Protein AF-A0A179UNP2-F1 (afdb_monomer_lite)

InterPro domains:
  IPR017805 EasF-like, SAM-dependent methyltransferase domain [TIGR03439] (740-1054)
  IPR019257 Histidine-specific methyltransferase, SAM-dependent methyltransferase domain [PF10017] (769-1056)
  IPR021858 Fungal transcription factor [PF11951] (228-632)
  IPR029063 S-adenosyl-L-methionine-dependent methyltransferase superfamily [G3DSA:3.40.50.150] (783-958)
  IPR051128 EgtD Methyltransferase [PTHR43397] (762-1046)

Organism: Blastomyces gilchristii (strain SLH14081) (NCBI:txid559298)

Structure (mmCIF, N/CA/C/O backbone):
data_AF-A0A179UNP2-F1
#
_entry.id   AF-A0A179UNP2-F1
#
loop_
_atom_site.group_PDB
_atom_site.id
_atom_site.type_symbol
_atom_site.label_atom_id
_atom_site.label_alt_id
_atom_site.label_comp_id
_atom_site.label_asym_id
_atom_site.label_entity_id
_atom_site.label_seq_id
_atom_site.pdbx_PDB_ins_code
_atom_site.Cartn_x
_atom_site.Cartn_y
_atom_site.Cartn_z
_atom_site.occupancy
_atom_site.B_iso_or_equiv
_atom_site.auth_seq_id
_atom_site.auth_comp_id
_atom_site.auth_asym_id
_atom_site.auth_atom_id
_atom_site.pdbx_PDB_model_num
ATOM 1 N N . MET A 1 1 ? 20.971 -42.609 59.297 1.00 34.06 1 MET A N 1
ATOM 2 C CA . MET A 1 1 ? 22.454 -42.667 59.243 1.00 34.06 1 MET A CA 1
ATOM 3 C C . MET A 1 1 ? 22.899 -41.479 58.388 1.00 34.06 1 MET A C 1
ATOM 5 O O . MET A 1 1 ? 22.184 -41.172 57.451 1.00 34.06 1 MET A O 1
ATOM 9 N N . TYR A 1 2 ? 23.848 -40.617 58.773 1.00 25.97 2 TYR A N 1
ATOM 10 C CA . TYR A 1 2 ? 25.271 -40.862 59.082 1.00 25.97 2 TYR A CA 1
ATOM 11 C C . TYR A 1 2 ? 26.035 -41.499 57.898 1.00 25.97 2 TYR A C 1
ATOM 13 O O . TYR A 1 2 ? 25.581 -42.519 57.406 1.00 25.97 2 TYR A O 1
ATOM 21 N N . HIS A 1 3 ? 27.217 -41.037 57.464 1.00 25.94 3 HIS A N 1
ATOM 22 C CA . HIS A 1 3 ? 27.958 -39.777 57.696 1.00 25.94 3 HIS A CA 1
ATOM 23 C C . HIS A 1 3 ? 29.251 -39.798 56.837 1.00 25.94 3 HIS A C 1
ATOM 25 O O . HIS A 1 3 ? 29.678 -40.891 56.483 1.00 25.94 3 HIS A O 1
ATOM 31 N N . ARG A 1 4 ? 29.970 -38.658 56.711 1.00 30.08 4 ARG A N 1
ATOM 32 C CA . ARG A 1 4 ? 31.408 -38.556 56.306 1.00 30.08 4 ARG A CA 1
ATOM 33 C C . ARG A 1 4 ? 31.716 -38.930 54.835 1.00 30.08 4 ARG A C 1
ATOM 35 O O . ARG A 1 4 ? 31.008 -39.727 54.251 1.00 30.08 4 ARG A O 1
ATOM 42 N N . ARG A 1 5 ? 32.756 -38.405 54.166 1.00 30.55 5 ARG A N 1
ATOM 43 C CA . ARG A 1 5 ? 33.818 -37.390 54.438 1.00 30.55 5 ARG A CA 1
ATOM 44 C C . ARG A 1 5 ? 34.139 -36.718 53.076 1.00 30.55 5 ARG A C 1
ATOM 46 O O . ARG A 1 5 ? 34.127 -37.428 52.086 1.00 30.55 5 ARG A O 1
ATOM 53 N N . GLY A 1 6 ? 34.497 -35.437 52.955 1.00 29.91 6 GLY A N 1
ATOM 54 C CA . GLY A 1 6 ? 34.496 -34.326 53.920 1.00 29.91 6 GLY A CA 1
ATOM 55 C C . GLY A 1 6 ? 35.640 -33.317 53.687 1.00 29.91 6 GLY A C 1
ATOM 56 O O . GLY A 1 6 ? 36.586 -33.639 52.986 1.00 29.91 6 GLY A O 1
ATOM 57 N N . GLN A 1 7 ? 35.609 -32.189 54.422 1.00 30.34 7 GLN A N 1
ATOM 58 C CA . GLN A 1 7 ? 36.694 -31.180 54.579 1.00 30.34 7 GLN A CA 1
ATOM 59 C C . GLN A 1 7 ? 36.933 -30.230 53.371 1.00 30.34 7 GLN A C 1
ATOM 61 O O . GLN A 1 7 ? 36.829 -30.664 52.238 1.00 30.34 7 GLN A O 1
ATOM 66 N N . LYS A 1 8 ? 37.275 -28.933 53.536 1.00 29.91 8 LYS A N 1
ATOM 67 C CA . LYS A 1 8 ? 37.330 -28.058 54.741 1.00 29.91 8 LYS A CA 1
ATOM 68 C C . LYS A 1 8 ? 37.400 -26.553 54.363 1.00 29.91 8 LYS A C 1
ATOM 70 O O . LYS A 1 8 ? 38.223 -26.186 53.547 1.00 29.91 8 LYS A O 1
ATOM 75 N N . ARG A 1 9 ? 36.694 -25.714 55.140 1.00 29.33 9 ARG A N 1
ATOM 76 C CA . ARG A 1 9 ? 37.082 -24.362 55.642 1.00 29.33 9 ARG A CA 1
ATOM 77 C C . ARG A 1 9 ? 37.516 -23.206 54.693 1.00 29.33 9 ARG A C 1
ATOM 79 O O . ARG A 1 9 ? 38.629 -23.198 54.198 1.00 29.33 9 ARG A O 1
ATOM 86 N N . HIS A 1 10 ? 36.768 -22.102 54.862 1.00 30.42 10 HIS A N 1
ATOM 87 C CA . HIS A 1 10 ? 37.213 -20.721 55.196 1.00 30.42 10 HIS A CA 1
ATOM 88 C C . HIS A 1 10 ? 37.488 -19.641 54.117 1.00 30.42 10 HIS A C 1
ATOM 90 O O . HIS A 1 10 ? 38.514 -19.655 53.461 1.00 30.42 10 HIS A O 1
ATOM 96 N N . ARG A 1 11 ? 36.693 -18.559 54.270 1.00 28.19 11 ARG A N 1
ATOM 97 C CA . ARG A 1 11 ? 37.064 -17.122 54.383 1.00 28.19 11 ARG A CA 1
ATOM 98 C C . ARG A 1 11 ? 37.473 -16.301 53.138 1.00 28.19 11 ARG A C 1
ATOM 100 O O . ARG A 1 11 ? 38.601 -16.398 52.689 1.00 28.19 11 ARG A O 1
ATOM 107 N N . LEU A 1 12 ? 36.632 -15.279 52.918 1.00 29.30 12 LEU A N 1
ATOM 108 C CA . LEU A 1 12 ? 36.947 -13.843 52.753 1.00 29.30 12 LEU A CA 1
ATOM 109 C C . LEU A 1 12 ? 37.580 -13.318 51.447 1.00 29.30 12 LEU A C 1
ATOM 111 O O . LEU A 1 12 ? 38.620 -13.784 51.002 1.00 29.30 12 LEU A O 1
ATOM 115 N N . ASN A 1 13 ? 37.015 -12.173 51.041 1.00 29.83 13 ASN A N 1
ATOM 116 C CA . ASN A 1 13 ? 37.549 -11.113 50.177 1.00 29.83 13 ASN A CA 1
ATOM 117 C C . ASN A 1 13 ? 37.616 -11.393 48.660 1.00 29.83 13 ASN A C 1
ATOM 119 O O . ASN A 1 13 ? 37.216 -12.452 48.188 1.00 29.83 13 ASN A O 1
ATOM 123 N N . GLU A 1 14 ? 37.945 -10.327 47.920 1.00 27.48 14 GLU A N 1
ATOM 124 C CA . GLU A 1 14 ? 37.465 -10.031 46.560 1.00 27.48 14 GLU A CA 1
ATOM 125 C C . GLU A 1 14 ? 38.504 -10.395 45.450 1.00 27.48 14 GLU A C 1
ATOM 127 O O . GLU A 1 14 ? 39.179 -11.410 45.609 1.00 27.48 14 GLU A O 1
ATOM 132 N N . PRO A 1 15 ? 38.579 -9.728 44.273 1.00 52.91 15 PRO A N 1
ATOM 133 C CA . PRO A 1 15 ? 38.464 -10.360 42.947 1.00 52.91 15 PRO A CA 1
ATOM 134 C C . PRO A 1 15 ? 39.848 -10.389 42.224 1.00 52.91 15 PRO A C 1
ATOM 136 O O . PRO A 1 15 ? 40.860 -10.278 42.919 1.00 52.91 15 PRO A O 1
ATOM 139 N N . PRO A 1 16 ? 39.993 -10.454 40.873 1.00 45.50 16 PRO A N 1
ATOM 140 C CA . PRO A 1 16 ? 39.058 -10.746 39.771 1.00 45.50 16 PRO A CA 1
ATOM 141 C C . PRO A 1 16 ? 39.581 -11.850 38.805 1.00 45.50 16 PRO A C 1
ATOM 143 O O . PRO A 1 16 ? 40.631 -12.442 39.037 1.00 45.50 16 PRO A O 1
ATOM 146 N N . GLY A 1 17 ? 38.908 -12.069 37.666 1.00 25.58 17 GLY A N 1
ATOM 147 C CA . GLY A 1 17 ? 39.491 -12.742 36.485 1.00 25.58 17 GLY A CA 1
ATOM 148 C C . GLY A 1 17 ? 38.639 -13.875 35.877 1.00 25.58 17 GLY A C 1
ATOM 149 O O . GLY A 1 17 ? 37.751 -14.374 36.567 1.00 25.58 17 GLY A O 1
ATOM 150 N N . PRO A 1 18 ? 38.837 -14.248 34.590 1.00 53.22 18 PRO A N 1
ATOM 151 C CA . PRO A 1 18 ? 37.742 -14.778 33.762 1.00 53.22 18 PRO A CA 1
ATOM 152 C C . PRO A 1 18 ? 37.961 -16.177 33.124 1.00 53.22 18 PRO A C 1
ATOM 154 O O . PRO A 1 18 ? 39.026 -16.770 33.268 1.00 53.22 18 PRO A O 1
ATOM 157 N N . PHE A 1 19 ? 36.943 -16.599 32.346 1.00 25.94 19 PHE A N 1
ATOM 158 C CA . PHE A 1 19 ? 36.823 -17.712 31.365 1.00 25.94 19 PHE A CA 1
ATOM 159 C C . PHE A 1 19 ? 35.996 -18.979 31.733 1.00 25.94 19 PHE A C 1
ATOM 161 O O . PHE A 1 19 ? 36.379 -19.782 32.574 1.00 25.94 19 PHE A O 1
ATOM 168 N N . SER A 1 20 ? 34.868 -19.124 31.007 1.00 29.47 20 SER A N 1
ATOM 169 C CA . SER A 1 20 ? 34.193 -20.333 30.453 1.00 29.47 20 SER A CA 1
ATOM 170 C C . SER A 1 20 ? 34.086 -21.670 31.232 1.00 29.47 20 SER A C 1
ATOM 172 O O . SER A 1 20 ? 35.080 -22.370 31.392 1.00 29.47 20 SER A O 1
ATOM 174 N N . ASP A 1 21 ? 32.844 -22.040 31.609 1.00 35.59 21 ASP A N 1
ATOM 175 C CA . ASP A 1 21 ? 31.958 -23.120 31.053 1.00 35.59 21 ASP A CA 1
ATOM 176 C C . ASP A 1 21 ? 32.561 -24.450 30.489 1.00 35.59 21 ASP A C 1
ATOM 178 O O . ASP A 1 21 ? 33.697 -24.412 30.016 1.00 35.59 21 ASP A O 1
ATOM 182 N N . PRO A 1 22 ? 31.844 -25.614 30.376 1.00 57.28 22 PRO A N 1
ATOM 183 C CA . PRO A 1 22 ? 30.526 -26.069 30.904 1.00 57.28 22 PRO A CA 1
ATOM 184 C C . PRO A 1 22 ? 30.560 -27.428 31.674 1.00 57.28 22 PRO A C 1
ATOM 186 O O . PRO A 1 22 ? 31.596 -28.080 31.772 1.00 57.28 22 PRO A O 1
ATOM 189 N N . SER A 1 23 ? 29.405 -27.943 32.152 1.00 24.42 23 SER A N 1
ATOM 190 C CA . SER A 1 23 ? 29.102 -29.408 32.231 1.00 24.42 23 SER A CA 1
ATOM 191 C C . SER A 1 23 ? 27.617 -29.732 32.553 1.00 24.42 23 SER A C 1
ATOM 193 O O . SER A 1 23 ? 26.844 -28.842 32.901 1.00 24.42 23 SER A O 1
ATOM 195 N N . ARG A 1 24 ? 27.180 -31.001 32.388 1.00 29.03 24 ARG A N 1
ATOM 196 C CA . ARG A 1 24 ? 25.754 -31.407 32.273 1.00 29.03 24 ARG A CA 1
ATOM 197 C C . ARG A 1 24 ? 25.365 -32.637 33.138 1.00 29.03 24 ARG A C 1
ATOM 199 O O . ARG A 1 24 ? 25.887 -33.714 32.903 1.00 29.03 24 ARG A O 1
ATOM 206 N N . VAL A 1 25 ? 24.400 -32.446 34.056 1.00 41.81 25 VAL A N 1
ATOM 207 C CA . VAL A 1 25 ? 23.294 -33.343 34.532 1.00 41.81 25 VAL A CA 1
ATOM 208 C C . VAL A 1 25 ? 23.516 -34.855 34.807 1.00 41.81 25 VAL A C 1
ATOM 210 O O . VAL A 1 25 ? 23.899 -35.597 33.915 1.00 41.81 25 VAL A O 1
ATOM 213 N N . GLU A 1 26 ? 22.985 -35.355 35.945 1.00 24.70 26 GLU A N 1
ATOM 214 C CA . GLU A 1 26 ? 22.483 -36.749 36.104 1.00 24.70 26 GLU A CA 1
ATOM 215 C C . GLU A 1 26 ? 21.196 -36.870 36.983 1.00 24.70 26 GLU A C 1
ATOM 217 O O . GLU A 1 26 ? 20.725 -35.875 37.536 1.00 24.70 26 GLU A O 1
ATOM 222 N N . LYS A 1 27 ? 20.582 -38.077 37.044 1.00 33.25 27 LYS A N 1
ATOM 223 C CA . LYS A 1 27 ? 19.266 -38.438 37.673 1.00 33.25 27 LYS A CA 1
ATOM 224 C C . LYS A 1 27 ? 19.479 -39.481 38.823 1.00 33.25 27 LYS A C 1
ATOM 226 O O . LYS A 1 27 ? 20.495 -39.319 39.495 1.00 33.25 27 LYS A O 1
ATOM 231 N N . PRO A 1 28 ? 18.703 -40.583 39.085 1.00 54.16 28 PRO A N 1
ATOM 232 C CA . PRO A 1 28 ? 17.278 -40.998 38.908 1.00 54.16 28 PRO A CA 1
ATOM 233 C C . PRO A 1 28 ? 16.564 -41.268 40.279 1.00 54.16 28 PRO A C 1
ATOM 235 O O . PRO A 1 28 ? 17.125 -40.960 41.323 1.00 54.16 28 PRO A O 1
ATOM 238 N N . GLY A 1 29 ? 15.349 -41.832 40.448 1.00 26.31 29 GLY A N 1
ATOM 239 C CA . GLY A 1 29 ? 14.272 -42.336 39.560 1.00 26.31 29 GLY A CA 1
ATOM 240 C C . GLY A 1 29 ? 13.750 -43.744 39.972 1.00 26.31 29 GLY A C 1
ATOM 241 O O . GLY A 1 29 ? 14.561 -44.631 40.229 1.00 26.31 29 GLY A O 1
ATOM 242 N N . ARG A 1 30 ? 12.417 -43.969 40.065 1.00 24.83 30 ARG A N 1
ATOM 243 C CA . ARG A 1 30 ? 11.744 -45.258 40.433 1.00 24.83 30 ARG A CA 1
ATOM 244 C C . ARG A 1 30 ? 10.312 -45.372 39.832 1.00 24.83 30 ARG A C 1
ATOM 246 O O . ARG A 1 30 ? 9.752 -44.318 39.568 1.00 24.83 30 ARG A O 1
ATOM 253 N N . ILE A 1 31 ? 9.647 -46.515 39.524 1.00 27.36 31 ILE A N 1
ATOM 254 C CA . ILE A 1 31 ? 9.732 -47.981 39.853 1.00 27.36 31 ILE A CA 1
ATOM 255 C C . ILE A 1 31 ? 8.937 -48.384 41.124 1.00 27.36 31 ILE A C 1
ATOM 257 O O . ILE A 1 31 ? 9.248 -47.853 42.184 1.00 27.36 31 ILE A O 1
ATOM 261 N N . ARG A 1 32 ? 8.008 -49.370 41.196 1.00 27.59 32 ARG A N 1
ATOM 262 C CA . ARG A 1 32 ? 7.162 -50.249 40.307 1.00 27.59 32 ARG A CA 1
ATOM 263 C C . ARG A 1 32 ? 6.154 -50.974 41.270 1.00 27.59 32 ARG A C 1
ATOM 265 O O . ARG A 1 32 ? 6.380 -50.895 42.473 1.00 27.59 32 ARG A O 1
ATOM 272 N N . HIS A 1 33 ? 5.081 -51.714 40.939 1.00 26.73 33 HIS A N 1
ATOM 273 C CA . HIS A 1 33 ? 4.387 -52.174 39.708 1.00 26.73 33 HIS A CA 1
ATOM 274 C C . HIS A 1 33 ? 2.845 -52.206 40.009 1.00 26.73 33 HIS A C 1
ATOM 276 O O . HIS A 1 33 ? 2.446 -51.401 40.842 1.00 26.73 33 HIS A O 1
ATOM 282 N N . ARG A 1 34 ? 1.884 -52.993 39.468 1.00 26.73 34 ARG A N 1
ATOM 283 C CA . ARG A 1 34 ? 1.741 -54.245 38.656 1.00 26.73 34 ARG A CA 1
ATOM 284 C C . ARG A 1 34 ? 0.647 -54.031 37.572 1.00 26.73 34 ARG A C 1
ATOM 286 O O . ARG A 1 34 ? -0.123 -53.093 37.717 1.00 26.73 34 ARG A O 1
ATOM 293 N N . GLN A 1 35 ? 0.695 -54.660 36.391 1.00 29.06 35 GLN A N 1
ATOM 294 C CA . GLN A 1 35 ? 0.265 -56.022 35.973 1.00 29.06 35 GLN A CA 1
ATOM 295 C C . GLN A 1 35 ? -1.235 -56.316 36.179 1.00 29.06 35 GLN A C 1
ATOM 297 O O . GLN A 1 35 ? -1.704 -56.301 37.315 1.00 29.06 35 GLN A O 1
ATOM 302 N N . GLY A 1 36 ? -2.017 -56.603 35.139 1.00 24.97 36 GLY A N 1
ATOM 303 C CA . GLY A 1 36 ? -1.653 -56.862 33.734 1.00 24.97 36 GLY A CA 1
ATOM 304 C C . GLY A 1 36 ? -2.906 -56.918 32.860 1.00 24.97 36 GLY A C 1
ATOM 305 O O . GLY A 1 36 ? -3.959 -56.472 33.310 1.00 24.97 36 GLY A O 1
ATOM 306 N N . GLU A 1 37 ? -2.918 -57.504 31.665 1.00 27.55 37 GLU A N 1
ATOM 307 C CA . GLU A 1 37 ? -1.907 -57.996 30.694 1.00 27.55 37 GLU A CA 1
ATOM 308 C C . GLU A 1 37 ? -2.764 -58.435 29.467 1.00 27.55 37 GLU A C 1
ATOM 310 O O . GLU A 1 37 ? -3.966 -58.656 29.627 1.00 27.55 37 GLU A O 1
ATOM 315 N N . GLU A 1 38 ? -2.313 -58.604 28.225 1.00 26.61 38 GLU A N 1
ATOM 316 C CA . GLU A 1 38 ? -0.989 -58.543 27.571 1.00 26.61 38 GLU A CA 1
ATOM 317 C C . GLU A 1 38 ? -0.804 -57.133 26.912 1.00 26.61 38 GLU A C 1
ATOM 319 O O . GLU A 1 38 ? -1.304 -56.175 27.500 1.00 26.61 38 GLU A O 1
ATOM 324 N N . ASN A 1 39 ? -0.141 -56.838 25.774 1.00 23.84 39 ASN A N 1
ATOM 325 C CA . ASN A 1 39 ? 0.762 -57.549 24.838 1.00 23.84 39 ASN A CA 1
ATOM 326 C C . ASN A 1 39 ? 1.736 -56.520 24.173 1.00 23.84 39 ASN A C 1
ATOM 328 O O . ASN A 1 39 ? 1.573 -55.316 24.372 1.00 23.84 39 ASN A O 1
ATOM 332 N N . GLU A 1 40 ? 2.729 -56.975 23.399 1.00 25.80 40 GLU A N 1
ATOM 333 C CA . GLU A 1 40 ? 3.842 -56.205 22.773 1.00 25.80 40 GLU A CA 1
ATOM 334 C C . GLU A 1 40 ? 4.002 -56.683 21.287 1.00 25.80 40 GLU A C 1
ATOM 336 O O . GLU A 1 40 ? 3.227 -57.547 20.882 1.00 25.80 40 GLU A O 1
ATOM 341 N N . GLN A 1 41 ? 4.839 -56.239 20.328 1.00 26.08 41 GLN A N 1
ATOM 342 C CA . GLN A 1 41 ? 6.040 -55.387 20.104 1.00 26.08 41 GLN A CA 1
ATOM 343 C C . GLN A 1 41 ? 5.972 -54.921 18.602 1.00 26.08 41 GLN A C 1
ATOM 345 O O . GLN A 1 41 ? 5.294 -55.588 17.824 1.00 26.08 41 GLN A O 1
ATOM 350 N N . GLU A 1 42 ? 6.648 -53.902 18.039 1.00 25.41 42 GLU A N 1
ATOM 351 C CA . GLU A 1 42 ? 7.376 -52.729 18.571 1.00 25.41 42 GLU A CA 1
ATOM 352 C C . GLU A 1 42 ? 7.370 -51.548 17.545 1.00 25.41 42 GLU A C 1
ATOM 354 O O . GLU A 1 42 ? 6.409 -50.782 17.564 1.00 25.41 42 GLU A O 1
ATOM 359 N N . GLN A 1 43 ? 8.368 -51.389 16.648 1.00 29.69 43 GLN A N 1
ATOM 360 C CA . GLN A 1 43 ? 8.466 -50.335 15.597 1.00 29.69 43 GLN A CA 1
ATOM 361 C C . GLN A 1 43 ? 9.343 -50.781 14.399 1.00 29.69 43 GLN A C 1
ATOM 363 O O . GLN A 1 43 ? 10.342 -51.447 14.650 1.00 29.69 43 GLN A O 1
ATOM 368 N N . ASP A 1 44 ? 8.998 -50.387 13.158 1.00 28.78 44 ASP A N 1
ATOM 369 C CA . ASP A 1 44 ? 9.866 -49.896 12.045 1.00 28.78 44 ASP A CA 1
ATOM 370 C C . ASP A 1 44 ? 9.158 -50.024 10.666 1.00 28.78 44 ASP A C 1
ATOM 372 O O . ASP A 1 44 ? 8.039 -50.522 10.595 1.00 28.78 44 ASP A O 1
ATOM 376 N N . GLU A 1 45 ? 9.802 -49.531 9.594 1.00 28.44 45 GLU A N 1
ATOM 377 C CA . GLU A 1 45 ? 9.344 -49.490 8.184 1.00 28.44 45 GLU A CA 1
ATOM 378 C C . GLU A 1 45 ? 8.142 -48.572 7.859 1.00 28.44 45 GLU A C 1
ATOM 380 O O . GLU A 1 45 ? 7.041 -49.027 7.565 1.00 28.44 45 GLU A O 1
ATOM 385 N N . ASP A 1 46 ? 8.396 -47.257 7.773 1.00 27.94 46 ASP A N 1
ATOM 386 C CA . ASP A 1 46 ? 7.543 -46.324 7.007 1.00 27.94 46 ASP A CA 1
ATOM 387 C C . ASP A 1 46 ? 8.397 -45.270 6.254 1.00 27.94 46 ASP A C 1
ATOM 389 O O . ASP A 1 46 ? 8.360 -44.064 6.502 1.00 27.94 46 ASP A O 1
ATOM 393 N N . GLN A 1 47 ? 9.272 -45.759 5.361 1.00 33.22 47 GLN A N 1
ATOM 394 C CA . GLN A 1 47 ? 10.150 -44.960 4.485 1.00 33.22 47 GLN A CA 1
ATOM 395 C C . GLN A 1 47 ? 10.044 -45.403 3.012 1.00 33.22 47 GLN A C 1
ATOM 397 O O . GLN A 1 47 ? 10.986 -45.960 2.456 1.00 33.22 47 GLN A O 1
ATOM 402 N N . SER A 1 48 ? 8.899 -45.168 2.360 1.00 31.70 48 SER A N 1
ATOM 403 C CA . SER A 1 48 ? 8.796 -45.226 0.879 1.00 31.70 48 SER A CA 1
ATOM 404 C C . SER A 1 48 ? 7.567 -44.517 0.272 1.00 31.70 48 SER A C 1
ATOM 406 O O . SER A 1 48 ? 7.223 -44.754 -0.882 1.00 31.70 48 SER A O 1
ATOM 408 N N . LEU A 1 49 ? 6.901 -43.620 1.013 1.00 26.36 49 LEU A N 1
ATOM 409 C CA . LEU A 1 49 ? 5.593 -43.051 0.634 1.00 26.36 49 LEU A CA 1
ATOM 410 C C . LEU A 1 49 ? 5.618 -41.533 0.333 1.00 26.36 49 LEU A C 1
ATOM 412 O O . LEU A 1 49 ? 4.614 -40.848 0.505 1.00 26.36 49 LEU A O 1
ATOM 416 N N . TRP A 1 50 ? 6.771 -41.005 -0.110 1.00 29.53 50 TRP A N 1
ATOM 417 C CA . TRP A 1 50 ? 6.997 -39.562 -0.339 1.00 29.53 50 TRP A CA 1
ATOM 418 C C . TRP A 1 50 ? 7.748 -39.194 -1.639 1.00 29.53 50 TRP A C 1
ATOM 420 O O . TRP A 1 50 ? 8.121 -38.035 -1.811 1.00 29.53 50 TRP A O 1
ATOM 430 N N . ASP A 1 51 ? 7.930 -40.129 -2.578 1.00 31.97 51 ASP A N 1
ATOM 431 C CA . ASP A 1 51 ? 8.574 -39.870 -3.883 1.00 31.97 51 ASP A CA 1
ATOM 432 C C . ASP A 1 51 ? 7.571 -39.737 -5.051 1.00 31.97 51 ASP A C 1
ATOM 434 O O . ASP A 1 51 ? 7.795 -40.227 -6.155 1.00 31.97 51 ASP A O 1
ATOM 438 N N . ASP A 1 52 ? 6.476 -39.000 -4.828 1.00 28.73 52 ASP A N 1
ATOM 439 C CA . ASP A 1 52 ? 5.698 -38.378 -5.910 1.00 28.73 52 ASP A CA 1
ATOM 440 C C . ASP A 1 52 ? 5.801 -36.849 -5.792 1.00 28.73 52 ASP A C 1
ATOM 442 O O . ASP A 1 52 ? 5.106 -36.200 -5.009 1.00 28.73 52 ASP A O 1
ATOM 446 N N . ARG A 1 53 ? 6.732 -36.267 -6.556 1.00 32.28 53 ARG A N 1
ATOM 447 C CA . ARG A 1 53 ? 7.035 -34.825 -6.557 1.00 32.28 53 ARG A CA 1
ATOM 448 C C . ARG A 1 53 ? 6.267 -34.058 -7.643 1.00 32.28 53 ARG A C 1
ATOM 450 O O . ARG A 1 53 ? 6.815 -33.143 -8.251 1.00 32.28 53 ARG A O 1
ATOM 457 N N . SER A 1 54 ? 5.015 -34.42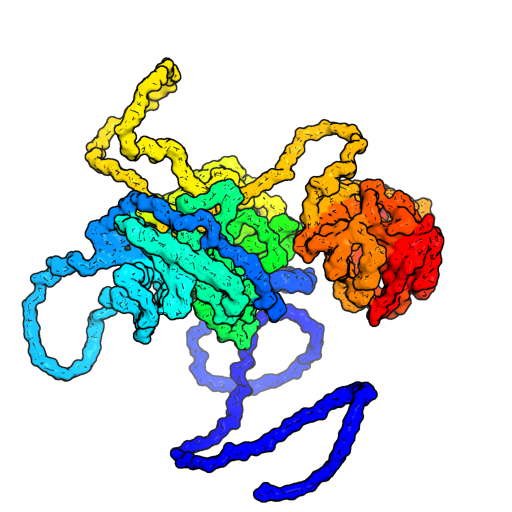8 -7.915 1.00 27.14 54 SER A N 1
ATOM 458 C CA . SER A 1 54 ? 4.208 -33.848 -9.006 1.00 27.14 54 SER A CA 1
ATOM 459 C C . SER A 1 54 ? 3.233 -32.725 -8.598 1.00 27.14 54 SER A C 1
ATOM 461 O O . SER A 1 54 ? 2.270 -32.450 -9.312 1.00 27.14 54 SER A O 1
ATOM 463 N N . MET A 1 55 ? 3.485 -32.012 -7.490 1.00 25.39 55 MET A N 1
ATOM 464 C CA . MET A 1 55 ? 2.748 -30.788 -7.130 1.00 25.39 55 MET A CA 1
ATOM 465 C C . MET A 1 55 ? 3.596 -29.816 -6.284 1.00 25.39 55 MET A C 1
ATOM 467 O O . MET A 1 55 ? 4.241 -30.227 -5.326 1.00 25.39 55 MET A O 1
ATOM 471 N N . PHE A 1 56 ? 3.517 -28.517 -6.610 1.00 28.14 56 PHE A N 1
ATOM 472 C CA . PHE A 1 56 ? 4.097 -27.365 -5.886 1.00 28.14 56 PHE A CA 1
ATOM 473 C C . PHE A 1 56 ? 5.636 -27.198 -5.872 1.00 28.14 56 PHE A C 1
ATOM 475 O O . PHE A 1 56 ? 6.260 -27.199 -4.813 1.00 28.14 56 PHE A O 1
ATOM 482 N N . ALA A 1 57 ? 6.221 -26.872 -7.029 1.00 24.30 57 ALA A N 1
ATOM 483 C CA . ALA A 1 57 ? 7.421 -26.027 -7.116 1.00 24.30 57 ALA A CA 1
ATOM 484 C C . ALA A 1 57 ? 7.403 -25.209 -8.424 1.00 24.30 57 ALA A C 1
ATOM 486 O O . ALA A 1 57 ? 6.888 -25.682 -9.436 1.00 24.30 57 ALA A O 1
ATOM 487 N N . ILE A 1 58 ? 7.956 -23.992 -8.399 1.00 25.16 58 ILE A N 1
ATOM 488 C CA . ILE A 1 58 ? 8.351 -23.234 -9.598 1.00 25.16 58 ILE A CA 1
ATOM 489 C C . ILE A 1 58 ? 9.842 -22.948 -9.420 1.00 25.16 58 ILE A C 1
ATOM 491 O O . ILE A 1 58 ? 10.203 -21.997 -8.732 1.00 25.16 58 ILE A O 1
ATOM 495 N N . ASP A 1 59 ? 10.684 -23.797 -10.005 1.00 28.28 59 ASP A N 1
ATOM 496 C CA . ASP A 1 59 ? 12.140 -23.656 -9.969 1.00 28.28 59 ASP A CA 1
ATOM 497 C C . ASP A 1 59 ? 12.658 -23.129 -11.313 1.00 28.28 59 ASP A C 1
ATOM 499 O O . ASP A 1 59 ? 12.286 -23.633 -12.373 1.00 28.28 59 ASP A O 1
ATOM 503 N N . MET A 1 60 ? 13.563 -22.148 -11.261 1.00 23.45 60 MET A N 1
ATOM 504 C CA . MET A 1 60 ? 14.422 -21.781 -12.393 1.00 23.45 60 MET A CA 1
ATOM 505 C C . MET A 1 60 ? 15.719 -22.611 -12.357 1.00 23.45 60 MET A C 1
ATOM 507 O O . MET A 1 60 ? 16.209 -22.934 -11.271 1.00 23.45 60 MET A O 1
ATOM 511 N N . PRO A 1 61 ? 16.294 -22.983 -13.515 1.00 29.33 61 PRO A N 1
ATOM 512 C CA . PRO A 1 61 ? 17.357 -23.978 -13.583 1.00 29.33 61 PRO A CA 1
ATOM 513 C C . PRO A 1 61 ? 18.739 -23.413 -13.237 1.00 29.33 61 PRO A C 1
ATOM 515 O O . PRO A 1 61 ? 19.030 -22.237 -13.443 1.00 29.33 61 PRO A O 1
ATOM 518 N N . ASN A 1 62 ? 19.651 -24.299 -12.829 1.00 26.84 62 ASN A N 1
ATOM 519 C CA . ASN A 1 62 ? 21.088 -24.027 -12.850 1.00 26.84 62 ASN A CA 1
ATOM 520 C C . ASN A 1 62 ? 21.837 -25.227 -13.460 1.00 26.84 62 ASN A C 1
ATOM 522 O O . ASN A 1 62 ? 21.475 -26.379 -13.217 1.00 26.84 62 ASN A O 1
ATOM 526 N N . ILE A 1 63 ? 22.830 -24.970 -14.317 1.00 25.86 63 ILE A N 1
ATOM 527 C CA . ILE A 1 63 ? 23.345 -25.951 -15.291 1.00 25.86 63 ILE A CA 1
ATOM 528 C C . ILE A 1 63 ? 24.732 -26.470 -14.890 1.00 25.86 63 ILE A C 1
ATOM 530 O O . ILE A 1 63 ? 25.695 -25.708 -14.897 1.00 25.86 63 ILE A O 1
ATOM 534 N N . ALA A 1 64 ? 24.868 -27.788 -14.676 1.00 25.27 64 ALA A N 1
ATOM 535 C CA . ALA A 1 64 ? 26.172 -28.467 -14.667 1.00 25.27 64 ALA A CA 1
ATOM 536 C C . ALA A 1 64 ? 26.104 -29.983 -14.997 1.00 25.27 64 ALA A C 1
ATOM 538 O O . ALA A 1 64 ? 25.910 -30.815 -14.122 1.00 25.27 64 ALA A O 1
ATOM 539 N N . LEU A 1 65 ? 26.348 -30.316 -16.273 1.00 24.48 65 LEU A N 1
ATOM 540 C CA . LEU A 1 65 ? 27.110 -31.488 -16.763 1.00 24.48 65 LEU A CA 1
ATOM 541 C C . LEU A 1 65 ? 26.820 -32.916 -16.211 1.00 24.48 65 LEU A C 1
ATOM 543 O O . LEU A 1 65 ? 27.402 -33.340 -15.221 1.00 24.48 65 LEU A O 1
ATOM 547 N N . LEU A 1 66 ? 26.050 -33.688 -17.001 1.00 26.23 66 LEU A N 1
ATOM 548 C CA . LEU A 1 66 ? 26.316 -35.060 -17.524 1.00 26.23 66 LEU A CA 1
ATOM 549 C C . LEU A 1 66 ? 27.140 -36.070 -16.676 1.00 26.23 66 LEU A C 1
ATOM 551 O O . LEU A 1 66 ? 28.285 -35.783 -16.323 1.00 26.23 66 LEU A O 1
ATOM 555 N N . PRO A 1 67 ? 26.670 -37.337 -16.539 1.00 24.58 67 PRO A N 1
ATOM 556 C CA . PRO A 1 67 ? 26.641 -38.250 -17.700 1.00 24.58 67 PRO A CA 1
ATOM 557 C C . PRO A 1 67 ? 25.425 -39.205 -17.833 1.00 24.58 67 PRO A C 1
ATOM 559 O O . PRO A 1 67 ? 24.544 -39.272 -16.985 1.00 24.58 67 PRO A O 1
ATOM 562 N N . LEU A 1 68 ? 25.423 -39.956 -18.943 1.00 23.97 68 LEU A N 1
ATOM 563 C CA . LEU A 1 68 ? 24.519 -41.053 -19.346 1.00 23.97 68 LEU A CA 1
ATOM 564 C C . LEU A 1 68 ? 25.324 -42.376 -19.431 1.00 23.97 68 LEU A C 1
ATOM 566 O O . LEU A 1 68 ? 26.552 -42.283 -19.529 1.00 23.97 68 LEU A O 1
ATOM 570 N N . PRO A 1 69 ? 24.704 -43.558 -19.646 1.00 37.72 69 PRO A N 1
ATOM 571 C CA . PRO A 1 69 ? 23.450 -44.120 -19.110 1.00 37.72 69 PRO A CA 1
ATOM 572 C C . PRO A 1 69 ? 23.691 -45.551 -18.532 1.00 37.72 69 PRO A C 1
ATOM 574 O O . PRO A 1 69 ? 24.842 -45.951 -18.399 1.00 37.72 69 PRO A O 1
ATOM 577 N N . ASP A 1 70 ? 22.641 -46.314 -18.171 1.00 22.28 70 ASP A N 1
ATOM 578 C CA . ASP A 1 70 ? 22.301 -47.630 -18.788 1.00 22.28 70 ASP A CA 1
ATOM 579 C C . ASP A 1 70 ? 21.284 -48.498 -17.988 1.00 22.28 70 ASP A C 1
ATOM 581 O O . ASP A 1 70 ? 21.080 -48.320 -16.791 1.00 22.28 70 ASP A O 1
ATOM 585 N N . GLU A 1 71 ? 20.644 -49.429 -18.713 1.00 24.95 71 GLU A N 1
ATOM 586 C CA . GLU A 1 71 ? 19.911 -50.649 -18.284 1.00 24.95 71 GLU A CA 1
ATOM 587 C C . GLU A 1 71 ? 18.700 -50.568 -17.306 1.00 24.95 71 GLU A C 1
ATOM 589 O O . GLU A 1 71 ? 18.768 -50.829 -16.108 1.00 24.95 71 GLU A O 1
ATOM 594 N N . GLN A 1 72 ? 17.510 -50.405 -17.909 1.00 26.83 72 GLN A N 1
ATOM 595 C CA . GLN A 1 72 ? 16.267 -51.137 -17.559 1.00 26.83 72 GLN A CA 1
ATOM 596 C C . GLN A 1 72 ? 16.497 -52.676 -17.596 1.00 26.83 72 GLN A C 1
ATOM 598 O O . GLN A 1 72 ? 17.339 -53.079 -18.405 1.00 26.83 72 GLN A O 1
ATOM 603 N N . PRO A 1 73 ? 15.745 -53.563 -16.869 1.00 30.80 73 PRO A N 1
ATOM 604 C CA . PRO A 1 73 ? 14.312 -53.802 -17.182 1.00 30.80 73 PRO A CA 1
ATOM 605 C C . PRO A 1 73 ? 13.350 -54.459 -16.138 1.00 30.80 73 PRO A C 1
ATOM 607 O O . PRO A 1 73 ? 13.733 -55.322 -15.352 1.00 30.80 73 PRO A O 1
ATOM 610 N N . THR A 1 74 ? 12.034 -54.249 -16.358 1.00 23.81 74 THR A N 1
ATOM 611 C CA . THR A 1 74 ? 10.884 -55.151 -16.010 1.00 23.81 74 THR A CA 1
ATOM 612 C C . THR A 1 74 ? 10.581 -55.401 -14.505 1.00 23.81 74 THR A C 1
ATOM 614 O O . THR A 1 74 ? 11.426 -55.161 -13.655 1.00 23.81 74 THR A O 1
ATOM 617 N N . TRP A 1 75 ? 9.386 -55.832 -14.057 1.00 24.39 75 TRP A N 1
ATOM 618 C CA . TRP A 1 75 ? 8.295 -56.585 -14.714 1.00 24.39 75 TRP A CA 1
ATOM 619 C C . TRP A 1 75 ? 6.869 -56.077 -14.379 1.00 24.39 75 TRP A C 1
ATOM 621 O O . TRP A 1 75 ? 6.447 -56.120 -13.229 1.00 24.39 75 TRP A O 1
ATOM 631 N N . ASP A 1 76 ? 6.138 -55.667 -15.419 1.00 23.25 76 ASP A N 1
ATOM 632 C CA . ASP A 1 76 ? 4.814 -56.158 -15.854 1.00 23.25 76 ASP A CA 1
ATOM 633 C C . ASP A 1 76 ? 3.696 -56.611 -14.875 1.00 23.25 76 ASP A C 1
ATOM 635 O O . ASP A 1 76 ? 3.828 -57.608 -14.169 1.00 23.25 76 ASP A O 1
ATOM 639 N N . ASN A 1 77 ? 2.510 -56.024 -15.128 1.00 27.52 77 ASN A N 1
ATOM 640 C CA . ASN A 1 77 ? 1.163 -56.643 -15.177 1.00 27.52 77 ASN A CA 1
ATOM 641 C C . ASN A 1 77 ? 0.497 -57.092 -13.850 1.00 27.52 77 ASN A C 1
ATOM 643 O O . ASN A 1 77 ? 1.127 -57.609 -12.938 1.00 27.52 77 ASN A O 1
ATOM 647 N N . ASP A 1 78 ? -0.826 -56.992 -13.670 1.00 28.23 78 ASP A N 1
ATOM 648 C CA . ASP A 1 78 ? -1.911 -56.400 -14.481 1.00 28.23 78 ASP A CA 1
ATOM 649 C C . ASP A 1 78 ? -3.138 -56.234 -13.559 1.00 28.23 78 ASP A C 1
ATOM 651 O O . ASP A 1 78 ? -3.460 -57.220 -12.903 1.00 28.23 78 ASP A O 1
ATOM 655 N N . TYR A 1 79 ? -3.835 -55.076 -13.499 1.00 25.56 79 TYR A N 1
ATOM 656 C CA . TYR A 1 79 ? -5.272 -55.018 -13.091 1.00 25.56 79 TYR A CA 1
ATOM 657 C C . TYR A 1 79 ? -6.019 -53.655 -13.157 1.00 25.56 79 TYR A C 1
ATOM 659 O O . TYR A 1 79 ? -7.184 -53.609 -12.763 1.00 25.56 79 TYR A O 1
ATOM 667 N N . MET A 1 80 ? -5.448 -52.545 -13.652 1.00 26.58 80 MET A N 1
ATOM 668 C CA . MET A 1 80 ? -6.158 -51.239 -13.708 1.00 26.58 80 MET A CA 1
ATOM 669 C C . MET A 1 80 ? -6.110 -50.568 -15.089 1.00 26.58 80 MET A C 1
ATOM 671 O O . MET A 1 80 ? -5.489 -49.527 -15.273 1.00 26.58 80 MET A O 1
ATOM 675 N N . ALA A 1 81 ? -6.806 -51.159 -16.067 1.00 27.64 81 ALA A N 1
ATOM 676 C CA . ALA A 1 81 ? -6.864 -50.660 -17.443 1.00 27.64 81 ALA A CA 1
ATOM 677 C C . ALA A 1 81 ? -8.304 -50.538 -17.989 1.00 27.64 81 ALA A C 1
ATOM 679 O O . ALA A 1 81 ? -8.753 -51.364 -18.780 1.00 27.64 81 ALA A O 1
ATOM 680 N N . SER A 1 82 ? -9.041 -49.496 -17.581 1.00 30.52 82 SER A N 1
ATOM 681 C CA . SER A 1 82 ? -10.048 -48.814 -18.425 1.00 30.52 82 SER A CA 1
ATOM 682 C C . SER A 1 82 ? -10.586 -47.533 -17.760 1.00 30.52 82 SER A C 1
ATOM 684 O O . SER A 1 82 ? -10.712 -47.478 -16.543 1.00 30.52 82 SER A O 1
ATOM 686 N N . ALA A 1 83 ? -10.952 -46.537 -18.584 1.00 28.25 83 ALA A N 1
ATOM 687 C CA . ALA A 1 83 ? -11.647 -45.283 -18.226 1.00 28.25 83 ALA A CA 1
ATOM 688 C C . ALA A 1 83 ? -10.835 -44.061 -17.715 1.00 28.25 83 ALA A C 1
ATOM 690 O O . ALA A 1 83 ? -11.371 -43.241 -16.972 1.00 28.25 83 ALA A O 1
ATOM 691 N N . LEU A 1 84 ? -9.615 -43.843 -18.222 1.00 28.73 84 LEU A N 1
ATOM 692 C CA . LEU A 1 84 ? -9.031 -42.494 -18.340 1.00 28.73 84 LEU A CA 1
ATOM 693 C C . LEU A 1 84 ? -8.446 -42.290 -19.746 1.00 28.73 84 LEU A C 1
ATOM 695 O O . LEU A 1 84 ? -7.467 -42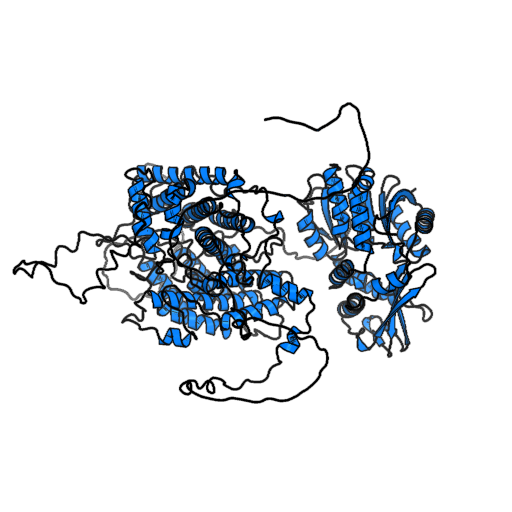.935 -20.106 1.00 28.73 84 LEU A O 1
ATOM 699 N N . ASP A 1 85 ? -9.038 -41.381 -20.523 1.00 26.52 85 ASP A N 1
ATOM 700 C CA . ASP A 1 85 ? -8.458 -40.846 -21.761 1.00 26.52 85 ASP A CA 1
ATOM 701 C C . ASP A 1 85 ? -8.387 -39.319 -21.637 1.00 26.52 85 ASP A C 1
ATOM 703 O O . ASP A 1 85 ? -9.404 -38.625 -21.607 1.00 26.52 85 ASP A O 1
ATOM 707 N N . ILE A 1 86 ? -7.163 -38.815 -21.493 1.00 28.52 86 ILE A N 1
ATOM 708 C CA . ILE A 1 86 ? -6.858 -37.407 -21.206 1.00 28.52 86 ILE A CA 1
ATOM 709 C C . ILE A 1 86 ? -6.503 -36.644 -22.504 1.00 28.52 86 ILE A C 1
ATOM 711 O O . ILE A 1 86 ? -6.347 -35.424 -22.495 1.00 28.52 86 ILE A O 1
ATOM 715 N N . SER A 1 87 ? -6.460 -37.324 -23.658 1.00 28.14 87 SER A N 1
ATOM 716 C CA . SER A 1 87 ? -5.979 -36.773 -24.939 1.00 28.14 87 SER A CA 1
ATOM 717 C C . SER A 1 87 ? -6.861 -35.683 -25.576 1.00 28.14 87 SER A C 1
ATOM 719 O O . SER A 1 87 ? -6.478 -35.086 -26.580 1.00 28.14 87 SER A O 1
ATOM 721 N N . THR A 1 88 ? -8.031 -35.390 -25.003 1.00 28.73 88 THR A N 1
ATOM 722 C CA . THR A 1 88 ? -9.073 -34.536 -25.607 1.00 28.73 88 THR A CA 1
ATOM 723 C C . THR A 1 88 ? -9.051 -33.060 -25.179 1.00 28.73 88 THR A C 1
ATOM 725 O O . THR A 1 88 ? -9.874 -32.283 -25.659 1.00 28.73 88 THR A O 1
ATOM 728 N N . TRP A 1 89 ? -8.122 -32.643 -24.309 1.00 27.39 89 TRP A N 1
ATOM 729 C CA . TRP A 1 89 ? -8.176 -31.341 -23.615 1.00 27.39 89 TRP A CA 1
ATOM 730 C C . TRP A 1 89 ? -7.306 -30.200 -24.185 1.00 27.39 89 TRP A C 1
ATOM 732 O O . TRP A 1 89 ? -7.196 -29.154 -23.547 1.00 27.39 89 TRP A O 1
ATOM 742 N N . LEU A 1 90 ? -6.718 -30.344 -25.380 1.00 26.02 90 LEU A N 1
ATOM 743 C CA . LEU A 1 90 ? -5.828 -29.327 -25.972 1.00 26.02 90 LEU A CA 1
ATOM 744 C C . LEU A 1 90 ? -6.316 -28.790 -27.336 1.00 26.02 90 LEU A C 1
ATOM 746 O O . LEU A 1 90 ? -6.178 -29.480 -28.348 1.00 26.02 90 LEU A O 1
ATOM 750 N N . PRO A 1 91 ? -6.817 -27.540 -27.413 1.00 26.23 91 PRO A N 1
ATOM 751 C CA . PRO A 1 91 ? -6.823 -26.761 -28.651 1.00 26.23 91 PRO A CA 1
ATOM 752 C C . PRO A 1 91 ? -5.421 -26.168 -28.933 1.00 26.23 91 PRO A C 1
ATOM 754 O O . PRO A 1 91 ? -4.638 -25.978 -28.001 1.00 26.23 91 PRO A O 1
ATOM 757 N N . PRO A 1 92 ? -5.077 -25.849 -30.196 1.00 29.95 92 PRO A N 1
ATOM 758 C CA . PRO A 1 92 ? -3.746 -25.353 -30.552 1.00 29.95 92 PRO A CA 1
ATOM 759 C C . PRO A 1 92 ? -3.518 -23.893 -30.130 1.00 29.95 92 PRO A C 1
ATOM 761 O O . PRO A 1 92 ? -4.378 -23.032 -30.323 1.00 29.95 92 PRO A O 1
ATOM 764 N N . THR A 1 93 ? -2.322 -23.602 -29.619 1.00 27.00 93 THR A N 1
ATOM 765 C CA . THR A 1 93 ? -1.863 -22.252 -29.269 1.00 27.00 93 THR A CA 1
ATOM 766 C C . THR A 1 93 ? -1.420 -21.448 -30.501 1.00 27.00 93 THR A C 1
ATOM 768 O O . THR A 1 93 ? -0.632 -21.939 -31.313 1.00 27.00 93 THR A O 1
ATOM 771 N N . PRO A 1 94 ? -1.844 -20.177 -30.640 1.00 24.78 94 PRO A N 1
ATOM 772 C CA . PRO A 1 94 ? -1.115 -19.183 -31.423 1.00 24.78 94 PRO A CA 1
ATOM 773 C C . PRO A 1 94 ? 0.201 -18.832 -30.713 1.00 24.78 94 PRO A C 1
ATOM 775 O O . PRO A 1 94 ? 0.234 -18.706 -29.490 1.00 24.78 94 PRO A O 1
ATOM 778 N N . SER A 1 95 ? 1.284 -18.661 -31.466 1.00 33.34 95 SER A N 1
ATOM 779 C CA . SER A 1 95 ? 2.623 -18.437 -30.913 1.00 33.34 95 SER A CA 1
ATOM 780 C C . SER A 1 95 ? 2.831 -17.017 -30.375 1.00 33.34 95 SER A C 1
ATOM 782 O O . SER A 1 95 ? 2.854 -16.067 -31.158 1.00 33.34 95 SER A O 1
ATOM 784 N N . PHE A 1 96 ? 3.109 -16.902 -29.077 1.00 25.56 96 PHE A N 1
ATOM 785 C CA . PHE A 1 96 ? 3.861 -15.797 -28.474 1.00 25.56 96 PHE A CA 1
ATOM 786 C C . PHE A 1 96 ? 4.941 -16.364 -27.534 1.00 25.56 96 PHE A C 1
ATOM 788 O O . PHE A 1 96 ? 5.006 -17.577 -27.336 1.00 25.56 96 PHE A O 1
ATOM 795 N N . LEU A 1 97 ? 5.853 -15.503 -27.072 1.00 26.75 97 LEU A N 1
ATOM 796 C CA . LEU A 1 97 ? 7.110 -15.884 -26.411 1.00 26.75 97 LEU A CA 1
ATOM 797 C C . LEU A 1 97 ? 6.886 -16.707 -25.130 1.00 26.75 97 LEU A C 1
ATOM 799 O O . LEU A 1 97 ? 5.965 -16.433 -24.367 1.00 26.75 97 LEU A O 1
ATOM 803 N N . SER A 1 98 ? 7.751 -17.697 -24.899 1.00 29.58 98 SER A N 1
ATOM 804 C CA . SER A 1 98 ? 7.724 -18.574 -23.722 1.00 29.58 98 SER A CA 1
ATOM 805 C C . SER A 1 98 ? 8.189 -17.855 -22.454 1.00 29.58 98 SER A C 1
ATOM 807 O O . SER A 1 98 ? 9.211 -17.164 -22.485 1.00 29.58 98 SER A O 1
ATOM 809 N N . ASP A 1 99 ? 7.494 -18.090 -21.337 1.00 37.44 99 ASP A N 1
ATOM 810 C CA . ASP A 1 99 ? 7.676 -17.386 -20.056 1.00 37.44 99 ASP A CA 1
ATOM 811 C C . ASP A 1 99 ? 9.125 -17.380 -19.533 1.00 37.44 99 ASP A C 1
ATOM 813 O O . ASP A 1 99 ? 9.568 -16.389 -18.946 1.00 37.44 99 ASP A O 1
ATOM 817 N N . ASP A 1 100 ? 9.897 -18.434 -19.819 1.00 33.59 100 ASP A N 1
ATOM 818 C CA . ASP A 1 100 ? 11.307 -18.552 -19.429 1.00 33.59 100 ASP A CA 1
ATOM 819 C C . ASP A 1 100 ? 12.182 -17.395 -19.935 1.00 33.59 100 ASP A C 1
ATOM 821 O O . ASP A 1 100 ? 13.138 -17.018 -19.258 1.00 33.59 100 ASP A O 1
ATOM 825 N N . GLN A 1 101 ? 11.875 -16.798 -21.094 1.00 31.20 101 GLN A N 1
ATOM 826 C CA . GLN A 1 101 ? 12.653 -15.662 -21.608 1.00 31.20 101 GLN A CA 1
ATOM 827 C C . GLN A 1 101 ? 12.315 -14.346 -20.902 1.00 31.20 101 GLN A C 1
ATOM 829 O O . GLN A 1 101 ? 13.187 -13.499 -20.765 1.00 31.20 101 GLN A O 1
ATOM 834 N N . LEU A 1 102 ? 11.082 -14.171 -20.417 1.00 34.78 102 LEU A N 1
ATOM 835 C CA . LEU A 1 102 ? 10.705 -12.968 -19.670 1.00 34.78 102 LEU A CA 1
ATOM 836 C C . LEU A 1 102 ? 11.143 -13.035 -18.206 1.00 34.78 102 LEU A C 1
ATOM 838 O O . LEU A 1 102 ? 11.468 -12.006 -17.629 1.00 34.78 102 LEU A O 1
ATOM 842 N N . ILE A 1 103 ? 11.159 -14.219 -17.588 1.00 40.00 103 ILE A N 1
ATOM 843 C CA . ILE A 1 103 ? 11.417 -14.353 -16.145 1.00 40.00 103 ILE A CA 1
ATOM 844 C C . ILE A 1 103 ? 12.920 -14.481 -15.823 1.00 40.00 103 ILE A C 1
ATOM 846 O O . ILE A 1 103 ? 13.326 -14.150 -14.705 1.00 40.00 103 ILE A O 1
ATOM 850 N N . ASN A 1 104 ? 13.772 -14.898 -16.771 1.00 39.12 104 ASN A N 1
ATOM 851 C CA . ASN A 1 104 ? 15.226 -14.976 -16.554 1.00 39.12 104 ASN A CA 1
ATOM 852 C C . ASN A 1 104 ? 15.927 -13.602 -16.522 1.00 39.12 104 ASN A C 1
ATOM 854 O O . ASN A 1 104 ? 16.836 -13.425 -15.711 1.00 39.12 104 ASN A O 1
ATOM 858 N N . ASP A 1 105 ? 15.456 -12.620 -17.295 1.00 38.75 105 ASP A N 1
ATOM 859 C CA . ASP A 1 105 ? 16.100 -11.299 -17.435 1.00 38.75 105 ASP A CA 1
ATOM 860 C C . ASP A 1 105 ? 15.879 -10.340 -16.241 1.00 38.75 105 ASP A C 1
ATOM 862 O O . ASP A 1 105 ? 16.391 -9.219 -16.234 1.00 38.75 105 ASP A O 1
ATOM 866 N N . PHE A 1 106 ? 15.137 -10.752 -15.205 1.00 41.38 106 PHE A N 1
ATOM 867 C CA . PHE A 1 106 ? 14.935 -9.939 -14.000 1.00 41.38 106 PHE A CA 1
ATOM 868 C C . PHE A 1 106 ? 16.030 -10.129 -12.948 1.00 41.38 106 PHE A C 1
ATOM 870 O O . PHE A 1 106 ? 16.393 -11.249 -12.591 1.00 41.38 106 PHE A O 1
ATOM 877 N N . ASP A 1 107 ? 16.492 -9.013 -12.382 1.00 46.06 107 ASP A N 1
ATOM 878 C CA . ASP A 1 107 ? 17.346 -8.995 -11.195 1.00 46.06 107 ASP A CA 1
ATOM 879 C C . ASP A 1 107 ? 16.665 -9.676 -9.988 1.00 46.06 107 ASP A C 1
ATOM 881 O O . ASP A 1 107 ? 15.438 -9.693 -9.845 1.00 46.06 107 ASP A O 1
ATOM 885 N N . THR A 1 108 ? 17.484 -10.216 -9.088 1.00 48.03 108 THR A N 1
ATOM 886 C CA . THR A 1 108 ? 17.075 -10.853 -7.832 1.00 48.03 108 THR A CA 1
ATOM 887 C C . THR A 1 108 ? 16.176 -9.927 -7.013 1.00 48.03 108 THR A C 1
ATOM 889 O O . THR A 1 108 ? 15.108 -10.358 -6.587 1.00 48.03 108 THR A O 1
ATOM 892 N N . ALA A 1 109 ? 16.506 -8.633 -6.904 1.00 45.59 109 ALA A N 1
ATOM 893 C CA . ALA A 1 109 ? 15.681 -7.677 -6.163 1.00 45.59 109 ALA A CA 1
ATOM 894 C C . ALA A 1 109 ? 14.282 -7.474 -6.782 1.00 45.59 109 ALA A C 1
ATOM 896 O O . ALA A 1 109 ? 13.319 -7.210 -6.061 1.00 45.59 109 ALA A O 1
ATOM 897 N N . ALA A 1 110 ? 14.131 -7.634 -8.103 1.00 50.44 110 ALA A N 1
ATOM 898 C CA . ALA A 1 110 ? 12.826 -7.583 -8.765 1.00 50.44 110 ALA A CA 1
ATOM 899 C C . ALA A 1 110 ? 11.997 -8.856 -8.508 1.00 50.44 110 ALA A C 1
ATOM 901 O O . ALA A 1 110 ? 10.776 -8.764 -8.351 1.00 50.44 110 ALA A O 1
ATOM 902 N N . ARG A 1 111 ? 12.648 -10.026 -8.404 1.00 56.47 111 ARG A N 1
ATOM 903 C CA . ARG A 1 111 ? 12.002 -11.288 -7.994 1.00 56.47 111 ARG A CA 1
ATOM 904 C C . ARG A 1 111 ? 11.570 -11.242 -6.527 1.00 56.47 111 ARG A C 1
ATOM 906 O O . ARG A 1 111 ? 10.404 -11.508 -6.243 1.00 56.47 111 ARG A O 1
ATOM 913 N N . ASP A 1 112 ? 12.456 -10.815 -5.629 1.00 58.31 112 ASP A N 1
ATOM 914 C CA . ASP A 1 112 ? 12.167 -10.651 -4.199 1.00 58.31 112 ASP A CA 1
ATOM 915 C C . ASP A 1 112 ? 11.042 -9.632 -3.968 1.00 58.31 112 ASP A C 1
ATOM 917 O O . ASP A 1 112 ? 10.133 -9.869 -3.172 1.00 58.31 112 ASP A O 1
ATOM 921 N N . TRP A 1 113 ? 11.033 -8.525 -4.719 1.00 68.06 113 TRP A N 1
ATOM 922 C CA . TRP A 1 113 ? 9.948 -7.547 -4.665 1.00 68.06 113 TRP A CA 1
ATOM 923 C C . TRP A 1 113 ? 8.603 -8.120 -5.141 1.00 68.06 113 TRP A C 1
ATOM 925 O O . TRP A 1 113 ? 7.582 -7.937 -4.469 1.00 68.06 113 TRP A O 1
ATOM 935 N N . LEU A 1 114 ? 8.582 -8.842 -6.270 1.00 64.56 114 LEU A N 1
ATOM 936 C CA . LEU A 1 114 ? 7.375 -9.532 -6.741 1.00 64.56 114 LEU A CA 1
ATOM 937 C C . LEU A 1 114 ? 6.889 -10.554 -5.707 1.00 64.56 114 LEU A C 1
ATOM 939 O O . LEU A 1 114 ? 5.687 -10.635 -5.454 1.00 64.56 114 LEU A O 1
ATOM 943 N N . GLN A 1 115 ? 7.804 -11.285 -5.068 1.00 65.56 115 GLN A N 1
ATOM 944 C CA . GLN A 1 115 ? 7.482 -12.223 -3.999 1.00 65.56 115 GLN A CA 1
ATOM 945 C C . GLN A 1 115 ? 6.861 -11.508 -2.792 1.00 65.56 115 GLN A C 1
ATOM 947 O O . GLN A 1 115 ? 5.790 -11.918 -2.356 1.00 65.56 115 GLN A O 1
ATOM 952 N N . GLN A 1 116 ? 7.439 -10.402 -2.312 1.00 66.25 116 GLN A N 1
ATOM 953 C CA . GLN A 1 116 ? 6.893 -9.614 -1.196 1.00 66.25 116 GLN A CA 1
ATOM 954 C C . GLN A 1 116 ? 5.514 -8.998 -1.496 1.00 66.25 116 GLN A C 1
ATOM 956 O O . GLN A 1 116 ? 4.686 -8.878 -0.596 1.00 66.25 116 GLN A O 1
ATOM 961 N N . VAL A 1 117 ? 5.223 -8.612 -2.743 1.00 63.38 117 VAL A N 1
ATOM 962 C CA . VAL A 1 117 ? 3.909 -8.042 -3.101 1.00 63.38 117 VAL A CA 1
ATOM 963 C C . VAL A 1 117 ? 2.860 -9.120 -3.391 1.00 63.38 117 VAL A C 1
ATOM 965 O O . VAL A 1 117 ? 1.679 -8.930 -3.084 1.00 63.38 117 VAL A O 1
ATOM 968 N N . LEU A 1 118 ? 3.255 -10.271 -3.940 1.00 65.81 118 LEU A N 1
ATOM 969 C CA . LEU A 1 118 ? 2.345 -11.396 -4.175 1.00 65.81 118 LEU A CA 1
ATOM 970 C C . LEU A 1 118 ? 2.067 -12.205 -2.892 1.00 65.81 118 LEU A C 1
ATOM 972 O O . LEU A 1 118 ? 0.941 -12.690 -2.701 1.00 65.81 118 LEU A O 1
ATOM 976 N N . TYR A 1 119 ? 3.069 -12.296 -2.015 1.00 67.75 119 TYR A N 1
ATOM 977 C CA . TYR A 1 119 ? 3.140 -13.111 -0.800 1.00 67.75 119 TYR A CA 1
ATOM 978 C C . TYR A 1 119 ? 3.916 -12.350 0.307 1.00 67.75 119 TYR A C 1
ATOM 980 O O . TYR A 1 119 ? 5.073 -12.671 0.577 1.00 67.75 119 TYR A O 1
ATOM 988 N N . PRO A 1 120 ? 3.306 -11.337 0.958 1.00 64.06 120 PRO A N 1
ATOM 989 C CA . PRO A 1 120 ? 3.982 -10.497 1.953 1.00 64.06 120 PRO A CA 1
ATOM 990 C C . PRO A 1 120 ? 4.566 -11.305 3.110 1.00 64.06 120 PRO A C 1
ATOM 992 O O . PRO A 1 120 ? 4.039 -12.362 3.459 1.00 64.06 120 PRO A O 1
ATOM 995 N N . ASP A 1 121 ? 5.644 -10.798 3.711 1.00 59.41 121 ASP A N 1
ATOM 996 C CA . ASP A 1 121 ? 6.465 -11.547 4.665 1.00 59.41 121 ASP A CA 1
ATOM 997 C C . ASP A 1 121 ? 5.920 -11.587 6.104 1.00 59.41 121 ASP A C 1
ATOM 999 O O . ASP A 1 121 ? 4.910 -10.967 6.443 1.00 59.41 121 ASP A O 1
ATOM 1003 N N . ILE A 1 122 ? 6.481 -12.465 6.941 1.00 61.53 122 ILE A N 1
ATOM 1004 C CA . ILE A 1 122 ? 6.022 -12.669 8.332 1.00 61.53 122 ILE A CA 1
ATOM 1005 C C . ILE A 1 122 ? 6.573 -11.543 9.233 1.00 61.53 122 ILE A C 1
ATOM 1007 O O . ILE A 1 122 ? 7.773 -11.283 9.167 1.00 61.53 122 ILE A O 1
ATOM 1011 N N . PRO A 1 123 ? 5.769 -10.927 10.128 1.00 58.66 123 PRO A N 1
ATOM 1012 C CA . PRO A 1 123 ? 6.278 -9.987 11.130 1.00 58.66 123 PRO A CA 1
ATOM 1013 C C . PRO A 1 123 ? 7.423 -10.571 11.961 1.00 58.66 123 PRO A C 1
ATOM 1015 O O . PRO A 1 123 ? 7.299 -11.693 12.479 1.00 58.66 123 PRO A O 1
ATOM 1018 N N . SER A 1 124 ? 8.503 -9.800 12.142 1.00 59.06 124 SER A N 1
ATOM 1019 C CA . SER A 1 124 ? 9.587 -10.194 13.046 1.00 59.06 124 SER A CA 1
ATOM 1020 C C . SER A 1 124 ? 9.047 -10.379 14.469 1.00 59.06 124 SER A C 1
ATOM 1022 O O . SER A 1 124 ? 7.972 -9.885 14.814 1.00 59.06 124 SER A O 1
ATOM 1024 N N . LEU A 1 125 ? 9.768 -11.118 15.314 1.00 55.72 125 LEU A N 1
ATOM 1025 C CA . LEU A 1 125 ? 9.348 -11.302 16.708 1.00 55.72 125 LEU A CA 1
ATOM 1026 C C . LEU A 1 125 ? 9.408 -9.998 17.516 1.00 55.72 125 LEU A C 1
ATOM 1028 O O . LEU A 1 125 ? 8.695 -9.875 18.508 1.00 55.72 125 LEU A O 1
ATOM 1032 N N . GLU A 1 126 ? 10.217 -9.031 17.086 1.00 53.72 126 GLU A N 1
ATOM 1033 C CA . GLU A 1 126 ? 10.397 -7.743 17.757 1.00 53.72 126 GLU A CA 1
ATOM 1034 C C . GLU A 1 126 ? 9.237 -6.788 17.417 1.00 53.72 126 GLU A C 1
ATOM 1036 O O . GLU A 1 126 ? 8.653 -6.182 18.317 1.00 53.72 126 GLU A O 1
ATOM 1041 N N . ASP A 1 127 ? 8.766 -6.782 16.163 1.00 56.25 127 ASP A N 1
ATOM 1042 C CA . ASP A 1 127 ? 7.618 -5.966 15.723 1.00 56.25 127 ASP A CA 1
ATOM 1043 C C . ASP A 1 127 ? 6.243 -6.438 16.250 1.00 56.25 127 ASP A C 1
ATOM 1045 O O . ASP A 1 127 ? 5.206 -5.885 15.868 1.00 56.25 127 ASP A O 1
ATOM 1049 N N . ARG A 1 128 ? 6.199 -7.492 17.075 1.00 59.12 128 ARG A N 1
ATOM 1050 C CA . ARG A 1 128 ? 4.970 -7.992 17.727 1.00 59.12 128 ARG A CA 1
ATOM 1051 C C . ARG A 1 128 ? 4.761 -7.419 19.132 1.00 59.12 128 ARG A C 1
ATOM 1053 O O . ARG A 1 128 ? 3.714 -7.648 19.731 1.00 59.12 128 ARG A O 1
ATOM 1060 N N . PHE A 1 129 ? 5.721 -6.652 19.659 1.00 50.28 129 PHE A N 1
ATOM 1061 C CA . PHE A 1 129 ? 5.679 -6.079 21.011 1.00 50.28 129 PHE A CA 1
ATOM 1062 C C . PHE A 1 129 ? 5.762 -4.546 20.993 1.00 50.28 129 PHE A C 1
ATOM 1064 O O . PHE A 1 129 ? 6.704 -3.948 21.508 1.00 50.28 129 PHE A O 1
ATOM 1071 N N . ILE A 1 130 ? 4.751 -3.893 20.412 1.00 49.44 130 ILE A N 1
ATOM 1072 C CA . ILE A 1 130 ? 4.681 -2.428 20.315 1.00 49.44 130 ILE A CA 1
ATOM 1073 C C . ILE A 1 130 ? 3.686 -1.862 21.336 1.00 49.44 130 ILE A C 1
ATOM 1075 O O . ILE A 1 130 ? 2.566 -2.352 21.484 1.00 49.44 130 ILE A O 1
ATOM 1079 N N . ASN A 1 131 ? 4.093 -0.799 22.041 1.00 48.34 131 ASN A N 1
ATOM 1080 C CA . ASN A 1 131 ? 3.227 -0.051 22.953 1.00 48.34 131 ASN A CA 1
ATOM 1081 C C . ASN A 1 131 ? 2.257 0.830 22.150 1.00 48.34 131 ASN A C 1
ATOM 1083 O O . ASN A 1 131 ? 2.522 1.998 21.866 1.00 48.34 131 ASN A O 1
ATOM 1087 N N . LEU A 1 132 ? 1.156 0.214 21.735 1.00 54.34 132 LEU A N 1
ATOM 1088 C CA . LEU A 1 132 ? 0.143 0.782 20.862 1.00 54.34 132 LEU A CA 1
ATOM 1089 C C . LEU A 1 132 ? -0.644 1.915 21.546 1.00 54.34 132 LEU A C 1
ATOM 1091 O O . LEU A 1 132 ? -1.635 1.678 22.232 1.00 54.34 132 LEU A O 1
ATOM 1095 N N . SER A 1 133 ? -0.245 3.168 21.297 1.00 53.91 133 SER A N 1
ATOM 1096 C CA . SER A 1 133 ? -0.967 4.385 21.708 1.00 53.91 133 SER A CA 1
ATOM 1097 C C . SER A 1 133 ? -2.227 4.622 20.857 1.00 53.91 133 SER A C 1
ATOM 1099 O O . SER A 1 133 ? -2.371 5.645 20.187 1.00 53.91 133 SER A O 1
ATOM 1101 N N . LEU A 1 134 ? -3.115 3.629 20.826 1.00 65.44 134 LEU A N 1
ATOM 1102 C CA . LEU A 1 134 ? -4.308 3.595 19.989 1.00 65.44 134 LEU A CA 1
ATOM 1103 C C . LEU A 1 134 ? -5.469 4.343 20.652 1.00 65.44 134 LEU A C 1
ATOM 1105 O O . LEU A 1 134 ? -6.040 3.888 21.645 1.00 65.44 134 LEU A O 1
ATOM 1109 N N . GLU A 1 135 ? -5.855 5.479 20.073 1.00 79.25 135 GLU A N 1
ATOM 1110 C CA . GLU A 1 135 ? -7.071 6.188 20.471 1.00 79.25 135 GLU A CA 1
ATOM 1111 C C . GLU A 1 135 ? -8.329 5.377 20.121 1.00 79.25 135 GLU A C 1
ATOM 1113 O O . GLU A 1 135 ? -8.447 4.803 19.037 1.00 79.25 135 GLU A O 1
ATOM 1118 N N . ASN A 1 136 ? -9.311 5.366 21.025 1.00 86.88 136 ASN A N 1
ATOM 1119 C CA . ASN A 1 136 ? -10.617 4.768 20.767 1.00 86.88 136 ASN A CA 1
ATOM 1120 C C . ASN A 1 136 ? -11.464 5.721 19.895 1.00 86.88 136 ASN A C 1
ATOM 1122 O O . ASN A 1 136 ? -11.923 6.748 20.399 1.00 86.88 136 ASN A O 1
ATOM 1126 N N . PRO A 1 137 ? -11.783 5.399 18.627 1.00 82.38 137 PRO A N 1
ATOM 1127 C CA . PRO A 1 137 ? -12.590 6.283 17.787 1.00 82.38 137 PRO A CA 1
ATOM 1128 C C . PRO A 1 137 ? -14.031 6.446 18.293 1.00 82.38 137 PRO A C 1
ATOM 1130 O O . PRO A 1 137 ? -14.721 7.376 17.888 1.00 82.38 137 PRO A O 1
ATOM 1133 N N . TYR A 1 138 ? -14.488 5.575 19.196 1.00 84.75 138 TYR A N 1
ATOM 1134 C CA . TYR A 1 138 ? -15.818 5.609 19.799 1.00 84.75 138 TYR A CA 1
ATOM 1135 C C . TYR A 1 138 ? -15.858 6.311 21.166 1.00 84.75 138 TYR A C 1
ATOM 1137 O O . TYR A 1 138 ? -16.934 6.358 21.772 1.00 84.75 138 TYR A O 1
ATOM 1145 N N . SER A 1 139 ? -14.740 6.838 21.689 1.00 78.38 139 SER A N 1
ATOM 1146 C CA . SER A 1 139 ? -14.744 7.572 22.969 1.00 78.38 139 SER A CA 1
ATOM 1147 C C . SER A 1 139 ? -15.179 9.035 22.846 1.00 78.38 139 SER A C 1
ATOM 1149 O O . SER A 1 139 ? -15.433 9.670 23.867 1.00 78.38 139 SER A O 1
ATOM 1151 N N . ASP A 1 140 ? -15.276 9.574 21.626 1.00 63.03 140 ASP A N 1
ATOM 1152 C CA . ASP A 1 140 ? -15.486 11.006 21.398 1.00 63.03 140 ASP A CA 1
ATOM 1153 C C . ASP A 1 140 ? -16.940 11.381 21.036 1.00 63.03 140 ASP A C 1
ATOM 1155 O O . ASP A 1 140 ? -17.548 10.828 20.119 1.00 63.03 140 ASP A O 1
ATOM 1159 N N . ASN A 1 141 ? -17.472 12.377 21.753 1.00 51.25 141 ASN A N 1
ATOM 1160 C CA . ASN A 1 141 ? -18.625 13.217 21.390 1.00 51.25 141 ASN A CA 1
ATOM 1161 C C . ASN A 1 141 ? -19.953 12.546 20.952 1.00 51.25 141 ASN A C 1
ATOM 1163 O O . ASN A 1 141 ? -20.566 12.952 19.965 1.00 51.25 141 ASN A O 1
ATOM 1167 N N . ALA A 1 142 ? -20.495 11.628 21.765 1.00 51.16 142 ALA A N 1
ATOM 1168 C CA . ALA A 1 142 ? -21.944 11.362 21.793 1.00 51.16 142 ALA A CA 1
ATOM 1169 C C . ALA A 1 142 ? -22.447 11.010 23.210 1.00 51.16 142 ALA A C 1
ATOM 1171 O O . ALA A 1 142 ? -22.212 9.914 23.719 1.00 51.16 142 ALA A O 1
ATOM 1172 N N . THR A 1 143 ? -23.203 11.909 23.851 1.00 50.94 143 THR A N 1
ATOM 1173 C CA . THR A 1 143 ? -23.891 11.625 25.133 1.00 50.94 143 THR A CA 1
ATOM 1174 C C . THR A 1 143 ? -25.031 10.606 24.961 1.00 50.94 143 THR A C 1
ATOM 1176 O O . THR A 1 143 ? -25.374 9.869 25.896 1.00 50.94 143 THR A O 1
ATOM 1179 N N . SER A 1 144 ? -25.587 10.526 23.748 1.00 61.72 144 SER A N 1
ATOM 1180 C CA . SER A 1 144 ? -26.619 9.586 23.313 1.00 61.72 144 SER A CA 1
ATOM 1181 C C . SER A 1 144 ? -26.514 9.350 21.796 1.00 61.72 144 SER A C 1
ATOM 1183 O O . SER A 1 144 ? -26.579 10.302 21.029 1.00 61.72 144 SER A O 1
ATOM 1185 N N . ARG A 1 145 ? -26.433 8.089 21.347 1.00 70.75 145 ARG A N 1
ATOM 1186 C CA . ARG A 1 145 ? -26.521 7.704 19.918 1.00 70.75 145 ARG A CA 1
ATOM 1187 C C . ARG A 1 145 ? -27.945 7.860 19.368 1.00 70.75 145 ARG A C 1
ATOM 1189 O O . ARG A 1 145 ? -28.152 7.964 18.167 1.00 70.75 145 ARG A O 1
ATOM 1196 N N . HIS A 1 146 ? -28.953 7.870 20.236 1.00 70.62 146 HIS A N 1
ATOM 1197 C CA . HIS A 1 146 ? -30.360 8.002 19.851 1.00 70.62 146 HIS A CA 1
ATOM 1198 C C . HIS A 1 146 ? -31.019 9.157 20.616 1.00 70.62 146 HIS A C 1
ATOM 1200 O O . HIS A 1 146 ? -31.788 8.927 21.550 1.00 70.62 146 HIS A O 1
ATOM 1206 N N . GLU A 1 147 ? -30.682 10.411 20.285 1.00 59.69 147 GLU A N 1
ATOM 1207 C CA . GLU A 1 147 ? -31.203 11.608 20.983 1.00 59.69 147 GLU A CA 1
ATOM 1208 C C . GLU A 1 147 ? -32.705 11.851 20.781 1.00 59.69 147 GLU A C 1
ATOM 1210 O O . GLU A 1 147 ? -33.369 12.385 21.674 1.00 59.69 147 GLU A O 1
ATOM 1215 N N . THR A 1 148 ? -33.268 11.358 19.681 1.00 59.50 148 THR A N 1
ATOM 1216 C CA . THR A 1 148 ? -34.708 11.336 19.401 1.00 59.50 148 THR A CA 1
ATOM 1217 C C . THR A 1 148 ? -35.158 9.927 19.006 1.00 59.50 148 THR A C 1
ATOM 1219 O O . THR A 1 148 ? -34.363 9.092 18.573 1.00 59.50 148 THR A O 1
ATOM 1222 N N . LEU A 1 149 ? -36.447 9.633 19.195 1.00 59.62 149 LEU A N 1
ATOM 1223 C CA . LEU A 1 149 ? -37.092 8.480 18.557 1.00 59.62 149 LEU A CA 1
ATOM 1224 C C . LEU A 1 149 ? -37.426 8.871 17.108 1.00 59.62 149 LEU A C 1
ATOM 1226 O O . LEU A 1 149 ? -37.785 10.022 16.855 1.00 59.62 149 LEU A O 1
ATOM 1230 N N . ARG A 1 150 ? -37.269 7.938 16.162 1.00 62.94 150 ARG A N 1
ATOM 1231 C CA . ARG A 1 150 ? -37.431 8.206 14.720 1.00 62.94 150 ARG A CA 1
ATOM 1232 C C . ARG A 1 150 ? -38.924 8.199 14.339 1.00 62.94 150 ARG A C 1
ATOM 1234 O O . ARG A 1 150 ? -39.804 8.296 15.194 1.00 62.94 150 ARG A O 1
ATOM 1241 N N . LYS A 1 151 ? -39.247 8.067 13.049 1.00 60.47 151 LYS A N 1
ATOM 1242 C CA . LYS A 1 151 ? -40.606 7.719 12.593 1.00 60.47 151 LYS A CA 1
ATOM 1243 C C . LYS A 1 151 ? -40.737 6.195 12.552 1.00 60.47 151 LYS A C 1
ATOM 1245 O O . LYS A 1 151 ? -39.856 5.532 12.020 1.00 60.47 151 LYS A O 1
ATOM 1250 N N . GLN A 1 152 ? -41.804 5.655 13.143 1.00 61.09 152 GLN A N 1
ATOM 1251 C CA . GLN A 1 152 ? -41.915 4.213 13.387 1.00 61.09 152 GLN A CA 1
ATOM 1252 C C . GLN A 1 152 ? -42.135 3.461 12.077 1.00 61.09 152 GLN A C 1
ATOM 1254 O O . GLN A 1 152 ? -42.998 3.841 11.282 1.00 61.09 152 GLN A O 1
ATOM 1259 N N . ILE A 1 153 ? -41.382 2.383 11.879 1.00 62.44 153 ILE A N 1
ATOM 1260 C CA . ILE A 1 153 ? -41.598 1.467 10.763 1.00 62.44 153 ILE A CA 1
ATOM 1261 C C . ILE A 1 153 ? -42.739 0.525 11.144 1.00 62.44 153 ILE A C 1
ATOM 1263 O O . ILE A 1 153 ? -42.712 -0.125 12.191 1.00 62.44 153 ILE A O 1
ATOM 1267 N N . LEU A 1 154 ? -43.776 0.497 10.307 1.00 56.53 154 LEU A N 1
ATOM 1268 C CA . LEU A 1 154 ? -44.907 -0.408 10.478 1.00 56.53 154 LEU A CA 1
ATOM 1269 C C . LEU A 1 154 ? -44.467 -1.822 10.095 1.00 56.53 154 LEU A C 1
ATOM 1271 O O . LEU A 1 154 ? -44.016 -2.051 8.973 1.00 56.53 154 LEU A O 1
ATOM 1275 N N . THR A 1 155 ? -44.615 -2.770 11.017 1.00 56.16 155 THR A N 1
ATOM 1276 C CA . THR A 1 155 ? -44.456 -4.193 10.710 1.00 56.16 155 THR A CA 1
ATOM 1277 C C . THR A 1 155 ? -45.550 -4.624 9.721 1.00 56.16 155 THR A C 1
ATOM 1279 O O . THR A 1 155 ? -46.711 -4.274 9.949 1.00 56.16 155 THR A O 1
ATOM 1282 N N . PRO A 1 156 ? -45.229 -5.383 8.657 1.00 54.28 156 PRO A N 1
ATOM 1283 C CA . PRO A 1 156 ? -46.234 -5.999 7.789 1.00 54.28 156 PRO A CA 1
ATOM 1284 C C . PRO A 1 156 ? -47.217 -6.901 8.556 1.00 54.28 156 PRO A C 1
ATOM 1286 O O . PRO A 1 156 ? -46.896 -7.401 9.636 1.00 54.28 156 PRO A O 1
ATOM 1289 N N . GLU A 1 157 ? -48.419 -7.111 8.008 1.00 44.97 157 GLU A N 1
ATOM 1290 C CA . GLU A 1 157 ? -49.526 -7.801 8.703 1.00 44.97 157 GLU A CA 1
ATOM 1291 C C . GLU A 1 157 ? -49.241 -9.282 9.021 1.00 44.97 157 GLU A C 1
ATOM 1293 O O . GLU A 1 157 ? -49.759 -9.816 10.000 1.00 44.97 157 GLU A O 1
ATOM 1298 N N . ASP A 1 158 ? -48.374 -9.937 8.244 1.00 47.72 158 ASP A N 1
ATOM 1299 C CA . ASP A 1 158 ? -47.882 -11.296 8.503 1.00 47.72 158 ASP A CA 1
ATOM 1300 C C . ASP A 1 158 ? -46.783 -11.344 9.591 1.00 47.72 158 ASP A C 1
ATOM 1302 O O . ASP A 1 158 ? -46.430 -12.417 10.088 1.00 47.72 158 ASP A O 1
ATOM 1306 N N . GLY A 1 159 ? -46.257 -10.186 10.001 1.00 48.62 159 GLY A N 1
ATOM 1307 C CA . GLY A 1 159 ? -45.125 -10.038 10.914 1.00 48.62 159 GLY A CA 1
ATOM 1308 C C . GLY A 1 159 ? -43.758 -10.330 10.291 1.00 48.62 159 GLY A C 1
ATOM 1309 O O . GLY A 1 159 ? -42.777 -10.421 11.034 1.00 48.62 159 GLY A O 1
ATOM 1310 N N . SER A 1 160 ? -43.662 -10.500 8.968 1.00 51.25 160 SER A N 1
ATOM 1311 C CA . SER A 1 160 ? -42.395 -10.785 8.294 1.00 51.25 160 SER A CA 1
ATOM 1312 C C . SER A 1 160 ? -41.644 -9.502 7.929 1.00 51.25 160 SER A C 1
ATOM 1314 O O . SER A 1 160 ? -42.209 -8.522 7.449 1.00 51.25 160 SER A O 1
ATOM 1316 N N . VAL A 1 161 ? -40.329 -9.500 8.153 1.00 54.44 161 VAL A N 1
ATOM 1317 C CA . VAL A 1 161 ? -39.431 -8.408 7.739 1.00 54.44 161 VAL A CA 1
ATOM 1318 C C . VAL A 1 161 ? -38.576 -8.920 6.579 1.00 54.44 161 VAL A C 1
ATOM 1320 O O . VAL A 1 161 ? -37.389 -9.197 6.720 1.00 54.44 161 VAL A O 1
ATOM 1323 N N . ASN A 1 162 ? -39.219 -9.098 5.422 1.00 50.31 162 ASN A N 1
ATOM 1324 C CA . ASN A 1 162 ? -38.632 -9.667 4.199 1.00 50.31 162 ASN A CA 1
ATOM 1325 C C . ASN A 1 162 ? -38.030 -8.606 3.250 1.00 50.31 162 ASN A C 1
ATOM 1327 O O . ASN A 1 162 ? -38.083 -8.755 2.030 1.00 50.31 162 ASN A O 1
ATOM 1331 N N . GLY A 1 163 ? -37.475 -7.526 3.807 1.00 47.94 163 GLY A N 1
ATOM 1332 C CA . GLY A 1 163 ? -36.810 -6.478 3.027 1.00 47.94 163 GLY A CA 1
ATOM 1333 C C . GLY A 1 163 ? -35.399 -6.856 2.568 1.00 47.94 163 GLY A C 1
ATOM 1334 O O . GLY A 1 163 ? -34.966 -8.002 2.694 1.00 47.94 163 GLY A O 1
ATOM 1335 N N . TYR A 1 164 ? -34.648 -5.850 2.108 1.00 47.66 164 TYR A N 1
ATOM 1336 C CA . TYR A 1 164 ? -33.192 -5.914 1.969 1.00 47.66 164 TYR A CA 1
ATOM 1337 C C . TYR A 1 164 ? -32.585 -6.159 3.351 1.00 47.66 164 TYR A C 1
ATOM 1339 O O . TYR A 1 164 ? -32.339 -5.200 4.072 1.00 47.66 164 TYR A O 1
ATOM 1347 N N . ILE A 1 165 ? -32.447 -7.444 3.706 1.00 53.31 165 ILE A N 1
ATOM 1348 C CA . ILE A 1 165 ? -31.589 -8.041 4.739 1.00 53.31 165 ILE A CA 1
ATOM 1349 C C . ILE A 1 165 ? -31.620 -7.288 6.080 1.00 53.31 165 ILE A C 1
ATOM 1351 O O . ILE A 1 165 ? -31.125 -6.191 6.160 1.00 53.31 165 ILE A O 1
ATOM 1355 N N . LYS A 1 166 ? -32.071 -7.841 7.204 1.00 56.06 166 LYS A N 1
ATOM 1356 C CA . LYS A 1 166 ? -31.659 -7.264 8.514 1.00 56.06 166 LYS A CA 1
ATOM 1357 C C . LYS A 1 166 ? -31.622 -8.313 9.591 1.00 56.06 166 LYS A C 1
ATOM 1359 O O . LYS A 1 166 ? -30.620 -8.507 10.267 1.00 56.06 166 LYS A O 1
ATOM 1364 N N . PHE A 1 167 ? -32.753 -8.982 9.739 1.00 54.44 167 PHE A N 1
ATOM 1365 C CA . PHE A 1 167 ? -32.959 -10.024 10.718 1.00 54.44 167 PHE A CA 1
ATOM 1366 C C . PHE A 1 167 ? -34.260 -10.762 10.381 1.00 54.44 167 PHE A C 1
ATOM 1368 O O . PHE A 1 167 ? -35.172 -10.182 9.792 1.00 54.44 167 PHE A O 1
ATOM 1375 N N . ARG A 1 168 ? -34.373 -12.039 10.749 1.00 57.59 168 ARG A N 1
ATOM 1376 C CA . ARG A 1 168 ? -35.566 -12.853 10.467 1.00 57.59 168 ARG A CA 1
ATOM 1377 C C . ARG A 1 168 ? -36.492 -12.918 11.680 1.00 57.59 168 ARG A C 1
ATOM 1379 O O . ARG A 1 168 ? -36.229 -13.646 12.632 1.00 57.59 168 ARG A O 1
ATOM 1386 N N . ILE A 1 169 ? -37.604 -12.184 11.628 1.00 51.19 169 ILE A N 1
ATOM 1387 C CA . ILE A 1 169 ? -38.766 -12.414 12.501 1.00 51.19 169 ILE A CA 1
ATOM 1388 C C . ILE A 1 169 ? -39.804 -13.226 11.719 1.00 51.19 169 ILE A C 1
ATOM 1390 O O . ILE A 1 169 ? -40.031 -12.987 10.534 1.00 51.19 169 ILE A O 1
ATOM 1394 N N . ARG A 1 170 ? -40.424 -14.196 12.396 1.00 49.84 170 ARG A N 1
ATOM 1395 C CA . ARG A 1 170 ? -41.597 -14.946 11.934 1.00 49.84 170 ARG A CA 1
ATOM 1396 C C . ARG A 1 170 ? -42.641 -14.926 13.050 1.00 49.84 170 ARG A C 1
ATOM 1398 O O . ARG A 1 170 ? -42.291 -15.211 14.196 1.00 49.84 170 ARG A O 1
ATOM 1405 N N . ASN A 1 171 ? -43.898 -14.623 12.728 1.00 36.62 171 ASN A N 1
ATOM 1406 C CA . ASN A 1 171 ? -45.015 -14.878 13.639 1.00 36.62 171 ASN A CA 1
ATOM 1407 C C . ASN A 1 171 ? -45.248 -16.391 13.758 1.00 36.62 171 ASN A C 1
ATOM 1409 O O . ASN A 1 171 ? -45.200 -17.101 12.756 1.00 36.62 171 ASN A O 1
ATOM 1413 N N . ALA A 1 172 ? -45.521 -16.874 14.971 1.00 37.53 172 ALA A N 1
ATOM 1414 C CA . ALA A 1 172 ? -45.846 -18.282 15.215 1.00 37.53 172 ALA A CA 1
ATOM 1415 C C . ALA A 1 172 ? -47.358 -18.576 15.130 1.00 37.53 172 ALA A C 1
ATOM 1417 O O . ALA A 1 172 ? -47.749 -19.714 14.888 1.00 37.53 172 ALA A O 1
ATOM 1418 N N . ASP A 1 173 ? -48.203 -17.555 15.308 1.00 29.56 173 ASP A N 1
ATOM 1419 C CA . ASP A 1 173 ? -49.583 -17.743 15.780 1.00 29.56 173 ASP A CA 1
ATOM 1420 C C . ASP A 1 173 ? -50.671 -17.658 14.683 1.00 29.56 173 ASP A C 1
ATOM 1422 O O . ASP A 1 173 ? -51.860 -17.728 14.989 1.00 29.56 173 ASP A O 1
ATOM 1426 N N . LEU A 1 174 ? -50.304 -17.491 13.404 1.00 32.16 174 LEU A N 1
ATOM 1427 C CA . LEU A 1 174 ? -51.273 -17.271 12.310 1.00 32.16 174 LEU A CA 1
ATOM 1428 C C . LEU A 1 174 ? -51.781 -18.556 11.618 1.00 32.16 174 LEU A C 1
ATOM 1430 O O . LEU A 1 174 ? -52.815 -18.513 10.950 1.00 32.16 174 LEU A O 1
ATOM 1434 N N . ASP A 1 175 ? -51.110 -19.702 11.789 1.00 30.69 175 ASP A N 1
ATOM 1435 C CA . ASP A 1 175 ? -51.328 -20.898 10.947 1.00 30.69 175 ASP A CA 1
ATOM 1436 C C . ASP A 1 175 ? -52.255 -21.982 11.563 1.00 30.69 175 ASP A C 1
ATOM 1438 O O . ASP A 1 175 ? -52.555 -23.003 10.946 1.00 30.69 175 ASP A O 1
ATOM 1442 N N . GLU A 1 176 ? -52.816 -21.763 12.763 1.00 28.22 176 GLU A N 1
ATOM 1443 C CA . GLU A 1 176 ? -53.774 -22.711 13.383 1.00 28.22 176 GLU A CA 1
ATOM 1444 C C . GLU A 1 176 ? -55.146 -22.791 12.672 1.00 28.22 176 GLU A C 1
ATOM 1446 O O . GLU A 1 176 ? -55.995 -23.634 12.996 1.00 28.22 176 GLU A O 1
ATOM 1451 N N . SER A 1 177 ? -55.426 -21.886 11.730 1.00 24.23 177 SER A N 1
ATOM 1452 C CA . SER A 1 177 ? -56.774 -21.715 11.174 1.00 24.23 177 SER A CA 1
ATOM 1453 C C . SER A 1 177 ? -57.146 -22.732 10.086 1.00 24.23 177 SER A C 1
ATOM 1455 O O . SER A 1 177 ? -58.324 -23.086 9.978 1.00 24.23 177 SER A O 1
ATOM 1457 N N . CYS A 1 178 ? -56.176 -23.239 9.315 1.00 25.22 178 CYS A N 1
ATOM 1458 C CA . CYS A 1 178 ? -56.450 -23.983 8.078 1.00 25.22 178 CYS A CA 1
ATOM 1459 C C . CYS A 1 178 ? -56.626 -25.509 8.271 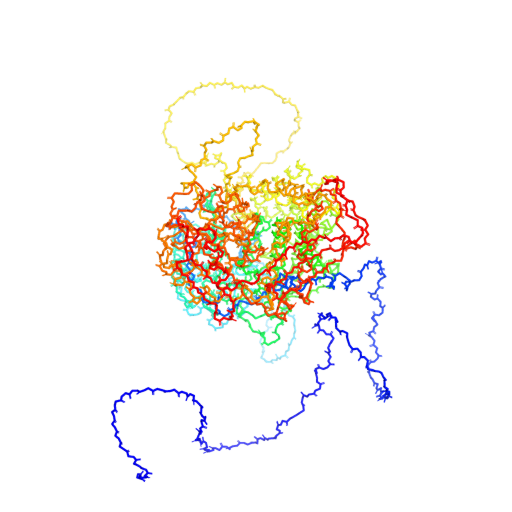1.00 25.22 178 CYS A C 1
ATOM 1461 O O . CYS A 1 178 ? -57.372 -26.160 7.537 1.00 25.22 178 CYS A O 1
ATOM 1463 N N . VAL A 1 179 ? -55.999 -26.111 9.289 1.00 28.33 179 VAL A N 1
ATOM 1464 C CA . VAL A 1 179 ? -55.861 -27.582 9.410 1.00 28.33 179 VAL A CA 1
ATOM 1465 C C . VAL A 1 179 ? -56.989 -28.232 10.238 1.00 28.33 179 VAL A C 1
ATOM 1467 O O . VAL A 1 179 ? -56.754 -28.939 11.217 1.00 28.33 179 VAL A O 1
ATOM 1470 N N . LYS A 1 180 ? -58.258 -28.003 9.864 1.00 24.72 180 LYS A N 1
ATOM 1471 C CA . LYS A 1 180 ? -59.442 -28.507 10.610 1.00 24.72 180 LYS A CA 1
ATOM 1472 C C . LYS A 1 180 ? -60.229 -29.658 9.959 1.00 24.72 180 LYS A C 1
ATOM 1474 O O . LYS A 1 180 ? -61.313 -29.986 10.444 1.00 24.72 180 LYS A O 1
ATOM 1479 N N . THR A 1 181 ? -59.664 -30.351 8.961 1.00 24.17 181 THR A N 1
ATOM 1480 C CA . THR A 1 181 ? -60.391 -31.390 8.188 1.00 24.17 181 THR A CA 1
ATOM 1481 C C . THR A 1 181 ? -59.645 -32.727 8.007 1.00 24.17 181 THR A C 1
ATOM 1483 O O . THR A 1 181 ? -59.575 -33.261 6.906 1.00 24.17 181 THR A O 1
ATOM 1486 N N . ALA A 1 182 ? -59.144 -33.327 9.093 1.00 23.55 182 ALA A N 1
ATOM 1487 C CA . ALA A 1 182 ? -58.859 -34.771 9.157 1.00 23.55 182 ALA A CA 1
ATOM 1488 C C . ALA A 1 182 ? -58.941 -35.274 10.613 1.00 23.55 182 ALA A C 1
ATOM 1490 O O . ALA A 1 182 ? -58.106 -34.928 11.444 1.00 23.55 182 ALA A O 1
ATOM 1491 N N . LYS A 1 183 ? -59.967 -36.065 10.961 1.00 24.27 183 LYS A N 1
ATOM 1492 C CA . LYS A 1 183 ? -60.206 -36.545 12.339 1.00 24.27 183 LYS A CA 1
ATOM 1493 C C . LYS A 1 183 ? -60.407 -38.061 12.376 1.00 24.27 183 LYS A C 1
ATOM 1495 O O . LYS A 1 183 ? -61.306 -38.551 11.701 1.00 24.27 183 LYS A O 1
ATOM 1500 N N . ARG A 1 184 ? -59.712 -38.724 13.320 1.00 23.56 184 ARG A N 1
ATOM 1501 C CA . ARG A 1 184 ? -59.791 -40.168 13.673 1.00 23.56 184 ARG A CA 1
ATOM 1502 C C . ARG A 1 184 ? -59.119 -41.075 12.616 1.00 23.56 184 ARG A C 1
ATOM 1504 O O . ARG A 1 184 ? -59.048 -40.697 11.459 1.00 23.56 184 ARG A O 1
ATOM 1511 N N . SER A 1 185 ? -58.553 -42.234 12.969 1.00 22.78 185 SER A N 1
ATOM 1512 C CA . SER A 1 185 ? -58.859 -43.145 14.095 1.00 22.78 185 SER A CA 1
ATOM 1513 C C . SER A 1 185 ? -57.637 -43.839 14.741 1.00 22.78 185 SER A C 1
ATOM 1515 O O . SER A 1 185 ? -56.597 -43.928 14.111 1.00 22.78 185 SER A O 1
ATOM 1517 N N . PHE A 1 186 ? -57.835 -44.332 15.980 1.00 22.31 186 PHE A N 1
ATOM 1518 C CA . PHE A 1 186 ? -57.148 -45.398 16.764 1.00 22.31 186 PHE A CA 1
ATOM 1519 C C . PHE A 1 186 ? -55.890 -46.117 16.195 1.00 22.31 186 PHE A C 1
ATOM 1521 O O . PHE A 1 186 ? -55.833 -46.428 15.016 1.00 22.31 186 PHE A O 1
ATOM 1528 N N . GLY A 1 187 ? -54.916 -46.573 17.001 1.00 23.97 187 GLY A N 1
ATOM 1529 C CA . GLY A 1 187 ? -54.768 -46.496 18.466 1.00 23.97 187 GLY A CA 1
ATOM 1530 C C . GLY A 1 187 ? -53.983 -47.678 19.082 1.00 23.97 187 GLY A C 1
ATOM 1531 O O . GLY A 1 187 ? -54.489 -48.789 19.090 1.00 23.97 187 GLY A O 1
ATOM 1532 N N . ALA A 1 188 ? -52.798 -47.394 19.643 1.00 26.25 188 ALA A N 1
ATOM 1533 C CA . ALA A 1 188 ? -51.995 -48.183 20.602 1.00 26.25 188 ALA A CA 1
ATOM 1534 C C . ALA A 1 188 ? -51.739 -49.702 20.387 1.00 26.25 188 ALA A C 1
ATOM 1536 O O . ALA A 1 188 ? -52.564 -50.533 20.752 1.00 26.25 188 ALA A O 1
ATOM 1537 N N . SER A 1 189 ? -50.480 -50.057 20.087 1.00 22.47 189 SER A N 1
ATOM 1538 C CA . SER A 1 189 ? -49.669 -50.943 20.956 1.00 22.47 189 SER A CA 1
ATOM 1539 C C . SER A 1 189 ? -48.160 -50.786 20.673 1.00 22.47 189 SER A C 1
ATOM 1541 O O . SER A 1 189 ? -47.763 -50.060 19.766 1.00 22.47 189 SER A O 1
ATOM 1543 N N . CYS A 1 190 ? -47.319 -51.386 21.514 1.00 23.59 190 CYS A N 1
ATOM 1544 C CA . CYS A 1 190 ? -45.891 -51.095 21.680 1.00 23.59 190 CYS A CA 1
ATOM 1545 C C . CYS A 1 190 ? -44.917 -51.818 20.714 1.00 23.59 190 CYS A C 1
ATOM 1547 O O . CYS A 1 190 ? -45.227 -52.882 20.196 1.00 23.59 190 CYS A O 1
ATOM 1549 N N . MET A 1 191 ? -43.697 -51.257 20.609 1.00 25.39 191 MET A N 1
ATOM 1550 C CA . MET A 1 191 ? -42.430 -51.876 20.150 1.00 25.39 191 MET A CA 1
ATOM 1551 C C . MET A 1 191 ? -42.355 -52.413 18.702 1.00 25.39 191 MET A C 1
ATOM 1553 O O . MET A 1 191 ? -42.833 -53.498 18.394 1.00 25.39 191 MET A O 1
ATOM 1557 N N . GLY A 1 192 ? -41.606 -51.713 17.840 1.00 21.47 192 GLY A N 1
ATOM 1558 C CA . GLY A 1 192 ? -41.188 -52.195 16.515 1.00 21.47 192 GLY A CA 1
ATOM 1559 C C . GLY A 1 192 ? -40.422 -51.119 15.735 1.00 21.47 192 GLY A C 1
ATOM 1560 O O . GLY A 1 192 ? -40.780 -49.947 15.806 1.00 21.47 192 GLY A O 1
ATOM 1561 N N . VAL A 1 193 ? -39.355 -51.493 15.021 1.00 32.88 193 VAL A N 1
ATOM 1562 C CA . VAL A 1 193 ? -38.454 -50.556 14.316 1.00 32.88 193 VAL A CA 1
ATOM 1563 C C . VAL A 1 193 ? -38.566 -50.746 12.804 1.00 32.88 193 VAL A C 1
ATOM 1565 O O . VAL A 1 193 ? -38.417 -51.871 12.342 1.00 32.88 193 VAL A O 1
ATOM 1568 N N . HIS A 1 194 ? -38.792 -49.663 12.046 1.00 25.34 194 HIS A N 1
ATOM 1569 C CA . HIS A 1 194 ? -37.960 -49.225 10.904 1.00 25.34 194 HIS A CA 1
ATOM 1570 C C . HIS A 1 194 ? -38.563 -48.020 10.144 1.00 25.34 194 HIS A C 1
ATOM 1572 O O . HIS A 1 194 ? -39.731 -47.678 10.287 1.00 25.34 194 HIS A O 1
ATOM 1578 N N . HIS A 1 195 ? -37.690 -47.382 9.358 1.00 30.05 195 HIS A N 1
ATOM 1579 C CA . HIS A 1 195 ? -37.864 -46.294 8.379 1.00 30.05 195 HIS A CA 1
ATOM 1580 C C . HIS A 1 195 ? -39.189 -46.308 7.563 1.00 30.05 195 HIS A C 1
ATOM 1582 O O . HIS A 1 195 ? -39.769 -47.365 7.350 1.00 30.05 195 HIS A O 1
ATOM 1588 N N . ARG A 1 196 ? -39.661 -45.197 6.960 1.00 26.95 196 ARG A N 1
ATOM 1589 C CA . ARG A 1 196 ? -38.888 -44.233 6.135 1.00 26.95 196 ARG A CA 1
ATOM 1590 C C . ARG A 1 196 ? -39.677 -42.935 5.814 1.00 26.95 196 ARG A C 1
ATOM 1592 O O . ARG A 1 196 ? -40.897 -42.965 5.757 1.00 26.95 196 ARG A O 1
ATOM 1599 N N . ASN A 1 197 ? -38.950 -41.853 5.507 1.00 29.27 197 ASN A N 1
ATOM 1600 C CA . ASN A 1 197 ? -39.339 -40.665 4.713 1.00 29.27 197 ASN A CA 1
ATOM 1601 C C . ASN A 1 197 ? -40.615 -39.851 5.055 1.00 29.27 197 ASN A C 1
ATOM 1603 O O . ASN A 1 197 ? -41.606 -39.934 4.336 1.00 29.27 197 ASN A O 1
ATOM 1607 N N . THR A 1 198 ? -40.492 -38.889 5.982 1.00 26.22 198 THR A N 1
ATOM 1608 C CA . THR A 1 198 ? -41.146 -37.557 5.882 1.00 26.22 198 THR A CA 1
ATOM 1609 C C . THR A 1 198 ? -40.278 -36.487 6.566 1.00 26.22 198 THR A C 1
ATOM 1611 O O . THR A 1 198 ? -40.499 -36.155 7.732 1.00 26.22 198 THR A O 1
ATOM 1614 N N . SER A 1 199 ? -39.262 -35.958 5.880 1.00 29.62 199 SER A N 1
ATOM 1615 C CA . SER A 1 199 ? -38.338 -34.971 6.464 1.00 29.62 199 SER A CA 1
ATOM 1616 C C . SER A 1 199 ? -37.711 -34.057 5.411 1.00 29.62 199 SER A C 1
ATOM 1618 O O . SER A 1 199 ? -36.761 -34.461 4.757 1.00 29.62 199 SER A O 1
ATOM 1620 N N . GLU A 1 200 ? -38.212 -32.824 5.293 1.00 30.44 200 GLU A N 1
ATOM 1621 C CA . GLU A 1 200 ? -37.478 -31.710 4.661 1.00 30.44 200 GLU A CA 1
ATOM 1622 C C . GLU A 1 200 ? -38.077 -30.350 5.065 1.00 30.44 200 GLU A C 1
ATOM 1624 O O . GLU A 1 200 ? -37.363 -29.514 5.616 1.00 30.44 200 GLU A O 1
ATOM 1629 N N . ALA A 1 201 ? -39.402 -30.169 4.968 1.00 29.44 201 ALA A N 1
ATOM 1630 C CA . ALA A 1 201 ? -40.071 -28.912 5.349 1.00 29.44 201 ALA A CA 1
ATOM 1631 C C . ALA A 1 201 ? -39.951 -28.552 6.851 1.00 29.44 201 ALA A C 1
ATOM 1633 O O . ALA A 1 201 ? -39.711 -27.398 7.196 1.00 29.44 201 ALA A O 1
ATOM 1634 N N . ASN A 1 202 ? -40.040 -29.539 7.754 1.00 26.20 202 ASN A N 1
ATOM 1635 C CA . ASN A 1 202 ? -39.965 -29.322 9.213 1.00 26.20 202 ASN A CA 1
ATOM 1636 C C . ASN A 1 202 ? -38.526 -29.200 9.769 1.00 26.20 202 ASN A C 1
ATOM 1638 O O . ASN A 1 202 ? -38.340 -29.120 10.985 1.00 26.20 202 ASN A O 1
ATOM 1642 N N . SER A 1 203 ? -37.499 -29.190 8.911 1.00 31.19 203 SER A N 1
ATOM 1643 C CA . SER A 1 203 ? -36.099 -29.030 9.340 1.00 31.19 203 SER A CA 1
ATOM 1644 C C . SER A 1 203 ? -35.733 -27.560 9.596 1.00 31.19 203 SER A C 1
ATOM 1646 O O . SER A 1 203 ? -35.184 -27.230 10.642 1.00 31.19 203 SER A O 1
ATOM 1648 N N . LEU A 1 204 ? -36.133 -26.650 8.702 1.00 33.16 204 LEU A N 1
ATOM 1649 C CA . LEU A 1 204 ? -35.700 -25.242 8.646 1.00 33.16 204 LEU A CA 1
ATOM 1650 C C . LEU A 1 204 ? -36.086 -24.350 9.845 1.00 33.16 204 LEU A C 1
ATOM 1652 O O . LEU A 1 204 ? -35.657 -23.201 9.902 1.00 33.16 204 LEU A O 1
ATOM 1656 N N . PHE A 1 205 ? -36.888 -24.847 10.790 1.00 33.09 205 PHE A N 1
ATOM 1657 C CA . PHE A 1 205 ? -37.170 -24.179 12.071 1.00 33.09 205 PHE A CA 1
ATOM 1658 C C . PHE A 1 205 ? -36.453 -24.831 13.266 1.00 33.09 205 PHE A C 1
ATOM 1660 O O . PHE A 1 205 ? -36.233 -24.165 14.273 1.00 33.09 205 PHE A O 1
ATOM 1667 N N . ASN A 1 206 ? -36.071 -26.107 13.153 1.00 31.41 206 ASN A N 1
ATOM 1668 C CA . ASN A 1 206 ? -35.260 -26.810 14.150 1.00 31.41 206 ASN A CA 1
ATOM 1669 C C . ASN A 1 206 ? -33.754 -26.615 13.897 1.00 31.41 206 ASN A C 1
ATOM 1671 O O . ASN A 1 206 ? -32.962 -26.716 14.828 1.00 31.41 206 ASN A O 1
ATOM 1675 N N . ASN A 1 207 ? -33.367 -26.265 12.665 1.00 38.22 207 ASN A N 1
ATOM 1676 C CA . ASN A 1 207 ? -31.994 -25.992 12.238 1.00 38.22 207 ASN A CA 1
ATOM 1677 C C . ASN A 1 207 ? -31.479 -24.601 12.676 1.00 38.22 207 ASN A C 1
ATOM 1679 O O . ASN A 1 207 ? -30.828 -23.899 11.902 1.00 38.22 207 ASN A O 1
ATOM 1683 N N . ILE A 1 208 ? -31.711 -24.209 13.932 1.00 38.34 208 ILE A N 1
ATOM 1684 C CA . ILE A 1 208 ? -30.669 -23.439 14.623 1.00 38.34 208 ILE A CA 1
ATOM 1685 C C . ILE A 1 208 ? -29.547 -24.459 14.871 1.00 38.34 208 ILE A C 1
ATOM 1687 O O . ILE A 1 208 ? -29.856 -25.525 15.412 1.00 38.34 208 ILE A O 1
ATOM 1691 N N . PRO A 1 209 ? -28.281 -24.205 14.478 1.00 39.22 209 PRO A N 1
ATOM 1692 C CA . PRO A 1 209 ? -27.165 -25.070 14.853 1.00 39.22 209 PRO A CA 1
ATOM 1693 C C . PRO A 1 209 ? -27.248 -25.383 16.345 1.00 39.22 209 PRO A C 1
ATOM 1695 O O . PRO A 1 209 ? -27.498 -24.470 17.132 1.00 39.22 209 PRO A O 1
ATOM 1698 N N . TYR A 1 210 ? -27.134 -26.663 16.712 1.00 40.34 210 TYR A N 1
ATOM 1699 C CA . TYR A 1 210 ? -27.489 -27.150 18.047 1.00 40.34 210 TYR A CA 1
ATOM 1700 C C . TYR A 1 210 ? -26.576 -26.497 19.091 1.00 40.34 210 TYR A C 1
ATOM 1702 O O . TYR A 1 210 ? -25.476 -26.985 19.352 1.00 40.34 210 TYR A O 1
ATOM 1710 N N . LEU A 1 211 ? -27.013 -25.349 19.625 1.00 49.16 211 LEU A N 1
ATOM 1711 C CA . LEU A 1 211 ? -26.203 -24.516 20.506 1.00 49.16 211 LEU A CA 1
ATOM 1712 C C . LEU A 1 211 ? -25.735 -25.404 21.661 1.00 49.16 211 LEU A C 1
ATOM 1714 O O . LEU A 1 211 ? -26.590 -26.060 22.271 1.00 49.16 211 LEU A O 1
ATOM 1718 N N . PRO A 1 212 ? -24.415 -25.481 21.934 1.00 43.72 212 PRO A N 1
ATOM 1719 C CA . PRO A 1 212 ? -23.882 -26.399 22.927 1.00 43.72 212 PRO A CA 1
ATOM 1720 C C . PRO A 1 212 ? -24.693 -26.321 24.222 1.00 43.72 212 PRO A C 1
ATOM 1722 O O . PRO A 1 212 ? -25.012 -25.212 24.656 1.00 43.72 212 PRO A O 1
ATOM 1725 N N . PRO A 1 213 ? -25.062 -27.441 24.865 1.00 38.56 213 PRO A N 1
ATOM 1726 C CA . PRO A 1 213 ? -25.680 -27.361 26.180 1.00 38.56 213 PRO A CA 1
ATOM 1727 C C . PRO A 1 213 ? -24.721 -26.589 27.101 1.00 38.56 213 PRO A C 1
ATOM 1729 O O . PRO A 1 213 ? -23.576 -27.004 27.267 1.00 38.56 213 PRO A O 1
ATOM 1732 N N . ASN A 1 214 ? -25.202 -25.461 27.648 1.00 49.44 214 ASN A N 1
ATOM 1733 C CA . ASN A 1 214 ? -24.471 -24.369 28.331 1.00 49.44 214 ASN A CA 1
ATOM 1734 C C . ASN A 1 214 ? -24.079 -23.123 27.489 1.00 49.44 214 ASN A C 1
ATOM 1736 O O . ASN A 1 214 ? -23.481 -22.190 28.027 1.00 49.44 214 ASN A O 1
ATOM 1740 N N . PHE A 1 215 ? -24.459 -23.015 26.211 1.00 53.41 215 PHE A N 1
ATOM 1741 C CA . PHE A 1 215 ? -24.248 -21.796 25.416 1.00 53.41 215 PHE A CA 1
ATOM 1742 C C . PHE A 1 215 ? -24.965 -20.599 26.059 1.00 53.41 215 PHE A C 1
ATOM 1744 O O . PHE A 1 215 ? -26.156 -20.667 26.368 1.00 53.41 215 PHE A O 1
ATOM 1751 N N . ALA A 1 216 ? -24.218 -19.521 26.311 1.00 52.75 216 ALA A N 1
ATOM 1752 C CA . ALA A 1 216 ? -24.641 -18.351 27.086 1.00 52.75 216 ALA A CA 1
ATOM 1753 C C . ALA A 1 216 ? -25.196 -18.630 28.512 1.00 52.75 216 ALA A C 1
ATOM 1755 O O . ALA A 1 216 ? -25.698 -17.707 29.155 1.00 52.75 216 ALA A O 1
ATOM 1756 N N . SER A 1 217 ? -25.077 -19.842 29.077 1.00 53.22 217 SER A N 1
ATOM 1757 C CA . SER A 1 217 ? -25.699 -20.168 30.379 1.00 53.22 217 SER A CA 1
ATOM 1758 C C . SER A 1 217 ? -25.011 -19.531 31.594 1.00 53.22 217 SER A C 1
ATOM 1760 O O . SER A 1 217 ? -25.548 -19.586 32.700 1.00 53.22 217 SER A O 1
ATOM 1762 N N . GLY A 1 218 ? -23.835 -18.924 31.407 1.00 56.25 218 GLY A N 1
ATOM 1763 C CA . GLY A 1 218 ? -23.169 -18.086 32.409 1.00 56.25 218 GLY A CA 1
ATOM 1764 C C . GLY A 1 218 ? -23.597 -16.611 32.391 1.00 56.25 218 GLY A C 1
ATOM 1765 O O . GLY A 1 218 ? -23.297 -15.883 33.339 1.00 56.25 218 GLY A O 1
ATOM 1766 N N . VAL A 1 219 ? -24.293 -16.146 31.344 1.00 66.12 219 VAL A N 1
ATOM 1767 C CA . VAL A 1 219 ? -24.559 -14.713 31.139 1.00 66.12 219 VAL A CA 1
ATOM 1768 C C . VAL A 1 219 ? -25.726 -14.246 32.010 1.00 66.12 219 VAL A C 1
ATOM 1770 O O . VAL A 1 219 ? -26.882 -14.617 31.806 1.00 66.12 219 VAL A O 1
ATOM 1773 N N . LYS A 1 220 ? -25.440 -13.363 32.969 1.00 70.31 220 LYS A N 1
ATOM 1774 C CA . LYS A 1 220 ? -26.455 -12.725 33.821 1.00 70.31 220 LYS A CA 1
ATOM 1775 C C . LYS A 1 220 ? -27.092 -11.529 33.106 1.00 70.31 220 LYS A C 1
ATOM 1777 O O . LYS A 1 220 ? -26.706 -10.389 33.347 1.00 70.31 220 LYS A O 1
ATOM 1782 N N . LEU A 1 221 ? -28.059 -11.802 32.230 1.00 81.81 221 LEU A N 1
ATOM 1783 C CA . LEU A 1 221 ? -28.924 -10.787 31.613 1.00 81.81 221 LEU A CA 1
ATOM 1784 C C . LEU A 1 221 ? -30.249 -10.642 32.373 1.00 81.81 221 LEU A C 1
ATOM 1786 O O . LEU A 1 221 ? -30.721 -11.590 33.001 1.00 81.81 221 LEU A O 1
ATOM 1790 N N . ASP A 1 222 ? -30.877 -9.467 32.277 1.00 87.06 222 ASP A N 1
ATOM 1791 C CA . ASP A 1 222 ? -32.257 -9.279 32.733 1.00 87.06 222 ASP A CA 1
ATOM 1792 C C . ASP A 1 222 ? -33.295 -9.658 31.652 1.00 87.06 222 ASP A C 1
ATOM 1794 O O . ASP A 1 222 ? -32.967 -10.067 30.536 1.00 87.06 222 ASP A O 1
ATOM 1798 N N . ALA A 1 223 ? -34.583 -9.530 31.982 1.00 79.06 223 ALA A N 1
ATOM 1799 C CA . ALA A 1 223 ? -35.690 -9.936 31.111 1.00 79.06 223 ALA A CA 1
ATOM 1800 C C . ALA A 1 223 ? -35.901 -9.062 29.850 1.00 79.06 223 ALA A C 1
ATOM 1802 O O . ALA A 1 223 ? -36.769 -9.385 29.029 1.00 79.06 223 ALA A O 1
ATOM 1803 N N . VAL A 1 224 ? -35.159 -7.960 29.692 1.00 82.19 224 VAL A N 1
ATOM 1804 C CA . VAL A 1 224 ? -35.125 -7.132 28.475 1.00 82.19 224 VAL A CA 1
ATOM 1805 C C . VAL A 1 224 ? -33.868 -7.451 27.670 1.00 82.19 224 VAL A C 1
ATOM 1807 O O . VAL A 1 224 ? -33.986 -7.740 26.479 1.00 82.19 224 VAL A O 1
ATOM 1810 N N . ASP A 1 225 ? -32.700 -7.527 28.307 1.00 87.06 225 ASP A N 1
ATOM 1811 C CA . ASP A 1 225 ? -31.450 -7.877 27.615 1.00 87.06 225 ASP A CA 1
ATOM 1812 C C . ASP A 1 225 ? -31.480 -9.312 27.079 1.00 87.06 225 ASP A C 1
ATOM 1814 O O . ASP A 1 225 ? -31.040 -9.566 25.962 1.00 87.06 225 ASP A O 1
ATOM 1818 N N . GLY A 1 226 ? -32.109 -10.247 27.797 1.00 80.62 226 GLY A N 1
ATOM 1819 C CA . GLY A 1 226 ? -32.353 -11.603 27.297 1.00 80.62 226 GLY A CA 1
ATOM 1820 C C . GLY A 1 226 ? -33.255 -11.650 26.053 1.00 80.62 226 GLY A C 1
ATOM 1821 O O . GLY A 1 226 ? -33.152 -12.579 25.252 1.00 80.62 226 GLY A O 1
ATOM 1822 N N . LYS A 1 227 ? -34.111 -10.639 25.833 1.00 80.88 227 LYS A N 1
ATOM 1823 C CA . LYS A 1 227 ? -34.907 -10.509 24.595 1.00 80.88 227 LYS A CA 1
ATOM 1824 C C . LYS A 1 227 ? -34.086 -9.908 23.460 1.00 80.88 227 LYS A C 1
ATOM 1826 O O . LYS A 1 227 ? -34.225 -10.367 22.330 1.00 80.88 227 LYS A O 1
ATOM 1831 N N . LEU A 1 228 ? -33.215 -8.944 23.762 1.00 82.94 228 LEU A N 1
ATOM 1832 C CA . LEU A 1 228 ? -32.244 -8.397 22.811 1.00 82.94 228 LEU A CA 1
ATOM 1833 C C . LEU A 1 228 ? -31.260 -9.484 22.344 1.00 82.94 228 LEU A C 1
ATOM 1835 O O . LEU A 1 228 ? -31.090 -9.672 21.142 1.00 82.94 228 LEU A O 1
ATOM 1839 N N . LEU A 1 229 ? -30.718 -10.299 23.255 1.00 83.69 229 LEU A N 1
ATOM 1840 C CA . LEU A 1 229 ? -29.889 -11.453 22.895 1.00 83.69 229 LEU A CA 1
ATOM 1841 C C . LEU A 1 229 ? -30.672 -12.510 22.098 1.00 83.69 229 LEU A C 1
ATOM 1843 O O . LEU A 1 229 ? -30.162 -13.022 21.106 1.00 83.69 229 LEU A O 1
ATOM 1847 N N . LYS A 1 230 ? -31.930 -12.814 22.457 1.00 79.25 230 LYS A N 1
ATOM 1848 C CA . LYS A 1 230 ? -32.756 -13.726 21.643 1.00 79.25 230 LYS A CA 1
ATOM 1849 C C . LYS A 1 230 ? -32.963 -13.189 20.220 1.00 79.25 230 LYS A C 1
ATOM 1851 O O . LYS A 1 230 ? -32.911 -13.966 19.272 1.00 79.25 230 LYS A O 1
ATOM 1856 N N . PHE A 1 231 ? -33.179 -11.884 20.066 1.00 78.75 231 PHE A N 1
ATOM 1857 C CA . PHE A 1 231 ? -33.268 -11.229 18.761 1.00 78.75 231 PHE A CA 1
ATOM 1858 C C . PHE A 1 231 ? -31.938 -11.310 17.993 1.00 78.75 231 PHE A C 1
ATOM 1860 O O . PHE A 1 231 ? -31.960 -11.599 16.800 1.00 78.75 231 PHE A O 1
ATOM 1867 N N . TYR A 1 232 ? -30.788 -11.154 18.658 1.00 82.94 232 TYR A N 1
ATOM 1868 C CA . TYR A 1 232 ? -29.479 -11.367 18.032 1.00 82.94 232 TYR A CA 1
ATOM 1869 C C . TYR A 1 232 ? -29.353 -12.797 17.472 1.00 82.94 232 TYR A C 1
ATOM 1871 O O . TYR A 1 232 ? -29.242 -12.987 16.263 1.00 82.94 232 TYR A O 1
ATOM 1879 N N . LEU A 1 233 ? -29.489 -13.810 18.333 1.00 80.69 233 LEU A N 1
ATOM 1880 C CA . LEU A 1 233 ? -29.275 -15.218 17.973 1.00 80.69 233 LEU A CA 1
ATOM 1881 C C . LEU A 1 233 ? -30.269 -15.741 16.923 1.00 80.69 233 LEU A C 1
ATOM 1883 O O . LEU A 1 233 ? -29.881 -16.448 15.995 1.00 80.69 233 LEU A O 1
ATOM 1887 N N . VAL A 1 234 ? -31.561 -15.427 17.080 1.00 72.19 234 VAL A N 1
ATOM 1888 C CA . VAL A 1 234 ? -32.627 -15.975 16.224 1.00 72.19 234 VAL A CA 1
ATOM 1889 C C . VAL A 1 234 ? -32.828 -15.136 14.970 1.00 72.19 234 VAL A C 1
ATOM 1891 O O . VAL A 1 234 ? -33.036 -15.692 13.898 1.00 72.19 234 VAL A O 1
ATOM 1894 N N . ALA A 1 235 ? -32.790 -13.809 15.090 1.00 72.44 235 ALA A N 1
ATOM 1895 C CA . ALA A 1 235 ? -33.179 -12.927 14.004 1.00 72.44 235 ALA A CA 1
ATOM 1896 C C . ALA A 1 235 ? -31.947 -12.381 13.263 1.00 72.44 235 ALA A C 1
ATOM 1898 O O . ALA A 1 235 ? -31.848 -12.592 12.055 1.00 72.44 235 ALA A O 1
ATOM 1899 N N . TYR A 1 236 ? -31.007 -11.725 13.956 1.00 77.56 236 TYR A N 1
ATOM 1900 C CA . TYR A 1 236 ? -29.826 -11.095 13.339 1.00 77.56 236 TYR A CA 1
ATOM 1901 C C . TYR A 1 236 ? -28.902 -12.131 12.685 1.00 77.56 236 TYR A C 1
ATOM 1903 O O . TYR A 1 236 ? -28.707 -12.089 11.471 1.00 77.56 236 TYR A O 1
ATOM 1911 N N . CYS A 1 237 ? -28.406 -13.122 13.434 1.00 78.50 237 CYS A N 1
ATOM 1912 C CA . CYS A 1 237 ? -27.435 -14.090 12.905 1.00 78.50 237 CYS A CA 1
ATOM 1913 C C . CYS A 1 237 ? -27.998 -14.941 11.747 1.00 78.50 237 CYS A C 1
ATOM 1915 O O . CYS A 1 237 ? -27.254 -15.329 10.850 1.00 78.50 237 CYS A O 1
ATOM 1917 N N . GLN A 1 238 ? -29.316 -15.184 11.705 1.00 73.50 238 GLN A N 1
ATOM 1918 C CA . GLN A 1 238 ? -29.981 -15.874 10.583 1.00 73.50 238 GLN A CA 1
ATOM 1919 C C . GLN A 1 238 ? -30.249 -14.978 9.360 1.00 73.50 238 GLN A C 1
ATOM 1921 O O . GLN A 1 238 ? -30.571 -15.487 8.287 1.00 73.50 238 GLN A O 1
ATOM 1926 N N . GLY A 1 239 ? -30.164 -13.653 9.502 1.00 72.31 239 GLY A N 1
ATOM 1927 C CA . GLY A 1 239 ? -30.271 -12.712 8.384 1.00 72.31 239 GLY A CA 1
ATOM 1928 C C . GLY A 1 239 ? -28.963 -12.540 7.606 1.00 72.31 239 GLY A C 1
ATOM 1929 O O . GLY A 1 239 ? -28.990 -12.096 6.460 1.00 72.31 239 GLY A O 1
ATOM 1930 N N . ARG A 1 240 ? -27.822 -12.887 8.214 1.00 76.88 240 ARG A N 1
ATOM 1931 C CA . ARG A 1 240 ? -26.493 -12.542 7.695 1.00 76.88 240 ARG A CA 1
ATOM 1932 C C . ARG A 1 240 ? -25.968 -13.452 6.591 1.00 76.88 240 ARG A C 1
ATOM 1934 O O . ARG A 1 240 ? -25.328 -12.957 5.676 1.00 76.88 240 ARG A O 1
ATOM 1941 N N . THR A 1 241 ? -26.230 -14.754 6.642 1.00 80.94 241 THR A N 1
ATOM 1942 C CA . THR A 1 241 ? -25.536 -15.710 5.768 1.00 80.94 241 THR A CA 1
ATOM 1943 C C . THR A 1 241 ? -26.388 -16.920 5.409 1.00 80.94 241 THR A C 1
ATOM 1945 O O . THR A 1 241 ? -27.289 -17.304 6.158 1.00 80.94 241 THR A O 1
ATOM 1948 N N . LEU A 1 242 ? -26.098 -17.516 4.253 1.00 82.81 242 LEU A N 1
ATOM 1949 C CA . LEU A 1 242 ? -26.623 -18.821 3.840 1.00 82.81 242 LEU A CA 1
ATOM 1950 C C . LEU A 1 242 ? -25.751 -19.986 4.334 1.00 82.81 242 LEU A C 1
ATOM 1952 O O . LEU A 1 242 ? -26.169 -21.140 4.247 1.00 82.81 242 LEU A O 1
ATOM 1956 N N . LEU A 1 243 ? -24.550 -19.688 4.836 1.00 84.88 243 LEU A N 1
ATOM 1957 C CA . LEU A 1 243 ? -23.556 -20.666 5.262 1.00 84.88 243 LEU A CA 1
ATOM 1958 C C . LEU A 1 243 ? -23.681 -20.890 6.773 1.00 84.88 243 LEU A C 1
ATOM 1960 O O . LEU A 1 243 ? -23.597 -19.959 7.569 1.00 84.88 243 LEU A O 1
ATOM 1964 N N . SER A 1 244 ? -23.962 -22.128 7.163 1.00 80.75 244 SER A N 1
ATOM 1965 C CA . SER A 1 244 ? -24.391 -22.525 8.506 1.00 80.75 244 SER A CA 1
ATOM 1966 C C . SER A 1 244 ? -23.247 -22.893 9.451 1.00 80.75 244 SER A C 1
ATOM 1968 O O . SER A 1 244 ? -23.323 -22.590 10.641 1.00 80.75 244 SER A O 1
ATOM 1970 N N . GLN A 1 245 ? -22.193 -23.522 8.929 1.00 80.94 245 GLN A N 1
ATOM 1971 C CA . GLN A 1 245 ? -20.993 -23.930 9.664 1.00 80.94 245 GLN A CA 1
ATOM 1972 C C . GLN A 1 245 ? -20.025 -22.754 9.846 1.00 80.94 245 GLN A C 1
ATOM 1974 O O . GLN A 1 245 ? -19.251 -22.736 10.797 1.00 80.94 245 GLN A O 1
ATOM 1979 N N . THR A 1 246 ? -20.086 -21.772 8.942 1.00 78.94 246 THR A N 1
ATOM 1980 C CA . THR A 1 246 ? -19.263 -20.550 8.939 1.00 78.94 246 THR A CA 1
ATOM 1981 C C . THR A 1 246 ? -20.050 -19.284 9.320 1.00 78.94 246 THR A C 1
ATOM 1983 O O . THR A 1 246 ? -19.643 -18.162 9.003 1.00 78.94 246 THR A O 1
ATOM 1986 N N . ASN A 1 247 ? -21.187 -19.430 10.016 1.00 83.38 247 ASN A N 1
ATOM 1987 C CA . ASN A 1 247 ? -21.981 -18.303 10.515 1.00 83.38 247 ASN A CA 1
ATOM 1988 C C . ASN A 1 247 ? -21.336 -17.664 11.755 1.00 83.38 247 ASN A C 1
ATOM 1990 O O . ASN A 1 247 ? -21.844 -17.808 12.868 1.00 83.38 247 ASN A O 1
ATOM 1994 N N . PHE A 1 248 ? -20.236 -16.932 11.558 1.00 84.00 248 PHE A N 1
ATOM 1995 C CA . PHE A 1 248 ? -19.399 -16.443 12.659 1.00 84.00 248 PHE A CA 1
ATOM 1996 C C . PHE A 1 248 ? -20.116 -15.519 13.658 1.00 84.00 248 PHE A C 1
ATOM 1998 O O . PHE A 1 248 ? -19.738 -15.444 14.826 1.00 84.00 248 PHE A O 1
ATOM 2005 N N . TRP A 1 249 ? -21.211 -14.875 13.242 1.00 83.44 249 TRP A N 1
ATOM 2006 C CA . TRP A 1 249 ? -22.103 -14.118 14.123 1.00 83.44 249 TRP A CA 1
ATOM 2007 C C . TRP A 1 249 ? -22.756 -14.995 15.206 1.00 83.44 249 TRP A C 1
ATOM 2009 O O . TRP A 1 249 ? -23.118 -14.497 16.269 1.00 83.44 249 TRP A O 1
ATOM 2019 N N . LEU A 1 250 ? -22.941 -16.292 14.937 1.00 83.81 250 LEU A N 1
ATOM 2020 C CA . LEU A 1 250 ? -23.558 -17.277 15.828 1.00 83.81 250 LEU A CA 1
ATOM 2021 C C . LEU A 1 250 ? -22.544 -18.240 16.465 1.00 83.81 250 LEU A C 1
ATOM 2023 O O . LEU A 1 250 ? -22.746 -18.644 17.608 1.00 83.81 250 LEU A O 1
ATOM 2027 N N . THR A 1 251 ? -21.490 -18.630 15.746 1.00 83.19 251 THR A N 1
ATOM 2028 C CA . THR A 1 251 ? -20.483 -19.582 16.243 1.00 83.19 251 THR A CA 1
ATOM 2029 C C . THR A 1 251 ? -19.396 -18.891 17.063 1.00 83.19 251 THR A C 1
ATOM 2031 O O . THR A 1 251 ? -19.212 -19.238 18.227 1.00 83.19 251 THR A O 1
ATOM 2034 N N . GLU A 1 252 ? -18.737 -17.869 16.519 1.00 85.62 252 GLU A N 1
ATOM 2035 C CA . GLU A 1 252 ? -17.636 -17.162 17.181 1.00 85.62 252 GLU A CA 1
ATOM 2036 C C . GLU A 1 252 ? -18.148 -15.996 18.051 1.00 85.62 252 GLU A C 1
ATOM 2038 O O . GLU A 1 252 ? -18.085 -16.074 19.280 1.00 85.62 252 GLU A O 1
ATOM 2043 N N . ILE A 1 253 ? -18.725 -14.942 17.458 1.00 87.19 253 ILE A N 1
ATOM 2044 C CA . ILE A 1 253 ? -19.065 -13.680 18.156 1.00 87.19 253 ILE A CA 1
ATOM 2045 C C . ILE A 1 253 ? -20.092 -13.897 19.279 1.00 87.19 253 ILE A C 1
ATOM 2047 O O . ILE A 1 253 ? -19.940 -13.380 20.387 1.00 87.19 253 ILE A O 1
ATOM 2051 N N . ALA A 1 254 ? -21.126 -14.706 19.032 1.00 85.25 254 ALA A N 1
ATOM 2052 C CA . ALA A 1 254 ? -22.119 -15.033 20.052 1.00 85.25 254 ALA A CA 1
ATOM 2053 C C . ALA A 1 254 ? -21.580 -15.928 21.184 1.00 85.25 254 ALA A C 1
ATOM 2055 O O . ALA A 1 254 ? -22.213 -15.983 22.237 1.00 85.25 254 ALA A O 1
ATOM 2056 N N . SER A 1 255 ? -20.443 -16.617 21.011 1.00 83.62 255 SER A N 1
ATOM 2057 C CA . SER A 1 255 ? -19.822 -17.401 22.092 1.00 83.62 255 SER A CA 1
ATOM 2058 C C . SER A 1 255 ? -19.063 -16.511 23.085 1.00 83.62 255 SER A C 1
ATOM 2060 O O . SER A 1 255 ? -19.131 -16.735 24.296 1.00 83.62 255 SER A O 1
ATOM 2062 N N . MET A 1 256 ? -18.432 -15.440 22.586 1.00 86.94 256 MET A N 1
ATOM 2063 C CA . MET A 1 256 ? -17.634 -14.492 23.374 1.00 86.94 256 MET A CA 1
ATOM 2064 C C . MET A 1 256 ? -18.443 -13.803 24.482 1.00 86.94 256 MET A C 1
ATOM 2066 O O . MET A 1 256 ? -17.887 -13.456 25.516 1.00 86.94 256 MET A O 1
ATOM 2070 N N . ILE A 1 257 ? -19.763 -13.650 24.318 1.00 84.88 257 ILE A N 1
ATOM 2071 C CA . ILE A 1 257 ? -20.667 -12.905 25.220 1.00 84.88 257 ILE A CA 1
ATOM 2072 C C . ILE A 1 257 ? -20.627 -13.323 26.707 1.00 84.88 257 ILE A C 1
ATOM 2074 O O . ILE A 1 257 ? -21.077 -12.568 27.572 1.00 84.88 257 ILE A O 1
ATOM 2078 N N . ALA A 1 258 ? -20.131 -14.526 27.015 1.00 80.31 258 ALA A N 1
ATOM 2079 C CA . ALA A 1 258 ? -20.004 -15.043 28.379 1.00 80.31 258 ALA A CA 1
ATOM 2080 C C . ALA A 1 258 ? -18.649 -14.750 29.053 1.00 80.31 258 ALA A C 1
ATOM 2082 O O . ALA A 1 258 ? -18.565 -14.865 30.276 1.00 80.31 258 ALA A O 1
ATOM 2083 N N . ALA A 1 259 ? -17.625 -14.377 28.281 1.00 83.00 259 ALA A N 1
ATOM 2084 C CA . ALA A 1 259 ? -16.291 -14.012 28.764 1.00 83.00 259 ALA A CA 1
ATOM 2085 C C . ALA A 1 259 ? -15.986 -12.520 28.532 1.00 83.00 259 ALA A C 1
ATOM 2087 O O . ALA A 1 259 ? -15.465 -11.844 29.416 1.00 83.00 259 ALA A O 1
ATOM 2088 N N . GLU A 1 260 ? -16.382 -11.998 27.371 1.00 89.00 260 GLU A N 1
ATOM 2089 C CA . GLU A 1 260 ? -16.025 -10.674 26.872 1.00 89.00 260 GLU A CA 1
ATOM 2090 C C . GLU A 1 260 ? -17.136 -9.651 27.114 1.00 89.00 260 GLU A C 1
ATOM 2092 O O . GLU A 1 260 ? -18.075 -9.478 26.326 1.00 89.00 260 GLU A O 1
ATOM 2097 N N . ASP A 1 261 ? -17.006 -8.916 28.217 1.00 90.31 261 ASP A N 1
ATOM 2098 C CA . ASP A 1 261 ? -17.957 -7.875 28.608 1.00 90.31 261 ASP A CA 1
ATOM 2099 C C . ASP A 1 261 ? -18.071 -6.753 27.555 1.00 90.31 261 ASP A C 1
ATOM 2101 O O . ASP A 1 261 ? -19.161 -6.209 27.356 1.00 90.31 261 ASP A O 1
ATOM 2105 N N . ALA A 1 262 ? -16.988 -6.449 26.827 1.00 91.88 262 ALA A N 1
ATOM 2106 C CA . ALA A 1 262 ? -16.995 -5.478 25.731 1.00 91.88 262 ALA A CA 1
ATOM 2107 C C . ALA A 1 262 ? -17.904 -5.935 24.574 1.00 91.88 262 ALA A C 1
ATOM 2109 O O . ALA A 1 262 ? -18.799 -5.192 24.162 1.00 91.88 262 ALA A O 1
ATOM 2110 N N . VAL A 1 263 ? -17.745 -7.186 24.119 1.00 92.75 263 VAL A N 1
ATOM 2111 C CA . VAL A 1 263 ? -18.575 -7.805 23.068 1.00 92.75 263 VAL A CA 1
ATOM 2112 C C . VAL A 1 263 ? -20.038 -7.864 23.503 1.00 92.75 263 VAL A C 1
ATOM 2114 O O . VAL A 1 263 ? -20.925 -7.455 22.754 1.00 92.75 263 VAL A O 1
ATOM 2117 N N . LYS A 1 264 ? -20.309 -8.278 24.748 1.00 92.94 264 LYS A N 1
ATOM 2118 C CA . LYS A 1 264 ? -21.660 -8.301 25.334 1.00 92.94 264 LYS A CA 1
ATOM 2119 C C . LYS A 1 264 ? -22.352 -6.938 25.265 1.00 92.94 264 LYS A C 1
ATOM 2121 O O . LYS A 1 264 ? -23.514 -6.858 24.862 1.00 92.94 264 LYS A O 1
ATOM 2126 N N . HIS A 1 265 ? -21.661 -5.865 25.648 1.00 93.94 265 HIS A N 1
ATOM 2127 C CA . HIS A 1 265 ? -22.229 -4.520 25.583 1.00 93.94 265 HIS A CA 1
ATOM 2128 C C . HIS A 1 265 ? -22.360 -4.005 24.139 1.00 93.94 265 HIS A C 1
ATOM 2130 O O . HIS A 1 265 ? -23.366 -3.367 23.829 1.00 93.94 265 HIS A O 1
ATOM 2136 N N . ALA A 1 266 ? -21.434 -4.341 23.237 1.00 93.19 266 ALA A N 1
ATOM 2137 C CA . ALA A 1 266 ? -21.519 -3.962 21.826 1.00 93.19 266 ALA A CA 1
ATOM 2138 C C . ALA A 1 266 ? -22.686 -4.662 21.091 1.00 93.19 266 ALA A C 1
ATOM 2140 O O . ALA A 1 266 ? -23.461 -3.989 20.410 1.00 93.19 266 ALA A O 1
ATOM 2141 N N . ILE A 1 267 ? -22.898 -5.971 21.306 1.00 91.69 267 ILE A N 1
ATOM 2142 C CA . ILE A 1 267 ? -24.059 -6.717 20.775 1.00 91.69 267 ILE A CA 1
ATOM 2143 C C . ILE A 1 267 ? -25.371 -6.065 21.232 1.00 91.69 267 ILE A C 1
ATOM 2145 O O . ILE A 1 267 ? -26.241 -5.785 20.407 1.00 91.69 267 ILE A O 1
ATOM 2149 N N . LEU A 1 268 ? -25.525 -5.816 22.540 1.00 92.44 268 LEU A N 1
ATOM 2150 C CA . LEU A 1 268 ? -26.765 -5.278 23.118 1.00 92.44 268 LEU A CA 1
ATOM 2151 C C . LEU 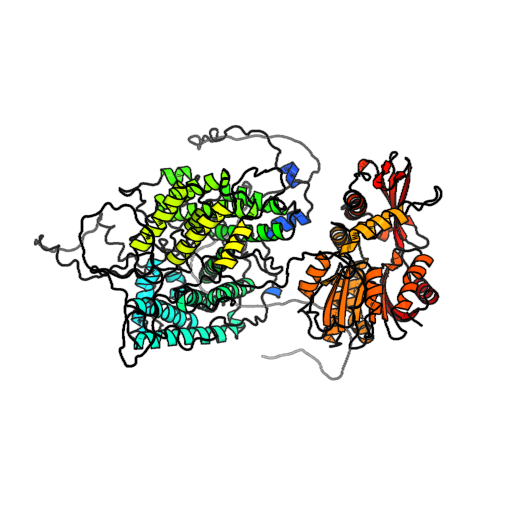A 1 268 ? -27.050 -3.830 22.687 1.00 92.44 268 LEU A C 1
ATOM 2153 O O . LEU A 1 268 ? -28.217 -3.464 22.532 1.00 92.44 268 LEU A O 1
ATOM 2157 N N . ALA A 1 269 ? -26.011 -3.024 22.449 1.00 90.38 269 ALA A N 1
ATOM 2158 C CA . ALA A 1 269 ? -26.150 -1.714 21.818 1.00 90.38 269 ALA A CA 1
ATOM 2159 C C . ALA A 1 269 ? -26.691 -1.855 20.386 1.00 90.38 269 ALA A C 1
ATOM 2161 O O . ALA A 1 269 ? -27.767 -1.342 20.078 1.00 90.38 269 ALA A O 1
ATOM 2162 N N . LEU A 1 270 ? -26.003 -2.638 19.552 1.00 86.00 270 LEU A N 1
ATOM 2163 C CA . LEU A 1 270 ? -26.326 -2.813 18.139 1.00 86.00 270 LEU A CA 1
ATOM 2164 C C . LEU A 1 270 ? -27.766 -3.304 17.912 1.00 86.00 270 LEU A C 1
ATOM 2166 O O . LEU A 1 270 ? -28.543 -2.679 17.187 1.00 86.00 270 LEU A O 1
ATOM 2170 N N . VAL A 1 271 ? -28.168 -4.402 18.562 1.00 84.25 271 VAL A N 1
ATOM 2171 C CA . VAL A 1 271 ? -29.538 -4.920 18.393 1.00 84.25 271 VAL A CA 1
ATOM 2172 C C . VAL A 1 271 ? -30.591 -4.067 19.090 1.00 84.25 271 VAL A C 1
ATOM 2174 O O . VAL A 1 271 ? -31.735 -4.035 18.644 1.00 84.25 271 VAL A O 1
ATOM 2177 N N . GLY A 1 272 ? -30.218 -3.322 20.134 1.00 84.62 272 GLY A N 1
ATOM 2178 C CA . GLY A 1 272 ? -31.069 -2.280 20.696 1.00 84.62 272 GLY A CA 1
ATOM 2179 C C . GLY A 1 272 ? -31.415 -1.215 19.650 1.00 84.62 272 GLY A C 1
ATOM 2180 O O . GLY A 1 272 ? -32.589 -0.873 19.500 1.00 84.62 272 GLY A O 1
ATOM 2181 N N . GLY A 1 273 ? -30.421 -0.775 18.870 1.00 79.31 273 GLY A N 1
ATOM 2182 C CA . GLY A 1 273 ? -30.595 0.143 17.744 1.00 79.31 273 GLY A CA 1
ATOM 2183 C C . GLY A 1 273 ? -31.569 -0.390 16.689 1.00 79.31 273 GLY A C 1
ATOM 2184 O O . GLY A 1 273 ? -32.505 0.315 16.315 1.00 79.31 273 GLY A O 1
ATOM 2185 N N . TYR A 1 274 ? -31.417 -1.651 16.271 1.00 77.00 274 TYR A N 1
ATOM 2186 C CA . TYR A 1 274 ? -32.336 -2.292 15.317 1.00 77.00 274 TYR A CA 1
ATOM 2187 C C . TYR A 1 274 ? -33.767 -2.467 15.849 1.00 77.00 274 TYR A C 1
ATOM 2189 O O . TYR A 1 274 ? -34.724 -2.307 15.094 1.00 77.00 274 TYR A O 1
ATOM 2197 N N . VAL A 1 275 ? -33.948 -2.800 17.132 1.00 78.75 275 VAL A N 1
ATOM 2198 C CA . VAL A 1 275 ? -35.290 -2.987 17.716 1.00 78.75 275 VAL A CA 1
ATOM 2199 C C . VAL A 1 275 ? -36.021 -1.649 17.885 1.00 78.75 275 VAL A C 1
ATOM 2201 O O . VAL A 1 275 ? -37.247 -1.606 17.753 1.00 78.75 275 VAL A O 1
ATOM 2204 N N . LEU A 1 276 ? -35.300 -0.546 18.118 1.00 78.19 276 LEU A N 1
ATOM 2205 C CA . LEU A 1 276 ? -35.890 0.791 18.263 1.00 78.19 276 LEU A CA 1
ATOM 2206 C C . LEU A 1 276 ? -36.640 1.272 17.014 1.00 78.19 276 LEU A C 1
ATOM 2208 O O . LEU A 1 276 ? -37.657 1.940 17.170 1.00 78.19 276 LEU A O 1
ATOM 2212 N N . ASP A 1 277 ? -36.211 0.879 15.812 1.00 73.50 277 ASP A N 1
ATOM 2213 C CA . ASP A 1 277 ? -36.858 1.224 14.532 1.00 73.50 277 ASP A CA 1
ATOM 2214 C C . ASP A 1 277 ? -38.340 0.791 14.457 1.00 73.50 277 ASP A C 1
ATOM 2216 O O . ASP A 1 277 ? -39.167 1.438 13.806 1.00 73.50 277 ASP A O 1
ATOM 2220 N N . TYR A 1 278 ? -38.673 -0.297 15.157 1.00 72.69 278 TYR A N 1
ATOM 2221 C CA . TYR A 1 278 ? -40.001 -0.915 15.197 1.00 72.69 278 TYR A CA 1
ATOM 2222 C C . TYR A 1 278 ? -40.689 -0.719 16.558 1.00 72.69 278 TYR A C 1
ATOM 2224 O O . TYR A 1 278 ? -41.918 -0.735 16.642 1.00 72.69 278 TYR A O 1
ATOM 2232 N N . VAL A 1 279 ? -39.920 -0.530 17.639 1.00 73.94 279 VAL A N 1
ATOM 2233 C CA . VAL A 1 279 ? -40.407 -0.465 19.026 1.00 73.94 279 VAL A CA 1
ATOM 2234 C C . VAL A 1 279 ? -39.919 0.813 19.710 1.00 73.94 279 VAL A C 1
ATOM 2236 O O . VAL A 1 279 ? -38.963 0.822 20.487 1.00 73.94 279 VAL A O 1
ATOM 2239 N N . HIS A 1 280 ? -40.643 1.906 19.482 1.00 77.25 280 HIS A N 1
ATOM 2240 C CA . HIS A 1 280 ? -40.388 3.186 20.138 1.00 77.25 280 HIS A CA 1
ATOM 2241 C C . HIS A 1 280 ? -40.728 3.162 21.633 1.00 77.25 280 HIS A C 1
ATOM 2243 O O . HIS A 1 280 ? -41.849 3.456 22.051 1.00 77.25 280 HIS A O 1
ATOM 2249 N N . LYS A 1 281 ? -39.728 2.833 22.455 1.00 80.25 281 LYS A N 1
ATOM 2250 C CA . LYS A 1 281 ? -39.780 2.944 23.917 1.00 80.25 281 LYS A CA 1
ATOM 2251 C C . LYS A 1 281 ? -38.571 3.709 24.430 1.00 80.25 281 LYS A C 1
ATOM 2253 O O . LYS A 1 281 ? -37.430 3.333 24.174 1.00 80.25 281 LYS A O 1
ATOM 2258 N N . ASP A 1 282 ? -38.830 4.760 25.197 1.00 83.06 282 ASP A N 1
ATOM 2259 C CA . ASP A 1 282 ? -37.782 5.633 25.725 1.00 83.06 282 ASP A CA 1
ATOM 2260 C C . ASP A 1 282 ? -36.835 4.908 26.701 1.00 83.06 282 ASP A C 1
ATOM 2262 O O . ASP A 1 282 ? -35.632 5.155 26.703 1.00 83.06 282 ASP A O 1
ATOM 2266 N N . ASP A 1 283 ? -37.340 3.934 27.462 1.00 86.19 283 ASP A N 1
ATOM 2267 C CA . ASP A 1 283 ? -36.511 3.109 28.350 1.00 86.19 283 ASP A CA 1
ATOM 2268 C C . ASP A 1 283 ? -35.576 2.170 27.574 1.00 86.19 283 ASP A C 1
ATOM 2270 O O . ASP A 1 283 ? -34.429 1.974 27.978 1.00 86.19 283 ASP A O 1
ATOM 2274 N N . LEU A 1 284 ? -36.027 1.641 26.426 1.00 85.88 284 LEU A N 1
ATOM 2275 C CA . LEU A 1 284 ? -35.169 0.882 25.513 1.00 85.88 284 LEU A CA 1
ATOM 2276 C C . LEU A 1 284 ? -34.090 1.800 24.926 1.00 85.88 284 LEU A C 1
ATOM 2278 O O . LEU A 1 284 ? -32.921 1.448 24.956 1.00 85.88 284 LEU A O 1
ATOM 2282 N N . ARG A 1 285 ? -34.456 3.013 24.499 1.00 86.50 285 ARG A N 1
ATOM 2283 C CA . ARG A 1 285 ? -33.528 4.027 23.969 1.00 86.50 285 ARG A CA 1
ATOM 2284 C C . ARG A 1 285 ? -32.434 4.395 24.976 1.00 86.50 285 ARG A C 1
ATOM 2286 O O . ARG A 1 285 ? -31.246 4.351 24.656 1.00 86.50 285 ARG A O 1
ATOM 2293 N N . LYS A 1 286 ? -32.823 4.701 26.218 1.00 87.88 286 LYS A N 1
ATOM 2294 C CA . LYS A 1 286 ? -31.912 4.973 27.344 1.00 87.88 286 LYS A CA 1
ATOM 2295 C C . LYS A 1 286 ? -30.978 3.794 27.624 1.00 87.88 286 LYS A C 1
ATOM 2297 O O . LYS A 1 286 ? -29.786 4.009 27.837 1.00 87.88 286 LYS A O 1
ATOM 2302 N N . ARG A 1 287 ? -31.510 2.568 27.593 1.00 90.50 287 ARG A N 1
ATOM 2303 C CA . ARG A 1 287 ? -30.757 1.320 27.771 1.00 90.50 287 ARG A CA 1
ATOM 2304 C C . ARG A 1 287 ? -29.746 1.100 26.646 1.00 90.50 287 ARG A C 1
ATOM 2306 O O . ARG A 1 287 ? -28.566 0.961 26.941 1.00 90.50 287 ARG A O 1
ATOM 2313 N N . THR A 1 288 ? -30.160 1.159 25.382 1.00 89.19 288 THR A N 1
ATOM 2314 C CA . THR A 1 288 ? -29.285 1.044 24.202 1.00 89.19 288 THR A CA 1
ATOM 2315 C C . THR A 1 288 ? -28.107 2.019 24.271 1.00 89.19 288 THR A C 1
ATOM 2317 O O . THR A 1 288 ? -26.952 1.602 24.192 1.00 89.19 288 THR A O 1
ATOM 2320 N N . ASN A 1 289 ? -28.382 3.297 24.558 1.00 89.00 289 ASN A N 1
ATOM 2321 C CA . ASN A 1 289 ? -27.359 4.322 24.785 1.00 89.00 289 ASN A CA 1
ATOM 2322 C C . ASN A 1 289 ? -26.398 3.987 25.948 1.00 89.00 289 ASN A C 1
ATOM 2324 O O . ASN A 1 289 ? -25.229 4.370 25.913 1.00 89.00 289 ASN A O 1
ATOM 2328 N N . ALA A 1 290 ? -26.871 3.298 26.992 1.00 90.31 290 ALA A N 1
ATOM 2329 C CA . ALA A 1 290 ? -26.042 2.872 28.118 1.00 90.31 290 ALA A CA 1
ATOM 2330 C C . ALA A 1 290 ? -25.149 1.667 27.774 1.00 90.31 290 ALA A C 1
ATOM 2332 O O . ALA A 1 290 ? -23.988 1.661 28.180 1.00 90.31 290 ALA A O 1
ATOM 2333 N N . HIS A 1 291 ? -25.631 0.693 26.988 1.00 92.88 291 HIS A N 1
ATOM 2334 C CA . HIS A 1 291 ? -24.771 -0.386 26.485 1.00 92.88 291 HIS A CA 1
ATOM 2335 C C . HIS A 1 291 ? -23.703 0.153 25.526 1.00 92.88 291 HIS A C 1
ATOM 2337 O O . HIS A 1 291 ? -22.547 -0.223 25.683 1.00 92.88 291 HIS A O 1
ATOM 2343 N N . TYR A 1 292 ? -24.040 1.090 24.627 1.00 90.81 292 TYR A N 1
ATOM 2344 C CA . TYR A 1 292 ? -23.054 1.724 23.739 1.00 90.81 292 TYR A CA 1
ATOM 2345 C C . TYR A 1 292 ? -21.939 2.418 24.533 1.00 90.81 292 TYR A C 1
ATOM 2347 O O . TYR A 1 292 ? -20.757 2.138 24.328 1.00 90.81 292 TYR A O 1
ATOM 2355 N N . ARG A 1 293 ? -22.304 3.275 25.503 1.00 90.06 293 ARG A N 1
ATOM 2356 C CA . ARG A 1 293 ? -21.319 3.938 26.372 1.00 90.06 293 ARG A CA 1
ATOM 2357 C C . ARG A 1 293 ? -20.458 2.925 27.128 1.00 90.06 293 ARG A C 1
ATOM 2359 O O . ARG A 1 293 ? -19.242 3.078 27.144 1.00 90.06 293 ARG A O 1
ATOM 2366 N N . LYS A 1 294 ? -21.050 1.851 27.665 1.00 92.12 294 LYS A N 1
ATOM 2367 C CA . LYS A 1 294 ? -20.287 0.824 28.387 1.00 92.12 294 LYS A CA 1
ATOM 2368 C C . LYS A 1 294 ? -19.356 0.011 27.480 1.00 92.12 294 LYS A C 1
ATOM 2370 O O . LYS A 1 294 ? -18.257 -0.314 27.915 1.00 92.12 294 LYS A O 1
ATOM 2375 N N . ALA A 1 295 ? -19.748 -0.272 26.237 1.00 92.69 295 ALA A N 1
ATOM 2376 C CA . ALA A 1 295 ? -18.868 -0.892 25.248 1.00 92.69 295 ALA A CA 1
ATOM 2377 C C . ALA A 1 295 ? -17.658 0.008 24.950 1.00 92.69 295 ALA A C 1
ATOM 2379 O O . ALA A 1 295 ? -16.527 -0.460 25.018 1.00 92.69 295 ALA A O 1
ATOM 2380 N N . SER A 1 296 ? -17.880 1.307 24.719 1.00 91.31 296 SER A N 1
ATOM 2381 C CA . SER A 1 296 ? -16.795 2.266 24.474 1.00 91.31 296 SER A CA 1
ATOM 2382 C C . SER A 1 296 ? -15.853 2.426 25.681 1.00 91.31 296 SER A C 1
ATOM 2384 O O . SER A 1 296 ? -14.638 2.365 25.515 1.00 91.31 296 SER A O 1
ATOM 2386 N N . GLU A 1 297 ? -16.384 2.518 26.909 1.00 90.94 297 GLU A N 1
ATOM 2387 C CA . GLU A 1 297 ? -15.575 2.506 28.144 1.00 90.94 297 GLU A CA 1
ATOM 2388 C C . GLU A 1 297 ? -14.666 1.267 28.238 1.00 90.94 297 GLU A C 1
ATOM 2390 O O . GLU A 1 297 ? -13.495 1.378 28.604 1.00 90.94 297 GLU A O 1
ATOM 2395 N N . LEU A 1 298 ? -15.204 0.084 27.919 1.00 91.69 298 LEU A N 1
ATOM 2396 C CA . LEU A 1 298 ? -14.468 -1.182 27.974 1.00 91.69 298 LEU A CA 1
ATOM 2397 C C . LEU A 1 298 ? -13.439 -1.302 26.843 1.00 91.69 298 LEU A C 1
ATOM 2399 O O . LEU A 1 298 ? -12.357 -1.830 27.082 1.00 91.69 298 LEU A O 1
ATOM 2403 N N . ILE A 1 299 ? -13.728 -0.761 25.656 1.00 90.94 299 ILE A N 1
ATOM 2404 C CA . ILE A 1 299 ? -12.765 -0.671 24.551 1.00 90.94 299 ILE A CA 1
ATOM 2405 C C . ILE A 1 299 ? -11.587 0.225 24.952 1.00 90.94 299 ILE A C 1
ATOM 2407 O O . ILE A 1 299 ? -10.445 -0.205 24.829 1.00 90.94 299 ILE A O 1
ATOM 2411 N N . THR A 1 300 ? -11.824 1.412 25.524 1.00 89.88 300 THR A N 1
ATOM 2412 C CA . THR A 1 300 ? -10.737 2.281 26.024 1.00 89.88 300 THR A CA 1
ATOM 2413 C C . THR A 1 300 ? -9.897 1.596 27.112 1.00 89.88 300 THR A C 1
ATOM 2415 O O . THR A 1 300 ? -8.670 1.717 27.114 1.00 89.88 300 THR A O 1
ATOM 2418 N N . ALA A 1 301 ? -10.530 0.850 28.024 1.00 88.12 301 ALA A N 1
ATOM 2419 C CA . ALA A 1 301 ? -9.821 0.099 29.062 1.00 88.12 301 ALA A CA 1
ATOM 2420 C C . ALA A 1 301 ? -8.979 -1.060 28.488 1.00 88.12 301 ALA A C 1
ATOM 2422 O O . ALA A 1 301 ? -7.840 -1.250 28.915 1.00 88.12 301 ALA A O 1
ATOM 2423 N N . GLY A 1 302 ? -9.505 -1.792 27.499 1.00 86.00 302 GLY A N 1
ATOM 2424 C CA . GLY A 1 302 ? -8.771 -2.830 26.767 1.00 86.00 302 GLY A CA 1
ATOM 2425 C C . GLY A 1 302 ? -7.576 -2.256 26.008 1.00 86.00 302 GLY A C 1
ATOM 2426 O O . GLY A 1 302 ? -6.451 -2.682 26.231 1.00 86.00 302 GLY A O 1
ATOM 2427 N N . LEU A 1 303 ? -7.784 -1.201 25.212 1.00 85.38 303 LEU A N 1
ATOM 2428 C CA . LEU A 1 303 ? -6.711 -0.492 24.499 1.00 85.38 303 LEU A CA 1
ATOM 2429 C C . LEU A 1 303 ? -5.567 -0.067 25.436 1.00 85.38 303 LEU A C 1
ATOM 2431 O O . LEU A 1 303 ? -4.405 -0.239 25.084 1.00 85.38 303 LEU A O 1
ATOM 2435 N N . SER A 1 304 ? -5.888 0.360 26.661 1.00 81.81 304 SER A N 1
ATOM 2436 C CA . SER A 1 304 ? -4.912 0.732 27.700 1.00 81.81 304 SER A CA 1
ATOM 2437 C C . SER A 1 304 ? -4.173 -0.448 28.369 1.00 81.81 304 SER A C 1
ATOM 2439 O O . SER A 1 304 ? -3.343 -0.215 29.247 1.00 81.81 304 SER A O 1
ATOM 2441 N N . THR A 1 305 ? -4.482 -1.702 28.016 1.00 81.94 305 THR A N 1
ATOM 2442 C CA . THR A 1 305 ? -3.998 -2.925 28.683 1.00 81.94 305 THR A CA 1
ATOM 2443 C C . THR A 1 305 ? -3.199 -3.802 27.699 1.00 81.94 305 THR A C 1
ATOM 2445 O O . THR A 1 305 ? -3.813 -4.512 26.893 1.00 81.94 305 THR A O 1
ATOM 2448 N N . PRO A 1 306 ? -1.848 -3.799 27.750 1.00 72.88 306 PRO A N 1
ATOM 2449 C CA . PRO A 1 306 ? -0.987 -4.492 26.781 1.00 72.88 306 PRO A CA 1
ATOM 2450 C C . PRO A 1 306 ? -1.291 -5.984 26.605 1.00 72.88 306 PRO A C 1
ATOM 2452 O O . PRO A 1 306 ? -1.211 -6.514 25.499 1.00 72.88 306 PRO A O 1
ATOM 2455 N N . GLU A 1 307 ? -1.701 -6.667 27.674 1.00 69.56 307 GLU A N 1
ATOM 2456 C CA . GLU A 1 307 ? -2.023 -8.095 27.667 1.00 69.56 307 GLU A CA 1
ATOM 2457 C C . GLU A 1 307 ? -3.237 -8.453 26.795 1.00 69.56 307 GLU A C 1
ATOM 2459 O O . GLU A 1 307 ? -3.411 -9.633 26.486 1.00 69.56 307 GLU A O 1
ATOM 2464 N N . THR A 1 308 ? -4.062 -7.476 26.397 1.00 70.25 308 THR A N 1
ATOM 2465 C CA . THR A 1 308 ? -5.216 -7.688 25.502 1.00 70.25 308 THR A CA 1
ATOM 2466 C C . THR A 1 308 ? -4.858 -7.619 24.016 1.00 70.25 308 THR A C 1
ATOM 2468 O O . THR A 1 308 ? -5.630 -8.094 23.192 1.00 70.25 308 THR A O 1
ATOM 2471 N N . HIS A 1 309 ? -3.668 -7.116 23.666 1.00 70.56 309 HIS A N 1
ATOM 2472 C CA . HIS A 1 309 ? -3.187 -7.030 22.274 1.00 70.56 309 HIS A CA 1
ATOM 2473 C C . HIS A 1 309 ? -2.253 -8.180 21.889 1.00 70.56 309 HIS A C 1
ATOM 2475 O O . HIS A 1 309 ? -1.786 -8.252 20.756 1.00 70.56 309 HIS A O 1
ATOM 2481 N N . ALA A 1 310 ? -1.965 -9.083 22.828 1.00 68.50 310 ALA A N 1
ATOM 2482 C CA . ALA A 1 310 ? -1.124 -10.243 22.577 1.00 68.50 310 ALA A CA 1
ATOM 2483 C C . ALA A 1 310 ? -1.805 -11.249 21.629 1.00 68.50 310 ALA A C 1
ATOM 2485 O O . ALA A 1 310 ? -3.033 -11.368 21.589 1.00 68.50 310 ALA A O 1
ATOM 2486 N N . VAL A 1 311 ? -0.984 -12.020 20.909 1.00 68.44 311 VAL A N 1
ATOM 2487 C CA . VAL A 1 311 ? -1.416 -13.153 20.072 1.00 68.44 311 VAL A CA 1
ATOM 2488 C C . VAL A 1 311 ? -2.379 -14.061 20.857 1.00 68.44 311 VAL A C 1
ATOM 2490 O O . VAL A 1 311 ? -2.125 -14.386 22.020 1.00 68.44 311 VAL A O 1
ATOM 2493 N N . SER A 1 312 ? -3.498 -14.436 20.227 1.00 71.25 312 SER A N 1
ATOM 2494 C CA . SER A 1 312 ? -4.592 -15.227 20.827 1.00 71.25 312 SER A CA 1
ATOM 2495 C C . SER A 1 312 ? -5.294 -14.575 22.034 1.00 71.25 312 SER A C 1
ATOM 2497 O O . SER A 1 312 ? -5.870 -15.274 22.869 1.00 71.25 312 SER A O 1
ATOM 2499 N N . LYS A 1 313 ? -5.245 -13.239 22.154 1.00 77.69 313 LYS A N 1
ATOM 2500 C CA . LYS A 1 313 ? -6.026 -12.461 23.140 1.00 77.69 313 LYS A CA 1
ATOM 2501 C C . LYS A 1 313 ? -6.754 -11.239 22.568 1.00 77.69 313 LYS A C 1
ATOM 2503 O O . LYS A 1 313 ? -7.637 -10.709 23.237 1.00 77.69 313 LYS A O 1
ATOM 2508 N N . SER A 1 314 ? -6.445 -10.822 21.340 1.00 83.81 314 SER A N 1
ATOM 2509 C CA . SER A 1 314 ? -7.062 -9.656 20.691 1.00 83.81 314 SER A CA 1
ATOM 2510 C C . SER A 1 314 ? -8.528 -9.845 20.268 1.00 83.81 314 SER A C 1
ATOM 2512 O O . SER A 1 314 ? -9.199 -8.869 19.930 1.00 83.81 314 SER A O 1
ATOM 2514 N N . ASP A 1 315 ? -9.077 -11.060 20.321 1.00 87.25 315 ASP A N 1
ATOM 2515 C CA . ASP A 1 315 ? -10.370 -11.365 19.701 1.00 87.25 315 ASP A CA 1
ATOM 2516 C C . ASP A 1 315 ? -11.567 -10.626 20.294 1.00 87.25 315 ASP A C 1
ATOM 2518 O O . ASP A 1 315 ? -12.408 -10.127 19.545 1.00 87.25 315 ASP A O 1
ATOM 2522 N N . GLY A 1 316 ? -11.644 -10.519 21.623 1.00 89.12 316 GLY A N 1
ATOM 2523 C CA . GLY A 1 316 ? -12.745 -9.829 22.300 1.00 89.12 316 GLY A CA 1
ATOM 2524 C C . GLY A 1 316 ? -12.744 -8.321 22.045 1.00 89.12 316 GLY A C 1
ATOM 2525 O O . GLY A 1 316 ? -13.796 -7.719 21.810 1.00 89.12 316 GLY A O 1
ATOM 2526 N N . ILE A 1 317 ? -11.557 -7.705 22.033 1.00 90.19 317 ILE A N 1
ATOM 2527 C CA . ILE A 1 317 ? -11.400 -6.270 21.781 1.00 90.19 317 ILE A CA 1
ATOM 2528 C C . ILE A 1 317 ? -11.642 -5.937 20.300 1.00 90.19 317 ILE A C 1
ATOM 2530 O O . ILE A 1 317 ? -12.406 -5.014 20.010 1.00 90.19 317 ILE A O 1
ATOM 2534 N N . VAL A 1 318 ? -11.111 -6.735 19.363 1.00 90.81 318 VAL A N 1
ATOM 2535 C CA . VAL A 1 318 ? -11.360 -6.575 17.918 1.00 90.81 318 VAL A CA 1
ATOM 2536 C C . VAL A 1 318 ? -12.839 -6.796 17.582 1.00 90.81 318 VAL A C 1
ATOM 2538 O O . VAL A 1 318 ? -13.438 -5.945 16.923 1.00 90.81 318 VAL A O 1
ATOM 2541 N N . ALA A 1 319 ? -13.474 -7.851 18.102 1.00 91.94 319 ALA A N 1
ATOM 2542 C CA . ALA A 1 319 ? -14.903 -8.095 17.901 1.00 91.94 319 ALA A CA 1
ATOM 2543 C C . ALA A 1 319 ? -15.774 -6.942 18.432 1.00 91.94 319 ALA A C 1
ATOM 2545 O O . ALA A 1 319 ? -16.727 -6.532 17.770 1.00 91.94 319 ALA A O 1
ATOM 2546 N N . ALA A 1 320 ? -15.447 -6.371 19.599 1.00 92.69 320 ALA A N 1
ATOM 2547 C CA . ALA A 1 320 ? -16.173 -5.225 20.147 1.00 92.69 320 ALA A CA 1
ATOM 2548 C C . ALA A 1 320 ? -16.006 -3.953 19.290 1.00 92.69 320 ALA A C 1
ATOM 2550 O O . ALA A 1 320 ? -16.986 -3.242 19.052 1.00 92.69 320 ALA A O 1
ATOM 2551 N N . ILE A 1 321 ? -14.797 -3.691 18.780 1.00 90.81 321 ILE A N 1
ATOM 2552 C CA . ILE A 1 321 ? -14.499 -2.578 17.861 1.00 90.81 321 ILE A CA 1
ATOM 2553 C C . ILE A 1 321 ? -15.285 -2.722 16.552 1.00 90.81 321 ILE A C 1
ATOM 2555 O O . ILE A 1 321 ? -15.912 -1.756 16.110 1.00 90.81 321 ILE A O 1
ATOM 2559 N N . LEU A 1 322 ? -15.300 -3.919 15.957 1.00 87.06 322 LEU A N 1
ATOM 2560 C CA . LEU A 1 322 ? -16.035 -4.210 14.722 1.00 87.06 322 LEU A CA 1
ATOM 2561 C C . LEU A 1 322 ? -17.563 -4.213 14.937 1.00 87.06 322 LEU A C 1
ATOM 2563 O O . LEU A 1 322 ? -18.312 -3.814 14.050 1.00 87.06 322 LEU A O 1
ATOM 2567 N N . LEU A 1 323 ? -18.063 -4.558 16.128 1.00 89.12 323 LEU A N 1
ATOM 2568 C CA . LEU A 1 323 ? -19.488 -4.417 16.463 1.00 89.12 323 LEU A CA 1
ATOM 2569 C C . LEU A 1 323 ? -19.928 -2.951 16.621 1.00 89.12 323 LEU A C 1
ATOM 2571 O O . LEU A 1 323 ? -21.032 -2.605 16.197 1.00 89.12 323 LEU A O 1
ATOM 2575 N N . LEU A 1 324 ? -19.085 -2.073 17.180 1.00 87.19 324 LEU A N 1
ATOM 2576 C CA . LEU A 1 324 ? -19.366 -0.628 17.191 1.00 87.19 324 LEU A CA 1
ATOM 2577 C C . LEU A 1 324 ? -19.179 0.021 15.811 1.00 87.19 324 LEU A C 1
ATOM 2579 O O . LEU A 1 324 ? -19.844 1.015 15.520 1.00 87.19 324 LEU A O 1
ATOM 2583 N N . LEU A 1 325 ? -18.366 -0.583 14.938 1.00 83.81 325 LEU A N 1
ATOM 2584 C CA . LEU A 1 325 ? -18.292 -0.247 13.513 1.00 83.81 325 LEU A CA 1
ATOM 2585 C C . LEU A 1 325 ? -19.668 -0.469 12.855 1.00 83.81 325 LEU A C 1
ATOM 2587 O O . LEU A 1 325 ? -20.138 0.426 12.153 1.00 83.81 325 LEU A O 1
ATOM 2591 N N . VAL A 1 326 ? -20.377 -1.572 13.170 1.00 77.62 326 VAL A N 1
ATOM 2592 C CA . VAL A 1 326 ? -21.765 -1.787 12.689 1.00 77.62 326 VAL A CA 1
ATOM 2593 C C . VAL A 1 326 ? -22.660 -0.630 13.113 1.00 77.62 326 VAL A C 1
ATOM 2595 O O . VAL A 1 326 ? -23.326 -0.017 12.279 1.00 77.62 326 VAL A O 1
ATOM 2598 N N . ASP A 1 327 ? -22.662 -0.322 14.411 1.00 78.62 327 ASP A N 1
ATOM 2599 C CA . ASP A 1 327 ? -23.524 0.709 14.981 1.00 78.62 327 ASP A CA 1
ATOM 2600 C C . ASP A 1 327 ? -23.209 2.101 14.396 1.00 78.62 327 ASP A C 1
ATOM 2602 O O . ASP A 1 327 ? -24.115 2.906 14.208 1.00 78.62 327 ASP A O 1
ATOM 2606 N N . ASP A 1 328 ? -21.957 2.401 14.044 1.00 75.25 328 ASP A N 1
ATOM 2607 C CA . ASP A 1 328 ? -21.585 3.671 13.402 1.00 75.25 328 ASP A CA 1
ATOM 2608 C C . ASP A 1 328 ? -22.005 3.741 11.925 1.00 75.25 328 ASP A C 1
ATOM 2610 O O . ASP A 1 328 ? -22.451 4.790 11.456 1.00 75.25 328 ASP A O 1
ATOM 2614 N N . CYS A 1 329 ? -21.954 2.622 11.199 1.00 69.88 329 CYS A N 1
ATOM 2615 C CA . CYS A 1 329 ? -22.431 2.551 9.820 1.00 69.88 329 CYS A CA 1
ATOM 2616 C C . CYS A 1 329 ? -23.960 2.704 9.705 1.00 69.88 329 CYS A C 1
ATOM 2618 O O . CYS A 1 329 ? -24.426 3.466 8.851 1.00 69.88 329 CYS A O 1
ATOM 2620 N N . VAL A 1 330 ? -24.739 2.026 10.564 1.00 65.50 330 VAL A N 1
ATOM 2621 C CA . VAL A 1 330 ? -26.220 1.998 10.489 1.00 65.50 330 VAL A CA 1
ATOM 2622 C C . VAL A 1 330 ? -26.916 3.171 11.192 1.00 65.50 330 VAL A C 1
ATOM 2624 O O . VAL A 1 330 ? -28.129 3.338 11.053 1.00 65.50 330 VAL A O 1
ATOM 2627 N N . ASN A 1 331 ? -26.183 3.998 11.942 1.00 68.00 331 ASN A N 1
ATOM 2628 C CA . ASN A 1 331 ? -26.651 5.286 12.468 1.00 68.00 331 ASN A CA 1
ATOM 2629 C C . ASN A 1 331 ? -26.085 6.438 11.614 1.00 68.00 331 ASN A C 1
ATOM 2631 O O . ASN A 1 331 ? -25.388 7.327 12.105 1.00 68.00 331 ASN A O 1
ATOM 2635 N N . TRP A 1 332 ? -26.349 6.405 10.302 1.00 58.34 332 TRP A N 1
ATOM 2636 C CA . TRP A 1 332 ? -25.768 7.334 9.321 1.00 58.34 332 TRP A CA 1
ATOM 2637 C C . TRP A 1 332 ? -26.072 8.815 9.592 1.00 58.34 332 TRP A C 1
ATOM 2639 O O . TRP A 1 332 ? -25.329 9.687 9.145 1.00 58.34 332 TRP A O 1
ATOM 2649 N N . GLU A 1 333 ? -27.133 9.119 10.337 1.00 58.72 333 GLU A N 1
ATOM 2650 C CA . GLU A 1 333 ? -27.474 10.476 10.774 1.00 58.72 333 GLU A CA 1
ATOM 2651 C C . GLU A 1 333 ? -26.500 11.055 11.818 1.00 58.72 333 GLU A C 1
ATOM 2653 O O . GLU A 1 333 ? -26.500 12.263 12.042 1.00 58.72 333 GLU A O 1
ATOM 2658 N N . LEU A 1 334 ? -25.647 10.218 12.420 1.00 63.34 334 LEU A N 1
ATOM 2659 C CA . LEU A 1 334 ? -24.581 10.615 13.349 1.00 63.34 334 LEU A CA 1
ATOM 2660 C C . LEU A 1 334 ? -23.229 10.858 12.651 1.00 63.34 334 LEU A C 1
ATOM 2662 O O . LEU A 1 334 ? -22.227 11.113 13.324 1.00 63.34 334 LEU A O 1
ATOM 2666 N N . ARG A 1 335 ? -23.164 10.757 11.313 1.00 63.97 335 ARG A N 1
ATOM 2667 C CA . ARG A 1 335 ? -21.922 10.972 10.550 1.00 63.97 335 ARG A CA 1
ATOM 2668 C C . ARG A 1 335 ? -21.358 12.373 10.803 1.00 63.97 335 ARG A C 1
ATOM 2670 O O . ARG A 1 335 ? -22.080 13.371 10.813 1.00 63.97 335 ARG A O 1
ATOM 2677 N N . LYS A 1 336 ? -20.035 12.446 10.976 1.00 62.09 336 LYS A N 1
ATOM 2678 C CA . LYS A 1 336 ? -19.318 13.708 11.210 1.00 62.09 336 LYS A CA 1
ATOM 2679 C C . LYS A 1 336 ? -19.449 14.662 10.001 1.00 62.09 336 LYS A C 1
ATOM 2681 O O . LYS A 1 336 ? -19.667 14.203 8.880 1.00 62.09 336 LYS A O 1
ATOM 2686 N N . PRO A 1 337 ? -19.288 15.988 10.192 1.00 56.19 337 PRO A N 1
ATOM 2687 C CA . PRO A 1 337 ? -19.351 16.961 9.098 1.00 56.19 337 PRO A CA 1
ATOM 2688 C C . PRO A 1 337 ? -18.320 16.714 7.981 1.00 56.19 337 PRO A C 1
ATOM 2690 O O . PRO A 1 337 ? -17.262 16.131 8.233 1.00 56.19 337 PRO A O 1
ATOM 2693 N N . LYS A 1 338 ? -18.587 17.256 6.774 1.00 48.84 338 LYS A N 1
ATOM 2694 C CA . LYS A 1 338 ? -17.615 17.349 5.660 1.00 48.84 338 LYS A CA 1
ATOM 2695 C C . LYS A 1 338 ? -16.280 17.864 6.233 1.00 48.84 338 LYS A C 1
ATOM 2697 O O . LYS A 1 338 ? -16.215 19.007 6.675 1.00 48.84 338 LYS A O 1
ATOM 2702 N N . GLY A 1 339 ? -15.245 17.018 6.254 1.00 53.22 339 GLY A N 1
ATOM 2703 C CA . GLY A 1 339 ? -13.917 17.362 6.786 1.00 53.22 339 GLY A CA 1
ATOM 2704 C C . GLY A 1 339 ? -13.356 16.443 7.873 1.00 53.22 339 GLY A C 1
ATOM 2705 O O . GLY A 1 339 ? -12.198 16.616 8.231 1.00 53.22 339 GLY A O 1
ATOM 2706 N N . LYS A 1 340 ? -14.124 15.482 8.410 1.00 64.69 340 LYS A N 1
ATOM 2707 C CA . LYS A 1 340 ? -13.644 14.589 9.482 1.00 64.69 340 LYS A CA 1
ATOM 2708 C C . LYS A 1 340 ? -13.813 13.107 9.159 1.00 64.69 340 LYS A C 1
ATOM 2710 O O . LYS A 1 340 ? -14.900 12.674 8.792 1.00 64.69 340 LYS A O 1
ATOM 2715 N N . THR A 1 341 ? -12.767 12.329 9.429 1.00 68.25 341 THR A N 1
ATOM 2716 C CA . THR A 1 341 ? -12.772 10.864 9.338 1.00 68.25 341 THR A CA 1
ATOM 2717 C C . THR A 1 341 ? -13.769 10.247 10.345 1.00 68.25 341 THR A C 1
ATOM 2719 O O . THR A 1 341 ? -13.770 10.636 11.525 1.00 68.25 341 THR A O 1
ATOM 2722 N N . PRO A 1 342 ? -14.654 9.330 9.914 1.00 72.06 342 PRO A N 1
ATOM 2723 C CA . PRO A 1 342 ? -15.732 8.754 10.707 1.00 72.06 342 PRO A CA 1
ATOM 2724 C C . PRO A 1 342 ? -15.208 7.651 11.622 1.00 72.06 342 PRO A C 1
ATOM 2726 O O . PRO A 1 342 ? -14.117 7.112 11.420 1.00 72.06 342 PRO A O 1
ATOM 2729 N N . ASN A 1 343 ? -16.001 7.303 12.633 1.00 77.69 343 ASN A N 1
ATOM 2730 C CA . ASN A 1 343 ? -15.548 6.372 13.657 1.00 77.69 343 ASN A CA 1
ATOM 2731 C C . ASN A 1 343 ? -15.459 4.946 13.107 1.00 77.69 343 ASN A C 1
ATOM 2733 O O . ASN A 1 343 ? -14.529 4.241 13.477 1.00 77.69 343 ASN A O 1
ATOM 2737 N N . TRP A 1 344 ? -16.322 4.559 12.157 1.00 77.00 344 TRP A N 1
ATOM 2738 C CA . TRP A 1 344 ? -16.210 3.262 11.483 1.00 77.00 344 TRP A CA 1
ATOM 2739 C C . TRP A 1 344 ? -14.871 3.067 10.743 1.00 77.00 344 TRP A C 1
ATOM 2741 O O . TRP A 1 344 ? -14.294 1.987 10.821 1.00 77.00 344 TRP A O 1
ATOM 2751 N N . TYR A 1 345 ? -14.334 4.091 10.060 1.00 75.31 345 TYR A N 1
ATOM 2752 C CA . TYR A 1 345 ? -13.089 3.962 9.276 1.00 75.31 345 TYR A CA 1
ATOM 2753 C C . TYR A 1 345 ? -11.874 3.889 10.196 1.00 75.31 345 TYR A C 1
ATOM 2755 O O . TYR A 1 345 ? -11.020 3.013 10.054 1.00 75.31 345 TYR A O 1
ATOM 2763 N N . ASN A 1 346 ? -11.843 4.763 11.204 1.00 80.12 346 ASN A N 1
ATOM 2764 C CA . ASN A 1 346 ? -10.834 4.695 12.253 1.00 80.12 346 ASN A CA 1
ATOM 2765 C C . ASN A 1 346 ? -10.936 3.366 13.023 1.00 80.12 346 ASN A C 1
ATOM 2767 O O . ASN A 1 346 ? -9.913 2.805 13.385 1.00 80.12 346 ASN A O 1
ATOM 2771 N N . GLY A 1 347 ? -12.145 2.830 13.227 1.00 83.31 347 GLY A N 1
ATOM 2772 C CA . GLY A 1 347 ? -12.396 1.525 13.842 1.00 83.31 347 GLY A CA 1
ATOM 2773 C C . GLY A 1 347 ? -11.912 0.348 12.994 1.00 83.31 347 GLY A C 1
ATOM 2774 O O . GLY A 1 347 ? -11.340 -0.592 13.538 1.00 83.31 347 GLY A O 1
ATOM 2775 N N . ALA A 1 348 ? -12.068 0.418 11.669 1.00 82.81 348 ALA A N 1
ATOM 2776 C CA . ALA A 1 348 ? -11.530 -0.568 10.733 1.00 82.81 348 ALA A CA 1
ATOM 2777 C C . ALA A 1 348 ? -9.994 -0.596 10.783 1.00 82.81 348 ALA A C 1
ATOM 2779 O O . ALA A 1 348 ? -9.400 -1.656 10.979 1.00 82.81 348 ALA A O 1
ATOM 2780 N N . HIS A 1 349 ? -9.345 0.571 10.697 1.00 82.88 349 HIS A N 1
ATOM 2781 C CA . HIS A 1 349 ? -7.886 0.662 10.796 1.00 82.88 349 HIS A CA 1
ATOM 2782 C C . HIS A 1 349 ? -7.351 0.370 12.205 1.00 82.88 349 HIS A C 1
ATOM 2784 O O . HIS A 1 349 ? -6.263 -0.183 12.321 1.00 82.88 349 HIS A O 1
ATOM 2790 N N . LEU A 1 350 ? -8.121 0.646 13.261 1.00 86.50 350 LEU A N 1
ATOM 2791 C CA . LEU A 1 350 ? -7.816 0.231 14.631 1.00 86.50 350 LEU A CA 1
ATOM 2792 C C . LEU A 1 350 ? -7.827 -1.299 14.767 1.00 86.50 350 LEU A C 1
ATOM 2794 O O . LEU A 1 350 ? -6.869 -1.879 15.274 1.00 86.50 350 LEU A O 1
ATOM 2798 N N . ALA A 1 351 ? -8.883 -1.958 14.278 1.00 88.19 351 ALA A N 1
ATOM 2799 C CA . ALA A 1 351 ? -8.971 -3.415 14.245 1.00 88.19 351 ALA A CA 1
ATOM 2800 C C . ALA A 1 351 ? -7.824 -4.018 13.418 1.00 88.19 351 ALA A C 1
ATOM 2802 O O . ALA A 1 351 ? -7.150 -4.931 13.891 1.00 88.19 351 ALA A O 1
ATOM 2803 N N . LYS A 1 352 ? -7.547 -3.459 12.229 1.00 86.81 352 LYS A N 1
ATOM 2804 C CA . LYS A 1 352 ? -6.408 -3.850 11.387 1.00 86.81 352 LYS A CA 1
ATOM 2805 C C . LYS A 1 352 ? -5.081 -3.723 12.140 1.00 86.81 352 LYS A C 1
ATOM 2807 O O . LYS A 1 352 ? -4.322 -4.679 12.151 1.00 86.81 352 LYS A O 1
ATOM 2812 N N . ALA A 1 353 ? -4.827 -2.600 12.814 1.00 85.00 353 ALA A N 1
ATOM 2813 C CA . ALA A 1 353 ? -3.590 -2.393 13.561 1.00 85.00 353 ALA A CA 1
ATOM 2814 C C . ALA A 1 353 ? -3.405 -3.440 14.672 1.00 85.00 353 ALA A C 1
ATOM 2816 O O . ALA A 1 353 ? -2.316 -3.990 14.810 1.00 85.00 353 ALA A O 1
ATOM 2817 N N . ILE A 1 354 ? -4.456 -3.770 15.431 1.00 85.50 354 ILE A N 1
ATOM 2818 C CA . ILE A 1 354 ? -4.388 -4.810 16.470 1.00 85.50 354 ILE A CA 1
ATOM 2819 C C . ILE A 1 354 ? -4.115 -6.189 15.844 1.00 85.50 354 ILE A C 1
ATOM 2821 O O . ILE A 1 354 ? -3.283 -6.939 16.356 1.00 85.50 354 ILE A O 1
ATOM 2825 N N . LEU A 1 355 ? -4.760 -6.519 14.721 1.00 85.94 355 LEU A N 1
ATOM 2826 C CA . LEU A 1 355 ? -4.525 -7.763 13.977 1.00 85.94 355 LEU A CA 1
ATOM 2827 C C . LEU A 1 355 ? -3.099 -7.842 13.411 1.00 85.94 355 LEU A C 1
ATOM 2829 O O . LEU A 1 355 ? -2.439 -8.855 13.584 1.00 85.94 355 LEU A O 1
ATOM 2833 N N . ASP A 1 356 ? -2.577 -6.764 12.825 1.00 81.94 356 ASP A N 1
ATOM 2834 C CA . ASP A 1 356 ? -1.226 -6.712 12.251 1.00 81.94 356 ASP A CA 1
ATOM 2835 C C . ASP A 1 356 ? -0.112 -6.941 13.287 1.00 81.94 356 ASP A C 1
ATOM 2837 O O . ASP A 1 356 ? 0.965 -7.416 12.924 1.00 81.94 356 ASP A O 1
ATOM 2841 N N . HIS A 1 357 ? -0.344 -6.592 14.558 1.00 77.94 357 HIS A N 1
ATOM 2842 C CA . HIS A 1 357 ? 0.590 -6.840 15.666 1.00 77.94 357 HIS A CA 1
ATOM 2843 C C . HIS A 1 357 ? 0.350 -8.198 16.343 1.00 77.94 357 HIS A C 1
ATOM 2845 O O . HIS A 1 357 ? 1.306 -8.818 16.807 1.00 77.94 357 HIS A O 1
ATOM 2851 N N . SER A 1 358 ? -0.900 -8.678 16.375 1.00 76.62 358 SER A N 1
ATOM 2852 C CA . SER A 1 358 ? -1.249 -10.013 16.894 1.00 76.62 358 SER A CA 1
ATOM 2853 C C . SER A 1 358 ? -1.162 -11.138 15.843 1.00 76.62 358 SER A C 1
ATOM 2855 O O . SER A 1 358 ? -1.469 -12.283 16.170 1.00 76.62 358 SER A O 1
ATOM 2857 N N . ASP A 1 359 ? -0.688 -10.829 14.628 1.00 77.94 359 ASP A N 1
ATOM 2858 C CA . ASP A 1 359 ? -0.400 -11.749 13.515 1.00 77.94 359 ASP A CA 1
ATOM 2859 C C . ASP A 1 359 ? 0.461 -12.935 14.008 1.00 77.94 359 ASP A C 1
ATOM 2861 O O . ASP A 1 359 ? 1.589 -12.729 14.486 1.00 77.94 359 ASP A O 1
ATOM 2865 N N . PRO A 1 360 ? -0.046 -14.183 13.952 1.00 69.56 360 PRO A N 1
ATOM 2866 C CA . PRO A 1 360 ? 0.701 -15.360 14.379 1.00 69.56 360 PRO A CA 1
ATOM 2867 C C . PRO A 1 360 ? 1.747 -15.798 13.334 1.00 69.56 360 PRO A C 1
ATOM 2869 O O . PRO A 1 360 ? 2.801 -16.320 13.713 1.00 69.56 360 PRO A O 1
ATOM 2872 N N . GLY A 1 361 ? 1.551 -15.496 12.046 1.00 67.00 361 GLY A N 1
ATOM 2873 C CA . GLY A 1 361 ? 2.516 -15.734 10.966 1.00 67.00 361 GLY A CA 1
ATOM 2874 C C . GLY A 1 361 ? 2.401 -17.101 10.283 1.00 67.00 361 GLY A C 1
ATOM 2875 O O . GLY A 1 361 ? 3.393 -17.620 9.760 1.00 67.00 361 GLY A O 1
ATOM 2876 N N . TYR A 1 362 ? 1.222 -17.723 10.306 1.00 66.56 362 TYR A N 1
ATOM 2877 C CA . TYR A 1 362 ? 1.024 -19.139 9.964 1.00 66.56 362 TYR A CA 1
ATOM 2878 C C . TYR A 1 362 ? 0.420 -19.367 8.567 1.00 66.56 362 TYR A C 1
ATOM 2880 O O . TYR A 1 362 ? -0.722 -19.794 8.407 1.00 66.56 362 TYR A O 1
ATOM 2888 N N . ARG A 1 363 ? 1.216 -19.089 7.525 1.00 67.94 363 ARG A N 1
ATOM 2889 C CA . ARG A 1 363 ? 0.775 -19.174 6.117 1.00 67.94 363 ARG A CA 1
ATOM 2890 C C . ARG A 1 363 ? 0.881 -20.572 5.508 1.00 67.94 363 ARG A C 1
ATOM 2892 O O . ARG A 1 363 ? 1.845 -21.291 5.773 1.00 67.94 363 ARG A O 1
ATOM 2899 N N . TYR A 1 364 ? -0.032 -20.887 4.581 1.00 60.50 364 TYR A N 1
ATOM 2900 C CA . TYR A 1 364 ? -0.114 -22.197 3.905 1.00 60.50 364 TYR A CA 1
ATOM 2901 C C . TYR A 1 364 ? 1.158 -22.624 3.148 1.00 60.50 364 TYR A C 1
ATOM 2903 O O . TYR A 1 364 ? 1.364 -23.810 2.911 1.00 60.50 364 TYR A O 1
ATOM 2911 N N . TRP A 1 365 ? 2.043 -21.680 2.817 1.00 53.38 365 TRP A N 1
ATOM 2912 C CA . TRP A 1 365 ? 3.343 -21.931 2.182 1.00 53.38 365 TRP A CA 1
ATOM 2913 C C . TRP A 1 365 ? 4.400 -22.571 3.106 1.00 53.38 365 TRP A C 1
ATOM 2915 O O . TRP A 1 365 ? 5.491 -22.894 2.644 1.00 53.38 365 TRP A O 1
ATOM 2925 N N . LYS A 1 366 ? 4.124 -22.747 4.409 1.00 51.59 366 LYS A N 1
ATOM 2926 C CA . LYS A 1 366 ? 5.020 -23.427 5.365 1.00 51.59 366 LYS A CA 1
ATOM 2927 C C . LYS A 1 366 ? 4.299 -24.613 6.008 1.00 51.59 366 LYS A C 1
ATOM 2929 O O . LYS A 1 366 ? 3.561 -24.451 6.976 1.00 51.59 366 LYS A O 1
ATOM 2934 N N . ALA A 1 367 ? 4.549 -25.814 5.480 1.00 41.12 367 ALA A N 1
ATOM 2935 C CA . ALA A 1 367 ? 3.824 -27.050 5.807 1.00 41.12 367 ALA A CA 1
ATOM 2936 C C . ALA A 1 367 ? 3.781 -27.423 7.307 1.00 41.12 367 ALA A C 1
ATOM 2938 O O . ALA A 1 367 ? 2.882 -28.140 7.738 1.00 41.12 367 ALA A O 1
ATOM 2939 N N . THR A 1 368 ? 4.715 -26.923 8.119 1.00 46.66 368 THR A N 1
ATOM 2940 C CA . THR A 1 368 ? 4.772 -27.149 9.574 1.00 46.66 368 THR A CA 1
ATOM 2941 C C . THR A 1 368 ? 3.756 -26.339 10.389 1.00 46.66 368 THR A C 1
ATOM 2943 O O . THR A 1 368 ? 3.586 -26.617 11.573 1.00 46.66 368 THR A O 1
ATOM 2946 N N . ASN A 1 369 ? 3.112 -25.323 9.801 1.00 52.38 369 ASN A N 1
ATOM 2947 C CA . ASN A 1 369 ? 2.480 -24.229 10.554 1.00 52.38 369 ASN A CA 1
ATOM 2948 C C . ASN A 1 369 ? 0.937 -24.230 10.531 1.00 52.38 369 ASN A C 1
ATOM 2950 O O . ASN A 1 369 ? 0.328 -23.230 10.891 1.00 52.38 369 ASN A O 1
ATOM 2954 N N . VAL A 1 370 ? 0.277 -25.313 10.109 1.00 54.78 370 VAL A N 1
ATOM 2955 C CA . VAL A 1 370 ? -1.183 -25.325 9.872 1.00 54.78 370 VAL A CA 1
ATOM 2956 C C . VAL A 1 370 ? -1.998 -25.482 11.173 1.00 54.78 370 VAL A C 1
ATOM 2958 O O . VAL A 1 370 ? -2.613 -26.522 11.406 1.00 54.78 370 VAL A O 1
ATOM 2961 N N . GLN A 1 371 ? -2.021 -24.450 12.028 1.00 53.69 371 GLN A N 1
ATOM 2962 C CA . GLN A 1 371 ? -3.020 -24.266 13.097 1.00 53.69 371 GLN A CA 1
ATOM 2963 C C . GLN A 1 371 ? -3.350 -22.778 13.294 1.00 53.69 371 GLN A C 1
ATOM 2965 O O . GLN A 1 371 ? -2.454 -21.965 13.502 1.00 53.69 371 GLN A O 1
ATOM 2970 N N . CYS A 1 372 ? -4.642 -22.439 13.280 1.00 61.12 372 CYS A N 1
ATOM 2971 C CA . CYS A 1 372 ? -5.157 -21.070 13.403 1.00 61.12 372 CYS A CA 1
ATOM 2972 C C . CYS A 1 372 ? -6.363 -21.028 14.355 1.00 61.12 372 CYS A C 1
ATOM 2974 O O . CYS A 1 372 ? -7.119 -22.001 14.435 1.00 61.12 372 CYS A O 1
ATOM 2976 N N . ASP A 1 373 ? -6.593 -19.894 15.025 1.00 76.19 373 ASP A N 1
ATOM 2977 C CA . ASP A 1 373 ? -7.832 -19.674 15.782 1.00 76.19 373 ASP A CA 1
ATOM 2978 C C . ASP A 1 373 ? -8.961 -19.202 14.849 1.00 76.19 373 ASP A C 1
ATOM 2980 O O . ASP A 1 373 ? -8.785 -18.300 14.026 1.00 76.19 373 ASP A O 1
ATOM 2984 N N . LYS A 1 374 ? -10.146 -19.807 14.980 1.00 79.94 374 LYS A N 1
ATOM 2985 C CA . LYS A 1 374 ? -11.329 -19.456 14.184 1.00 79.94 374 LYS A CA 1
ATOM 2986 C C . LYS A 1 374 ? -11.890 -18.083 14.539 1.00 79.94 374 LYS A C 1
ATOM 2988 O O . LYS A 1 374 ? -12.350 -17.385 13.638 1.00 79.94 374 LYS A O 1
ATOM 2993 N N . ALA A 1 375 ? -11.847 -17.693 15.814 1.00 82.94 375 ALA A N 1
ATOM 2994 C CA . ALA A 1 375 ? -12.298 -16.377 16.254 1.00 82.94 375 ALA A CA 1
ATOM 2995 C C . ALA A 1 375 ? -11.438 -15.279 15.617 1.00 82.94 375 ALA A C 1
ATOM 2997 O O . ALA A 1 375 ? -11.974 -14.338 15.024 1.00 82.94 375 ALA A O 1
ATOM 2998 N N . TRP A 1 376 ? -10.120 -15.483 15.639 1.00 86.19 376 TRP A N 1
ATOM 2999 C CA . TRP A 1 376 ? -9.145 -14.574 15.051 1.00 86.19 376 TRP A CA 1
ATOM 3000 C C . TRP A 1 376 ? -9.286 -14.490 13.536 1.00 86.19 376 TRP A C 1
ATOM 3002 O O . TRP A 1 376 ? -9.468 -13.395 13.010 1.00 86.19 376 TRP A O 1
ATOM 3012 N N . LEU A 1 377 ? -9.347 -15.623 12.825 1.00 84.75 377 LEU A N 1
ATOM 3013 C CA . LEU A 1 377 ? -9.579 -15.623 11.376 1.00 84.75 377 LEU A CA 1
ATOM 3014 C C . LEU A 1 377 ? -10.921 -14.980 10.981 1.00 84.75 377 LEU A C 1
ATOM 3016 O O . LEU A 1 377 ? -11.000 -14.319 9.944 1.00 84.75 377 LEU A O 1
ATOM 3020 N N . ALA A 1 378 ? -11.983 -15.141 11.774 1.00 83.56 378 ALA A N 1
ATOM 3021 C CA . ALA A 1 378 ? -13.275 -14.515 11.492 1.00 83.56 378 ALA A CA 1
ATOM 3022 C C . ALA A 1 378 ? -13.232 -12.986 11.687 1.00 83.56 378 ALA A C 1
ATOM 3024 O O . ALA A 1 378 ? -13.669 -12.244 10.802 1.00 83.56 378 ALA A O 1
ATOM 3025 N N . ASN A 1 379 ? -12.642 -12.521 12.794 1.00 87.56 379 ASN A N 1
ATOM 3026 C CA . ASN A 1 379 ? -12.355 -11.107 13.060 1.00 87.56 379 ASN A CA 1
ATOM 3027 C C . ASN A 1 379 ? -11.472 -10.491 11.962 1.00 87.56 379 ASN A C 1
ATOM 3029 O O . ASN A 1 379 ? -11.773 -9.414 11.447 1.00 87.56 379 ASN A O 1
ATOM 3033 N N . ALA A 1 380 ? -10.418 -11.202 11.563 1.00 87.69 380 ALA A N 1
ATOM 3034 C CA . ALA A 1 380 ? -9.474 -10.805 10.530 1.00 87.69 380 ALA A CA 1
ATOM 3035 C C . ALA A 1 380 ? -10.168 -10.618 9.172 1.00 87.69 380 ALA A C 1
ATOM 3037 O O . ALA A 1 380 ? -10.109 -9.537 8.577 1.00 87.69 380 ALA A O 1
ATOM 3038 N N . ASN A 1 381 ? -10.914 -11.626 8.710 1.00 85.38 381 ASN A N 1
ATOM 3039 C CA . ASN A 1 381 ? -11.704 -11.544 7.479 1.00 85.38 381 ASN A CA 1
ATOM 3040 C C . ASN A 1 381 ? -12.684 -10.358 7.484 1.00 85.38 381 ASN A C 1
ATOM 3042 O O . ASN A 1 381 ? -12.838 -9.684 6.465 1.00 85.38 381 ASN A O 1
ATOM 3046 N N . TRP A 1 382 ? -13.320 -10.069 8.623 1.00 84.19 382 TRP A N 1
ATOM 3047 C CA . TRP A 1 382 ? -14.254 -8.950 8.759 1.00 84.19 382 TRP A CA 1
ATOM 3048 C C . TRP A 1 382 ? -13.549 -7.579 8.766 1.00 84.19 382 TRP A C 1
ATOM 3050 O O . TRP A 1 382 ? -14.001 -6.661 8.079 1.00 84.19 382 TRP A O 1
ATOM 3060 N N . ALA A 1 383 ? -12.405 -7.444 9.444 1.00 85.75 383 ALA A N 1
ATOM 3061 C CA . ALA A 1 383 ? -11.590 -6.226 9.421 1.00 85.75 383 ALA A CA 1
ATOM 3062 C C . ALA A 1 383 ? -10.998 -5.942 8.028 1.00 85.75 383 ALA A C 1
ATOM 3064 O O . ALA A 1 383 ? -11.019 -4.799 7.569 1.00 85.75 383 ALA A O 1
ATOM 3065 N N . SER A 1 384 ? -10.536 -6.976 7.314 1.00 83.50 384 SER A N 1
ATOM 3066 C CA . SER A 1 384 ? -10.132 -6.851 5.907 1.00 83.50 384 SER A CA 1
ATOM 3067 C C . SER A 1 384 ? -11.291 -6.418 5.018 1.00 83.50 384 SER A C 1
ATOM 3069 O O . SER A 1 384 ? -11.110 -5.533 4.188 1.00 83.50 384 SER A O 1
ATOM 3071 N N . LEU A 1 385 ? -12.492 -6.983 5.204 1.00 81.12 385 LEU A N 1
ATOM 3072 C CA . LEU A 1 385 ? -13.669 -6.587 4.425 1.00 81.12 385 LEU A CA 1
ATOM 3073 C C . LEU A 1 385 ? -13.971 -5.094 4.612 1.00 81.12 385 LEU A C 1
ATOM 3075 O O . LEU A 1 385 ? -14.383 -4.427 3.665 1.00 81.12 385 LEU A O 1
ATOM 3079 N N . ALA A 1 386 ? -13.729 -4.567 5.815 1.00 76.19 386 ALA A N 1
ATOM 3080 C CA . ALA A 1 386 ? -13.910 -3.157 6.111 1.00 76.19 386 ALA A CA 1
ATOM 3081 C C . ALA A 1 386 ? -12.838 -2.258 5.468 1.00 76.19 386 ALA A C 1
ATOM 3083 O O . ALA A 1 386 ? -13.179 -1.290 4.790 1.00 76.19 386 ALA A O 1
ATOM 3084 N N . CYS A 1 387 ? -11.552 -2.572 5.648 1.00 78.88 387 CYS A N 1
ATOM 3085 C CA . CYS A 1 387 ? -10.467 -1.750 5.106 1.00 78.88 387 CYS A CA 1
ATOM 3086 C C . CYS A 1 387 ? -10.371 -1.841 3.575 1.00 78.88 387 CYS A C 1
ATOM 3088 O O . CYS A 1 387 ? -10.409 -0.817 2.898 1.00 78.88 387 CYS A O 1
ATOM 3090 N N . VAL A 1 388 ? -10.291 -3.056 3.022 1.00 80.50 388 VAL A N 1
ATOM 3091 C CA . VAL A 1 388 ? -9.989 -3.285 1.599 1.00 80.50 388 VAL A CA 1
ATOM 3092 C C . VAL A 1 388 ? -11.091 -2.747 0.692 1.00 80.50 388 VAL A C 1
ATOM 3094 O O . VAL A 1 388 ? -10.804 -2.169 -0.349 1.00 80.50 388 VAL A O 1
ATOM 3097 N N . LEU A 1 389 ? -12.365 -2.884 1.072 1.00 76.12 389 LEU A N 1
ATOM 3098 C CA . LEU A 1 389 ? -13.461 -2.404 0.227 1.00 76.12 389 LEU A CA 1
ATOM 3099 C C . LEU A 1 389 ? -13.668 -0.881 0.297 1.00 76.12 389 LEU A C 1
ATOM 3101 O O . LEU A 1 389 ? -14.352 -0.334 -0.567 1.00 76.12 389 LEU A O 1
ATOM 3105 N N . ALA A 1 390 ? -13.053 -0.175 1.255 1.00 73.62 390 ALA A N 1
ATOM 3106 C CA . ALA A 1 390 ? -12.972 1.287 1.208 1.00 73.62 390 ALA A CA 1
ATOM 3107 C C . ALA A 1 390 ? -12.083 1.763 0.047 1.00 73.62 390 ALA A C 1
ATOM 3109 O O . ALA A 1 390 ? -12.399 2.750 -0.620 1.00 73.62 390 ALA A O 1
ATOM 3110 N N . GLU A 1 391 ? -10.989 1.039 -0.206 1.00 76.81 391 GLU A N 1
ATOM 3111 C CA . GLU A 1 391 ? -9.911 1.461 -1.098 1.00 76.81 391 GLU A CA 1
ATOM 3112 C C . GLU A 1 391 ? -10.345 1.774 -2.541 1.00 76.81 391 GLU A C 1
ATOM 3114 O O . GLU A 1 391 ? -9.906 2.812 -3.044 1.00 76.81 391 GLU A O 1
ATOM 3119 N N . PRO A 1 392 ? -11.214 0.983 -3.220 1.00 78.81 392 PRO A N 1
ATOM 3120 C CA . PRO A 1 392 ? -11.685 1.251 -4.584 1.00 78.81 392 PRO A CA 1
ATOM 3121 C C . PRO A 1 392 ? -12.258 2.644 -4.841 1.00 78.81 392 PRO A C 1
ATOM 3123 O O . PRO A 1 392 ? -12.393 3.039 -5.996 1.00 78.81 392 PRO A O 1
ATOM 3126 N N . VAL A 1 393 ? -12.630 3.367 -3.786 1.00 73.06 393 VAL A N 1
ATOM 3127 C CA . VAL A 1 393 ? -13.345 4.645 -3.841 1.00 73.06 393 VAL A CA 1
ATOM 3128 C C . VAL A 1 393 ? -12.718 5.717 -2.935 1.00 73.06 393 VAL A C 1
ATOM 3130 O O . VAL A 1 393 ? -13.323 6.759 -2.689 1.00 73.06 393 VAL A O 1
ATOM 3133 N N . THR A 1 394 ? -11.481 5.494 -2.482 1.00 73.56 394 THR A N 1
ATOM 3134 C CA . THR A 1 394 ? -10.593 6.503 -1.877 1.00 73.56 394 THR A CA 1
ATOM 3135 C C . THR A 1 394 ? -9.394 6.786 -2.787 1.00 73.56 394 THR A C 1
ATOM 3137 O O . THR A 1 394 ? -9.029 5.906 -3.573 1.00 73.56 394 THR A O 1
ATOM 3140 N N . PRO A 1 395 ? -8.722 7.950 -2.659 1.00 79.62 395 PRO A N 1
ATOM 3141 C CA . PRO A 1 395 ? -7.415 8.172 -3.274 1.00 79.62 395 PRO A CA 1
ATOM 3142 C C . PRO A 1 395 ? -6.441 7.029 -2.991 1.00 79.62 395 PRO A C 1
ATOM 3144 O O . PRO A 1 395 ? -6.400 6.509 -1.872 1.00 79.62 395 PRO A O 1
ATOM 3147 N N . LEU A 1 396 ? -5.626 6.679 -3.982 1.00 83.88 396 LEU A N 1
ATOM 3148 C CA . LEU A 1 396 ? -4.517 5.749 -3.795 1.00 83.88 396 LEU A CA 1
ATOM 3149 C C . LEU A 1 396 ? -3.501 6.318 -2.790 1.00 83.88 396 LEU A C 1
ATOM 3151 O O . LEU A 1 396 ? -3.030 7.445 -2.930 1.00 83.88 396 LEU A O 1
ATOM 3155 N N . GLN A 1 397 ? -3.159 5.525 -1.773 1.00 75.62 397 GLN A N 1
ATOM 3156 C CA . GLN A 1 397 ? -2.173 5.865 -0.746 1.00 75.62 397 GLN A CA 1
ATOM 3157 C C . GLN A 1 397 ? -1.120 4.762 -0.668 1.00 75.62 397 GLN A C 1
ATOM 3159 O O . GLN A 1 397 ? -1.458 3.598 -0.460 1.00 75.62 397 GLN A O 1
ATOM 3164 N N . LEU A 1 398 ? 0.156 5.130 -0.772 1.00 72.12 398 LEU A N 1
ATOM 3165 C CA . LEU A 1 398 ? 1.250 4.264 -0.343 1.00 72.12 398 LEU A CA 1
ATOM 3166 C C . LEU A 1 398 ? 1.569 4.540 1.120 1.00 72.12 398 LEU A C 1
ATOM 3168 O O . LEU A 1 398 ? 1.709 5.688 1.534 1.00 72.12 398 LEU A O 1
ATOM 3172 N N . ARG A 1 399 ? 1.661 3.465 1.898 1.00 63.50 399 ARG A N 1
ATOM 3173 C CA . ARG A 1 399 ? 1.919 3.491 3.334 1.00 63.50 399 ARG A CA 1
ATOM 3174 C C . ARG A 1 399 ? 3.051 2.514 3.600 1.00 63.50 399 ARG A C 1
ATOM 3176 O O . ARG A 1 399 ? 2.866 1.305 3.507 1.00 63.50 399 ARG A O 1
ATOM 3183 N N . GLU A 1 400 ? 4.235 3.049 3.857 1.00 48.81 400 GLU A N 1
ATOM 3184 C CA . GLU A 1 400 ? 5.492 2.311 3.662 1.00 48.81 400 GLU A CA 1
ATOM 3185 C C . GLU A 1 400 ? 5.749 1.240 4.747 1.00 48.81 400 GLU A C 1
ATOM 3187 O O . GLU A 1 400 ? 6.543 0.334 4.525 1.00 48.81 400 GLU A O 1
ATOM 3192 N N . ASN A 1 401 ? 4.976 1.263 5.845 1.00 52.94 401 ASN A N 1
ATOM 3193 C CA . ASN A 1 401 ? 4.967 0.251 6.915 1.00 52.94 401 ASN A CA 1
ATOM 3194 C C . ASN A 1 401 ? 3.655 -0.576 6.998 1.00 52.94 401 ASN A C 1
ATOM 3196 O O . ASN A 1 401 ? 3.466 -1.330 7.953 1.00 52.94 401 ASN A O 1
ATOM 3200 N N . ASP A 1 402 ? 2.697 -0.406 6.077 1.00 61.06 402 ASP A N 1
ATOM 3201 C CA . ASP A 1 402 ? 1.348 -0.987 6.217 1.00 61.06 402 ASP A CA 1
ATOM 3202 C C . ASP A 1 402 ? 1.319 -2.454 5.751 1.00 61.06 402 ASP A C 1
ATOM 3204 O O . ASP A 1 402 ? 1.433 -2.734 4.562 1.00 61.06 402 ASP A O 1
ATOM 3208 N N . ARG A 1 403 ? 1.165 -3.417 6.671 1.00 65.31 403 ARG A N 1
ATOM 3209 C CA . ARG A 1 403 ? 1.157 -4.858 6.344 1.00 65.31 403 ARG A CA 1
ATOM 3210 C C . ARG A 1 403 ? -0.051 -5.198 5.466 1.00 65.31 403 ARG A C 1
ATOM 3212 O O . ARG A 1 403 ? -1.187 -5.030 5.899 1.00 65.31 403 ARG A O 1
ATOM 3219 N N . HIS A 1 404 ? 0.162 -5.692 4.244 1.00 70.81 404 HIS A N 1
ATOM 3220 C CA . HIS A 1 404 ? -0.895 -5.876 3.228 1.00 70.81 404 HIS A CA 1
ATOM 3221 C C . HIS A 1 404 ? -1.818 -7.088 3.479 1.00 70.81 404 HIS A C 1
ATOM 3223 O O . HIS A 1 404 ? -1.973 -7.949 2.620 1.00 70.81 404 HIS A O 1
ATOM 3229 N N . PHE A 1 405 ? -2.427 -7.166 4.668 1.00 82.06 405 PHE A N 1
ATOM 3230 C CA . PHE A 1 405 ? -3.387 -8.202 5.072 1.00 82.06 405 PHE A CA 1
ATOM 3231 C C . PHE A 1 405 ? -2.856 -9.636 4.879 1.00 82.06 405 PHE A C 1
ATOM 3233 O O . PHE A 1 405 ? -3.614 -10.557 4.579 1.00 82.06 405 PHE A O 1
ATOM 3240 N N . GLY A 1 406 ? -1.543 -9.843 5.054 1.00 74.81 406 GLY A N 1
ATOM 3241 C CA . GLY A 1 406 ? -0.859 -11.119 4.793 1.00 74.81 406 GLY A CA 1
ATOM 3242 C C . GLY A 1 406 ? -1.335 -12.296 5.656 1.00 74.81 406 GLY A C 1
ATOM 3243 O O . GLY A 1 406 ? -1.008 -13.445 5.362 1.00 74.81 406 GLY A O 1
ATOM 3244 N N . TRP A 1 407 ? -2.124 -12.012 6.690 1.00 80.38 407 TRP A N 1
ATOM 3245 C CA . TRP A 1 407 ? -2.854 -12.961 7.528 1.00 80.38 407 TRP A CA 1
ATOM 3246 C C . TRP A 1 407 ? -4.143 -13.517 6.881 1.00 80.38 407 TRP A C 1
ATOM 3248 O O . TRP A 1 407 ? -4.659 -14.545 7.307 1.00 80.38 407 TRP A O 1
ATOM 3258 N N . LEU A 1 408 ? -4.628 -12.941 5.771 1.00 83.12 408 LEU A N 1
ATOM 3259 C CA . LEU A 1 408 ? -5.641 -13.576 4.901 1.00 83.12 408 LEU A CA 1
ATOM 3260 C C . LEU A 1 408 ? -5.104 -14.830 4.177 1.00 83.12 408 LEU A C 1
ATOM 3262 O O . LEU A 1 408 ? -5.857 -15.513 3.481 1.00 83.12 408 LEU A O 1
ATOM 3266 N N . LEU A 1 409 ? -3.802 -15.111 4.299 1.00 82.31 409 LEU A N 1
ATOM 3267 C CA . LEU A 1 409 ? -3.112 -16.265 3.716 1.00 82.31 409 LEU A CA 1
ATOM 3268 C C . LEU A 1 409 ? -2.815 -17.366 4.755 1.00 82.31 409 LEU A C 1
ATOM 3270 O O . LEU A 1 409 ? -1.907 -18.173 4.549 1.00 82.31 409 LEU A O 1
ATOM 3274 N N . GLU A 1 410 ? -3.541 -17.389 5.871 1.00 79.44 410 GLU A N 1
ATOM 3275 C CA . GLU A 1 410 ? -3.414 -18.399 6.929 1.00 79.44 410 GLU A CA 1
ATOM 3276 C C . GLU A 1 410 ? -4.312 -19.630 6.727 1.00 79.44 410 GLU A C 1
ATOM 3278 O O . GLU A 1 410 ? -5.340 -19.570 6.053 1.00 79.44 410 GLU A O 1
ATOM 3283 N N . GLY A 1 411 ? -3.918 -20.761 7.322 1.00 75.81 411 GLY A N 1
ATOM 3284 C CA . GLY A 1 411 ? -4.573 -22.064 7.143 1.00 75.81 411 GLY A CA 1
ATOM 3285 C C . GLY A 1 411 ? -3.989 -22.850 5.965 1.00 75.81 411 GLY A C 1
ATOM 3286 O O . GLY A 1 411 ? -2.774 -22.873 5.774 1.00 75.81 411 GLY A O 1
ATOM 3287 N N . THR A 1 412 ? -4.840 -23.511 5.177 1.00 77.94 412 THR A N 1
ATOM 3288 C CA . THR A 1 412 ? -4.479 -24.218 3.930 1.00 77.94 412 THR A CA 1
ATOM 3289 C C . THR A 1 412 ? -4.954 -23.484 2.670 1.00 77.94 412 THR A C 1
ATOM 3291 O O . THR A 1 412 ? -5.883 -22.676 2.712 1.00 77.94 412 THR A O 1
ATOM 3294 N N . GLU A 1 413 ? -4.399 -23.833 1.500 1.00 79.56 413 GLU A N 1
ATOM 3295 C CA . GLU A 1 413 ? -4.850 -23.289 0.204 1.00 79.56 413 GLU A CA 1
ATOM 3296 C C . GLU A 1 413 ? -6.361 -23.524 -0.049 1.00 79.56 413 GLU A C 1
ATOM 3298 O O . GLU A 1 413 ? -7.055 -22.691 -0.639 1.00 79.56 413 GLU A O 1
ATOM 3303 N N . LYS A 1 414 ? -6.895 -24.645 0.457 1.00 82.69 414 LYS A N 1
ATOM 3304 C CA . LYS A 1 414 ? -8.324 -24.989 0.412 1.00 82.69 414 LYS A CA 1
ATOM 3305 C C . LYS A 1 414 ? -9.170 -24.052 1.280 1.00 82.69 414 LYS A C 1
ATOM 3307 O O . LYS A 1 414 ? -10.259 -23.656 0.864 1.00 82.69 414 LYS A O 1
ATOM 3312 N N . GLU A 1 415 ? -8.692 -23.680 2.462 1.00 83.25 415 GLU A N 1
ATOM 3313 C CA . GLU A 1 415 ? -9.412 -22.794 3.383 1.00 83.25 415 GLU A CA 1
ATOM 3314 C C . GLU A 1 415 ? -9.403 -21.343 2.892 1.00 83.25 415 GLU A C 1
ATOM 3316 O O . GLU A 1 415 ? -10.471 -20.742 2.793 1.00 83.25 415 GLU A O 1
ATOM 3321 N N . VAL A 1 416 ? -8.260 -20.810 2.442 1.00 86.25 416 VAL A N 1
ATOM 3322 C CA . VAL A 1 416 ? -8.183 -19.426 1.923 1.00 86.25 416 VAL A CA 1
ATOM 3323 C C . VAL A 1 416 ? -8.953 -19.209 0.612 1.00 86.25 416 VAL A C 1
ATOM 3325 O O . VAL A 1 416 ? -9.232 -18.065 0.257 1.00 86.25 416 VAL A O 1
ATOM 3328 N N . ARG A 1 417 ? -9.325 -20.281 -0.107 1.00 90.19 417 ARG A N 1
ATOM 3329 C CA . ARG A 1 417 ? -10.240 -20.262 -1.273 1.00 90.19 417 ARG A CA 1
ATOM 3330 C C . ARG A 1 417 ? -11.695 -20.630 -0.929 1.00 90.19 417 ARG A C 1
ATOM 3332 O O . ARG A 1 417 ? -12.545 -20.694 -1.822 1.00 90.19 417 ARG A O 1
ATOM 3339 N N . THR A 1 418 ? -12.012 -20.864 0.346 1.00 90.94 418 THR A N 1
ATOM 3340 C CA . THR A 1 418 ? -13.386 -21.107 0.810 1.00 90.94 418 THR A CA 1
ATOM 3341 C C . THR A 1 418 ? -14.094 -19.793 1.127 1.00 90.94 418 THR A C 1
ATOM 3343 O O . THR A 1 418 ? -13.562 -18.945 1.836 1.00 90.94 418 THR A O 1
ATOM 3346 N N . ILE A 1 419 ? -15.307 -19.622 0.597 1.00 90.50 419 ILE A N 1
ATOM 3347 C CA . ILE A 1 419 ? -16.196 -18.496 0.892 1.00 90.50 419 ILE A CA 1
ATOM 3348 C C . ILE A 1 419 ? -16.533 -18.518 2.381 1.00 90.50 419 ILE A C 1
ATOM 3350 O O . ILE A 1 419 ? -17.136 -19.476 2.869 1.00 90.50 419 ILE A O 1
ATOM 3354 N N . HIS A 1 420 ? -16.172 -17.453 3.094 1.00 87.44 420 HIS A N 1
ATOM 3355 C CA . HIS A 1 420 ? -16.457 -17.339 4.516 1.00 87.44 420 HIS A CA 1
ATOM 3356 C C . HIS A 1 420 ? -17.884 -16.815 4.740 1.00 87.44 420 HIS A C 1
ATOM 3358 O O . HIS A 1 420 ? -18.306 -15.815 4.145 1.00 87.44 420 HIS A O 1
ATOM 3364 N N . GLY A 1 421 ? -18.638 -17.471 5.627 1.00 79.88 421 GLY A N 1
ATOM 3365 C CA . GLY A 1 421 ? -20.022 -17.107 5.940 1.00 79.88 421 GLY A CA 1
ATOM 3366 C C . GLY A 1 421 ? -20.190 -15.663 6.415 1.00 79.88 421 GLY A C 1
ATOM 3367 O O . GLY A 1 421 ? -21.226 -15.060 6.146 1.00 79.88 421 GLY A O 1
ATOM 3368 N N . GLY A 1 422 ? -19.158 -15.079 7.031 1.00 74.94 422 GLY A N 1
ATOM 3369 C CA . GLY A 1 422 ? -19.154 -13.684 7.473 1.00 74.94 422 GLY A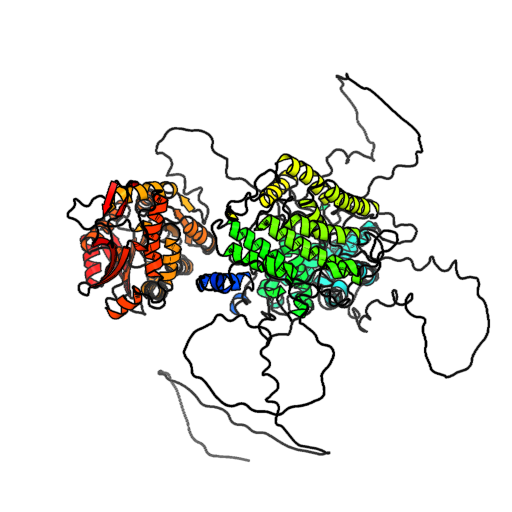 CA 1
ATOM 3370 C C . GLY A 1 422 ? -18.978 -12.614 6.392 1.00 74.94 422 GLY A C 1
ATOM 3371 O O . GLY A 1 422 ? -19.316 -11.465 6.653 1.00 74.94 422 GLY A O 1
ATOM 3372 N N . THR A 1 423 ? -18.449 -12.959 5.213 1.00 77.44 423 THR A N 1
ATOM 3373 C CA . THR A 1 423 ? -18.010 -11.972 4.202 1.00 77.44 423 THR A CA 1
ATOM 3374 C C . THR A 1 423 ? -18.560 -12.216 2.793 1.00 77.44 423 THR A C 1
ATOM 3376 O O . THR A 1 423 ? -18.571 -11.298 1.981 1.00 77.44 423 THR A O 1
ATOM 3379 N N . GLY A 1 424 ? -19.010 -13.435 2.470 1.00 81.56 424 GLY A N 1
ATOM 3380 C CA . GLY A 1 424 ? -19.574 -13.760 1.149 1.00 81.56 424 GLY A CA 1
ATOM 3381 C C . GLY A 1 424 ? -18.542 -13.956 0.028 1.00 81.56 424 GLY A C 1
ATOM 3382 O O . GLY A 1 424 ? -18.922 -14.309 -1.085 1.00 81.56 424 GLY A O 1
ATOM 3383 N N . LEU A 1 425 ? -17.247 -13.818 0.326 1.00 88.25 425 LEU A N 1
ATOM 3384 C CA . LEU A 1 425 ? -16.126 -14.186 -0.547 1.00 88.25 425 LEU A CA 1
ATOM 3385 C C . LEU A 1 425 ? -15.037 -14.940 0.233 1.00 88.25 425 LEU A C 1
ATOM 3387 O O . LEU A 1 425 ? -15.112 -15.074 1.456 1.00 88.25 425 LEU A O 1
ATOM 3391 N N . SER A 1 426 ? -14.037 -15.465 -0.472 1.00 91.62 426 SER A N 1
ATOM 3392 C CA . SER A 1 426 ? -12.895 -16.156 0.138 1.00 91.62 426 SER A CA 1
ATOM 3393 C C . SER A 1 426 ? -11.771 -15.200 0.582 1.00 91.62 426 SER A C 1
ATOM 3395 O O . SER A 1 426 ? -11.559 -14.173 -0.076 1.00 91.62 426 SER A O 1
ATOM 3397 N N . PRO A 1 427 ? -11.011 -15.533 1.648 1.00 89.88 427 PRO A N 1
ATOM 3398 C CA . PRO A 1 427 ? -9.890 -14.719 2.135 1.00 89.88 427 PRO A CA 1
ATOM 3399 C C . PRO A 1 427 ? -8.880 -14.342 1.040 1.00 89.88 427 PRO A C 1
ATOM 3401 O O . PRO A 1 427 ? -8.476 -13.184 0.928 1.00 89.88 427 PRO A O 1
ATOM 3404 N N . LYS A 1 428 ? -8.522 -15.287 0.157 1.00 89.88 428 LYS A N 1
ATOM 3405 C CA . LYS A 1 428 ? -7.552 -15.046 -0.923 1.00 89.88 428 LYS A CA 1
ATOM 3406 C C . LYS A 1 428 ? -8.068 -14.064 -1.977 1.00 89.88 428 LYS A C 1
ATOM 3408 O O . LYS A 1 428 ? -7.264 -13.321 -2.534 1.00 89.88 428 LYS A O 1
ATOM 3413 N N . LEU A 1 429 ? -9.377 -14.019 -2.242 1.00 91.75 429 LEU A N 1
ATOM 3414 C CA . LEU A 1 429 ? -9.947 -13.042 -3.176 1.00 91.75 429 LEU A CA 1
ATOM 3415 C C . LEU A 1 429 ? -9.966 -11.632 -2.576 1.00 91.75 429 LEU A C 1
ATOM 3417 O O . LEU A 1 429 ? -9.690 -10.661 -3.274 1.00 91.75 429 LEU A O 1
ATOM 3421 N N . LEU A 1 430 ? -10.224 -11.526 -1.272 1.00 87.69 430 LEU A N 1
ATOM 3422 C CA . LEU A 1 430 ? -10.149 -10.266 -0.534 1.00 87.69 430 LEU A CA 1
ATOM 3423 C C . LEU A 1 430 ? -8.708 -9.720 -0.488 1.00 87.69 430 LEU A C 1
ATOM 3425 O O . LEU A 1 430 ? -8.494 -8.534 -0.724 1.00 87.69 430 LEU A O 1
ATOM 3429 N N . HIS A 1 431 ? -7.713 -10.597 -0.315 1.00 89.88 431 HIS A N 1
ATOM 3430 C CA . HIS A 1 431 ? -6.292 -10.254 -0.452 1.00 89.88 431 HIS A CA 1
ATOM 3431 C C . HIS A 1 431 ? -5.961 -9.739 -1.867 1.00 89.88 431 HIS A C 1
ATOM 3433 O O . HIS A 1 431 ? -5.241 -8.755 -2.010 1.00 89.88 431 HIS A O 1
ATOM 3439 N N . ILE A 1 432 ? -6.528 -10.345 -2.921 1.00 91.38 432 ILE A N 1
ATOM 3440 C CA . ILE A 1 432 ? -6.337 -9.884 -4.308 1.00 91.38 432 ILE A CA 1
ATOM 3441 C C . ILE A 1 432 ? -6.858 -8.449 -4.513 1.00 91.38 432 ILE A C 1
ATOM 3443 O O . ILE A 1 432 ? -6.183 -7.666 -5.178 1.00 91.38 432 ILE A O 1
ATOM 3447 N N . PHE A 1 433 ? -7.990 -8.051 -3.915 1.00 88.88 433 PHE A N 1
ATOM 3448 C CA . PHE A 1 433 ? -8.449 -6.652 -3.982 1.00 88.88 433 PHE A CA 1
ATOM 3449 C C . PHE A 1 433 ? -7.428 -5.671 -3.383 1.00 88.88 433 PHE A C 1
ATOM 3451 O O . PHE A 1 433 ? -7.107 -4.673 -4.030 1.00 88.88 433 PHE A O 1
ATOM 3458 N N . ALA A 1 434 ? -6.860 -5.985 -2.213 1.00 87.50 434 ALA A N 1
ATOM 3459 C CA . ALA A 1 434 ? -5.820 -5.164 -1.586 1.00 87.50 434 ALA A CA 1
ATOM 3460 C C . ALA A 1 434 ? -4.556 -5.070 -2.460 1.00 87.50 434 ALA A C 1
ATOM 3462 O O . ALA A 1 434 ? -3.970 -3.998 -2.617 1.00 87.50 434 ALA A O 1
ATOM 3463 N N . GLN A 1 435 ? -4.158 -6.179 -3.094 1.00 89.25 435 GLN A N 1
ATOM 3464 C CA . GLN A 1 435 ? -3.023 -6.207 -4.022 1.00 89.25 435 GLN A CA 1
ATOM 3465 C C . GLN A 1 435 ? -3.265 -5.340 -5.266 1.00 89.25 435 GLN A C 1
ATOM 3467 O O . GLN A 1 435 ? -2.352 -4.637 -5.697 1.00 89.25 435 GLN A O 1
ATOM 3472 N N . ILE A 1 436 ? -4.487 -5.326 -5.813 1.00 92.25 436 ILE A N 1
ATOM 3473 C CA . ILE A 1 436 ? -4.851 -4.451 -6.940 1.00 92.25 436 ILE A CA 1
ATOM 3474 C C . ILE A 1 436 ? -4.742 -2.974 -6.532 1.00 92.25 436 ILE A C 1
ATOM 3476 O O . ILE A 1 436 ? -4.159 -2.186 -7.283 1.00 92.25 436 ILE A O 1
ATOM 3480 N N . THR A 1 437 ? -5.232 -2.584 -5.347 1.00 88.06 437 THR A N 1
ATOM 3481 C CA . THR A 1 437 ? -5.041 -1.216 -4.830 1.00 88.06 437 THR A CA 1
ATOM 3482 C C . THR A 1 437 ? -3.557 -0.893 -4.663 1.00 88.06 437 THR A C 1
ATOM 3484 O O . THR A 1 437 ? -3.097 0.136 -5.155 1.00 88.06 437 THR A O 1
ATOM 3487 N N . HIS A 1 438 ? -2.792 -1.767 -4.003 1.00 87.00 438 HIS A N 1
ATOM 3488 C CA . HIS A 1 438 ? -1.373 -1.551 -3.721 1.00 87.00 438 HIS A CA 1
ATOM 3489 C C . HIS A 1 438 ? -0.552 -1.364 -5.005 1.00 87.00 438 HIS A C 1
ATOM 3491 O O . HIS A 1 438 ? 0.197 -0.394 -5.131 1.00 87.00 438 HIS A O 1
ATOM 3497 N N . LEU A 1 439 ? -0.735 -2.247 -5.991 1.00 88.81 439 LEU A N 1
ATOM 3498 C CA . LEU A 1 439 ? -0.096 -2.127 -7.302 1.00 88.81 439 LEU A CA 1
ATOM 3499 C C . LEU A 1 439 ? -0.538 -0.850 -8.026 1.00 88.81 439 LEU A C 1
ATOM 3501 O O . LEU A 1 439 ? 0.302 -0.174 -8.612 1.00 88.81 439 LEU A O 1
ATOM 3505 N N . SER A 1 440 ? -1.816 -0.465 -7.936 1.00 91.62 440 SER A N 1
ATOM 3506 C CA . SER A 1 440 ? -2.306 0.794 -8.521 1.00 91.62 440 SER A CA 1
ATOM 3507 C C . SER A 1 440 ? -1.629 2.009 -7.877 1.00 91.62 440 SER A C 1
ATOM 3509 O O . SER A 1 440 ? -1.181 2.908 -8.583 1.00 91.62 440 SER A O 1
ATOM 3511 N N . ALA A 1 441 ? -1.458 2.017 -6.551 1.00 89.00 441 ALA A N 1
ATOM 3512 C CA . ALA A 1 441 ? -0.749 3.078 -5.838 1.00 89.00 441 ALA A CA 1
ATOM 3513 C C . ALA A 1 441 ? 0.745 3.136 -6.213 1.00 89.00 441 ALA A C 1
ATOM 3515 O O . ALA A 1 441 ? 1.301 4.225 -6.359 1.00 89.00 441 ALA A O 1
ATOM 3516 N N . ARG A 1 442 ? 1.390 1.985 -6.451 1.00 86.50 442 ARG A N 1
ATOM 3517 C CA . ARG A 1 442 ? 2.776 1.922 -6.954 1.00 86.50 442 ARG A CA 1
ATOM 3518 C C . ARG A 1 442 ? 2.911 2.370 -8.404 1.00 86.50 442 ARG A C 1
ATOM 3520 O O . ARG A 1 442 ? 3.859 3.082 -8.702 1.00 86.50 442 ARG A O 1
ATOM 3527 N N . MET A 1 443 ? 1.943 2.055 -9.260 1.00 88.69 443 MET A N 1
ATOM 3528 C CA . MET A 1 443 ? 1.862 2.562 -10.635 1.00 88.69 443 MET A CA 1
ATOM 3529 C C . MET A 1 443 ? 1.568 4.074 -10.694 1.00 88.69 443 MET A C 1
ATOM 3531 O O . MET A 1 443 ? 1.907 4.729 -11.673 1.00 88.69 443 MET A O 1
ATOM 3535 N N . MET A 1 444 ? 0.972 4.658 -9.647 1.00 87.56 444 MET A N 1
ATOM 3536 C CA . MET A 1 444 ? 0.859 6.117 -9.509 1.00 87.56 444 MET A CA 1
ATOM 3537 C C . MET A 1 444 ? 2.141 6.771 -8.966 1.00 87.56 444 MET A C 1
ATOM 3539 O O . MET A 1 444 ? 2.511 7.828 -9.465 1.00 87.56 444 MET A O 1
ATOM 3543 N N . LYS A 1 445 ? 2.841 6.166 -7.986 1.00 85.81 445 LYS A N 1
ATOM 3544 C CA . LYS A 1 445 ? 4.121 6.702 -7.458 1.00 85.81 445 LYS A CA 1
ATOM 3545 C C . LYS A 1 445 ? 5.300 6.494 -8.421 1.00 85.81 445 LYS A C 1
ATOM 3547 O O . LYS A 1 445 ? 6.216 7.303 -8.423 1.00 85.81 445 LYS A O 1
ATOM 3552 N N . ASN A 1 446 ? 5.285 5.442 -9.240 1.00 82.44 446 ASN A N 1
ATOM 3553 C CA . ASN A 1 446 ? 6.270 5.197 -10.296 1.00 82.44 446 ASN A CA 1
ATOM 3554 C C . ASN A 1 446 ? 5.575 4.719 -11.594 1.00 82.44 446 ASN A C 1
ATOM 3556 O O . ASN A 1 446 ? 5.453 3.509 -11.819 1.00 82.44 446 ASN A O 1
ATOM 3560 N N . PRO A 1 447 ? 5.142 5.658 -12.460 1.00 84.56 447 PRO A N 1
ATOM 3561 C CA . PRO A 1 447 ? 4.504 5.357 -13.746 1.00 84.56 447 PRO A CA 1
ATOM 3562 C C . PRO A 1 447 ? 5.377 4.560 -14.728 1.00 84.56 447 PRO A C 1
ATOM 3564 O O . PRO A 1 447 ? 4.842 3.815 -15.546 1.00 84.56 447 PRO A O 1
ATOM 3567 N N . GLN A 1 448 ? 6.705 4.684 -14.634 1.00 79.25 448 GLN A N 1
ATOM 3568 C CA . GLN A 1 448 ? 7.672 4.008 -15.512 1.00 79.25 448 GLN A CA 1
ATOM 3569 C C . GLN A 1 448 ? 8.161 2.660 -14.941 1.00 79.25 448 GLN A C 1
ATOM 3571 O O . GLN A 1 448 ? 9.136 2.074 -15.411 1.00 79.25 448 GLN A O 1
ATOM 3576 N N . SER A 1 449 ? 7.491 2.129 -13.912 1.00 76.75 449 SER A N 1
ATOM 3577 C CA . SER A 1 449 ? 7.838 0.834 -13.325 1.00 76.75 449 SER A CA 1
ATOM 3578 C C . SER A 1 449 ? 7.511 -0.316 -14.281 1.00 76.75 449 SER A C 1
ATOM 3580 O O . SER A 1 449 ? 6.342 -0.633 -14.485 1.00 76.75 449 SER A O 1
ATOM 3582 N N . VAL A 1 450 ? 8.533 -1.012 -14.788 1.00 71.81 450 VAL A N 1
ATOM 3583 C CA . VAL A 1 450 ? 8.363 -2.234 -15.605 1.00 71.81 450 VAL A CA 1
ATOM 3584 C C . VAL A 1 450 ? 7.945 -3.465 -14.789 1.00 71.81 450 VAL A C 1
ATOM 3586 O O . VAL A 1 450 ? 7.289 -4.358 -15.317 1.00 71.81 450 VAL A O 1
ATOM 3589 N N . VAL A 1 451 ? 8.264 -3.507 -13.489 1.00 70.38 451 VAL A N 1
ATOM 3590 C CA . VAL A 1 451 ? 7.994 -4.677 -12.626 1.00 70.38 451 VAL A CA 1
ATOM 3591 C C . VAL A 1 451 ? 6.567 -4.665 -12.057 1.00 70.38 451 VAL A C 1
ATOM 3593 O O . VAL A 1 451 ? 5.940 -5.714 -11.910 1.00 70.38 451 VAL A O 1
ATOM 3596 N N . THR A 1 452 ? 5.998 -3.484 -11.789 1.00 81.25 452 THR A N 1
ATOM 3597 C CA . THR A 1 452 ? 4.629 -3.359 -11.248 1.00 81.25 452 THR A CA 1
ATOM 3598 C C . THR A 1 452 ? 3.544 -3.945 -12.185 1.00 81.25 452 THR A C 1
ATOM 3600 O O . THR A 1 452 ? 2.668 -4.658 -11.687 1.00 81.25 452 THR A O 1
ATOM 3603 N N . PRO A 1 453 ? 3.600 -3.758 -13.523 1.00 86.00 453 PRO A N 1
ATOM 3604 C CA . PRO A 1 453 ? 2.755 -4.462 -14.491 1.00 86.00 453 PRO A CA 1
ATOM 3605 C C . PRO A 1 453 ? 2.808 -5.988 -14.390 1.00 86.00 453 PRO A C 1
ATOM 3607 O O . PRO A 1 453 ? 1.780 -6.633 -14.559 1.00 86.00 453 PRO A O 1
ATOM 3610 N N . ILE A 1 454 ? 3.967 -6.575 -14.082 1.00 76.88 454 ILE A N 1
ATOM 3611 C CA . ILE A 1 454 ? 4.148 -8.036 -14.032 1.00 76.88 454 ILE A CA 1
ATOM 3612 C C . ILE A 1 454 ? 3.396 -8.628 -12.837 1.00 76.88 454 ILE A C 1
ATOM 3614 O O . ILE A 1 454 ? 2.688 -9.625 -12.982 1.00 76.88 454 ILE A O 1
ATOM 3618 N N . GLY A 1 455 ? 3.451 -7.962 -11.678 1.00 78.06 455 GLY A N 1
ATOM 3619 C CA . GLY A 1 455 ? 2.630 -8.328 -10.520 1.00 78.06 455 GLY A CA 1
ATOM 3620 C C . GLY A 1 455 ? 1.129 -8.284 -10.834 1.00 78.06 455 GLY A C 1
ATOM 3621 O O . GLY A 1 455 ? 0.383 -9.179 -10.440 1.00 78.06 455 GLY A O 1
ATOM 3622 N N . ALA A 1 456 ? 0.687 -7.289 -11.609 1.00 87.31 456 ALA A N 1
ATOM 3623 C CA . ALA A 1 456 ? -0.706 -7.164 -12.035 1.00 87.31 456 ALA A CA 1
ATOM 3624 C C . ALA A 1 456 ? -1.120 -8.211 -13.085 1.00 87.31 456 ALA A C 1
ATOM 3626 O O . ALA A 1 456 ? -2.218 -8.755 -12.987 1.00 87.31 456 ALA A O 1
ATOM 3627 N N . LEU A 1 457 ? -0.247 -8.544 -14.042 1.00 86.19 457 LEU A N 1
ATOM 3628 C CA . LEU A 1 457 ? -0.460 -9.621 -15.017 1.00 86.19 457 LEU A CA 1
ATOM 3629 C C . LEU A 1 457 ? -0.567 -10.985 -14.324 1.00 86.19 457 LEU A C 1
ATOM 3631 O O . LEU A 1 457 ? -1.473 -11.756 -14.639 1.00 86.19 457 LEU A O 1
ATOM 3635 N N . LYS A 1 458 ? 0.265 -11.257 -13.306 1.00 82.62 458 LYS A N 1
ATOM 3636 C CA . LYS A 1 458 ? 0.142 -12.487 -12.507 1.00 82.62 458 LYS A CA 1
ATOM 3637 C C . LYS A 1 458 ? -1.188 -12.546 -11.748 1.00 82.62 458 LYS A C 1
ATOM 3639 O O . LYS A 1 458 ? -1.784 -13.615 -11.647 1.00 82.62 458 LYS A O 1
ATOM 3644 N N . ILE A 1 459 ? -1.710 -11.410 -11.276 1.00 87.56 459 ILE A N 1
ATOM 3645 C CA . ILE A 1 459 ? -3.061 -11.338 -10.695 1.00 87.56 459 ILE A CA 1
ATOM 3646 C C . ILE A 1 459 ? -4.153 -11.523 -11.766 1.00 87.56 459 ILE A C 1
ATOM 3648 O O . ILE A 1 459 ? -5.157 -12.174 -11.480 1.00 87.56 459 ILE A O 1
ATOM 3652 N N . GLU A 1 460 ? -3.974 -11.020 -12.993 1.00 92.81 460 GLU A N 1
ATOM 3653 C CA . GLU A 1 460 ? -4.907 -11.217 -14.120 1.00 92.81 460 GLU A CA 1
ATOM 3654 C C . GLU A 1 460 ? -5.018 -12.712 -14.489 1.00 92.81 460 GLU A C 1
ATOM 3656 O O . GLU A 1 460 ? -6.125 -13.255 -14.572 1.00 92.81 460 GLU A O 1
ATOM 3661 N N . GLU A 1 461 ? -3.880 -13.409 -14.586 1.00 86.19 461 GLU A N 1
ATOM 3662 C CA . GLU A 1 461 ? -3.773 -14.864 -14.772 1.00 86.19 461 GLU A CA 1
ATOM 3663 C C . GLU A 1 461 ? -4.410 -15.642 -13.607 1.00 86.19 461 GLU A C 1
ATOM 3665 O O . GLU A 1 461 ? -5.262 -16.513 -13.822 1.00 86.19 461 GLU A O 1
ATOM 3670 N N . MET A 1 462 ? -4.057 -15.297 -12.362 1.00 85.81 462 MET A N 1
ATOM 3671 C CA . MET A 1 462 ? -4.650 -15.905 -11.169 1.00 85.81 462 MET A CA 1
ATOM 3672 C C . MET A 1 462 ? -6.172 -15.750 -11.176 1.00 85.81 462 MET A C 1
ATOM 3674 O O . MET A 1 462 ? -6.871 -16.732 -10.945 1.00 85.81 462 MET A O 1
ATOM 3678 N N . LEU A 1 463 ? -6.700 -14.560 -11.487 1.00 91.44 463 LEU A N 1
ATOM 3679 C CA . LEU A 1 463 ? -8.138 -14.293 -11.579 1.00 91.44 463 LEU A CA 1
ATOM 3680 C C . LEU A 1 463 ? -8.813 -15.037 -12.738 1.00 91.44 463 LEU A C 1
ATOM 3682 O O . LEU A 1 463 ? -9.988 -15.398 -12.617 1.00 91.44 463 LEU A O 1
ATOM 3686 N N . HIS A 1 464 ? -8.119 -15.301 -13.848 1.00 87.12 464 HIS A N 1
ATOM 3687 C CA . HIS A 1 464 ? -8.656 -16.111 -14.946 1.00 87.12 464 HIS A CA 1
ATOM 3688 C C . HIS A 1 464 ? -9.071 -17.504 -14.442 1.00 87.12 464 HIS A C 1
ATOM 3690 O O . HIS A 1 464 ? -10.216 -17.934 -14.632 1.00 87.12 464 HIS A O 1
ATOM 3696 N N . ASN A 1 465 ? -8.172 -18.159 -13.704 1.00 80.38 465 ASN A N 1
ATOM 3697 C CA . ASN A 1 465 ? -8.353 -19.513 -13.179 1.00 80.38 465 ASN A CA 1
ATOM 3698 C C . ASN A 1 465 ? -8.908 -19.571 -11.744 1.00 80.38 465 ASN A C 1
ATOM 3700 O O . ASN A 1 465 ? -9.197 -20.658 -11.248 1.00 80.38 465 ASN A O 1
ATOM 3704 N N . PHE A 1 466 ? -9.121 -18.429 -11.084 1.00 89.69 466 PHE A N 1
ATOM 3705 C CA . PHE A 1 466 ? -9.631 -18.381 -9.714 1.00 89.69 466 PHE A CA 1
ATOM 3706 C C . PHE A 1 466 ? -11.034 -18.980 -9.613 1.00 89.69 466 PHE A C 1
ATOM 3708 O O . PHE A 1 466 ? -11.946 -18.571 -10.335 1.00 89.69 466 PHE A O 1
ATOM 3715 N N . ARG A 1 467 ? -11.218 -19.924 -8.687 1.00 85.62 467 ARG A N 1
ATOM 3716 C CA . ARG A 1 467 ? -12.511 -20.523 -8.331 1.00 85.62 467 ARG A CA 1
ATOM 3717 C C . ARG A 1 467 ? -12.678 -20.499 -6.820 1.00 85.62 467 ARG A C 1
ATOM 3719 O O . ARG A 1 467 ? -11.698 -20.547 -6.079 1.00 85.62 467 ARG A O 1
ATOM 3726 N N . GLN A 1 468 ? -13.929 -20.433 -6.381 1.00 88.31 468 GLN A N 1
ATOM 3727 C CA . GLN A 1 468 ? -14.295 -20.391 -4.970 1.00 88.31 468 GLN A CA 1
ATOM 3728 C C . GLN A 1 468 ? -15.183 -21.581 -4.615 1.00 88.31 468 GLN A C 1
ATOM 3730 O O . GLN A 1 468 ? -16.068 -21.960 -5.382 1.00 88.31 468 GLN A O 1
ATOM 3735 N N . ARG A 1 469 ? -14.945 -22.141 -3.431 1.00 91.62 469 ARG A N 1
ATOM 3736 C CA . ARG A 1 469 ? -15.722 -23.234 -2.827 1.00 91.62 469 ARG A CA 1
ATOM 3737 C C . ARG A 1 469 ? -16.483 -22.727 -1.601 1.00 91.62 469 ARG A C 1
ATOM 3739 O O . ARG A 1 469 ? -16.224 -21.628 -1.121 1.00 91.62 469 ARG A O 1
ATOM 3746 N N . SER A 1 470 ? -17.386 -23.522 -1.046 1.00 91.75 470 SER A N 1
ATOM 3747 C CA . SER A 1 470 ? -18.098 -23.222 0.206 1.00 91.75 470 SER A CA 1
ATOM 3748 C C . SER A 1 470 ? -18.293 -24.496 1.042 1.00 91.75 470 SER A C 1
ATOM 3750 O O . SER A 1 470 ? -17.789 -25.565 0.692 1.00 91.75 470 SER A O 1
ATOM 3752 N N . GLU A 1 471 ? -19.040 -24.401 2.144 1.00 87.56 471 GLU A N 1
ATOM 3753 C CA . GLU A 1 471 ? -19.586 -25.571 2.853 1.00 87.56 471 GLU A CA 1
ATOM 3754 C C . GLU A 1 471 ? -20.746 -26.253 2.096 1.00 87.56 471 GLU A C 1
ATOM 3756 O O . GLU A 1 471 ? -21.114 -27.376 2.432 1.00 87.56 471 GLU A O 1
ATOM 3761 N N . LEU A 1 472 ? -21.319 -25.594 1.076 1.00 89.12 472 LEU A N 1
ATOM 3762 C CA . LEU A 1 472 ? -22.462 -26.086 0.294 1.00 89.12 472 LEU A CA 1
ATOM 3763 C C . LEU A 1 472 ? -22.072 -26.668 -1.077 1.00 89.12 472 LEU A C 1
ATOM 3765 O O . LEU A 1 472 ? -22.915 -27.287 -1.725 1.00 89.12 472 LEU A O 1
ATOM 3769 N N . SER A 1 473 ? -20.844 -26.425 -1.550 1.00 89.56 473 SER A N 1
ATOM 3770 C CA . SER A 1 473 ? -20.358 -26.841 -2.874 1.00 89.56 473 SER A CA 1
ATOM 3771 C C . SER A 1 473 ? -18.834 -26.752 -2.983 1.00 89.56 473 SER A C 1
ATOM 3773 O O . SER A 1 473 ? -18.222 -25.821 -2.459 1.00 89.56 473 SER A O 1
ATOM 3775 N N . GLU A 1 474 ? -18.231 -27.683 -3.722 1.00 87.12 474 GLU A N 1
ATOM 3776 C CA . GLU A 1 474 ? -16.808 -27.660 -4.095 1.00 87.12 474 GLU A CA 1
ATOM 3777 C C . GLU A 1 474 ? -16.494 -26.612 -5.189 1.00 87.12 474 GLU A C 1
ATOM 3779 O O . GLU A 1 474 ? -15.329 -26.271 -5.381 1.00 87.12 474 GLU A O 1
ATOM 3784 N N . GLY A 1 475 ? -17.513 -26.067 -5.868 1.00 87.25 475 GLY A N 1
ATOM 3785 C CA . GLY A 1 475 ? -17.374 -25.118 -6.980 1.00 87.25 475 GLY A CA 1
ATOM 3786 C C . GLY A 1 475 ? -17.396 -25.775 -8.370 1.00 87.25 475 GLY A C 1
ATOM 3787 O O . GLY A 1 475 ? -17.656 -26.968 -8.512 1.00 87.25 475 GLY A O 1
ATOM 3788 N N . TYR A 1 476 ? -17.138 -24.977 -9.412 1.00 89.00 476 TYR A N 1
ATOM 3789 C CA . TYR A 1 476 ? -17.167 -25.396 -10.823 1.00 89.00 476 TYR A CA 1
ATOM 3790 C C . TYR A 1 476 ? -15.841 -25.096 -11.530 1.00 89.00 476 TYR A C 1
ATOM 3792 O O . TYR A 1 476 ? -15.207 -24.076 -11.267 1.00 89.00 476 TYR A O 1
ATOM 3800 N N . ALA A 1 477 ? -15.450 -25.947 -12.485 1.00 84.31 477 ALA A N 1
ATOM 3801 C CA . ALA A 1 477 ? -14.231 -25.754 -13.279 1.00 84.31 477 ALA A CA 1
ATOM 3802 C C . ALA A 1 477 ? -14.279 -24.482 -14.152 1.00 84.31 477 ALA A C 1
ATOM 3804 O O . ALA A 1 477 ? -13.273 -23.787 -14.311 1.00 84.31 477 ALA A O 1
ATOM 3805 N N . THR A 1 478 ? -15.456 -24.129 -14.681 1.00 88.88 478 THR A N 1
ATOM 3806 C CA . THR A 1 478 ? -15.664 -22.927 -15.501 1.00 88.88 478 THR A CA 1
ATOM 3807 C C . THR A 1 478 ? -16.933 -22.178 -15.100 1.00 88.88 478 THR A C 1
ATOM 3809 O O . THR A 1 478 ? -17.929 -22.773 -14.682 1.00 88.88 478 THR A O 1
ATOM 3812 N N . THR A 1 479 ? -16.918 -20.861 -15.311 1.00 90.38 479 THR A N 1
ATOM 3813 C CA . THR A 1 479 ? -18.086 -19.977 -15.210 1.00 90.38 479 THR A CA 1
ATOM 3814 C C . THR A 1 479 ? -19.255 -20.457 -16.075 1.00 90.38 479 THR A C 1
ATOM 3816 O O . THR A 1 479 ? -20.407 -20.378 -15.657 1.00 90.38 479 THR A O 1
ATOM 3819 N N . ALA A 1 480 ? -18.969 -20.992 -17.269 1.00 91.81 480 ALA A N 1
ATOM 3820 C CA . ALA A 1 480 ? -19.981 -21.551 -18.163 1.00 91.81 480 ALA A CA 1
ATOM 3821 C C . ALA A 1 480 ? -20.710 -22.736 -17.512 1.00 91.81 480 ALA A C 1
ATOM 3823 O O . ALA A 1 480 ? -21.932 -22.708 -17.415 1.00 91.81 480 ALA A O 1
ATOM 3824 N N . ALA A 1 481 ? -19.975 -23.702 -16.949 1.00 92.88 481 ALA A N 1
ATOM 3825 C CA . ALA A 1 481 ? -20.567 -24.851 -16.264 1.00 92.88 481 ALA A CA 1
ATOM 3826 C C . ALA A 1 481 ? -21.383 -24.444 -15.019 1.00 92.88 481 ALA A C 1
ATOM 3828 O O . ALA A 1 481 ? -22.447 -25.014 -14.765 1.00 92.88 481 ALA A O 1
ATOM 3829 N N . LEU A 1 482 ? -20.943 -23.419 -14.272 1.00 94.44 482 LEU A N 1
ATOM 3830 C CA . LEU A 1 482 ? -21.750 -22.832 -13.197 1.00 94.44 482 LEU A CA 1
ATOM 3831 C C . LEU A 1 482 ? -23.069 -22.269 -13.749 1.00 94.44 482 LEU A C 1
ATOM 3833 O O . LEU A 1 482 ? -24.137 -22.628 -13.254 1.00 94.44 482 LEU A O 1
ATOM 3837 N N . LEU A 1 483 ? -23.021 -21.437 -14.792 1.00 94.25 483 LEU A N 1
ATOM 3838 C CA . LEU A 1 483 ? -24.215 -20.827 -15.382 1.00 94.25 483 LEU A CA 1
ATOM 3839 C C . LEU A 1 483 ? -25.142 -21.857 -16.056 1.00 94.25 483 LEU A C 1
ATOM 3841 O O . LEU A 1 483 ? -26.360 -21.698 -16.010 1.00 94.25 483 LEU A O 1
ATOM 3845 N N . GLU A 1 484 ? -24.620 -22.925 -16.644 1.00 94.69 484 GLU A N 1
ATOM 3846 C CA . GLU A 1 484 ? -25.423 -24.017 -17.212 1.00 94.69 484 GLU A CA 1
ATOM 3847 C C . GLU A 1 484 ? -26.098 -24.862 -16.120 1.00 94.69 484 GLU A C 1
ATOM 3849 O O . GLU A 1 484 ? -27.217 -25.334 -16.301 1.00 94.69 484 GLU A O 1
ATOM 3854 N N . SER A 1 485 ? -25.479 -24.978 -14.940 1.00 94.94 485 SER A N 1
ATOM 3855 C CA . SER A 1 485 ? -26.048 -25.682 -13.779 1.00 94.94 485 SER A CA 1
ATOM 3856 C C . SER A 1 485 ? -27.151 -24.918 -13.021 1.00 94.94 485 SER A C 1
ATOM 3858 O O . SER A 1 485 ? -27.705 -25.434 -12.044 1.00 94.94 485 SER A O 1
ATOM 3860 N N . CYS A 1 486 ? -27.462 -23.677 -13.412 1.00 94.69 486 CYS A N 1
ATOM 3861 C CA . CYS A 1 486 ? -28.502 -22.874 -12.771 1.00 94.69 486 CYS A CA 1
ATOM 3862 C C . CYS A 1 486 ? -29.905 -23.318 -13.210 1.00 94.69 486 CYS A C 1
ATOM 3864 O O . CYS A 1 486 ? -30.410 -22.862 -14.235 1.00 94.69 486 CYS A O 1
ATOM 3866 N N . VAL A 1 487 ? -30.578 -24.133 -12.393 1.00 93.44 487 VAL A N 1
ATOM 3867 C CA . VAL A 1 487 ? -32.033 -24.315 -12.515 1.00 93.44 487 VAL A CA 1
ATOM 3868 C C . VAL A 1 487 ? -32.722 -23.028 -12.058 1.00 93.44 487 VAL A C 1
ATOM 3870 O O . VAL A 1 487 ? -32.492 -22.572 -10.935 1.00 93.44 487 VAL A O 1
ATOM 3873 N N . LEU A 1 488 ? -33.533 -22.440 -12.939 1.00 94.69 488 LEU A N 1
ATOM 3874 C CA . LEU A 1 488 ? -34.247 -21.185 -12.704 1.00 94.69 488 LEU A CA 1
ATOM 3875 C C . LEU A 1 488 ? -35.748 -21.435 -12.495 1.00 94.69 488 LEU A C 1
ATOM 3877 O O . LEU A 1 488 ? -36.311 -22.370 -13.067 1.00 94.69 488 LEU A O 1
ATOM 3881 N N . ASP A 1 489 ? -36.384 -20.592 -11.688 1.00 91.94 489 ASP A N 1
ATOM 3882 C CA . ASP A 1 489 ? -37.835 -20.546 -11.502 1.00 91.94 489 ASP A CA 1
ATOM 3883 C C . ASP A 1 489 ? -38.550 -19.685 -12.569 1.00 91.94 489 ASP A C 1
ATOM 3885 O O . ASP A 1 489 ? -37.963 -19.271 -13.572 1.00 91.94 489 ASP A O 1
ATOM 3889 N N . ALA A 1 490 ? -39.849 -19.438 -12.369 1.00 89.12 490 ALA A N 1
ATOM 3890 C CA . ALA A 1 490 ? -40.691 -18.680 -13.296 1.00 89.12 490 ALA A CA 1
ATOM 3891 C C . ALA A 1 490 ? -40.297 -17.195 -13.433 1.00 89.12 490 ALA A C 1
ATOM 3893 O O . ALA A 1 490 ? -40.578 -16.600 -14.473 1.00 89.12 490 ALA A O 1
ATOM 3894 N N . ASP A 1 491 ? -39.622 -16.624 -12.431 1.00 85.38 491 ASP A N 1
ATOM 3895 C CA . ASP A 1 491 ? -39.103 -15.249 -12.432 1.00 85.38 491 ASP A CA 1
ATOM 3896 C C . ASP A 1 491 ? -37.625 -15.197 -12.886 1.00 85.38 491 ASP A C 1
ATOM 3898 O O . ASP A 1 491 ? -36.961 -14.158 -12.811 1.00 85.38 491 ASP A O 1
ATOM 3902 N N . GLY A 1 492 ? -37.090 -16.326 -13.370 1.00 91.62 492 GLY A N 1
ATOM 3903 C CA . GLY A 1 492 ? -35.716 -16.464 -13.845 1.00 91.62 492 GLY A CA 1
ATOM 3904 C C . GLY A 1 492 ? -34.677 -16.559 -12.725 1.00 91.62 492 GLY A C 1
ATOM 3905 O O . GLY A 1 492 ? -33.501 -16.279 -12.974 1.00 91.62 492 GLY A O 1
ATOM 3906 N N . LYS A 1 493 ? -35.078 -16.918 -11.498 1.00 92.69 493 LYS A N 1
ATOM 3907 C CA . LYS A 1 493 ? -34.219 -16.900 -10.305 1.00 92.69 493 LYS A CA 1
ATOM 3908 C C . LYS A 1 493 ? -33.774 -18.288 -9.854 1.00 92.69 493 LYS A C 1
ATOM 3910 O O . LYS A 1 493 ? -34.486 -19.274 -10.020 1.00 92.69 493 LYS A O 1
ATOM 3915 N N . VAL A 1 494 ? -32.590 -18.372 -9.245 1.00 92.44 494 VAL A N 1
ATOM 3916 C CA . VAL A 1 494 ? -32.157 -19.581 -8.530 1.00 92.44 494 VAL A CA 1
ATOM 3917 C C . VAL A 1 494 ? -32.802 -19.645 -7.142 1.00 92.44 494 VAL A C 1
ATOM 3919 O O . VAL A 1 494 ? -32.769 -18.683 -6.375 1.00 92.44 494 VAL A O 1
ATOM 3922 N N . TYR A 1 495 ? -33.354 -20.810 -6.804 1.00 89.31 495 TYR A N 1
ATOM 3923 C CA . TYR A 1 495 ? -34.152 -21.036 -5.591 1.00 89.31 495 TYR A CA 1
ATOM 3924 C C . TYR A 1 495 ? -33.458 -21.941 -4.549 1.00 89.31 495 TYR A C 1
ATOM 3926 O O . TYR A 1 495 ? -34.107 -22.480 -3.652 1.00 89.31 495 TYR A O 1
ATOM 3934 N N . THR A 1 496 ? -32.132 -22.112 -4.629 1.00 89.38 496 THR A N 1
ATOM 3935 C CA . THR A 1 496 ? -31.347 -22.891 -3.652 1.00 89.38 496 THR A CA 1
ATOM 3936 C C . THR A 1 496 ? -30.213 -22.068 -3.049 1.00 89.38 496 THR A C 1
ATOM 3938 O O . THR A 1 496 ? -29.578 -21.265 -3.733 1.00 89.38 496 THR A O 1
ATOM 3941 N N . ALA A 1 497 ? -29.927 -22.295 -1.761 1.00 87.81 497 ALA A N 1
ATOM 3942 C CA . ALA A 1 497 ? -28.857 -21.598 -1.045 1.00 87.81 497 ALA A CA 1
ATOM 3943 C C . ALA A 1 497 ? -27.493 -21.783 -1.732 1.00 87.81 497 ALA A C 1
ATOM 3945 O O . ALA A 1 497 ? -26.795 -20.805 -1.979 1.00 87.81 497 ALA A O 1
ATOM 3946 N N . THR A 1 498 ? -27.176 -23.018 -2.138 1.00 91.56 498 THR A N 1
ATOM 3947 C CA . THR A 1 498 ? -25.954 -23.364 -2.875 1.00 91.56 498 THR A CA 1
ATOM 3948 C C . THR A 1 498 ? -25.765 -22.502 -4.123 1.00 91.56 498 THR A C 1
ATOM 3950 O O . THR A 1 498 ? -24.715 -21.887 -4.278 1.00 91.56 498 THR A O 1
ATOM 3953 N N . LYS A 1 499 ? -26.789 -22.391 -4.984 1.00 93.25 499 LYS A N 1
ATOM 3954 C CA . LYS A 1 499 ? -26.682 -21.626 -6.237 1.00 93.25 499 LYS A CA 1
ATOM 3955 C C . LYS A 1 499 ? -26.577 -20.121 -5.994 1.00 93.25 499 LYS A C 1
ATOM 3957 O O . LYS A 1 499 ? -25.888 -19.449 -6.753 1.00 93.25 499 LYS A O 1
ATOM 3962 N N . VAL A 1 500 ? -27.196 -19.587 -4.937 1.00 90.12 500 VAL A N 1
ATOM 3963 C CA . VAL A 1 500 ? -27.001 -18.177 -4.553 1.00 90.12 500 VAL A CA 1
ATOM 3964 C C . VAL A 1 500 ? -25.567 -17.938 -4.074 1.00 90.12 500 VAL A C 1
ATOM 3966 O O . VAL A 1 500 ? -24.922 -17.024 -4.575 1.00 90.12 500 VAL A O 1
ATOM 3969 N N . THR A 1 501 ? -25.021 -18.784 -3.193 1.00 90.75 501 THR A N 1
ATOM 3970 C CA . THR A 1 501 ? -23.618 -18.679 -2.747 1.00 90.75 501 THR A CA 1
ATOM 3971 C C . THR A 1 501 ? -22.629 -18.758 -3.913 1.00 90.75 501 THR A C 1
ATOM 3973 O O . THR A 1 501 ? -21.692 -17.964 -3.970 1.00 90.75 501 THR A O 1
ATOM 3976 N N . GLU A 1 502 ? -22.825 -19.685 -4.851 1.00 93.38 502 GLU A N 1
ATOM 3977 C CA . GLU A 1 502 ? -21.948 -19.836 -6.019 1.00 93.38 502 GLU A CA 1
ATOM 3978 C C . GLU A 1 502 ? -22.002 -18.614 -6.949 1.00 93.38 502 GLU A C 1
ATOM 3980 O O . GLU A 1 502 ? -20.955 -18.124 -7.372 1.00 93.38 502 GLU A O 1
ATOM 3985 N N . LEU A 1 503 ? -23.197 -18.077 -7.231 1.00 94.56 503 LEU A N 1
ATOM 3986 C CA . LEU A 1 503 ? -23.351 -16.876 -8.060 1.00 94.56 503 LEU A CA 1
ATOM 3987 C C . LEU A 1 503 ? -22.811 -15.614 -7.366 1.00 94.56 503 LEU A C 1
ATOM 3989 O O . LEU A 1 503 ? -22.153 -14.812 -8.029 1.00 94.56 503 LEU A O 1
ATOM 3993 N N . THR A 1 504 ? -23.001 -15.464 -6.048 1.00 91.06 504 THR A N 1
ATOM 3994 C CA . THR A 1 504 ? -22.319 -14.437 -5.238 1.00 91.06 504 THR A CA 1
ATOM 3995 C C . THR A 1 504 ? -20.804 -14.562 -5.407 1.00 91.06 504 THR A C 1
ATOM 3997 O O . THR A 1 504 ? -20.140 -13.585 -5.762 1.00 91.06 504 THR A O 1
ATOM 4000 N N . GLY A 1 505 ? -20.249 -15.765 -5.227 1.00 91.88 505 GLY A N 1
ATOM 4001 C CA . GLY A 1 505 ? -18.819 -16.024 -5.390 1.00 91.88 505 GLY A CA 1
ATOM 4002 C C . GLY A 1 505 ? -18.296 -15.620 -6.772 1.00 91.88 505 GLY A C 1
ATOM 4003 O O . GLY A 1 505 ? -17.272 -14.944 -6.869 1.00 91.88 505 GLY A O 1
ATOM 4004 N N . GLU A 1 506 ? -19.012 -15.962 -7.842 1.00 95.12 506 GLU A N 1
ATOM 4005 C CA . GLU A 1 506 ? -18.612 -15.604 -9.207 1.00 95.12 506 GLU A CA 1
ATOM 4006 C C . GLU A 1 506 ? -18.694 -14.089 -9.466 1.00 95.12 506 GLU A C 1
ATOM 4008 O O . GLU A 1 506 ? -17.811 -13.527 -10.120 1.00 95.12 506 GLU A O 1
ATOM 4013 N N . THR A 1 507 ? -19.691 -13.385 -8.908 1.00 94.75 507 THR A N 1
ATOM 4014 C CA . THR A 1 507 ? -19.750 -11.915 -9.030 1.00 94.75 507 THR A CA 1
ATOM 4015 C C . THR A 1 507 ? -18.558 -11.216 -8.381 1.00 94.75 507 THR A C 1
ATOM 4017 O O . THR A 1 507 ? -18.059 -10.254 -8.964 1.00 94.75 507 THR A O 1
ATOM 4020 N N . TRP A 1 508 ? -18.036 -11.724 -7.257 1.00 94.38 508 TRP A N 1
ATOM 4021 C CA . TRP A 1 508 ? -16.819 -11.189 -6.632 1.00 94.38 508 TRP A CA 1
ATOM 4022 C C . TRP A 1 508 ? -15.577 -11.375 -7.512 1.00 94.38 508 TRP A C 1
ATOM 4024 O O . TRP A 1 508 ? -14.764 -10.456 -7.620 1.00 94.38 508 TRP A O 1
ATOM 4034 N N . VAL A 1 509 ? -15.441 -12.519 -8.195 1.00 95.62 509 VAL A N 1
ATOM 4035 C CA . VAL A 1 509 ? -14.338 -12.756 -9.149 1.00 95.62 509 VAL A CA 1
ATOM 4036 C C . VAL A 1 509 ? -14.447 -11.813 -10.351 1.00 95.62 509 VAL A C 1
ATOM 4038 O O . VAL A 1 509 ? -13.441 -11.269 -10.810 1.00 95.62 509 VAL A O 1
ATOM 4041 N N . CYS A 1 510 ? -15.663 -11.558 -10.839 1.00 97.12 510 CYS A N 1
ATOM 4042 C CA . CYS A 1 510 ? -15.895 -10.601 -11.920 1.00 97.12 510 CYS A CA 1
ATOM 4043 C C . CYS A 1 510 ? -15.623 -9.153 -11.485 1.00 97.12 510 CYS A C 1
ATOM 4045 O O . CYS A 1 510 ? -15.002 -8.404 -12.235 1.00 97.12 510 CYS A O 1
ATOM 4047 N N . ALA A 1 511 ? -16.017 -8.767 -10.269 1.00 94.81 511 ALA A N 1
ATOM 4048 C CA . ALA A 1 511 ? -15.720 -7.450 -9.713 1.00 94.81 511 ALA A CA 1
ATOM 4049 C C . ALA A 1 511 ? -14.208 -7.227 -9.532 1.00 94.81 511 ALA A C 1
ATOM 4051 O O . ALA A 1 511 ? -13.725 -6.138 -9.829 1.00 94.81 511 ALA A O 1
ATOM 4052 N N . ALA A 1 512 ? -13.448 -8.256 -9.133 1.00 95.94 512 ALA A N 1
ATOM 4053 C CA . ALA A 1 512 ? -11.987 -8.188 -9.045 1.00 95.94 512 ALA A CA 1
ATOM 4054 C C . ALA A 1 512 ? -11.333 -7.987 -10.423 1.00 95.94 512 ALA A C 1
ATOM 4056 O O . ALA A 1 512 ? -10.442 -7.151 -10.561 1.00 95.94 512 ALA A O 1
ATOM 4057 N N . LYS A 1 513 ? -11.818 -8.691 -11.458 1.00 97.62 513 LYS A N 1
ATOM 4058 C CA . LYS A 1 513 ? -11.373 -8.504 -12.853 1.00 97.62 513 LYS A CA 1
ATOM 4059 C C . LYS A 1 513 ? -11.654 -7.086 -13.348 1.00 97.62 513 LYS A C 1
ATOM 4061 O O . LYS A 1 513 ? -10.745 -6.428 -13.837 1.00 97.62 513 LYS A O 1
ATOM 4066 N N . ILE A 1 514 ? -12.878 -6.586 -13.158 1.00 97.44 514 ILE A N 1
ATOM 4067 C CA . ILE A 1 514 ? -13.251 -5.208 -13.518 1.00 97.44 514 ILE A CA 1
ATOM 4068 C C . ILE A 1 514 ? -12.356 -4.197 -12.785 1.00 97.44 514 ILE A C 1
ATOM 4070 O O . ILE A 1 514 ? -11.806 -3.304 -13.422 1.00 97.44 514 ILE A O 1
ATOM 4074 N N . TYR A 1 515 ? -12.155 -4.360 -11.474 1.00 95.88 515 TYR A N 1
ATOM 4075 C CA . TYR A 1 515 ? -11.317 -3.468 -10.668 1.00 95.88 515 TYR A CA 1
ATOM 4076 C C . TYR A 1 515 ? -9.856 -3.443 -11.148 1.00 95.88 515 TYR A C 1
ATOM 4078 O O . TYR A 1 515 ? -9.290 -2.367 -11.337 1.00 95.88 515 TYR A O 1
ATOM 4086 N N . LEU A 1 516 ? -9.269 -4.610 -11.439 1.00 97.19 516 LEU A N 1
ATOM 4087 C CA . LEU A 1 516 ? -7.923 -4.734 -12.008 1.00 97.19 516 LEU A CA 1
ATOM 4088 C C . LEU A 1 516 ? -7.821 -4.084 -13.399 1.00 97.19 516 LEU A C 1
ATOM 4090 O O . LEU A 1 516 ? -6.937 -3.260 -13.636 1.00 97.19 516 LEU A O 1
ATOM 4094 N N . HIS A 1 517 ? -8.725 -4.427 -14.319 1.00 96.69 517 HIS A N 1
ATOM 4095 C CA . HIS A 1 517 ? -8.720 -3.888 -15.678 1.00 96.69 517 HIS A CA 1
ATOM 4096 C C . HIS A 1 517 ? -8.880 -2.357 -15.682 1.00 96.69 517 HIS A C 1
ATOM 4098 O O . HIS A 1 517 ? -8.136 -1.663 -16.376 1.00 96.69 517 HIS A O 1
ATOM 4104 N N . CYS A 1 518 ? -9.823 -1.822 -14.903 1.00 95.38 518 CYS A N 1
ATOM 4105 C CA . CYS A 1 518 ? -10.170 -0.403 -14.932 1.00 95.38 518 CYS A CA 1
ATOM 4106 C C . CYS A 1 518 ? -9.247 0.481 -14.086 1.00 95.38 518 CYS A C 1
ATOM 4108 O O . CYS A 1 518 ? -8.868 1.550 -14.559 1.00 95.38 518 CYS A O 1
ATOM 4110 N N . ARG A 1 519 ? -8.860 0.063 -12.870 1.00 94.25 519 ARG A N 1
ATOM 4111 C CA . ARG A 1 519 ? -8.013 0.889 -11.992 1.00 94.25 519 ARG A CA 1
ATOM 4112 C C . ARG A 1 519 ? -6.522 0.702 -12.254 1.00 94.25 519 ARG A C 1
ATOM 4114 O O . ARG A 1 519 ? -5.812 1.696 -12.372 1.00 94.25 519 ARG A O 1
ATOM 4121 N N . PHE A 1 520 ? -6.052 -0.542 -12.391 1.00 95.75 520 PHE A N 1
ATOM 4122 C CA . PHE A 1 520 ? -4.632 -0.795 -12.643 1.00 95.75 520 PHE A CA 1
ATOM 4123 C C . PHE A 1 520 ? -4.271 -0.625 -14.122 1.00 95.75 520 PHE A C 1
ATOM 4125 O O . PHE A 1 520 ? -3.473 0.241 -14.458 1.00 95.75 520 PHE A O 1
ATOM 4132 N N . PHE A 1 521 ? -4.871 -1.415 -15.022 1.00 94.75 521 PHE A N 1
ATOM 4133 C CA . PHE A 1 521 ? -4.534 -1.380 -16.458 1.00 94.75 521 PHE A CA 1
ATOM 4134 C C . PHE A 1 521 ? -5.101 -0.156 -17.204 1.00 94.75 521 PHE A C 1
ATOM 4136 O O . PHE A 1 521 ? -4.827 0.018 -18.398 1.00 94.75 521 PHE A O 1
ATOM 4143 N N . ARG A 1 522 ? -5.889 0.675 -16.503 1.00 92.81 522 ARG A N 1
ATOM 4144 C CA . ARG A 1 522 ? -6.546 1.900 -16.990 1.00 92.81 522 ARG A CA 1
ATOM 4145 C C . ARG A 1 522 ? -7.432 1.670 -18.229 1.00 92.81 522 ARG A C 1
ATOM 4147 O O . ARG A 1 522 ? -7.626 2.575 -19.037 1.00 92.81 522 ARG A O 1
ATOM 4154 N N . LYS A 1 523 ? -7.985 0.456 -18.382 1.00 92.25 523 LYS A N 1
ATOM 4155 C CA . LYS A 1 523 ? -8.904 0.072 -19.472 1.00 92.25 523 LYS A CA 1
ATOM 4156 C C . LYS A 1 523 ? -10.248 0.829 -19.307 1.00 92.25 523 LYS A C 1
ATOM 4158 O O . LYS A 1 523 ? -10.778 0.851 -18.190 1.00 92.25 523 LYS A O 1
ATOM 4163 N N . PRO A 1 524 ? -10.809 1.460 -20.360 1.00 91.31 524 PRO A N 1
ATOM 4164 C CA . PRO A 1 524 ? -12.092 2.177 -20.296 1.00 91.31 524 PRO A CA 1
ATOM 4165 C C . PRO A 1 524 ? -13.282 1.219 -20.123 1.00 91.31 524 PRO A C 1
ATOM 4167 O O . PRO A 1 524 ? -13.146 0.003 -20.295 1.00 91.31 524 PRO A O 1
ATOM 4170 N N . ARG A 1 525 ? -14.473 1.752 -19.816 1.00 91.31 525 ARG A N 1
ATOM 4171 C CA . ARG A 1 525 ? -15.694 0.956 -19.564 1.00 91.31 525 ARG A CA 1
ATOM 4172 C C . ARG A 1 525 ? -16.115 0.171 -20.810 1.00 91.31 525 ARG A C 1
ATOM 4174 O O . ARG A 1 525 ? -16.625 -0.944 -20.711 1.00 91.31 525 ARG A O 1
ATOM 4181 N N . CYS A 1 526 ? -15.850 0.729 -21.990 1.00 89.81 526 CYS A N 1
ATOM 4182 C CA . CYS A 1 526 ? -16.112 0.101 -23.284 1.00 89.81 526 CYS A CA 1
ATOM 4183 C C . CYS A 1 526 ? -15.175 -1.081 -23.642 1.00 89.81 526 CYS A C 1
ATOM 4185 O O . CYS A 1 526 ? -15.492 -1.828 -24.575 1.00 89.81 526 CYS A O 1
ATOM 4187 N N . HIS A 1 527 ? -14.057 -1.289 -22.927 1.00 91.75 527 HIS A N 1
ATOM 4188 C CA . HIS A 1 527 ? -13.022 -2.270 -23.292 1.00 91.75 527 HIS A CA 1
ATOM 4189 C C . HIS A 1 527 ? -13.547 -3.725 -23.296 1.00 91.75 527 HIS A C 1
ATOM 4191 O O . HIS A 1 527 ? -14.284 -4.101 -22.377 1.00 91.75 527 HIS A O 1
ATOM 4197 N N . PRO A 1 528 ? -13.151 -4.586 -24.262 1.00 92.44 528 PRO A N 1
ATOM 4198 C CA . PRO A 1 528 ? -13.631 -5.969 -24.362 1.00 92.44 528 PRO A CA 1
ATOM 4199 C C . PRO A 1 528 ? -13.556 -6.775 -23.058 1.00 92.44 528 PRO A C 1
ATOM 4201 O O . PRO A 1 528 ? -14.566 -7.346 -22.655 1.00 92.44 528 PRO A O 1
ATOM 4204 N N . ASP A 1 529 ? -12.414 -6.773 -22.365 1.00 92.75 529 ASP A N 1
ATOM 4205 C CA . ASP A 1 529 ? -12.220 -7.538 -21.118 1.00 92.75 529 ASP A CA 1
ATOM 4206 C C . ASP A 1 529 ? -13.159 -7.073 -19.991 1.00 92.75 529 ASP A C 1
ATOM 4208 O O . ASP A 1 529 ? -13.770 -7.885 -19.292 1.00 92.75 529 ASP A O 1
ATOM 4212 N N . VAL A 1 530 ? -13.332 -5.750 -19.860 1.00 94.81 530 VAL A N 1
ATOM 4213 C CA . VAL A 1 530 ? -14.236 -5.127 -18.882 1.00 94.81 530 VAL A CA 1
ATOM 4214 C C . VAL A 1 530 ? -15.671 -5.548 -19.185 1.00 94.81 530 VAL A C 1
ATOM 4216 O O . VAL A 1 530 ? -16.374 -6.026 -18.295 1.00 94.81 530 VAL A O 1
ATOM 4219 N N . ARG A 1 531 ? -16.086 -5.475 -20.456 1.00 94.44 531 ARG A N 1
ATOM 4220 C CA . ARG A 1 531 ? -17.418 -5.908 -20.906 1.00 94.44 531 ARG A CA 1
ATOM 4221 C C . ARG A 1 531 ? -17.631 -7.421 -20.783 1.00 94.44 531 ARG A C 1
ATOM 4223 O O . ARG A 1 531 ? -18.754 -7.848 -20.514 1.00 94.44 531 ARG A O 1
ATOM 4230 N N . ALA A 1 532 ? -16.589 -8.239 -20.930 1.00 94.81 532 ALA A N 1
ATOM 4231 C CA . ALA A 1 532 ? -16.661 -9.687 -20.744 1.00 94.81 532 ALA A CA 1
ATOM 4232 C C . ALA A 1 532 ? -16.927 -10.054 -19.274 1.00 94.81 532 ALA A C 1
ATOM 4234 O O . ALA A 1 532 ? -17.862 -10.809 -18.991 1.00 94.81 532 ALA A O 1
ATOM 4235 N N . ALA A 1 533 ? -16.175 -9.465 -18.338 1.00 96.25 533 ALA A N 1
ATOM 4236 C CA . ALA A 1 533 ? -16.408 -9.633 -16.904 1.00 96.25 533 ALA A CA 1
ATOM 4237 C C . ALA A 1 533 ? -17.767 -9.047 -16.469 1.00 96.25 533 ALA A C 1
ATOM 4239 O O . ALA A 1 533 ? -18.515 -9.697 -15.736 1.00 96.25 533 ALA A O 1
ATOM 4240 N N . LEU A 1 534 ? -18.132 -7.865 -16.980 1.00 96.88 534 LEU A N 1
ATOM 4241 C CA . LEU A 1 534 ? -19.419 -7.209 -16.727 1.00 96.88 534 LEU A CA 1
ATOM 4242 C C . LEU A 1 534 ? -20.606 -8.081 -17.160 1.00 96.88 534 LEU A C 1
ATOM 4244 O O . LEU A 1 534 ? -21.552 -8.256 -16.394 1.00 96.88 534 LEU A O 1
ATOM 4248 N N . LYS A 1 535 ? -20.547 -8.689 -18.352 1.00 96.56 535 LYS A N 1
ATOM 4249 C CA . LYS A 1 535 ? -21.604 -9.573 -18.866 1.00 96.56 535 LYS A CA 1
ATOM 4250 C C . LYS A 1 535 ? -21.846 -10.784 -17.960 1.00 96.56 535 LYS A C 1
ATOM 4252 O O . LYS A 1 535 ? -23.001 -11.149 -17.733 1.00 96.56 535 LYS A O 1
ATOM 4257 N N . ILE A 1 536 ? -20.784 -11.397 -17.432 1.00 96.44 536 ILE A N 1
ATOM 4258 C CA . ILE A 1 536 ? -20.896 -12.507 -16.472 1.00 96.44 536 ILE A CA 1
ATOM 4259 C C . ILE A 1 536 ? -21.546 -12.005 -15.178 1.00 96.44 536 ILE A C 1
ATOM 4261 O O . ILE A 1 536 ? -22.545 -12.574 -14.739 1.00 96.44 536 ILE A O 1
ATOM 4265 N N . LEU A 1 537 ? -21.035 -10.904 -14.617 1.00 96.81 537 LEU A N 1
ATOM 4266 C CA . LEU A 1 537 ? -21.525 -10.304 -13.373 1.00 96.81 537 LEU A CA 1
ATOM 4267 C C . LEU A 1 537 ? -23.032 -9.993 -13.460 1.00 96.81 537 LEU A C 1
ATOM 4269 O O . LEU A 1 537 ? -23.806 -10.448 -12.616 1.00 96.81 537 LEU A O 1
ATOM 4273 N N . MET A 1 538 ? -23.466 -9.322 -14.532 1.00 96.56 538 MET A N 1
ATOM 4274 C CA . MET A 1 538 ? -24.882 -9.049 -14.806 1.00 96.56 538 MET A CA 1
ATOM 4275 C C . MET A 1 538 ? -25.712 -10.331 -14.927 1.00 96.56 538 MET A C 1
ATOM 4277 O O . MET A 1 538 ? -26.793 -10.404 -14.349 1.00 96.56 538 MET A O 1
ATOM 4281 N N . THR A 1 539 ? -25.206 -11.360 -15.618 1.00 96.50 539 THR A N 1
ATOM 4282 C CA . THR A 1 539 ? -25.911 -12.648 -15.767 1.00 96.50 539 THR A CA 1
ATOM 4283 C C . THR A 1 539 ? -26.132 -13.323 -14.409 1.00 96.50 539 THR A C 1
ATOM 4285 O O . THR A 1 539 ? -27.215 -13.851 -14.150 1.00 96.50 539 THR A O 1
ATOM 4288 N N . CYS A 1 540 ? -25.146 -13.274 -13.509 1.00 95.56 540 CYS A N 1
ATOM 4289 C CA . CYS A 1 540 ? -25.287 -13.774 -12.143 1.00 95.56 540 CYS A CA 1
ATOM 4290 C C . CYS A 1 540 ? -26.319 -12.955 -11.345 1.00 95.56 540 CYS A C 1
ATOM 4292 O O . CYS A 1 540 ? -27.228 -13.532 -10.749 1.00 95.56 540 CYS A O 1
ATOM 4294 N N . VAL A 1 541 ? -26.232 -11.619 -11.369 1.00 92.50 541 VAL A N 1
ATOM 4295 C CA . VAL A 1 541 ? -27.153 -10.707 -10.653 1.00 92.50 541 VAL A CA 1
ATOM 4296 C C . VAL A 1 541 ? -28.599 -10.857 -11.135 1.00 92.50 541 VAL A C 1
ATOM 4298 O O . VAL A 1 541 ? -29.520 -10.913 -10.320 1.00 92.50 541 VAL A O 1
ATOM 4301 N N . GLN A 1 542 ? -28.815 -11.004 -12.444 1.00 94.12 542 GLN A N 1
ATOM 4302 C CA . GLN A 1 542 ? -30.135 -11.267 -13.022 1.00 94.12 542 GLN A CA 1
ATOM 4303 C C . GLN A 1 542 ? -30.750 -12.576 -12.511 1.00 94.12 542 GLN A C 1
ATOM 4305 O O . GLN A 1 542 ? -31.966 -12.634 -12.334 1.00 94.12 542 GLN A O 1
ATOM 4310 N N . ARG A 1 543 ? -29.935 -13.594 -12.214 1.00 95.12 543 ARG A N 1
ATOM 4311 C CA . ARG A 1 543 ? -30.381 -14.912 -11.727 1.00 95.12 543 ARG A CA 1
ATOM 4312 C C . ARG A 1 543 ? -30.500 -15.012 -10.208 1.00 95.12 543 ARG A C 1
ATOM 4314 O O . ARG A 1 543 ? -31.151 -15.930 -9.718 1.00 95.12 543 ARG A O 1
ATOM 4321 N N . MET A 1 544 ? -29.909 -14.098 -9.443 1.00 91.12 544 MET A N 1
ATOM 4322 C CA . MET A 1 544 ? -30.039 -14.098 -7.982 1.00 91.12 544 MET A CA 1
ATOM 4323 C C . MET A 1 544 ? -31.369 -13.469 -7.519 1.00 91.12 544 MET A C 1
ATOM 4325 O O . MET A 1 544 ? -31.838 -12.495 -8.125 1.00 91.12 544 MET A O 1
ATOM 4329 N N . PRO A 1 545 ? -32.003 -14.008 -6.460 1.00 85.25 545 PRO A N 1
ATOM 4330 C CA . PRO A 1 545 ? -33.202 -13.426 -5.868 1.00 85.25 545 PRO A CA 1
ATOM 4331 C C . PRO A 1 545 ? -32.877 -12.109 -5.145 1.00 85.25 545 PRO A C 1
ATOM 4333 O O . PRO A 1 545 ? -31.810 -11.954 -4.556 1.00 85.25 545 PRO A O 1
ATOM 4336 N N . TYR A 1 546 ? -33.824 -11.169 -5.177 1.00 77.25 546 TYR A N 1
ATOM 4337 C CA . TYR A 1 546 ? -33.718 -9.827 -4.576 1.00 77.25 546 TYR A CA 1
ATOM 4338 C C . TYR A 1 546 ? -34.664 -9.621 -3.375 1.00 77.25 546 TYR A C 1
ATOM 4340 O O . TYR A 1 546 ? -34.921 -8.492 -2.962 1.00 77.25 546 TYR A O 1
ATOM 4348 N N . ASN A 1 547 ? -35.246 -10.704 -2.850 1.00 72.62 547 ASN A N 1
ATOM 4349 C CA . ASN A 1 547 ? -36.078 -10.731 -1.646 1.00 72.62 547 ASN A CA 1
ATOM 4350 C C . ASN A 1 547 ? -36.162 -12.168 -1.076 1.00 72.62 547 ASN A C 1
ATOM 4352 O O . ASN A 1 547 ? -35.620 -13.118 -1.648 1.00 72.62 547 ASN A O 1
ATOM 4356 N N . GLY A 1 548 ? -36.845 -12.332 0.060 1.00 71.38 548 GLY A N 1
ATOM 4357 C CA . GLY A 1 548 ? -37.198 -13.648 0.604 1.00 71.38 548 GLY A CA 1
ATOM 4358 C C . GLY A 1 548 ? -36.052 -14.424 1.272 1.00 71.38 548 GLY A C 1
ATOM 4359 O O . GLY A 1 548 ? -35.002 -13.889 1.619 1.00 71.38 548 GLY A O 1
ATOM 4360 N N . VAL A 1 549 ? -36.270 -15.724 1.504 1.00 71.38 549 VAL A N 1
ATOM 4361 C CA . VAL A 1 549 ? -35.451 -16.551 2.424 1.00 71.38 549 VAL A CA 1
ATOM 4362 C C . VAL A 1 549 ? -34.046 -16.915 1.927 1.00 71.38 549 VAL A C 1
ATOM 4364 O O . VAL A 1 549 ? -33.269 -17.494 2.689 1.00 71.38 549 VAL A O 1
ATOM 4367 N N . LEU A 1 550 ? -33.699 -16.560 0.691 1.00 79.06 550 LEU A N 1
ATOM 4368 C CA . LEU A 1 550 ? -32.353 -16.725 0.130 1.00 79.06 550 LEU A CA 1
ATOM 4369 C C . LEU A 1 550 ? -31.556 -15.413 0.106 1.00 79.06 550 LEU A C 1
ATOM 4371 O O . LEU A 1 550 ? -30.355 -15.420 -0.147 1.00 79.06 550 LEU A O 1
ATOM 4375 N N . PHE A 1 551 ? -32.206 -14.294 0.422 1.00 78.19 551 PHE A N 1
ATOM 4376 C CA . PHE A 1 551 ? -31.589 -12.980 0.503 1.00 78.19 551 PHE A CA 1
ATOM 4377 C C . PHE A 1 551 ? -31.013 -12.778 1.916 1.00 78.19 551 PHE A C 1
ATOM 4379 O O . PHE A 1 551 ? -31.699 -12.988 2.926 1.00 78.19 551 PHE A O 1
ATOM 4386 N N . THR A 1 552 ? -29.717 -12.468 1.988 1.00 76.19 552 THR A N 1
ATOM 4387 C CA . THR A 1 552 ? -28.894 -12.384 3.215 1.00 76.19 552 THR A CA 1
ATOM 4388 C C . THR A 1 552 ? -27.769 -11.358 3.015 1.00 76.19 552 THR A C 1
ATOM 4390 O O . THR A 1 552 ? -27.566 -10.932 1.879 1.00 76.19 552 THR A O 1
ATOM 4393 N N . SER A 1 553 ? -27.000 -10.976 4.050 1.00 71.62 553 SER A N 1
ATOM 4394 C CA . SER A 1 553 ? -25.845 -10.049 3.905 1.00 71.62 553 SER A CA 1
ATOM 4395 C C . SER A 1 553 ? -24.613 -10.683 3.238 1.00 71.62 553 SER A C 1
ATOM 4397 O O . SER A 1 553 ? -23.477 -10.424 3.620 1.00 71.62 553 SER A O 1
ATOM 4399 N N . GLN A 1 554 ? -24.866 -11.556 2.265 1.00 75.00 554 GLN A N 1
ATOM 4400 C CA . GLN A 1 554 ? -23.934 -12.042 1.252 1.00 75.00 554 GLN A CA 1
ATOM 4401 C C . GLN A 1 554 ? -24.472 -11.740 -0.165 1.00 75.00 554 GLN A C 1
ATOM 4403 O O . GLN A 1 554 ? -23.973 -12.288 -1.150 1.00 75.00 554 GLN A O 1
ATOM 4408 N N . ALA A 1 555 ? -25.519 -10.913 -0.292 1.00 75.94 555 ALA A N 1
ATOM 4409 C CA . ALA A 1 555 ? -25.911 -10.338 -1.573 1.00 75.94 555 ALA A CA 1
ATOM 4410 C C . ALA A 1 555 ? -24.726 -9.513 -2.117 1.00 75.94 555 ALA A C 1
ATOM 4412 O O . ALA A 1 555 ? -24.112 -8.778 -1.360 1.00 75.94 555 ALA A O 1
ATOM 4413 N N . PRO A 1 556 ? -24.336 -9.620 -3.394 1.00 80.81 556 PRO A N 1
ATOM 4414 C CA . PRO A 1 556 ? -23.058 -9.065 -3.840 1.00 80.81 556 PRO A CA 1
ATOM 4415 C C . PRO A 1 556 ? -23.169 -7.587 -4.252 1.00 80.81 556 PRO A C 1
ATOM 4417 O O . PRO A 1 556 ? -22.851 -7.221 -5.385 1.00 80.81 556 PRO A O 1
ATOM 4420 N N . PHE A 1 557 ? -23.623 -6.708 -3.355 1.00 79.19 557 PHE A N 1
ATOM 4421 C CA . PHE A 1 557 ? -23.893 -5.307 -3.704 1.00 79.19 557 PHE A CA 1
ATOM 4422 C C . PHE A 1 557 ? -22.635 -4.493 -4.027 1.00 79.19 557 PHE A C 1
ATOM 4424 O O . PHE A 1 557 ? -22.708 -3.643 -4.907 1.00 79.19 557 PHE A O 1
ATOM 4431 N N . PHE A 1 558 ? -21.456 -4.810 -3.469 1.00 81.06 558 PHE A N 1
ATOM 4432 C CA . PHE A 1 558 ? -20.195 -4.247 -3.991 1.00 81.06 558 PHE A CA 1
ATOM 4433 C C . PHE A 1 558 ? -19.999 -4.585 -5.470 1.00 81.06 558 PHE A C 1
ATOM 4435 O O . PHE A 1 558 ? -19.641 -3.720 -6.264 1.00 81.06 558 PHE A O 1
ATOM 4442 N N . CYS A 1 559 ? -20.291 -5.822 -5.869 1.00 88.75 559 CYS A N 1
ATOM 4443 C CA . CYS A 1 559 ? -20.164 -6.240 -7.259 1.00 88.75 559 CYS A CA 1
ATOM 4444 C C . CYS A 1 559 ? -21.186 -5.513 -8.144 1.00 88.75 559 CYS A C 1
ATOM 4446 O O . CYS A 1 559 ? -20.850 -5.122 -9.255 1.00 88.75 559 CYS A O 1
ATOM 4448 N N . ILE A 1 560 ? -22.399 -5.267 -7.639 1.00 87.75 560 ILE A N 1
ATOM 4449 C CA . ILE A 1 560 ? -23.460 -4.494 -8.313 1.00 87.75 560 ILE A CA 1
ATOM 4450 C C . ILE A 1 560 ? -23.107 -2.998 -8.390 1.00 87.75 560 ILE A C 1
ATOM 4452 O O . ILE A 1 560 ? -23.413 -2.338 -9.382 1.00 87.75 560 ILE A O 1
ATOM 4456 N N . PHE A 1 561 ? -22.413 -2.461 -7.389 1.00 84.81 561 PHE A N 1
ATOM 4457 C CA . PHE A 1 561 ? -21.869 -1.108 -7.401 1.00 84.81 561 PHE A CA 1
ATOM 4458 C C . PHE A 1 561 ? -20.739 -0.981 -8.436 1.00 84.81 561 PHE A C 1
ATOM 4460 O O . PHE A 1 561 ? -20.841 -0.133 -9.316 1.00 84.81 561 PHE A O 1
ATOM 4467 N N . ILE A 1 562 ? -19.741 -1.875 -8.432 1.00 88.38 562 ILE A N 1
ATOM 4468 C CA . ILE A 1 562 ? -18.675 -1.939 -9.452 1.00 88.38 562 ILE A CA 1
ATOM 4469 C C . ILE A 1 562 ? -19.266 -2.114 -10.865 1.00 88.38 562 ILE A C 1
ATOM 4471 O O . ILE A 1 562 ? -18.897 -1.379 -11.779 1.00 88.38 562 ILE A O 1
ATOM 4475 N N . MET A 1 563 ? -20.244 -3.011 -11.032 1.00 92.94 563 MET A N 1
ATOM 4476 C CA . MET A 1 563 ? -21.043 -3.188 -12.256 1.00 92.94 563 MET A CA 1
ATOM 4477 C C . MET A 1 563 ? -21.701 -1.876 -12.708 1.00 92.94 563 MET A C 1
ATOM 4479 O O . MET A 1 563 ? -21.727 -1.586 -13.899 1.00 92.94 563 MET A O 1
ATOM 4483 N N . SER A 1 564 ? -22.189 -1.064 -11.765 1.00 89.88 564 SER A N 1
ATOM 4484 C CA . SER A 1 564 ? -22.808 0.241 -12.035 1.00 89.88 564 SER A CA 1
ATOM 4485 C C . SER A 1 564 ? -21.796 1.361 -12.307 1.00 89.88 564 SER A C 1
ATOM 4487 O O . SER A 1 564 ? -22.154 2.349 -12.941 1.00 89.88 564 SER A O 1
ATOM 4489 N N . LEU A 1 565 ? -20.536 1.239 -11.875 1.00 88.06 565 LEU A N 1
ATOM 4490 C CA . LEU A 1 565 ? -19.474 2.169 -12.282 1.00 88.06 565 LEU A CA 1
ATOM 4491 C C . LEU A 1 565 ? -19.123 1.976 -13.763 1.00 88.06 565 LEU A C 1
ATOM 4493 O O . LEU A 1 565 ? -19.018 2.947 -14.511 1.00 88.06 565 LEU A O 1
ATOM 4497 N N . VAL A 1 566 ? -19.004 0.720 -14.206 1.00 92.56 566 VAL A N 1
ATOM 4498 C CA . VAL A 1 566 ? -18.629 0.389 -15.593 1.00 92.56 566 VAL A CA 1
ATOM 4499 C C . VAL A 1 566 ? -19.815 0.170 -16.541 1.00 92.56 566 VAL A C 1
ATOM 4501 O O . VAL A 1 566 ? -19.601 -0.140 -17.709 1.00 92.56 566 VAL A O 1
ATOM 4504 N N . SER A 1 567 ? -21.063 0.355 -16.091 1.00 91.19 567 SER A N 1
ATOM 4505 C CA . SER A 1 567 ? -22.255 0.223 -16.942 1.00 91.19 567 SER A CA 1
ATOM 4506 C C . SER A 1 567 ? -22.311 1.343 -17.990 1.00 91.19 567 SER A C 1
ATOM 4508 O O . SER A 1 567 ? -22.721 2.478 -17.704 1.00 91.19 567 SER A O 1
ATOM 4510 N N . TYR A 1 568 ? -21.879 1.014 -19.204 1.00 81.50 568 TYR A N 1
ATOM 4511 C CA . TYR A 1 568 ? -21.705 1.940 -20.320 1.00 81.50 568 TYR A CA 1
ATOM 4512 C C . TYR A 1 568 ? -22.960 2.001 -21.199 1.00 81.50 568 TYR A C 1
ATOM 4514 O O . TYR A 1 568 ? -23.439 3.087 -21.520 1.00 81.50 568 TYR A O 1
ATOM 4522 N N . GLN A 1 569 ? -23.532 0.847 -21.549 1.00 87.31 569 GLN A N 1
ATOM 4523 C CA . GLN A 1 569 ? -24.709 0.760 -22.411 1.00 87.31 569 GLN A CA 1
ATOM 4524 C C . GLN A 1 569 ? -26.010 0.950 -21.621 1.00 87.31 569 GLN A C 1
ATOM 4526 O O . GLN A 1 569 ? -26.059 0.762 -20.403 1.00 87.31 569 GLN A O 1
ATOM 4531 N N . GLN A 1 570 ? -27.094 1.291 -22.324 1.00 88.94 570 GLN A N 1
ATOM 4532 C CA . GLN A 1 570 ? -28.406 1.440 -21.691 1.00 88.94 570 GLN A CA 1
ATOM 4533 C C . GLN A 1 570 ? -28.878 0.122 -21.056 1.00 88.94 570 GLN A C 1
ATOM 4535 O O . GLN A 1 570 ? -29.343 0.135 -19.921 1.00 88.94 570 GLN A O 1
ATOM 4540 N N . ASP A 1 571 ? -28.661 -1.004 -21.738 1.00 89.56 571 ASP A N 1
ATOM 4541 C CA . ASP A 1 571 ? -28.949 -2.354 -21.244 1.00 89.56 571 ASP A CA 1
ATOM 4542 C C . ASP A 1 571 ? -28.225 -2.639 -19.912 1.00 89.56 571 ASP A C 1
ATOM 4544 O O . ASP A 1 571 ? -28.856 -3.087 -18.953 1.00 89.56 571 ASP A O 1
ATOM 4548 N N . ASP A 1 572 ? -26.930 -2.302 -19.807 1.00 90.94 572 ASP A N 1
ATOM 4549 C CA . ASP A 1 572 ? -26.133 -2.477 -18.580 1.00 90.94 572 ASP A CA 1
ATOM 4550 C C . ASP A 1 572 ? -26.752 -1.696 -17.402 1.00 90.94 572 ASP A C 1
ATOM 4552 O O . ASP A 1 572 ? -26.891 -2.188 -16.276 1.00 90.94 572 ASP A O 1
ATOM 4556 N N . ARG A 1 573 ? -27.164 -0.454 -17.682 1.00 92.50 573 ARG A N 1
ATOM 4557 C CA . ARG A 1 573 ? -27.778 0.466 -16.714 1.00 92.50 573 ARG A CA 1
ATOM 4558 C C . ARG A 1 573 ? -29.195 0.069 -16.337 1.00 92.50 573 ARG A C 1
ATOM 4560 O O . ARG A 1 573 ? -29.643 0.405 -15.242 1.00 92.50 573 ARG A O 1
ATOM 4567 N N . ASP A 1 574 ? -29.901 -0.631 -17.214 1.00 93.69 574 ASP A N 1
ATOM 4568 C CA . ASP A 1 574 ? -31.243 -1.140 -16.955 1.00 93.69 574 ASP A CA 1
ATOM 4569 C C . ASP A 1 574 ? -31.194 -2.350 -16.012 1.00 93.69 574 ASP A C 1
ATOM 4571 O O . ASP A 1 574 ? -32.041 -2.449 -15.122 1.00 93.69 574 ASP A O 1
ATOM 4575 N N . VAL A 1 575 ? -30.154 -3.195 -16.093 1.00 91.81 575 VAL A N 1
ATOM 4576 C CA . VAL A 1 575 ? -29.892 -4.248 -15.089 1.00 91.81 575 VAL A CA 1
ATOM 4577 C C . VAL A 1 575 ? -29.613 -3.639 -13.714 1.00 91.81 575 VAL A C 1
ATOM 4579 O O . VAL A 1 575 ? -30.236 -4.047 -12.731 1.00 91.81 575 VAL A O 1
ATOM 4582 N N . ALA A 1 576 ? -28.729 -2.636 -13.645 1.00 89.56 576 ALA A N 1
ATOM 4583 C CA . ALA A 1 576 ? -28.446 -1.909 -12.408 1.00 89.56 576 ALA A CA 1
ATOM 4584 C C . ALA A 1 576 ? -29.717 -1.257 -11.836 1.00 89.56 576 ALA A C 1
ATOM 4586 O O . ALA A 1 576 ? -30.102 -1.545 -10.702 1.00 89.56 576 ALA A O 1
ATOM 4587 N N . ARG A 1 577 ? -30.416 -0.438 -12.637 1.00 91.50 577 ARG A N 1
ATOM 4588 C CA . ARG A 1 577 ? -31.648 0.260 -12.236 1.00 91.50 577 ARG A CA 1
ATOM 4589 C C . ARG A 1 577 ? -32.702 -0.702 -11.710 1.00 91.50 577 ARG A C 1
ATOM 4591 O O . ARG A 1 577 ? -33.228 -0.476 -10.626 1.00 91.50 577 ARG A O 1
ATOM 4598 N N . ASN A 1 578 ? -32.990 -1.773 -12.448 1.00 89.56 578 ASN A N 1
ATOM 4599 C CA . ASN A 1 578 ? -34.005 -2.744 -12.058 1.00 89.56 578 ASN A CA 1
ATOM 4600 C C . ASN A 1 578 ? -33.677 -3.397 -10.707 1.00 89.56 578 ASN A C 1
ATOM 4602 O O . ASN A 1 578 ? -34.581 -3.598 -9.898 1.00 89.56 578 ASN A O 1
ATOM 4606 N N . TRP A 1 579 ? -32.401 -3.691 -10.433 1.00 87.50 579 TRP A N 1
ATOM 4607 C CA . TRP A 1 579 ? -31.986 -4.196 -9.124 1.00 87.50 579 TRP A CA 1
ATOM 4608 C C . TRP A 1 579 ? -32.192 -3.146 -8.021 1.00 87.50 579 TRP A C 1
ATOM 4610 O O . TRP A 1 579 ? -32.890 -3.426 -7.045 1.00 87.50 579 TRP A O 1
ATOM 4620 N N . PHE A 1 580 ? -31.658 -1.930 -8.198 1.00 82.75 580 PHE A N 1
ATOM 4621 C CA . PHE A 1 580 ? -31.755 -0.848 -7.209 1.00 82.75 580 PHE A CA 1
ATOM 4622 C C . PHE A 1 580 ? -33.214 -0.490 -6.890 1.00 82.75 580 PHE A C 1
ATOM 4624 O O . PHE A 1 580 ? -33.603 -0.452 -5.725 1.00 82.75 580 PHE A O 1
ATOM 4631 N N . GLU A 1 581 ? -34.043 -0.271 -7.910 1.00 85.06 581 GLU A N 1
ATOM 4632 C CA . GLU A 1 581 ? -35.443 0.126 -7.739 1.00 85.06 581 GLU A CA 1
ATOM 4633 C C . GLU A 1 581 ? -36.290 -1.002 -7.132 1.00 85.06 581 GLU A C 1
ATOM 4635 O O . GLU A 1 581 ? -37.090 -0.739 -6.235 1.00 85.06 581 GLU A O 1
ATOM 4640 N N . THR A 1 582 ? -36.069 -2.266 -7.516 1.00 79.56 582 THR A N 1
ATOM 4641 C CA . THR A 1 582 ? -36.778 -3.408 -6.903 1.00 79.56 582 THR A CA 1
ATOM 4642 C C . THR A 1 582 ? -36.420 -3.572 -5.425 1.00 79.56 582 THR A C 1
ATOM 4644 O O . THR A 1 582 ? -37.305 -3.792 -4.597 1.00 79.56 582 THR A O 1
ATOM 4647 N N . VAL A 1 583 ? -35.143 -3.414 -5.068 1.00 73.88 583 VAL A N 1
ATOM 4648 C CA . VAL A 1 583 ? -34.673 -3.476 -3.675 1.00 73.88 583 VAL A CA 1
ATOM 4649 C C . VAL A 1 583 ? -35.260 -2.342 -2.827 1.00 73.88 583 VAL A C 1
ATOM 4651 O O . VAL A 1 583 ? -35.737 -2.594 -1.719 1.00 73.88 583 VAL A O 1
ATOM 4654 N N . LEU A 1 584 ? -35.296 -1.117 -3.361 1.00 70.38 584 LEU A N 1
ATOM 4655 C CA . LEU A 1 584 ? -35.894 0.051 -2.702 1.00 70.38 584 LEU A CA 1
ATOM 4656 C C . LEU A 1 584 ? -37.418 -0.074 -2.521 1.00 70.38 584 LEU A C 1
ATOM 4658 O O . LEU A 1 584 ? -37.961 0.474 -1.565 1.00 70.38 584 LEU A O 1
ATOM 4662 N N . LEU A 1 585 ? -38.108 -0.796 -3.412 1.00 66.75 585 LEU A N 1
ATOM 4663 C CA . LEU A 1 585 ? -39.549 -1.065 -3.315 1.00 66.75 585 LEU A CA 1
ATOM 4664 C C . LEU A 1 585 ? -39.896 -2.216 -2.355 1.00 66.75 585 LEU A C 1
ATOM 4666 O O . LEU A 1 585 ? -40.981 -2.214 -1.777 1.00 66.75 585 LEU A O 1
ATOM 4670 N N . ALA A 1 586 ? -39.011 -3.206 -2.199 1.00 56.12 586 ALA A N 1
ATOM 4671 C CA . ALA A 1 586 ? -39.264 -4.408 -1.396 1.00 56.12 586 ALA A CA 1
ATOM 4672 C C . ALA A 1 586 ? -38.913 -4.259 0.098 1.00 56.12 586 ALA A C 1
ATOM 4674 O O . ALA A 1 586 ? -39.328 -5.080 0.917 1.00 56.12 586 ALA A O 1
ATOM 4675 N N . ALA A 1 587 ? -38.120 -3.252 0.463 1.00 51.91 587 ALA A N 1
ATOM 4676 C CA . ALA A 1 587 ? -37.594 -3.065 1.812 1.00 51.91 587 ALA A CA 1
ATOM 4677 C C . ALA A 1 587 ? -38.328 -1.955 2.599 1.00 51.91 587 ALA A C 1
ATOM 4679 O O . ALA A 1 587 ? -39.178 -1.254 2.058 1.00 51.91 587 ALA A O 1
ATOM 4680 N N . SER A 1 588 ? -38.026 -1.791 3.899 1.00 50.84 588 SER A N 1
ATOM 4681 C CA . SER A 1 588 ? -38.788 -0.863 4.765 1.00 50.84 588 SER A CA 1
ATOM 4682 C C . SER A 1 588 ? -38.024 -0.172 5.918 1.00 50.84 588 SER A C 1
ATOM 4684 O O . SER A 1 588 ? -38.669 0.377 6.808 1.00 50.84 588 SER A O 1
ATOM 4686 N N . CYS A 1 589 ? -36.680 -0.185 5.966 1.00 49.97 589 CYS A N 1
ATOM 4687 C CA . CYS A 1 589 ? -35.929 0.229 7.174 1.00 49.97 589 CYS A CA 1
ATOM 4688 C C . CYS A 1 589 ? -34.524 0.878 6.972 1.00 49.97 589 CYS A C 1
ATOM 4690 O O . CYS A 1 589 ? -33.606 0.167 6.582 1.00 49.97 589 CYS A O 1
ATOM 4692 N N . ARG A 1 590 ? -34.330 2.164 7.352 1.00 56.22 590 ARG A N 1
ATOM 4693 C CA . ARG A 1 590 ? -33.101 3.040 7.386 1.00 56.22 590 ARG A CA 1
ATOM 4694 C C . ARG A 1 590 ? -32.495 3.578 6.053 1.00 56.22 590 ARG A C 1
ATOM 4696 O O . ARG A 1 590 ? -33.259 4.240 5.373 1.00 56.22 590 ARG A O 1
ATOM 4703 N N . SER A 1 591 ? -31.181 3.525 5.723 1.00 58.69 591 SER A N 1
ATOM 4704 C CA . SER A 1 591 ? -30.627 4.004 4.408 1.00 58.69 591 SER A CA 1
ATOM 4705 C C . SER A 1 591 ? -29.113 3.769 4.083 1.00 58.69 591 SER A C 1
ATOM 4707 O O . SER A 1 591 ? -28.259 4.464 4.636 1.00 58.69 591 SER A O 1
ATOM 4709 N N . SER A 1 592 ? -28.778 2.968 3.046 1.00 60.75 592 SER A N 1
ATOM 4710 C CA . SER A 1 592 ? -27.517 3.126 2.262 1.00 60.75 592 SER A CA 1
ATOM 4711 C C . SER A 1 592 ? -27.638 2.804 0.759 1.00 60.75 592 SER A C 1
ATOM 4713 O O . SER A 1 592 ? -27.103 3.549 -0.059 1.00 60.75 592 SER A O 1
ATOM 4715 N N . VAL A 1 593 ? -28.425 1.790 0.367 1.00 67.50 593 VAL A N 1
ATOM 4716 C CA . VAL A 1 593 ? -28.759 1.523 -1.049 1.00 67.50 593 VAL A CA 1
ATOM 4717 C C . VAL A 1 593 ? -29.226 2.793 -1.795 1.00 67.50 593 VAL A C 1
ATOM 4719 O O . VAL A 1 593 ? -28.730 3.029 -2.896 1.00 67.50 593 VAL A O 1
ATOM 4722 N N . PRO A 1 594 ? -30.095 3.665 -1.231 1.00 68.19 594 PRO A N 1
ATOM 4723 C CA . PRO A 1 594 ? -30.507 4.892 -1.917 1.00 68.19 594 PRO A CA 1
ATOM 4724 C C . PRO A 1 594 ? -29.436 5.998 -2.050 1.00 68.19 594 PRO A C 1
ATOM 4726 O O . PRO A 1 594 ? -29.281 6.459 -3.176 1.00 68.19 594 PRO A O 1
ATOM 4729 N N . PRO A 1 595 ? -28.650 6.429 -1.034 1.00 66.50 595 PRO A N 1
ATOM 4730 C CA . PRO A 1 595 ? -27.572 7.401 -1.278 1.00 66.50 595 PRO A CA 1
ATOM 4731 C C . PRO A 1 595 ? -26.489 6.876 -2.236 1.00 66.50 595 PRO A C 1
ATOM 4733 O O . PRO A 1 595 ? -25.856 7.664 -2.937 1.00 66.50 595 PRO A O 1
ATOM 4736 N N . VAL A 1 596 ? -26.297 5.554 -2.326 1.00 72.25 596 VAL A N 1
ATOM 4737 C CA . VAL A 1 596 ? -25.457 4.946 -3.372 1.00 72.25 596 VAL A CA 1
ATOM 4738 C C . VAL A 1 596 ? -26.121 5.041 -4.741 1.00 72.25 596 VAL A C 1
ATOM 4740 O O . VAL A 1 596 ? -25.453 5.391 -5.708 1.00 72.25 596 VAL A O 1
ATOM 4743 N N . TRP A 1 597 ? -27.427 4.787 -4.837 1.00 79.31 597 TRP A N 1
ATOM 4744 C CA . TRP A 1 597 ? -28.182 4.937 -6.081 1.00 79.31 597 TRP A CA 1
ATOM 4745 C C . TRP A 1 597 ? -28.157 6.384 -6.596 1.00 79.31 597 TRP A C 1
ATOM 4747 O O . TRP A 1 597 ? -27.909 6.614 -7.777 1.00 79.31 597 TRP A O 1
ATOM 4757 N N . GLU A 1 598 ? -28.313 7.370 -5.709 1.00 73.62 598 GLU A N 1
ATOM 4758 C CA . GLU A 1 598 ? -28.165 8.797 -6.024 1.00 73.62 598 GLU A CA 1
ATOM 4759 C C . GLU A 1 598 ? -26.750 9.128 -6.531 1.00 73.62 598 GLU A C 1
ATOM 4761 O O . GLU A 1 598 ? -26.602 9.820 -7.543 1.00 73.62 598 GLU A O 1
ATOM 4766 N N . ALA A 1 599 ? -25.707 8.587 -5.890 1.00 74.00 599 ALA A N 1
ATOM 4767 C CA . ALA A 1 599 ? -24.324 8.767 -6.328 1.00 74.00 599 ALA A CA 1
ATOM 4768 C C . ALA A 1 599 ? -24.037 8.099 -7.687 1.00 74.00 599 ALA A C 1
ATOM 4770 O O . ALA A 1 599 ? -23.408 8.720 -8.541 1.00 74.00 599 ALA A O 1
ATOM 4771 N N . VAL A 1 600 ? -24.551 6.887 -7.935 1.00 82.00 600 VAL A N 1
ATOM 4772 C CA . VAL A 1 600 ? -24.479 6.189 -9.236 1.00 82.00 600 VAL A CA 1
ATOM 4773 C C . VAL A 1 600 ? -25.191 6.997 -10.330 1.00 82.00 600 VAL A C 1
ATOM 4775 O O . VAL A 1 600 ? -24.639 7.202 -11.410 1.00 82.00 600 VAL A O 1
ATOM 4778 N N . GLN A 1 601 ? -26.376 7.547 -10.047 1.00 83.81 601 GLN A N 1
ATOM 4779 C CA . GLN A 1 601 ? -27.102 8.412 -10.984 1.00 83.81 601 GLN A CA 1
ATOM 4780 C C . GLN A 1 601 ? -26.397 9.746 -11.275 1.00 83.81 601 GLN A C 1
ATOM 4782 O O . GLN A 1 601 ? -26.613 10.324 -12.345 1.00 83.81 601 GLN A O 1
ATOM 4787 N N . ALA A 1 602 ? -25.611 10.281 -10.337 1.00 81.62 602 ALA A N 1
ATOM 4788 C CA . ALA A 1 602 ? -24.766 11.453 -10.567 1.00 81.62 602 ALA A CA 1
ATOM 4789 C C . ALA A 1 602 ? -23.538 11.085 -11.418 1.00 81.62 602 ALA A C 1
ATOM 4791 O O . ALA A 1 602 ? -23.264 11.735 -12.427 1.00 81.62 602 ALA A O 1
ATOM 4792 N N . LEU A 1 603 ? -22.873 9.985 -11.060 1.00 83.94 603 LEU A N 1
ATOM 4793 C CA . LEU A 1 603 ? -21.721 9.414 -11.754 1.00 83.94 603 LEU A CA 1
ATOM 4794 C C . LEU A 1 603 ? -21.986 9.102 -13.229 1.00 83.94 603 LEU A C 1
ATOM 4796 O O . LEU A 1 603 ? -21.157 9.446 -14.066 1.00 83.94 603 LEU A O 1
ATOM 4800 N N . TRP A 1 604 ? -23.128 8.493 -13.568 1.00 88.62 604 TRP A N 1
ATOM 4801 C CA . TRP A 1 604 ? -23.492 8.227 -14.966 1.00 88.62 604 TRP A CA 1
ATOM 4802 C C . TRP A 1 604 ? -23.536 9.516 -15.792 1.00 88.62 604 TRP A C 1
ATOM 4804 O O . TRP A 1 604 ? -22.890 9.596 -16.830 1.00 88.62 604 TRP A O 1
ATOM 4814 N N . LYS A 1 605 ? -24.212 10.560 -15.293 1.00 87.31 605 LYS A N 1
ATOM 4815 C CA . LYS A 1 605 ? -24.304 11.865 -15.976 1.00 87.31 605 LYS A CA 1
ATOM 4816 C C . LYS A 1 605 ? -22.931 12.513 -16.166 1.00 87.31 605 LYS A C 1
ATOM 4818 O O . LYS A 1 605 ? -22.703 13.165 -17.179 1.00 87.31 605 LYS A O 1
ATOM 4823 N N . TRP A 1 606 ? -22.038 12.349 -15.192 1.00 87.00 606 TRP A N 1
ATOM 4824 C CA . TRP A 1 606 ? -20.684 12.894 -15.239 1.00 87.00 606 TRP A CA 1
ATOM 4825 C C . TRP A 1 606 ? -19.775 12.138 -16.218 1.00 87.00 606 TRP A C 1
ATOM 4827 O O . TRP A 1 606 ? -19.227 12.763 -17.121 1.00 87.00 606 TRP A O 1
ATOM 4837 N N . MET A 1 607 ? -19.678 10.807 -16.127 1.00 85.81 607 MET A N 1
ATOM 4838 C CA . MET A 1 607 ? -18.842 10.007 -17.041 1.00 85.81 607 MET A CA 1
ATOM 4839 C C . MET A 1 607 ? -19.263 10.147 -18.510 1.00 85.81 607 MET A C 1
ATOM 4841 O O . MET A 1 607 ? -18.413 10.109 -19.396 1.00 85.81 607 MET A O 1
ATOM 4845 N N . ASP A 1 608 ? -20.559 10.342 -18.764 1.00 83.50 608 ASP A N 1
ATOM 4846 C CA . ASP A 1 608 ? -21.100 10.575 -20.108 1.00 83.50 608 ASP A CA 1
ATOM 4847 C C . ASP A 1 608 ? -20.848 12.006 -20.625 1.00 83.50 608 ASP A C 1
ATOM 4849 O O . ASP A 1 608 ? -21.103 12.289 -21.793 1.00 83.50 608 ASP A O 1
ATOM 4853 N N . THR A 1 609 ? -20.355 12.909 -19.767 1.00 82.94 609 THR A N 1
ATOM 4854 C CA . THR A 1 609 ? -19.965 14.286 -20.116 1.00 82.94 609 THR A CA 1
ATOM 4855 C C . THR A 1 609 ? -18.442 14.435 -20.255 1.00 82.94 609 THR A C 1
ATOM 4857 O O . THR A 1 609 ? -17.991 15.152 -21.139 1.00 82.94 609 THR A O 1
ATOM 4860 N N . GLU A 1 610 ? -17.640 13.740 -19.436 1.00 76.31 610 GLU A N 1
ATOM 4861 C CA . GLU A 1 610 ? -16.158 13.794 -19.459 1.00 76.31 610 GLU A CA 1
ATOM 4862 C C . GLU A 1 610 ? -15.491 12.881 -20.509 1.00 76.31 610 GLU A C 1
ATOM 4864 O O . GLU A 1 610 ? -14.270 12.675 -20.475 1.00 76.31 610 GLU A O 1
ATOM 4869 N N . LEU A 1 611 ? -16.294 12.289 -21.401 1.00 65.38 611 LEU A N 1
ATOM 4870 C CA . LEU A 1 611 ? -15.848 11.499 -22.557 1.00 65.38 611 LEU A CA 1
ATOM 4871 C C . LEU A 1 611 ? -14.851 10.382 -22.178 1.00 65.38 611 LEU A C 1
ATOM 4873 O O . LEU A 1 611 ? -13.867 10.127 -22.867 1.00 65.38 611 LEU A O 1
ATOM 4877 N N . VAL A 1 612 ? -15.119 9.702 -21.053 1.00 64.38 612 VAL A N 1
ATOM 4878 C CA . VAL A 1 612 ? -14.253 8.664 -20.445 1.00 64.38 612 VAL A CA 1
ATOM 4879 C C . VAL A 1 612 ? -13.976 7.475 -21.382 1.00 64.38 612 VAL A C 1
ATOM 4881 O O . VAL A 1 612 ? -12.987 6.767 -21.202 1.00 64.38 612 VAL A O 1
ATOM 4884 N N . ASP A 1 613 ? -14.831 7.267 -22.386 1.00 70.88 613 ASP A N 1
ATOM 4885 C CA . ASP A 1 613 ? -14.781 6.147 -23.332 1.00 70.88 613 ASP A CA 1
ATOM 4886 C C . ASP A 1 613 ? -14.535 6.576 -24.797 1.00 70.88 613 ASP A C 1
ATOM 4888 O O . ASP A 1 613 ? -14.742 5.757 -25.696 1.00 70.88 613 ASP A O 1
ATOM 4892 N N . GLU A 1 614 ? -14.146 7.833 -25.065 1.00 58.88 614 GLU A N 1
ATOM 4893 C CA . GLU A 1 614 ? -13.811 8.280 -26.431 1.00 58.88 614 GLU A CA 1
ATOM 4894 C C . GLU A 1 614 ? -12.412 7.828 -26.905 1.00 58.88 614 GLU A C 1
ATOM 4896 O O . GLU A 1 614 ? -11.626 7.236 -26.166 1.00 58.88 614 GLU A O 1
ATOM 4901 N N . GLU A 1 615 ? -12.174 7.987 -28.209 1.00 56.53 615 GLU A N 1
ATOM 4902 C CA . GLU A 1 615 ? -11.389 7.063 -29.036 1.00 56.53 615 GLU A CA 1
ATOM 4903 C C . GLU A 1 615 ? -9.880 6.958 -28.723 1.00 56.53 615 GLU A C 1
ATOM 4905 O O . GLU A 1 615 ? -9.225 7.908 -28.299 1.00 56.53 615 GLU A O 1
ATOM 4910 N N . ASN A 1 616 ? -9.311 5.795 -29.079 1.00 57.94 616 ASN A N 1
ATOM 4911 C CA . ASN A 1 616 ? -7.888 5.421 -28.985 1.00 57.94 616 ASN A CA 1
ATOM 4912 C C . ASN A 1 616 ? -7.369 5.043 -27.582 1.00 57.94 616 ASN A C 1
ATOM 4914 O O . ASN A 1 616 ? -6.317 5.506 -27.142 1.00 57.94 616 ASN A O 1
ATOM 4918 N N . PHE A 1 617 ? -8.034 4.087 -26.919 1.00 73.56 617 PHE A N 1
ATOM 4919 C CA . PHE A 1 617 ? -7.338 3.249 -25.935 1.00 73.56 617 PHE A CA 1
ATOM 4920 C C . PHE A 1 617 ? -6.298 2.373 -26.650 1.00 73.56 617 PHE A C 1
ATOM 4922 O O . PHE A 1 617 ? -6.638 1.356 -27.257 1.00 73.56 617 PHE A O 1
ATOM 4929 N N . ASP A 1 618 ? -5.035 2.785 -26.584 1.00 76.19 618 ASP A N 1
ATOM 4930 C CA . ASP A 1 618 ? -3.912 2.076 -27.190 1.00 76.19 618 ASP A CA 1
ATOM 4931 C C . ASP A 1 618 ? -3.187 1.205 -26.149 1.00 76.19 618 ASP A C 1
ATOM 4933 O O . ASP A 1 618 ? -2.779 1.672 -25.082 1.00 76.19 618 ASP A O 1
ATOM 4937 N N . ASN A 1 619 ? -3.018 -0.082 -26.463 1.00 77.31 619 ASN A N 1
ATOM 4938 C CA . ASN A 1 619 ? -2.287 -1.018 -25.610 1.00 77.31 619 ASN A CA 1
ATOM 4939 C C . ASN A 1 619 ? -0.757 -0.874 -25.718 1.00 77.31 619 ASN A C 1
ATOM 4941 O O . ASN A 1 619 ? -0.061 -1.419 -24.863 1.00 77.31 619 ASN A O 1
ATOM 4945 N N . THR A 1 620 ? -0.234 -0.152 -26.716 1.00 74.81 620 THR A N 1
ATOM 4946 C CA . THR A 1 620 ? 1.204 0.141 -26.857 1.00 74.81 620 THR A CA 1
ATOM 4947 C C . THR A 1 620 ? 1.687 1.230 -25.895 1.00 74.81 620 THR A C 1
ATOM 4949 O O . THR A 1 620 ? 2.848 1.208 -25.497 1.00 74.81 620 THR A O 1
ATOM 4952 N N . ILE A 1 621 ? 0.800 2.133 -25.457 1.00 82.25 621 ILE A N 1
ATOM 4953 C CA . ILE A 1 621 ? 1.102 3.161 -24.450 1.00 82.25 621 ILE A CA 1
ATOM 4954 C C . ILE A 1 621 ? 1.327 2.492 -23.087 1.00 82.25 621 ILE A C 1
ATOM 4956 O O . ILE A 1 621 ? 0.538 1.626 -22.678 1.00 82.25 621 ILE A O 1
ATOM 4960 N N . ALA A 1 622 ? 2.368 2.905 -22.358 1.00 82.56 622 ALA A N 1
ATOM 4961 C CA . ALA A 1 622 ? 2.699 2.348 -21.050 1.00 82.56 622 ALA A CA 1
ATOM 4962 C C . ALA A 1 622 ? 1.566 2.581 -20.034 1.00 82.56 622 ALA A C 1
ATOM 4964 O O . ALA A 1 622 ? 0.871 3.597 -20.062 1.00 82.56 622 ALA A O 1
ATOM 4965 N N . ILE A 1 623 ? 1.359 1.641 -19.104 1.00 88.19 623 ILE A N 1
ATOM 4966 C CA . ILE A 1 623 ? 0.224 1.698 -18.159 1.00 88.19 623 ILE A CA 1
ATOM 4967 C C . ILE A 1 623 ? 0.240 2.996 -17.335 1.00 88.19 623 ILE A C 1
ATOM 4969 O O . ILE A 1 623 ? -0.817 3.585 -17.107 1.00 88.19 623 ILE A O 1
ATOM 4973 N N . GLY A 1 624 ? 1.427 3.476 -16.953 1.00 84.12 624 GLY A N 1
ATOM 4974 C CA . GLY A 1 624 ? 1.612 4.721 -16.212 1.00 84.12 624 GLY A CA 1
ATOM 4975 C C . GLY A 1 624 ? 1.222 5.997 -16.966 1.00 84.12 624 GLY A C 1
ATOM 4976 O O . GLY A 1 624 ? 0.924 7.001 -16.319 1.00 84.12 624 GLY A O 1
ATOM 4977 N N . GLU A 1 625 ? 1.147 5.952 -18.296 1.00 84.75 625 GLU A N 1
ATOM 4978 C CA . GLU A 1 625 ? 0.896 7.106 -19.176 1.00 84.75 625 GLU A CA 1
ATOM 4979 C C . GLU A 1 625 ? -0.572 7.206 -19.629 1.00 84.75 625 GLU A C 1
ATOM 4981 O O . GLU A 1 625 ? -1.049 8.279 -19.995 1.00 84.75 625 GLU A O 1
ATOM 4986 N N . ARG A 1 626 ? -1.331 6.103 -19.562 1.00 88.50 626 ARG A N 1
ATOM 4987 C CA . ARG A 1 626 ? -2.771 6.068 -19.888 1.00 88.50 626 ARG A CA 1
ATOM 4988 C C . ARG A 1 626 ? -3.579 6.922 -18.901 1.00 88.50 626 ARG A C 1
ATOM 4990 O O . ARG A 1 626 ? -3.261 6.945 -17.711 1.00 88.50 626 ARG A O 1
ATOM 4997 N N . ARG A 1 627 ? -4.679 7.553 -19.340 1.00 88.06 627 ARG A N 1
ATOM 4998 C CA . ARG A 1 627 ? -5.577 8.348 -18.468 1.00 88.06 627 ARG A CA 1
ATOM 4999 C C . ARG A 1 627 ? -6.048 7.522 -17.262 1.00 88.06 627 ARG A C 1
ATOM 5001 O O . ARG A 1 627 ? -6.731 6.513 -17.425 1.00 88.06 627 ARG A O 1
ATOM 5008 N N . ALA A 1 628 ? -5.737 7.973 -16.046 1.00 90.25 628 ALA A N 1
ATOM 5009 C CA . ALA A 1 628 ? -6.151 7.334 -14.794 1.00 90.25 628 ALA A CA 1
ATOM 5010 C C . ALA A 1 628 ? -7.621 7.648 -14.443 1.00 90.25 628 ALA A C 1
ATOM 5012 O O . ALA A 1 628 ? -7.920 8.161 -13.369 1.00 90.25 628 ALA A O 1
ATOM 5013 N N . TRP A 1 629 ? -8.551 7.340 -15.355 1.00 91.00 629 TRP A N 1
ATOM 5014 C CA . TRP A 1 629 ? -9.958 7.763 -15.273 1.00 91.00 629 TRP A CA 1
ATOM 5015 C C . TRP A 1 629 ? -10.679 7.304 -13.995 1.00 91.00 629 TRP A C 1
ATOM 5017 O O . TRP A 1 629 ? -11.621 7.954 -13.544 1.00 91.00 629 TRP A O 1
ATOM 5027 N N . TRP A 1 630 ? -10.232 6.205 -13.381 1.00 91.38 630 TRP A N 1
ATOM 5028 C CA . TRP A 1 630 ? -10.752 5.750 -12.092 1.00 91.38 630 TRP A CA 1
ATOM 5029 C C . TRP A 1 630 ? -10.422 6.736 -10.959 1.00 91.38 630 TRP A C 1
ATOM 5031 O O . TRP A 1 630 ? -11.257 6.972 -10.089 1.00 91.38 630 TRP A O 1
ATOM 5041 N N . GLU A 1 631 ? -9.257 7.389 -10.996 1.00 90.56 631 GLU A N 1
ATOM 5042 C CA . GLU A 1 631 ? -8.908 8.447 -10.043 1.00 90.56 631 GLU A CA 1
ATOM 5043 C C . GLU A 1 631 ? -9.622 9.770 -10.371 1.00 90.56 631 GLU A C 1
ATOM 5045 O O . GLU A 1 631 ? -10.005 10.484 -9.443 1.00 90.56 631 GLU A O 1
ATOM 5050 N N . ASP A 1 632 ? -9.916 10.064 -11.647 1.00 89.44 632 ASP A N 1
ATOM 5051 C CA . ASP A 1 632 ? -10.826 11.165 -12.026 1.00 89.44 632 ASP A CA 1
ATOM 5052 C C . ASP A 1 632 ? -12.224 10.936 -11.419 1.00 89.44 632 ASP A C 1
ATOM 5054 O O . ASP A 1 632 ? -12.824 11.843 -10.846 1.00 89.44 632 ASP A O 1
ATOM 5058 N N . MET A 1 633 ? -12.734 9.701 -11.500 1.00 87.94 633 MET A N 1
ATOM 5059 C CA . MET A 1 633 ? -14.028 9.291 -10.947 1.00 87.94 633 MET A CA 1
ATOM 5060 C C . MET A 1 633 ? -14.048 9.392 -9.421 1.00 87.94 633 MET A C 1
ATOM 5062 O O . MET A 1 633 ? -14.996 9.938 -8.849 1.00 87.94 633 MET A O 1
ATOM 5066 N N . VAL A 1 634 ? -12.991 8.917 -8.759 1.00 82.38 634 VAL A N 1
ATOM 5067 C CA . VAL A 1 634 ? -12.789 9.108 -7.319 1.00 82.38 634 VAL A CA 1
ATOM 5068 C C . VAL A 1 634 ? -12.733 10.605 -6.986 1.00 82.38 634 VAL A C 1
ATOM 5070 O O . VAL A 1 634 ? -13.371 11.016 -6.022 1.00 82.38 634 VAL A O 1
ATOM 5073 N N . THR A 1 635 ? -12.094 11.444 -7.809 1.00 81.88 635 THR A N 1
ATOM 5074 C CA . THR A 1 635 ? -12.025 12.917 -7.656 1.00 81.88 635 THR A CA 1
ATOM 5075 C C . THR A 1 635 ? -13.380 13.607 -7.831 1.00 81.88 635 THR A C 1
ATOM 5077 O O . THR A 1 635 ? -13.745 14.474 -7.033 1.00 81.88 635 THR A O 1
ATOM 5080 N N . TYR A 1 636 ? -14.194 13.183 -8.796 1.00 81.44 636 TYR A N 1
ATOM 5081 C CA . TYR A 1 636 ? -15.556 13.688 -8.961 1.00 81.44 636 TYR A CA 1
ATOM 5082 C C . TYR A 1 636 ? -16.444 13.345 -7.759 1.00 81.44 636 TYR A C 1
ATOM 5084 O O . TYR A 1 636 ? -17.101 14.225 -7.189 1.00 81.44 636 TYR A O 1
ATOM 5092 N N . LEU A 1 637 ? -16.432 12.074 -7.342 1.00 71.75 637 LEU A N 1
ATOM 5093 C CA . LEU A 1 637 ? -17.093 11.620 -6.120 1.00 71.75 637 LEU A CA 1
ATOM 5094 C C . LEU A 1 637 ? -16.617 12.446 -4.925 1.00 71.75 637 LEU A C 1
ATOM 5096 O O . LEU A 1 637 ? -17.448 12.941 -4.153 1.00 71.75 637 LEU A O 1
ATOM 5100 N N . LEU A 1 638 ? -15.296 12.650 -4.834 1.00 69.00 638 LEU A N 1
ATOM 5101 C CA . LEU A 1 638 ? -14.656 13.402 -3.770 1.00 69.00 638 LEU A CA 1
ATOM 5102 C C . LEU A 1 638 ? -15.271 14.807 -3.639 1.00 69.00 638 LEU A C 1
ATOM 5104 O O . LEU A 1 638 ? -15.790 15.185 -2.583 1.00 69.00 638 LEU A O 1
ATOM 5108 N N . GLU A 1 639 ? -15.265 15.587 -4.714 1.00 69.00 639 GLU A N 1
ATOM 5109 C CA . GLU A 1 639 ? -15.768 16.958 -4.669 1.00 69.00 639 GLU A CA 1
ATOM 5110 C C . GLU A 1 639 ? -17.278 17.037 -4.413 1.00 69.00 639 GLU A C 1
ATOM 5112 O O . GLU A 1 639 ? -17.724 17.758 -3.502 1.00 69.00 639 GLU A O 1
ATOM 5117 N N . LYS A 1 640 ? -18.065 16.332 -5.242 1.00 67.75 640 LYS A N 1
ATOM 5118 C CA . LYS A 1 640 ? -19.509 16.576 -5.368 1.00 67.75 640 LYS A CA 1
ATOM 5119 C C . LYS A 1 640 ? -20.319 15.890 -4.273 1.00 67.75 640 LYS A C 1
ATOM 5121 O O . LYS A 1 640 ? -21.318 16.457 -3.836 1.00 67.75 640 LYS A O 1
ATOM 5126 N N . VAL A 1 641 ? -19.889 14.714 -3.813 1.00 57.81 641 VAL A N 1
ATOM 5127 C CA . VAL A 1 641 ? -20.639 13.902 -2.841 1.00 57.81 641 VAL A CA 1
ATOM 5128 C C . VAL A 1 641 ? -20.121 14.118 -1.408 1.00 57.81 641 VAL A C 1
ATOM 5130 O O . VAL A 1 641 ? -20.925 14.265 -0.483 1.00 57.81 641 VAL A O 1
ATOM 5133 N N . GLY A 1 642 ? -18.798 14.253 -1.212 1.00 53.12 642 GLY A N 1
ATOM 5134 C CA . GLY A 1 642 ? -18.178 14.371 0.125 1.00 53.12 642 GLY A CA 1
ATOM 5135 C C . GLY A 1 642 ? -18.391 13.130 1.006 1.00 53.12 642 GLY A C 1
ATOM 5136 O O . GLY A 1 642 ? -18.957 12.165 0.502 1.00 53.12 642 GLY A O 1
ATOM 5137 N N . TRP A 1 643 ? -18.016 13.176 2.310 1.00 50.53 643 TRP A N 1
ATOM 5138 C CA . TRP A 1 643 ? -18.386 12.139 3.313 1.00 50.53 643 TRP A CA 1
ATOM 5139 C C . TRP A 1 643 ? -19.913 11.920 3.293 1.00 50.53 643 TRP A C 1
ATOM 5141 O O . TRP A 1 643 ? -20.652 12.655 3.948 1.00 50.53 643 TRP A O 1
ATOM 5151 N N . LEU A 1 644 ? -20.329 10.952 2.452 1.00 41.50 644 LEU A N 1
ATOM 5152 C CA . LEU A 1 644 ? -21.610 10.792 1.744 1.00 41.50 644 LEU A CA 1
ATOM 5153 C C . LEU A 1 644 ? -22.789 11.288 2.578 1.00 41.50 644 LEU A C 1
ATOM 5155 O O . LEU A 1 644 ? -23.373 10.573 3.406 1.00 41.50 644 LEU A O 1
ATOM 5159 N N . ARG A 1 645 ? -23.083 12.574 2.380 1.00 33.69 645 ARG A N 1
ATOM 5160 C CA . ARG A 1 645 ? -23.929 13.349 3.277 1.00 33.69 645 ARG A CA 1
ATOM 5161 C C . ARG A 1 645 ? -25.378 13.219 2.840 1.00 33.69 645 ARG A C 1
ATOM 5163 O O . ARG A 1 645 ? -25.808 13.914 1.924 1.00 33.69 645 ARG A O 1
ATOM 5170 N N . LEU A 1 646 ? -26.160 12.437 3.582 1.00 25.84 646 LEU A N 1
ATOM 5171 C CA . LEU A 1 646 ? -27.625 12.520 3.566 1.00 25.84 646 LEU A CA 1
ATOM 5172 C C . LEU A 1 646 ? -28.106 13.820 4.242 1.00 25.84 646 LEU A C 1
ATOM 5174 O O . LEU A 1 646 ? -28.871 13.817 5.205 1.00 25.84 646 LEU A O 1
ATOM 5178 N N . SER A 1 647 ? -27.661 14.965 3.720 1.00 24.66 647 SER A N 1
ATOM 5179 C CA . SER A 1 647 ? -28.391 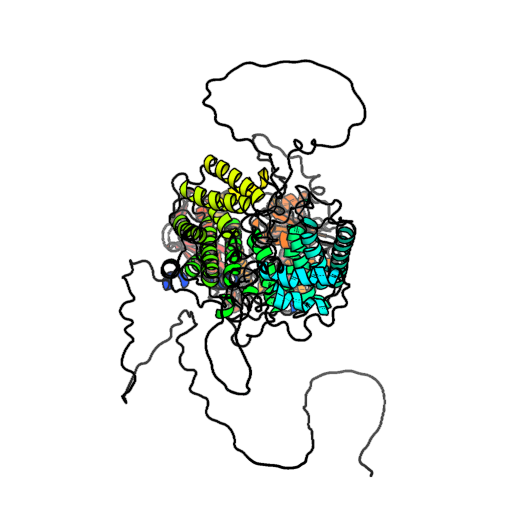16.210 3.892 1.00 24.66 647 SER A CA 1
ATOM 5180 C C . SER A 1 647 ? -29.597 16.154 2.972 1.00 24.66 647 SER A C 1
ATOM 5182 O O . SER A 1 647 ? -29.499 16.497 1.793 1.00 24.66 647 SER A O 1
ATOM 5184 N N . LEU A 1 648 ? -30.743 15.784 3.550 1.00 26.28 648 LEU A N 1
ATOM 5185 C CA . LEU A 1 648 ? -32.006 16.379 3.130 1.00 26.28 648 LEU A CA 1
ATOM 5186 C C . LEU A 1 648 ? -31.755 17.879 2.945 1.00 26.28 648 LEU A C 1
ATOM 5188 O O . LEU A 1 648 ? -31.275 18.542 3.866 1.00 26.28 648 LEU A O 1
ATOM 5192 N N . THR A 1 649 ? -32.027 18.398 1.752 1.00 25.92 649 THR A N 1
ATOM 5193 C CA . THR A 1 649 ? -32.033 19.844 1.536 1.00 25.92 649 THR A CA 1
ATOM 5194 C C . THR A 1 649 ? -33.048 20.479 2.487 1.00 25.92 649 THR A C 1
ATOM 5196 O O . THR A 1 649 ? -34.074 19.868 2.802 1.00 25.92 649 THR A O 1
ATOM 5199 N N . ASP A 1 650 ? -32.805 21.717 2.926 1.00 27.62 650 ASP A N 1
ATOM 5200 C CA . ASP A 1 650 ? -33.607 22.420 3.948 1.00 27.62 650 ASP A CA 1
ATOM 5201 C C . ASP A 1 650 ? -35.087 22.685 3.561 1.00 27.62 650 ASP A C 1
ATOM 5203 O O . ASP A 1 650 ? -35.825 23.377 4.260 1.00 27.62 650 ASP A O 1
ATOM 5207 N N . ALA A 1 651 ? -35.555 22.107 2.453 1.00 26.25 651 ALA A N 1
ATOM 5208 C CA . ALA A 1 651 ? -36.900 22.209 1.910 1.00 26.25 651 ALA A CA 1
ATOM 5209 C C . ALA A 1 651 ? -37.968 21.342 2.616 1.00 26.25 651 ALA A C 1
ATOM 5211 O O . ALA A 1 651 ? -39.147 21.519 2.311 1.00 26.25 651 ALA A O 1
ATOM 5212 N N . GLN A 1 652 ? -37.610 20.399 3.507 1.00 27.98 652 GLN A N 1
ATOM 5213 C CA . GLN A 1 652 ? -38.586 19.463 4.117 1.00 27.98 652 GLN A CA 1
ATOM 5214 C C . GLN A 1 652 ? -38.513 19.258 5.645 1.00 27.98 652 GLN A C 1
ATOM 5216 O O . GLN A 1 652 ? -39.146 18.343 6.167 1.00 27.98 652 GLN A O 1
ATOM 5221 N N . ILE A 1 653 ? -37.859 20.149 6.398 1.00 26.12 653 ILE A N 1
ATOM 5222 C CA . ILE A 1 653 ? -38.046 20.212 7.869 1.00 26.12 653 ILE A CA 1
ATOM 5223 C C . ILE A 1 653 ? -39.333 20.994 8.243 1.00 26.12 653 ILE A C 1
ATOM 5225 O O . ILE A 1 653 ? -39.842 20.897 9.356 1.00 26.12 653 ILE A O 1
ATOM 5229 N N . SER A 1 654 ? -39.942 21.712 7.295 1.00 26.03 654 SER A N 1
ATOM 5230 C CA . SER A 1 654 ? -41.136 22.551 7.483 1.00 26.03 654 SER A CA 1
ATOM 5231 C C . SER A 1 654 ? -42.474 21.837 7.194 1.00 26.03 654 SER A C 1
ATOM 5233 O O . SER A 1 654 ? -43.268 22.296 6.371 1.00 26.03 654 SER A O 1
ATOM 5235 N N . CYS A 1 655 ? -42.775 20.730 7.888 1.00 23.55 655 CYS A N 1
ATOM 5236 C CA . CYS A 1 655 ? -44.085 20.056 7.779 1.00 23.55 655 CYS A CA 1
ATOM 5237 C C . CYS A 1 655 ? -44.633 19.456 9.093 1.00 23.55 655 CYS A C 1
ATOM 5239 O O . CYS A 1 655 ? -44.585 18.247 9.307 1.00 23.55 655 CYS A O 1
ATOM 5241 N N . GLY A 1 656 ? -45.297 20.300 9.894 1.00 26.06 656 GLY A N 1
ATOM 5242 C CA . GLY A 1 656 ? -46.324 19.875 10.859 1.00 26.06 656 GLY A CA 1
ATOM 5243 C C . GLY A 1 656 ? -45.974 20.057 12.340 1.00 26.06 656 GLY A C 1
ATOM 5244 O O . GLY A 1 656 ? -44.993 19.501 12.813 1.00 26.06 656 GLY A O 1
ATOM 5245 N N . CYS A 1 657 ? -46.865 20.762 13.050 1.00 22.59 657 CYS A N 1
ATOM 5246 C CA . CYS A 1 657 ? -46.836 21.096 14.485 1.00 22.59 657 CYS A CA 1
ATOM 5247 C C . CYS A 1 657 ? -45.677 22.038 14.917 1.00 22.59 657 CYS A C 1
ATOM 5249 O O . CYS A 1 657 ? -44.517 21.782 14.626 1.00 22.59 657 CYS A O 1
ATOM 5251 N N . ASP A 1 658 ? -45.901 23.169 15.597 1.00 23.95 658 ASP A N 1
ATOM 5252 C CA . ASP A 1 658 ? -47.147 23.701 16.176 1.00 23.95 658 ASP A CA 1
ATOM 5253 C C . ASP A 1 658 ? -47.392 25.192 15.897 1.00 23.95 658 ASP A C 1
ATOM 5255 O O . ASP A 1 658 ? -46.502 25.954 15.521 1.00 23.95 658 ASP A O 1
ATOM 5259 N N . VAL A 1 659 ? -48.653 25.601 16.069 1.00 26.06 659 VAL A N 1
ATOM 5260 C CA . VAL A 1 659 ? -49.133 26.965 15.810 1.00 26.06 659 VAL A CA 1
ATOM 5261 C C . VAL A 1 659 ? -49.095 27.810 17.084 1.00 26.06 659 VAL A C 1
ATOM 5263 O O . VAL A 1 659 ? -49.930 27.636 17.969 1.00 26.06 659 VAL A O 1
ATOM 5266 N N . ALA A 1 660 ? -48.220 28.818 17.120 1.00 24.67 660 ALA A N 1
ATOM 5267 C CA . ALA A 1 660 ? -48.359 29.972 18.008 1.00 24.67 660 ALA A CA 1
ATOM 5268 C C . ALA A 1 660 ? -47.758 31.242 17.370 1.00 24.67 660 ALA A C 1
ATOM 5270 O O . ALA A 1 660 ? -46.634 31.217 16.891 1.00 24.67 660 ALA A O 1
ATOM 5271 N N . ALA A 1 661 ? -48.560 32.316 17.356 1.00 26.20 661 ALA A N 1
ATOM 5272 C CA . ALA A 1 661 ? -48.275 33.741 17.088 1.00 26.20 661 ALA A CA 1
ATOM 5273 C C . ALA A 1 661 ? -46.812 34.159 16.737 1.00 26.20 661 ALA A C 1
ATOM 5275 O O . ALA A 1 661 ? -45.896 33.878 17.497 1.00 26.20 661 ALA A O 1
ATOM 5276 N N . THR A 1 662 ? -46.529 34.947 15.684 1.00 25.81 662 THR A N 1
ATOM 5277 C CA . THR A 1 662 ? -47.264 36.139 15.187 1.00 25.81 662 THR A CA 1
ATOM 5278 C C . THR A 1 662 ? -47.084 36.431 13.672 1.00 25.81 662 THR A C 1
ATOM 5280 O O . THR A 1 662 ? -46.234 35.871 12.990 1.00 25.81 662 THR A O 1
ATOM 5283 N N . ARG A 1 663 ? -47.901 37.363 13.151 1.00 21.94 663 ARG A N 1
ATOM 5284 C CA . ARG A 1 663 ? -47.717 38.169 11.912 1.00 21.94 663 ARG A CA 1
ATOM 5285 C C . ARG A 1 663 ? -47.534 39.654 12.321 1.00 21.94 663 ARG A C 1
ATOM 5287 O O . ARG A 1 663 ? -47.830 39.928 13.487 1.00 21.94 663 ARG A O 1
ATOM 5294 N N . PRO A 1 664 ? -47.174 40.626 11.443 1.00 36.09 664 PRO A N 1
ATOM 5295 C CA . PRO A 1 664 ? -47.055 40.620 9.967 1.00 36.09 664 PRO A CA 1
ATOM 5296 C C . PRO A 1 664 ? -45.621 41.054 9.512 1.00 36.09 664 PRO A C 1
ATOM 5298 O O . PRO A 1 664 ? -44.704 40.888 10.305 1.00 36.09 664 PRO A O 1
ATOM 5301 N N . ASP A 1 665 ? -45.281 41.560 8.312 1.00 24.55 665 ASP A N 1
ATOM 5302 C CA . ASP A 1 665 ? -46.006 41.956 7.079 1.00 24.55 665 ASP A CA 1
ATOM 5303 C C . ASP A 1 665 ? -45.054 41.934 5.844 1.00 24.55 665 ASP A C 1
ATOM 5305 O O . ASP A 1 665 ? -43.890 41.564 5.973 1.00 24.55 665 ASP A O 1
ATOM 5309 N N . LEU A 1 666 ? -45.547 42.451 4.706 1.00 27.97 666 LEU A N 1
ATOM 5310 C CA . LEU A 1 666 ? -44.899 42.903 3.457 1.00 27.97 666 LEU A CA 1
ATOM 5311 C C . LEU A 1 666 ? -45.130 42.044 2.200 1.00 27.97 666 LEU A C 1
ATOM 5313 O O . LEU A 1 666 ? -45.313 40.830 2.234 1.00 27.97 666 LEU A O 1
ATOM 5317 N N . ARG A 1 667 ? -45.191 42.758 1.066 1.00 24.88 667 ARG A N 1
ATOM 5318 C CA . ARG A 1 667 ? -45.596 42.309 -0.276 1.00 24.88 667 ARG A CA 1
ATOM 5319 C C . ARG A 1 667 ? -44.602 42.857 -1.308 1.00 24.88 667 ARG A C 1
ATOM 5321 O O . ARG A 1 667 ? -44.231 44.016 -1.170 1.00 24.88 667 ARG A O 1
ATOM 5328 N N . ASP A 1 668 ? -44.342 42.123 -2.390 1.00 26.28 668 ASP A N 1
ATOM 5329 C CA . ASP A 1 668 ? -44.575 42.599 -3.772 1.00 26.28 668 ASP A CA 1
ATOM 5330 C C . ASP A 1 668 ? -44.559 41.398 -4.754 1.00 26.28 668 ASP A C 1
ATOM 5332 O O . ASP A 1 668 ? -43.743 40.495 -4.567 1.00 26.28 668 ASP A O 1
ATOM 5336 N N . PRO A 1 669 ? -45.447 41.328 -5.768 1.00 29.81 669 PRO A N 1
ATOM 5337 C CA . PRO A 1 669 ? -45.450 40.251 -6.761 1.00 29.81 669 PRO A CA 1
ATOM 5338 C C . PRO A 1 669 ? -44.919 40.682 -8.145 1.00 29.81 669 PRO A C 1
ATOM 5340 O O . PRO A 1 669 ? -45.393 41.662 -8.721 1.00 29.81 669 PRO A O 1
ATOM 5343 N N . ARG A 1 670 ? -43.998 39.890 -8.721 1.00 25.00 670 ARG A N 1
ATOM 5344 C CA . ARG A 1 670 ? -43.570 39.853 -10.145 1.00 25.00 670 ARG A CA 1
ATOM 5345 C C . ARG A 1 670 ? -42.596 38.661 -10.323 1.00 25.00 670 ARG A C 1
ATOM 5347 O O . ARG A 1 670 ? -41.794 38.444 -9.425 1.00 25.00 670 ARG A O 1
ATOM 5354 N N . LEU A 1 671 ? -42.595 37.841 -11.385 1.00 26.95 671 LEU A N 1
ATOM 5355 C CA . LEU A 1 671 ? -43.360 37.825 -12.647 1.00 26.95 671 LEU A CA 1
ATOM 5356 C C . LEU A 1 671 ? -43.926 36.417 -12.974 1.00 26.95 671 LEU A C 1
ATOM 5358 O O . LEU A 1 671 ? -43.376 35.407 -12.546 1.00 26.95 671 LEU A O 1
ATOM 5362 N N . GLU A 1 672 ? -44.981 36.367 -13.797 1.00 25.47 672 GLU A N 1
ATOM 5363 C CA . GLU A 1 672 ? -45.402 35.187 -14.589 1.00 25.47 672 GLU A CA 1
ATOM 5364 C C . GLU A 1 672 ? -44.827 35.253 -16.036 1.00 25.47 672 GLU A C 1
ATOM 5366 O O . GLU A 1 672 ? -44.014 36.130 -16.314 1.00 25.47 672 GLU A O 1
ATOM 5371 N N . VAL A 1 673 ? -45.365 34.426 -16.965 1.00 28.69 673 VAL A N 1
ATOM 5372 C CA . VAL A 1 673 ? -45.276 34.518 -18.456 1.00 28.69 673 VAL A CA 1
ATOM 5373 C C . VAL A 1 673 ? -43.952 33.973 -19.037 1.00 28.69 673 VAL A C 1
ATOM 5375 O O . VAL A 1 673 ? -42.894 34.472 -18.690 1.00 28.69 673 VAL A O 1
ATOM 5378 N N . LEU A 1 674 ? -43.870 32.978 -19.944 1.00 25.48 674 LEU A N 1
ATOM 5379 C CA . LEU A 1 674 ? -44.779 32.076 -20.709 1.00 25.48 674 LEU A CA 1
ATOM 5380 C C . LEU A 1 674 ? -43.980 30.766 -21.006 1.00 25.48 674 LEU A C 1
ATOM 5382 O O . LEU A 1 674 ? -42.768 30.769 -20.838 1.00 25.48 674 LEU A O 1
ATOM 5386 N N . GLY A 1 675 ? -44.486 29.618 -21.486 1.00 24.77 675 GLY A N 1
ATOM 5387 C CA . GLY A 1 675 ? -45.827 29.103 -21.820 1.00 24.77 675 GLY A CA 1
ATOM 5388 C C . GLY A 1 675 ? -45.668 27.714 -22.496 1.00 24.77 675 GLY A C 1
ATOM 5389 O O . GLY A 1 675 ? -44.900 27.582 -23.436 1.00 24.77 675 GLY A O 1
ATOM 5390 N N . LYS A 1 676 ? -46.177 26.606 -21.936 1.00 25.72 676 LYS A N 1
ATOM 5391 C CA . LYS A 1 676 ? -47.481 25.956 -22.232 1.00 25.72 676 LYS A CA 1
ATOM 5392 C C . LYS A 1 676 ? -47.786 25.607 -23.709 1.00 25.72 676 LYS A C 1
ATOM 5394 O O . LYS A 1 676 ? -48.367 26.430 -24.403 1.00 25.72 676 LYS A O 1
ATOM 5399 N N . GLN A 1 677 ? -47.595 24.331 -24.075 1.00 23.89 677 GLN A N 1
ATOM 5400 C CA . GLN A 1 677 ? -48.443 23.458 -24.933 1.00 23.89 677 GLN A CA 1
ATOM 5401 C C . GLN A 1 677 ? -47.841 22.022 -24.901 1.00 23.89 677 GLN A C 1
ATOM 5403 O O . GLN A 1 677 ? -46.633 21.900 -24.759 1.00 23.89 677 GLN A O 1
ATOM 5408 N N . ALA A 1 678 ? -48.564 20.896 -24.992 1.00 24.44 678 ALA A N 1
ATOM 5409 C CA . ALA A 1 678 ? -49.971 20.638 -24.681 1.00 24.44 678 ALA A CA 1
ATOM 5410 C C . ALA A 1 678 ? -50.190 19.168 -24.227 1.00 24.44 678 ALA A C 1
ATOM 5412 O O . ALA A 1 678 ? -50.013 18.225 -24.986 1.00 24.44 678 ALA A O 1
ATOM 5413 N N . LEU A 1 679 ? -50.609 19.013 -22.968 1.00 23.44 679 LEU A N 1
ATOM 5414 C CA . LEU A 1 679 ? -51.722 18.174 -22.490 1.00 23.44 679 LEU A CA 1
ATOM 5415 C C . LEU A 1 679 ? -52.233 16.986 -23.346 1.00 23.44 679 LEU A C 1
ATOM 5417 O O . LEU A 1 679 ? -53.062 17.173 -24.233 1.00 23.44 679 LEU A O 1
ATOM 5421 N N . LEU A 1 680 ? -51.996 15.763 -22.850 1.00 24.52 680 LEU A N 1
ATOM 5422 C CA . LEU A 1 680 ? -53.024 14.711 -22.794 1.00 24.52 680 LEU A CA 1
ATOM 5423 C C . LEU A 1 680 ? -53.093 14.087 -21.384 1.00 24.52 680 LEU A C 1
ATOM 5425 O O . LEU A 1 680 ? -52.083 13.812 -20.742 1.00 24.52 680 LEU A O 1
ATOM 5429 N N . ARG A 1 681 ? -54.324 13.937 -20.883 1.00 21.94 681 ARG A N 1
ATOM 5430 C CA . ARG A 1 681 ? -54.763 13.419 -19.567 1.00 21.94 681 ARG A CA 1
ATOM 5431 C C . ARG A 1 681 ? -56.294 13.216 -19.661 1.00 21.94 681 ARG A C 1
ATOM 5433 O O . ARG A 1 681 ? -56.895 13.852 -20.526 1.00 21.94 681 ARG A O 1
ATOM 5440 N N . PRO A 1 682 ? -56.976 12.506 -18.737 1.00 37.94 682 PRO A N 1
ATOM 5441 C CA . PRO A 1 682 ? -56.489 11.585 -17.702 1.00 37.94 682 PRO A CA 1
ATOM 5442 C C . PRO A 1 682 ? -57.262 10.237 -17.688 1.00 37.94 682 PRO A C 1
ATOM 5444 O O . PRO A 1 682 ? -58.278 10.077 -18.360 1.00 37.94 682 PRO A O 1
ATOM 5447 N N . ARG A 1 683 ? -56.939 9.353 -16.735 1.00 22.78 683 ARG A N 1
ATOM 5448 C CA . ARG A 1 683 ? -57.981 8.782 -15.855 1.00 22.78 683 ARG A CA 1
ATOM 5449 C C . ARG A 1 683 ? -57.453 8.663 -14.425 1.00 22.78 683 ARG A C 1
ATOM 5451 O O . ARG A 1 683 ? -56.264 8.459 -14.218 1.00 22.78 683 ARG A O 1
ATOM 5458 N N . ARG A 1 684 ? -58.328 8.896 -13.442 1.00 25.11 684 ARG A N 1
ATOM 5459 C CA . ARG A 1 684 ? -58.006 8.852 -12.008 1.00 25.11 684 ARG A CA 1
ATOM 5460 C C . ARG A 1 684 ? -58.436 7.510 -11.424 1.00 25.11 684 ARG A C 1
ATOM 5462 O O . ARG A 1 684 ? -59.602 7.157 -11.562 1.00 25.11 684 ARG A O 1
ATOM 5469 N N . LEU A 1 685 ? -57.566 6.908 -10.624 1.00 23.81 685 LEU A N 1
ATOM 5470 C CA . LEU A 1 685 ? -57.944 6.457 -9.286 1.00 23.81 685 LEU A CA 1
ATOM 5471 C C . LEU A 1 685 ? -57.024 7.184 -8.296 1.00 23.81 685 LEU A C 1
ATOM 5473 O O . LEU A 1 685 ? -55.863 7.444 -8.603 1.00 23.81 685 LEU A O 1
ATOM 5477 N N . TRP A 1 686 ? -57.578 7.615 -7.167 1.00 24.48 686 TRP A N 1
ATOM 5478 C CA . TRP A 1 686 ? -56.877 8.312 -6.083 1.00 24.48 686 TRP A CA 1
ATOM 5479 C C . TRP A 1 686 ? -57.105 7.509 -4.803 1.00 24.48 686 TRP A C 1
ATOM 5481 O O . TRP A 1 686 ? -58.230 7.078 -4.562 1.00 24.48 686 TRP A O 1
ATOM 5491 N N . GLY A 1 687 ? -56.071 7.347 -3.980 1.00 20.12 687 GLY A N 1
ATOM 5492 C CA . GLY A 1 687 ? -56.174 6.631 -2.710 1.00 20.12 687 GLY A CA 1
ATOM 5493 C C . GLY A 1 687 ? -54.911 6.776 -1.871 1.00 20.12 687 GLY A C 1
ATOM 5494 O O . GLY A 1 687 ? -53.999 5.983 -2.026 1.00 20.12 687 GLY A O 1
ATOM 5495 N N . ASN A 1 688 ? -54.901 7.787 -0.998 1.00 21.98 688 ASN A N 1
ATOM 5496 C CA . ASN A 1 688 ? -53.997 7.980 0.146 1.00 21.98 688 ASN A CA 1
ATOM 5497 C C . ASN A 1 688 ? -52.482 7.871 -0.128 1.00 21.98 688 ASN A C 1
ATOM 5499 O O . ASN A 1 688 ? -51.909 6.788 -0.189 1.00 21.98 688 ASN A O 1
ATOM 5503 N N . GLY A 1 689 ? -51.801 9.019 -0.188 1.00 25.34 689 GLY A N 1
ATOM 5504 C CA . GLY A 1 689 ? -50.340 9.051 -0.267 1.00 25.34 689 GLY A CA 1
ATOM 5505 C C . GLY A 1 689 ? -49.679 8.575 1.029 1.00 25.34 689 GLY A C 1
ATOM 5506 O O . GLY A 1 689 ? -49.953 9.118 2.099 1.00 25.34 689 GLY A O 1
ATOM 5507 N N . PHE A 1 690 ? -48.764 7.613 0.915 1.00 22.14 690 PHE A N 1
ATOM 5508 C CA . PHE A 1 690 ? -47.804 7.271 1.962 1.00 22.14 690 PHE A CA 1
ATOM 5509 C C . PHE A 1 690 ? -46.427 7.821 1.589 1.00 22.14 690 PHE A C 1
ATOM 5511 O O . PHE A 1 690 ? -45.960 7.663 0.465 1.00 22.14 690 PHE A O 1
ATOM 5518 N N . TRP A 1 691 ? -45.801 8.516 2.537 1.00 20.70 691 TRP A N 1
ATOM 5519 C CA . TRP A 1 691 ? -44.483 9.118 2.350 1.00 20.70 691 TRP A CA 1
ATOM 5520 C C . TRP A 1 691 ? -43.398 8.045 2.419 1.00 20.70 691 TRP A C 1
ATOM 5522 O O . TRP A 1 691 ? -43.344 7.313 3.410 1.00 20.70 691 TRP A O 1
ATOM 5532 N N . PHE A 1 692 ? -42.542 8.005 1.394 1.00 20.66 692 PHE A N 1
ATOM 5533 C CA . PHE A 1 692 ? -41.410 7.087 1.279 1.00 20.66 692 PHE A CA 1
ATOM 5534 C C . PHE A 1 692 ? -40.561 7.067 2.558 1.00 20.66 692 PHE A C 1
ATOM 5536 O O . PHE A 1 692 ? -40.204 8.113 3.107 1.00 20.66 692 PHE A O 1
ATOM 5543 N N . LEU A 1 693 ? -40.250 5.860 3.025 1.00 20.98 693 LEU A N 1
ATOM 5544 C CA . LEU A 1 693 ? -39.332 5.598 4.126 1.00 20.98 693 LEU A CA 1
ATOM 5545 C C . LEU A 1 693 ? -38.288 4.600 3.639 1.00 20.98 693 LEU A C 1
ATOM 5547 O O . LEU A 1 693 ? -38.614 3.621 2.975 1.00 20.98 693 LEU A O 1
ATOM 5551 N N . TRP A 1 694 ? -37.034 4.931 3.912 1.00 26.05 694 TRP A N 1
ATOM 5552 C CA . TRP A 1 694 ? -35.887 4.463 3.146 1.00 26.05 694 TRP A CA 1
ATOM 5553 C C . TRP A 1 694 ? -35.264 3.207 3.780 1.00 26.05 694 TRP A C 1
ATOM 5555 O O . TRP A 1 694 ? -35.691 2.781 4.859 1.00 26.05 694 TRP A O 1
ATOM 5565 N N . THR A 1 695 ? -34.319 2.553 3.086 1.00 28.20 695 THR A N 1
ATOM 5566 C CA . THR A 1 695 ? -34.032 1.126 3.322 1.00 28.20 695 THR A CA 1
ATOM 5567 C C . THR A 1 695 ? -32.536 0.743 3.238 1.00 28.20 695 THR A C 1
ATOM 5569 O O . THR A 1 695 ? -31.914 0.803 2.181 1.00 28.20 695 THR A O 1
ATOM 5572 N N . ASP A 1 696 ? -31.966 0.343 4.375 1.00 34.03 696 ASP A N 1
ATOM 5573 C CA . ASP A 1 696 ? -30.553 0.028 4.673 1.00 34.03 696 ASP A CA 1
ATOM 5574 C C . ASP A 1 696 ? -30.237 -1.468 4.563 1.00 34.03 696 ASP A C 1
ATOM 5576 O O . ASP A 1 696 ? -31.052 -2.292 4.967 1.00 34.03 696 ASP A O 1
ATOM 5580 N N . ASN A 1 697 ? -28.982 -1.789 4.281 1.00 39.62 697 ASN A N 1
ATOM 5581 C CA . ASN A 1 697 ? -28.014 -2.029 5.372 1.00 39.62 697 ASN A CA 1
ATOM 5582 C C . ASN A 1 697 ? -26.862 -1.031 5.157 1.00 39.62 697 ASN A C 1
ATOM 5584 O O . ASN A 1 697 ? -26.919 -0.309 4.168 1.00 39.62 697 ASN A O 1
ATOM 5588 N N . ILE A 1 698 ? -25.774 -0.991 5.928 1.00 33.00 698 ILE A N 1
ATOM 5589 C CA . ILE A 1 698 ? -24.646 -1.896 5.633 1.00 33.00 698 ILE A CA 1
ATOM 5590 C C . ILE A 1 698 ? -23.377 -1.531 6.448 1.00 33.00 698 ILE A C 1
ATOM 5592 O O . ILE A 1 698 ? -23.040 -0.351 6.515 1.00 33.00 698 ILE A O 1
ATOM 5596 N N . ILE A 1 699 ? -22.596 -2.536 6.902 1.00 39.88 699 ILE A N 1
ATOM 5597 C CA . ILE A 1 699 ? -21.116 -2.549 6.731 1.00 39.88 699 ILE A CA 1
ATOM 5598 C C . ILE A 1 699 ? -20.612 -3.388 5.530 1.00 39.88 699 ILE A C 1
ATOM 5600 O O . ILE A 1 699 ? -19.992 -2.841 4.633 1.00 39.88 699 ILE A O 1
ATOM 5604 N N . GLU A 1 700 ? -20.600 -4.728 5.548 1.00 48.12 700 GLU A N 1
ATOM 5605 C CA . GLU A 1 700 ? -21.646 -5.701 5.147 1.00 48.12 700 GLU A CA 1
ATOM 5606 C C . GLU A 1 700 ? -21.954 -5.760 3.633 1.00 48.12 700 GLU A C 1
ATOM 5608 O O . GLU A 1 700 ? -22.485 -6.768 3.200 1.00 48.12 700 GLU A O 1
ATOM 5613 N N . ASP A 1 701 ? -21.594 -4.723 2.866 1.00 39.41 701 ASP A N 1
ATOM 5614 C CA . ASP A 1 701 ? -21.604 -4.538 1.398 1.00 39.41 701 ASP A CA 1
ATOM 5615 C C . ASP A 1 701 ? -20.847 -3.204 1.094 1.00 39.41 701 ASP A C 1
ATOM 5617 O O . ASP A 1 701 ? -21.304 -2.386 0.293 1.00 39.41 701 ASP A O 1
ATOM 5621 N N . ILE A 1 702 ? -19.717 -2.926 1.767 1.00 41.06 702 ILE A N 1
ATOM 5622 C CA . ILE A 1 702 ? -19.067 -1.593 1.884 1.00 41.06 702 ILE A CA 1
ATOM 5623 C C . ILE A 1 702 ? -19.960 -0.572 2.651 1.00 41.06 702 ILE A C 1
ATOM 5625 O O . ILE A 1 702 ? -21.129 -0.424 2.373 1.00 41.06 702 ILE A O 1
ATOM 5629 N N . ILE A 1 703 ? -19.557 0.294 3.581 1.00 43.50 703 ILE A N 1
ATOM 5630 C CA . ILE A 1 703 ? -18.473 1.282 3.490 1.00 43.50 703 ILE A CA 1
ATOM 5631 C C . ILE A 1 703 ? -18.564 2.154 2.202 1.00 43.50 703 ILE A C 1
ATOM 5633 O O . ILE A 1 703 ? -17.615 2.834 1.811 1.00 43.50 703 ILE A O 1
ATOM 5637 N N . ILE A 1 704 ? -19.726 2.143 1.521 1.00 35.03 704 ILE A N 1
ATOM 5638 C CA . ILE A 1 704 ? -19.832 2.589 0.126 1.00 35.03 704 ILE A CA 1
ATOM 5639 C C . ILE A 1 704 ? -19.354 4.036 -0.055 1.00 35.03 704 ILE A C 1
ATOM 5641 O O . ILE A 1 704 ? -19.773 4.954 0.660 1.00 35.03 704 ILE A O 1
ATOM 5645 N N . LEU A 1 705 ? -18.515 4.205 -1.081 1.00 39.22 705 LEU A N 1
ATOM 5646 C CA . LEU A 1 705 ? -17.995 5.474 -1.591 1.00 39.22 705 LEU A CA 1
ATOM 5647 C C . LEU A 1 705 ? -16.996 6.226 -0.696 1.00 39.22 705 LEU A C 1
ATOM 5649 O O . LEU A 1 705 ? -16.899 7.442 -0.805 1.00 39.22 705 LEU A O 1
ATOM 5653 N N . GLY A 1 706 ? -16.211 5.515 0.128 1.00 34.91 706 GLY A N 1
ATOM 5654 C CA . GLY A 1 706 ? -14.841 5.917 0.526 1.00 34.91 706 GLY A CA 1
ATOM 5655 C C . GLY A 1 706 ? -14.698 7.141 1.442 1.00 34.91 706 GLY A C 1
ATOM 5656 O O . GLY A 1 706 ? -13.657 7.363 2.055 1.00 34.91 706 GLY A O 1
ATOM 5657 N N . GLN A 1 707 ? -15.757 7.918 1.598 1.00 37.44 707 GLN A N 1
ATOM 5658 C CA . GLN A 1 707 ? -15.911 8.948 2.599 1.00 37.44 707 GLN A CA 1
ATOM 5659 C C . GLN A 1 707 ? -15.807 10.344 1.969 1.00 37.44 707 GLN A C 1
ATOM 5661 O O . GLN A 1 707 ? -16.723 10.701 1.258 1.00 37.44 707 GLN A O 1
ATOM 5666 N N . ILE A 1 708 ? -14.697 11.084 2.181 1.00 37.56 708 ILE A N 1
ATOM 5667 C CA . ILE A 1 708 ? -14.222 12.323 1.485 1.00 37.56 708 ILE A CA 1
ATOM 5668 C C . ILE A 1 708 ? -14.241 13.707 2.223 1.00 37.56 708 ILE A C 1
ATOM 5670 O O . ILE A 1 708 ? -15.281 14.368 2.347 1.00 37.56 708 ILE A O 1
ATOM 5674 N N . LEU A 1 709 ? -13.030 14.234 2.513 1.00 31.84 709 LEU A N 1
ATOM 5675 C CA . LEU A 1 709 ? -12.528 15.645 2.443 1.00 31.84 709 LEU A CA 1
ATOM 5676 C C . LEU A 1 709 ? -11.050 15.657 2.935 1.00 31.84 709 LEU A C 1
ATOM 5678 O O . LEU A 1 709 ? -10.688 14.711 3.625 1.00 31.84 709 LEU A O 1
ATOM 5682 N N . HIS A 1 710 ? -10.176 16.670 2.789 1.00 25.53 710 HIS A N 1
ATOM 5683 C CA . HIS A 1 710 ? -9.935 17.828 1.882 1.00 25.53 710 HIS A CA 1
ATOM 5684 C C . HIS A 1 710 ? -8.556 18.405 2.323 1.00 25.53 710 HIS A C 1
ATOM 5686 O O . HIS A 1 710 ? -8.196 18.237 3.485 1.00 25.53 710 HIS A O 1
ATOM 5692 N N . LEU A 1 711 ? -7.709 19.002 1.481 1.00 23.72 711 LEU A N 1
ATOM 5693 C CA . LEU A 1 711 ? -7.741 20.422 1.088 1.00 23.72 711 LEU A CA 1
ATOM 5694 C C . LEU A 1 711 ? -6.681 20.681 0.006 1.00 23.72 711 LEU A C 1
ATOM 5696 O O . LEU A 1 711 ? -5.658 20.002 -0.025 1.00 23.72 711 LEU A O 1
ATOM 5700 N N . CYS A 1 712 ? -6.884 21.706 -0.821 1.00 21.23 712 CYS A N 1
ATOM 5701 C CA . CYS A 1 712 ? -5.796 22.271 -1.615 1.00 21.23 712 CYS A CA 1
ATOM 5702 C C . CYS A 1 712 ? -4.904 23.151 -0.729 1.00 21.23 712 CYS A C 1
ATOM 5704 O O . CYS A 1 712 ? -5.427 23.981 0.011 1.00 21.23 712 CYS A O 1
ATOM 5706 N N . ASP A 1 713 ? -3.588 23.069 -0.921 1.00 22.50 713 ASP A N 1
ATOM 5707 C CA . ASP A 1 713 ? -2.691 24.228 -0.771 1.00 22.50 713 ASP A CA 1
ATOM 5708 C C . ASP A 1 713 ? -1.786 24.372 -2.013 1.00 22.50 713 ASP A C 1
ATOM 5710 O O . ASP A 1 713 ? -0.602 24.683 -1.950 1.00 22.50 713 ASP A O 1
ATOM 5714 N N . ILE A 1 714 ? -2.371 24.082 -3.184 1.00 25.14 714 ILE A N 1
ATOM 5715 C CA . ILE A 1 714 ? -1.797 24.355 -4.503 1.00 25.14 714 ILE A CA 1
ATOM 5716 C C . ILE A 1 714 ? -2.862 25.087 -5.325 1.00 25.14 714 ILE A C 1
ATOM 5718 O O . ILE A 1 714 ? -3.888 24.518 -5.698 1.00 25.14 714 ILE A O 1
ATOM 5722 N N . GLN A 1 715 ? -2.615 26.368 -5.594 1.00 23.94 715 GLN A N 1
ATOM 5723 C CA . GLN A 1 715 ? -3.286 27.128 -6.649 1.00 23.94 715 GLN A CA 1
ATOM 5724 C C . GLN A 1 715 ? -2.543 26.882 -7.977 1.00 23.94 715 GLN A C 1
ATOM 5726 O O . GLN A 1 715 ? -1.310 26.942 -7.983 1.00 23.94 715 GLN A O 1
ATOM 5731 N N . PRO A 1 716 ? -3.232 26.660 -9.110 1.00 25.19 716 PRO A N 1
ATOM 5732 C CA . PRO A 1 716 ? -2.575 26.652 -10.413 1.00 25.19 716 PRO A CA 1
ATOM 5733 C C . PRO A 1 716 ? -2.102 28.070 -10.774 1.00 25.19 716 PRO A C 1
ATOM 5735 O O . PRO A 1 716 ? -2.861 29.033 -10.669 1.00 25.19 716 PRO A O 1
ATOM 5738 N N . ARG A 1 717 ? -0.848 28.214 -11.223 1.00 25.00 717 ARG A N 1
ATOM 5739 C CA . ARG A 1 717 ? -0.332 29.492 -11.742 1.00 25.00 717 ARG A CA 1
ATOM 5740 C C . ARG A 1 717 ? -0.831 29.748 -13.164 1.00 25.00 717 ARG A C 1
ATOM 5742 O O . ARG A 1 717 ? -0.573 28.935 -14.046 1.00 25.00 717 ARG A O 1
ATOM 5749 N N . GLN A 1 718 ? -1.348 30.949 -13.408 1.00 23.89 718 GLN A N 1
ATOM 5750 C CA . GLN A 1 718 ? -1.148 31.666 -14.670 1.00 23.89 718 GLN A CA 1
ATOM 5751 C C . GLN A 1 718 ? -0.870 33.142 -14.366 1.00 23.89 718 GLN A C 1
ATOM 5753 O O . GLN A 1 718 ? -1.745 33.842 -13.871 1.00 23.89 718 GLN A O 1
ATOM 5758 N N . ASP A 1 719 ? 0.384 33.567 -14.549 1.00 20.67 719 ASP A N 1
ATOM 5759 C CA . ASP A 1 719 ? 0.773 34.668 -15.448 1.00 20.67 719 ASP A CA 1
ATOM 5760 C C . ASP A 1 719 ? 2.281 34.972 -15.331 1.00 20.67 719 ASP A C 1
ATOM 5762 O O . ASP A 1 719 ? 2.964 34.506 -14.415 1.00 20.67 719 ASP A O 1
ATOM 5766 N N . LEU A 1 720 ? 2.832 35.673 -16.329 1.00 28.00 720 LEU A N 1
ATOM 5767 C CA . LEU A 1 720 ? 4.276 35.837 -16.533 1.00 28.00 720 LEU A CA 1
ATOM 5768 C C . LEU A 1 720 ? 4.863 37.135 -15.932 1.00 28.00 720 LEU A C 1
ATOM 5770 O O . LEU A 1 720 ? 4.183 38.149 -15.805 1.00 28.00 720 LEU A O 1
ATOM 5774 N N . HIS A 1 721 ? 6.196 37.094 -15.772 1.00 23.88 721 HIS A N 1
ATOM 5775 C CA . HIS A 1 721 ? 7.185 38.192 -15.814 1.00 23.88 721 HIS A CA 1
ATOM 5776 C C . HIS A 1 721 ? 7.841 38.697 -14.505 1.00 23.88 721 HIS A C 1
ATOM 5778 O O . HIS A 1 721 ? 7.214 38.957 -13.485 1.00 23.88 721 HIS A O 1
ATOM 5784 N N . SER A 1 722 ? 9.148 38.972 -14.656 1.00 20.30 722 SER A N 1
ATOM 5785 C CA . SER A 1 722 ? 10.075 39.772 -13.823 1.00 20.30 722 SER A CA 1
ATOM 5786 C C . SER A 1 722 ? 10.565 39.259 -12.447 1.00 20.30 722 SER A C 1
ATOM 5788 O O . SER A 1 722 ? 9.855 39.239 -11.450 1.00 20.30 722 SER A O 1
ATOM 5790 N N . PHE A 1 723 ? 11.880 38.995 -12.422 1.00 23.92 723 PHE A N 1
ATOM 5791 C CA . PHE A 1 723 ? 12.853 39.098 -11.312 1.00 23.92 723 PHE A CA 1
ATOM 5792 C C . PHE A 1 723 ? 12.826 40.471 -10.570 1.00 23.92 723 PHE A C 1
ATOM 5794 O O . PHE A 1 723 ? 12.212 41.395 -11.110 1.00 23.92 723 PHE A O 1
ATOM 5801 N N . PRO A 1 724 ? 13.570 40.704 -9.446 1.00 37.28 724 PRO A N 1
ATOM 5802 C CA . PRO A 1 724 ? 14.524 39.819 -8.738 1.00 37.28 724 PRO A CA 1
ATOM 5803 C C . PRO A 1 724 ? 14.423 39.758 -7.181 1.00 37.28 724 PRO A C 1
ATOM 5805 O O . PRO A 1 724 ? 13.858 40.627 -6.524 1.00 37.28 724 PRO A O 1
ATOM 5808 N N . LEU A 1 725 ? 15.124 38.772 -6.596 1.00 28.23 725 LEU A N 1
ATOM 5809 C CA . LEU A 1 725 ? 15.885 38.823 -5.322 1.00 28.23 725 LEU A CA 1
ATOM 5810 C C . LEU A 1 725 ? 15.396 39.776 -4.199 1.00 28.23 725 LEU A C 1
ATOM 5812 O O . LEU A 1 725 ? 15.979 40.849 -4.009 1.00 28.23 725 LEU A O 1
ATOM 5816 N N . LYS A 1 726 ? 14.428 39.353 -3.361 1.00 24.61 726 LYS A N 1
ATOM 5817 C CA . LYS A 1 726 ? 14.250 39.953 -2.012 1.00 24.61 726 LYS A CA 1
ATOM 5818 C C . LYS A 1 726 ? 13.464 39.161 -0.948 1.00 24.61 726 LYS A C 1
ATOM 5820 O O . LYS A 1 726 ? 12.924 39.771 -0.029 1.00 24.61 726 LYS A O 1
ATOM 5825 N N . ILE A 1 727 ? 13.410 37.827 -1.022 1.00 26.59 727 ILE A N 1
ATOM 5826 C CA . ILE A 1 727 ? 12.679 36.994 -0.044 1.00 26.59 727 ILE A CA 1
ATOM 5827 C C . ILE A 1 727 ? 13.546 35.808 0.406 1.00 26.59 727 ILE A C 1
ATOM 5829 O O . ILE A 1 727 ? 13.521 34.765 -0.228 1.00 26.59 727 ILE A O 1
ATOM 5833 N N . PHE A 1 728 ? 14.296 35.969 1.503 1.00 31.91 728 PHE A N 1
ATOM 5834 C CA . PHE A 1 728 ? 15.005 34.856 2.171 1.00 31.91 728 PHE A CA 1
ATOM 5835 C C . PHE A 1 728 ? 15.014 34.936 3.711 1.00 31.91 728 PHE A C 1
ATOM 5837 O O . PHE A 1 728 ? 15.163 33.915 4.369 1.00 31.91 728 PHE A O 1
ATOM 5844 N N . SER A 1 729 ? 14.760 36.101 4.322 1.00 29.59 729 SER A N 1
ATOM 5845 C CA . SER A 1 729 ? 14.744 36.260 5.790 1.00 29.59 729 SER A CA 1
ATOM 5846 C C . SER A 1 729 ? 13.507 35.694 6.505 1.00 29.59 729 SER A C 1
ATOM 5848 O O . SER A 1 729 ? 13.487 35.654 7.730 1.00 29.59 729 SER A O 1
ATOM 5850 N N . ASN A 1 730 ? 12.459 35.307 5.768 1.00 29.14 730 ASN A N 1
ATOM 5851 C CA . ASN A 1 730 ? 11.128 35.034 6.334 1.00 29.14 730 ASN A CA 1
ATOM 5852 C C . ASN A 1 730 ? 10.658 33.569 6.189 1.00 29.14 730 ASN A C 1
ATOM 5854 O O . ASN A 1 730 ? 9.540 33.264 6.590 1.00 29.14 730 ASN A O 1
ATOM 5858 N N . MET A 1 731 ? 11.468 32.661 5.626 1.00 39.97 731 MET A N 1
ATOM 5859 C CA . MET A 1 731 ? 11.058 31.259 5.400 1.00 39.97 731 MET A CA 1
ATOM 5860 C C . MET A 1 731 ? 11.151 30.363 6.646 1.00 39.97 731 MET A C 1
ATOM 5862 O O . MET A 1 731 ? 10.375 29.417 6.775 1.00 39.97 731 MET A O 1
ATOM 5866 N N . GLN A 1 732 ? 12.044 30.661 7.599 1.00 41.59 732 GLN A N 1
ATOM 5867 C CA . GLN A 1 732 ? 12.219 29.825 8.800 1.00 41.59 732 GLN A CA 1
ATOM 5868 C C . GLN A 1 732 ? 10.998 29.811 9.740 1.00 41.59 732 GLN A C 1
ATOM 5870 O O . GLN A 1 732 ? 10.892 28.915 10.568 1.00 41.59 732 GLN A O 1
ATOM 5875 N N . SER A 1 733 ? 10.050 30.748 9.601 1.00 41.66 733 SER A N 1
ATOM 5876 C CA . SER A 1 733 ? 8.786 30.747 10.359 1.00 41.66 733 SER A CA 1
ATOM 5877 C C . SER A 1 733 ? 7.602 30.096 9.629 1.00 41.66 733 SER A C 1
ATOM 5879 O O . SER A 1 733 ? 6.492 30.121 10.156 1.00 41.66 733 SER A O 1
ATOM 5881 N N . SER A 1 734 ? 7.807 29.533 8.431 1.00 54.81 734 SER A N 1
ATOM 5882 C CA . SER A 1 734 ? 6.774 28.824 7.651 1.00 54.81 734 SER A CA 1
ATOM 5883 C C . SER A 1 734 ? 7.094 27.354 7.348 1.00 54.81 734 SER A C 1
ATOM 5885 O O . SER A 1 734 ? 6.207 26.638 6.893 1.00 54.81 734 SER A O 1
ATOM 5887 N N . LEU A 1 735 ? 8.333 26.915 7.593 1.00 71.38 735 LEU A N 1
ATOM 5888 C CA . LEU A 1 735 ? 8.786 25.535 7.391 1.00 71.38 735 LEU A CA 1
ATOM 5889 C C . LEU A 1 735 ? 8.137 24.556 8.379 1.00 71.38 735 LEU A C 1
ATOM 5891 O O . LEU A 1 735 ? 8.139 24.782 9.592 1.00 71.38 735 LEU A O 1
ATOM 5895 N N . LYS A 1 736 ? 7.637 23.437 7.858 1.00 84.31 736 LYS A N 1
ATOM 5896 C CA . LYS A 1 736 ? 7.145 22.276 8.609 1.00 84.31 736 LYS A CA 1
ATOM 5897 C C . LYS A 1 736 ? 8.228 21.197 8.649 1.00 84.31 736 LYS A C 1
ATOM 5899 O O . LYS A 1 736 ? 9.086 21.125 7.772 1.00 84.31 736 LYS A O 1
ATOM 5904 N N . LEU A 1 737 ? 8.187 20.347 9.673 1.00 85.81 737 LEU A N 1
ATOM 5905 C CA . LEU A 1 737 ? 9.082 19.191 9.767 1.00 85.81 737 LEU A CA 1
ATOM 5906 C C . LEU A 1 737 ? 8.859 18.267 8.564 1.00 85.81 737 LEU A C 1
ATOM 5908 O O . LEU A 1 737 ? 7.721 17.895 8.275 1.00 85.81 737 LEU A O 1
ATOM 5912 N N . GLY A 1 738 ? 9.944 17.907 7.882 1.00 86.50 738 GLY A N 1
ATOM 5913 C CA . GLY A 1 738 ? 9.926 17.096 6.668 1.00 86.50 738 GLY A CA 1
ATOM 5914 C C . GLY A 1 738 ? 9.705 17.852 5.355 1.00 86.50 738 GLY A C 1
ATOM 5915 O O . GLY A 1 738 ? 9.698 17.208 4.309 1.00 86.50 738 GLY A O 1
ATOM 5916 N N . ASP A 1 739 ? 9.553 19.182 5.367 1.00 92.75 739 ASP A N 1
ATOM 5917 C CA . ASP A 1 739 ? 9.504 19.959 4.122 1.00 92.75 739 ASP A CA 1
ATOM 5918 C C . ASP A 1 739 ? 10.821 19.802 3.333 1.00 92.75 739 ASP A C 1
ATOM 5920 O O . ASP A 1 739 ? 11.918 19.931 3.890 1.00 92.75 739 ASP A O 1
ATOM 5924 N N . VAL A 1 740 ? 10.710 19.571 2.020 1.00 92.12 740 VAL A N 1
ATOM 5925 C CA . VAL A 1 740 ? 11.837 19.588 1.075 1.00 92.12 740 VAL A CA 1
ATOM 5926 C C . VAL A 1 740 ? 11.826 20.914 0.316 1.00 92.12 740 VAL A C 1
ATOM 5928 O O . VAL A 1 740 ? 10.905 21.204 -0.451 1.00 92.12 740 VAL A O 1
ATOM 5931 N N . LEU A 1 741 ? 12.850 21.736 0.540 1.00 94.25 741 LEU A N 1
ATOM 5932 C CA . LEU A 1 741 ? 13.045 23.015 -0.136 1.00 94.25 741 LEU A CA 1
ATOM 5933 C C . LEU A 1 741 ? 13.733 22.813 -1.484 1.00 94.25 741 LEU A C 1
ATOM 5935 O O . LEU A 1 741 ? 14.863 22.338 -1.529 1.00 94.25 741 LEU A O 1
ATOM 5939 N N . ASP A 1 742 ? 13.108 23.263 -2.569 1.00 93.06 742 ASP A N 1
ATOM 5940 C CA . ASP A 1 742 ? 13.824 23.504 -3.824 1.00 93.06 742 ASP A CA 1
ATOM 5941 C C . ASP A 1 742 ? 14.736 24.727 -3.658 1.00 93.06 742 ASP A C 1
ATOM 5943 O O . ASP A 1 742 ? 14.258 25.840 -3.416 1.00 93.06 742 ASP A O 1
ATOM 5947 N N . ILE A 1 743 ? 16.048 24.507 -3.754 1.00 93.44 743 ILE A N 1
ATOM 5948 C CA . ILE A 1 743 ? 17.074 25.557 -3.690 1.00 93.44 743 ILE A CA 1
ATOM 5949 C C . ILE A 1 743 ? 17.808 25.748 -5.026 1.00 93.44 743 ILE A C 1
ATOM 5951 O O . ILE A 1 743 ? 18.693 26.594 -5.107 1.00 93.44 743 ILE A O 1
ATOM 5955 N N . GLY A 1 744 ? 17.424 24.995 -6.063 1.00 88.62 744 GLY A N 1
ATOM 5956 C CA . GLY A 1 744 ? 18.095 24.946 -7.366 1.00 88.62 744 GLY A CA 1
ATOM 5957 C C . GLY A 1 744 ? 17.810 23.657 -8.149 1.00 88.62 744 GLY A C 1
ATOM 5958 O O . GLY A 1 744 ? 17.981 23.626 -9.368 1.00 88.62 744 GLY A O 1
ATOM 5959 N N . GLY A 1 745 ? 17.313 22.609 -7.481 1.00 87.38 745 GLY A N 1
ATOM 5960 C CA . GLY A 1 745 ? 17.038 21.299 -8.073 1.00 87.38 745 GLY A CA 1
ATOM 5961 C C . GLY A 1 745 ? 16.078 21.317 -9.267 1.00 87.38 745 GLY A C 1
ATOM 5962 O O . GLY A 1 745 ? 16.281 20.554 -10.211 1.00 87.38 745 GLY A O 1
ATOM 5963 N N . SER A 1 746 ? 15.100 22.230 -9.321 1.00 87.38 746 SER A N 1
ATOM 5964 C CA . SER A 1 746 ? 14.238 22.364 -10.513 1.00 87.38 746 SER A CA 1
ATOM 5965 C C . SER A 1 746 ? 14.961 22.871 -11.770 1.00 87.38 746 SER A C 1
ATOM 5967 O O . SER A 1 746 ? 14.469 22.653 -12.876 1.00 87.38 746 SER A O 1
ATOM 5969 N N . GLY A 1 747 ? 16.136 23.495 -11.626 1.00 87.12 747 GLY A N 1
ATOM 5970 C CA . GLY A 1 747 ? 17.022 23.887 -12.729 1.00 87.12 747 GLY A CA 1
ATOM 5971 C C . GLY A 1 747 ? 18.112 22.861 -13.063 1.00 87.12 747 GLY A C 1
ATOM 5972 O O . GLY A 1 747 ? 18.894 23.086 -13.989 1.00 87.12 747 GLY A O 1
ATOM 5973 N N . LEU A 1 748 ? 18.183 21.738 -12.335 1.00 86.31 748 LEU A N 1
ATOM 5974 C CA . LEU A 1 748 ? 19.288 20.777 -12.410 1.00 86.31 748 LEU A CA 1
ATOM 5975 C C . LEU A 1 748 ? 19.525 20.241 -13.828 1.00 86.31 748 LEU A C 1
ATOM 5977 O O . LEU A 1 748 ? 20.671 20.136 -14.249 1.00 86.31 748 LEU A O 1
ATOM 5981 N N . GLY A 1 749 ? 18.465 19.948 -14.587 1.00 84.81 749 GLY A N 1
ATOM 5982 C CA . GLY A 1 749 ? 18.592 19.439 -15.956 1.00 84.81 749 GLY A CA 1
ATOM 5983 C C . GLY A 1 749 ? 19.333 20.402 -16.891 1.00 84.81 749 GLY A C 1
ATOM 5984 O O . GLY A 1 749 ? 20.209 19.979 -17.639 1.00 84.81 749 GLY A O 1
ATOM 5985 N N . ASP A 1 750 ? 19.048 21.703 -16.822 1.00 84.69 750 ASP A N 1
ATOM 5986 C CA . ASP A 1 750 ? 19.741 22.697 -17.653 1.00 84.69 750 ASP A CA 1
ATOM 5987 C C . ASP A 1 750 ? 21.156 22.996 -17.131 1.00 84.69 750 ASP A C 1
ATOM 5989 O O . ASP A 1 750 ? 22.072 23.200 -17.928 1.00 84.69 750 ASP A O 1
ATOM 5993 N N . SER A 1 751 ? 21.367 22.922 -15.811 1.00 84.44 751 SER A N 1
ATOM 5994 C CA . SER A 1 751 ? 22.699 22.993 -15.191 1.00 84.44 751 SER A CA 1
ATOM 5995 C C . SER A 1 751 ? 23.605 21.839 -15.646 1.00 84.44 751 SER A C 1
ATOM 5997 O O . SER A 1 751 ? 24.731 22.064 -16.088 1.00 84.44 751 SER A O 1
ATOM 5999 N N . LEU A 1 752 ? 23.094 20.602 -15.654 1.00 85.56 752 LEU A N 1
ATOM 6000 C CA . LEU A 1 752 ? 23.825 19.426 -16.135 1.00 85.56 752 LEU A CA 1
ATOM 6001 C C . LEU A 1 752 ? 24.089 19.481 -17.648 1.00 85.56 752 LEU A C 1
ATOM 6003 O O . LEU A 1 752 ? 25.160 19.064 -18.083 1.00 85.56 752 LEU A O 1
ATOM 6007 N N . LYS A 1 753 ? 23.181 20.049 -18.457 1.00 85.19 753 LYS A N 1
ATOM 6008 C CA . LYS A 1 753 ? 23.436 20.310 -19.891 1.00 85.19 753 LYS A CA 1
ATOM 6009 C C . LYS A 1 753 ? 24.545 21.337 -20.108 1.00 85.19 753 LYS A C 1
ATOM 6011 O O . LYS A 1 753 ? 25.266 21.228 -21.098 1.00 85.19 753 LYS A O 1
ATOM 6016 N N . LEU A 1 754 ? 24.670 22.328 -19.222 1.00 83.69 754 LEU A N 1
ATOM 6017 C CA . LEU A 1 754 ? 25.750 23.310 -19.272 1.00 83.69 754 LEU A CA 1
ATOM 6018 C C . LEU A 1 754 ? 27.078 22.678 -18.836 1.00 83.69 754 LEU A C 1
ATOM 6020 O O . LEU A 1 754 ? 28.025 22.710 -19.613 1.00 83.69 754 LEU A O 1
ATOM 6024 N N . LYS A 1 755 ? 27.118 21.985 -17.689 1.00 81.50 755 LYS A N 1
ATOM 6025 C CA . LYS A 1 755 ? 28.288 21.209 -17.232 1.00 81.50 755 LYS A CA 1
ATOM 6026 C C . LYS A 1 755 ? 28.772 20.206 -18.274 1.00 81.50 755 LYS A C 1
ATOM 6028 O O . LYS A 1 755 ? 29.959 20.156 -18.558 1.00 81.50 755 LYS A O 1
ATOM 6033 N N . LEU A 1 756 ? 27.872 19.459 -18.915 1.00 82.12 756 LEU A N 1
ATOM 6034 C CA . LEU A 1 756 ? 28.230 18.518 -19.983 1.00 82.12 756 LEU A CA 1
ATOM 6035 C C . LEU A 1 756 ? 28.732 19.224 -21.260 1.00 82.12 756 LEU A C 1
ATOM 6037 O O . LEU A 1 756 ? 29.425 18.610 -22.063 1.00 82.12 756 LEU A O 1
ATOM 6041 N N . LYS A 1 757 ? 28.436 20.515 -21.452 1.00 77.94 757 LYS A N 1
ATOM 6042 C CA . LYS A 1 757 ? 29.037 21.344 -22.512 1.00 77.94 757 LYS A CA 1
ATOM 6043 C C . LYS A 1 757 ? 30.345 22.010 -22.098 1.00 77.94 757 LYS A C 1
ATOM 6045 O O . LYS A 1 757 ? 31.140 22.350 -22.963 1.00 77.94 757 LYS A O 1
ATOM 6050 N N . GLU A 1 758 ? 30.583 22.194 -20.811 1.00 73.88 758 GLU A N 1
ATOM 6051 C CA . GLU A 1 758 ? 31.817 22.783 -20.301 1.00 73.88 758 GLU A CA 1
ATOM 6052 C C . GLU A 1 758 ? 32.852 21.671 -20.050 1.00 73.88 758 GLU A C 1
ATOM 6054 O O . GLU A 1 758 ? 33.815 21.556 -20.803 1.00 73.88 758 GLU A O 1
ATOM 6059 N N . GLU A 1 759 ? 32.595 20.763 -19.107 1.00 66.62 759 GLU A N 1
ATOM 6060 C CA . GLU A 1 759 ? 33.523 19.731 -18.608 1.00 66.62 759 GLU A CA 1
ATOM 6061 C C . GLU A 1 759 ? 33.884 18.624 -19.624 1.00 66.62 759 GLU A C 1
ATOM 6063 O O . GLU A 1 759 ? 34.935 17.995 -19.490 1.00 66.62 759 GLU A O 1
ATOM 6068 N N . PHE A 1 760 ? 33.032 18.361 -20.627 1.00 66.25 760 PHE A N 1
ATOM 6069 C CA . PHE A 1 760 ? 33.228 17.279 -21.614 1.00 66.25 760 PHE A CA 1
ATOM 6070 C C . PHE A 1 760 ? 33.654 17.788 -23.008 1.00 66.25 760 PHE A C 1
ATOM 6072 O O . PHE A 1 760 ? 34.127 17.001 -23.829 1.00 66.25 760 PHE A O 1
ATOM 6079 N N . ILE A 1 761 ? 33.535 19.100 -23.274 1.00 57.25 761 ILE A N 1
ATOM 6080 C CA . ILE A 1 761 ? 34.019 19.741 -24.516 1.00 57.25 761 ILE A CA 1
ATOM 6081 C C . ILE A 1 761 ? 35.353 20.475 -24.290 1.00 57.25 761 ILE A C 1
ATOM 6083 O O . ILE A 1 761 ? 36.122 20.606 -25.240 1.00 57.25 761 ILE A O 1
ATOM 6087 N N . SER A 1 762 ? 35.686 20.914 -23.066 1.00 49.94 762 SER A N 1
ATOM 6088 C CA . SER A 1 762 ? 36.912 21.683 -22.765 1.00 49.94 762 SER A CA 1
ATOM 6089 C C . SER A 1 762 ? 38.221 20.872 -22.800 1.00 49.94 762 SER A C 1
ATOM 6091 O O . SER A 1 762 ? 39.122 21.095 -21.989 1.00 49.94 762 SER A O 1
ATOM 6093 N N . SER A 1 763 ? 38.342 19.924 -23.729 1.00 45.09 763 SER A N 1
ATOM 6094 C CA . SER A 1 763 ? 39.624 19.360 -24.133 1.00 45.09 763 SER A CA 1
ATOM 6095 C C . SER A 1 763 ? 40.110 20.033 -25.412 1.00 45.09 763 SER A C 1
ATOM 6097 O O . SER A 1 763 ? 39.497 19.860 -26.466 1.00 45.09 763 SER A O 1
ATOM 6099 N N . ASP A 1 764 ? 41.250 20.722 -25.343 1.00 51.81 764 ASP A N 1
ATOM 6100 C CA . ASP A 1 764 ? 41.859 21.513 -26.432 1.00 51.81 764 ASP A CA 1
ATOM 6101 C C . ASP A 1 764 ? 42.396 20.659 -27.611 1.00 51.81 764 ASP A C 1
ATOM 6103 O O . ASP A 1 764 ? 43.252 21.091 -28.382 1.00 51.81 764 ASP A O 1
ATOM 6107 N N . GLY A 1 765 ? 41.954 19.404 -27.717 1.00 53.22 765 GLY A N 1
ATOM 6108 C CA . GLY A 1 765 ? 42.561 18.332 -28.505 1.00 53.22 765 GLY A CA 1
ATOM 6109 C C . GLY A 1 765 ? 43.702 17.595 -27.788 1.00 53.22 765 GLY A C 1
ATOM 6110 O O . GLY A 1 765 ? 44.063 16.505 -28.221 1.00 53.22 765 GLY A O 1
ATOM 6111 N N . GLU A 1 766 ? 44.249 18.147 -26.696 1.00 48.91 766 GLU A N 1
ATOM 6112 C CA . GLU A 1 766 ? 45.434 17.595 -26.006 1.00 48.91 766 GLU A CA 1
ATOM 6113 C C . GLU A 1 766 ? 45.179 17.039 -24.588 1.00 48.91 766 GLU A C 1
ATOM 6115 O O . GLU A 1 766 ? 45.997 16.263 -24.092 1.00 48.91 766 GLU A O 1
ATOM 6120 N N . SER A 1 767 ? 44.070 17.386 -23.923 1.00 56.75 767 SER A N 1
ATOM 6121 C CA . SER A 1 767 ? 43.734 16.888 -22.576 1.00 56.75 767 SER A CA 1
ATOM 6122 C C . SER A 1 767 ? 42.741 15.716 -22.591 1.00 56.75 767 SER A C 1
ATOM 6124 O O . SER A 1 767 ? 41.940 15.553 -23.511 1.00 56.75 767 SER A O 1
ATOM 6126 N N . ILE A 1 768 ? 42.799 14.880 -21.549 1.00 64.94 768 ILE A N 1
ATOM 6127 C CA . ILE A 1 768 ? 41.868 13.760 -21.343 1.00 64.94 768 ILE A CA 1
ATOM 6128 C C . ILE A 1 768 ? 40.484 14.322 -20.993 1.00 64.94 768 ILE A C 1
ATOM 6130 O O . ILE A 1 768 ? 40.377 15.220 -20.160 1.00 64.94 768 ILE A O 1
ATOM 6134 N N . ARG A 1 769 ? 39.422 13.789 -21.613 1.00 73.38 769 ARG A N 1
ATOM 6135 C CA . ARG A 1 769 ? 38.044 14.230 -21.352 1.00 73.38 769 ARG A CA 1
ATOM 6136 C C . ARG A 1 769 ? 37.513 13.647 -20.041 1.00 73.38 769 ARG A C 1
ATOM 6138 O O . ARG A 1 769 ? 37.517 12.428 -19.861 1.00 73.38 769 ARG A O 1
ATOM 6145 N N . SER A 1 770 ? 37.008 14.530 -19.185 1.00 72.44 770 SER A N 1
ATOM 6146 C CA . SER A 1 770 ? 36.261 14.239 -17.956 1.00 72.44 770 SER A CA 1
ATOM 6147 C C . SER A 1 770 ? 34.751 14.178 -18.200 1.00 72.44 770 SER A C 1
ATOM 6149 O O . SER A 1 770 ? 34.249 14.795 -19.136 1.00 72.44 770 SER A O 1
ATOM 6151 N N . PHE A 1 771 ? 34.011 13.476 -17.338 1.00 84.19 771 PHE A N 1
ATOM 6152 C CA . PHE A 1 771 ? 32.547 13.390 -17.403 1.00 84.19 771 PHE A CA 1
ATOM 6153 C C . PHE A 1 771 ? 31.896 13.909 -16.102 1.00 84.19 771 PHE A C 1
ATOM 6155 O O . PHE A 1 771 ? 32.369 13.522 -15.026 1.00 84.19 771 PHE A O 1
ATOM 6162 N N . PRO A 1 772 ? 30.825 14.734 -16.159 1.00 84.44 772 PRO A N 1
ATOM 6163 C CA . PRO A 1 772 ? 30.184 15.290 -14.964 1.00 84.44 772 PRO A CA 1
ATOM 6164 C C . PRO A 1 772 ? 29.707 14.202 -14.000 1.00 84.44 772 PRO A C 1
ATOM 6166 O O . PRO A 1 772 ? 28.869 13.365 -14.343 1.00 84.44 772 PRO A O 1
ATOM 6169 N N . THR A 1 773 ? 30.242 14.206 -12.779 1.00 84.12 773 THR A N 1
ATOM 6170 C CA . THR A 1 773 ? 30.046 13.099 -11.826 1.00 84.12 773 THR A CA 1
ATOM 6171 C C . THR A 1 773 ? 28.596 12.997 -11.347 1.00 84.12 773 THR A C 1
ATOM 6173 O O . THR A 1 773 ? 28.101 11.898 -11.105 1.00 84.12 773 THR A O 1
ATOM 6176 N N . GLU A 1 774 ? 27.875 14.116 -11.288 1.00 86.56 774 GLU A N 1
ATOM 6177 C CA . GLU A 1 774 ? 26.460 14.169 -10.913 1.00 86.56 774 GLU A CA 1
ATOM 6178 C C . GLU A 1 774 ? 25.552 13.346 -11.850 1.00 86.56 774 GLU A C 1
ATOM 6180 O O . GLU A 1 774 ? 24.510 12.859 -11.410 1.00 86.56 774 GLU A O 1
ATOM 6185 N N . LEU A 1 775 ? 25.952 13.117 -13.111 1.00 87.81 775 LEU A N 1
ATOM 6186 C CA . LEU A 1 775 ? 25.183 12.299 -14.059 1.00 87.81 775 LEU A CA 1
ATOM 6187 C C . LEU A 1 775 ? 25.110 10.824 -13.644 1.00 87.81 775 LEU A C 1
ATOM 6189 O O . LEU A 1 775 ? 24.091 10.185 -13.892 1.00 87.81 775 LEU A O 1
ATOM 6193 N N . PHE A 1 776 ? 26.126 10.282 -12.960 1.00 90.50 776 PHE A N 1
ATOM 6194 C CA . PHE A 1 776 ? 26.083 8.901 -12.454 1.00 90.50 776 PHE A CA 1
ATOM 6195 C C . PHE A 1 776 ? 25.015 8.693 -11.374 1.00 90.50 776 PHE A C 1
ATOM 6197 O O . PHE A 1 776 ? 24.558 7.571 -11.186 1.00 90.50 776 PHE A O 1
ATOM 6204 N N . TYR A 1 777 ? 24.582 9.765 -10.707 1.00 89.06 777 TYR A N 1
ATOM 6205 C CA . TYR A 1 777 ? 23.554 9.747 -9.663 1.00 89.06 777 TYR A CA 1
ATOM 6206 C C . TYR A 1 777 ? 22.166 10.172 -10.180 1.00 89.06 777 TYR A C 1
ATOM 6208 O O . TYR A 1 777 ? 21.171 9.998 -9.475 1.00 89.06 777 TYR A O 1
ATOM 6216 N N . PHE A 1 778 ? 22.084 10.688 -11.411 1.00 83.50 778 PHE A N 1
ATOM 6217 C CA . PHE A 1 778 ? 20.845 11.119 -12.059 1.00 83.50 778 PHE A CA 1
ATOM 6218 C C . PHE A 1 778 ? 19.976 9.927 -12.509 1.00 83.50 778 PHE A C 1
ATOM 6220 O O . PHE A 1 778 ? 20.477 8.820 -12.720 1.00 83.50 778 PHE A O 1
ATOM 6227 N N . GLY A 1 779 ? 18.663 10.145 -12.632 1.00 81.94 779 GLY A N 1
ATOM 6228 C CA . GLY A 1 779 ? 17.691 9.108 -12.999 1.00 81.94 779 GLY A CA 1
ATOM 6229 C C . GLY A 1 779 ? 17.728 7.899 -12.055 1.00 81.94 779 GLY A C 1
ATOM 6230 O O . GLY A 1 779 ? 17.494 8.039 -10.853 1.00 81.94 779 GLY A O 1
ATOM 6231 N N . LEU A 1 780 ? 18.037 6.707 -12.577 1.00 84.62 780 LEU A N 1
ATOM 6232 C CA . LEU A 1 780 ? 18.204 5.492 -11.754 1.00 84.62 780 LEU A CA 1
ATOM 6233 C C . LEU A 1 780 ? 19.524 5.454 -10.955 1.00 84.62 780 LEU A C 1
ATOM 6235 O O . LEU A 1 780 ? 19.705 4.583 -10.100 1.00 84.62 780 LEU A O 1
ATOM 6239 N N . GLY A 1 781 ? 20.438 6.393 -11.204 1.00 87.19 781 GLY A N 1
ATOM 6240 C CA . GLY A 1 781 ? 21.804 6.408 -10.691 1.00 87.19 781 GLY A CA 1
ATOM 6241 C C . GLY A 1 781 ? 21.919 6.266 -9.176 1.00 87.19 781 GLY A C 1
ATOM 6242 O O . GLY A 1 781 ? 22.638 5.394 -8.690 1.00 87.19 781 GLY A O 1
ATOM 6243 N N . LEU A 1 782 ? 21.151 7.044 -8.408 1.00 86.88 782 LEU A N 1
ATOM 6244 C CA . LEU A 1 782 ? 21.171 6.964 -6.942 1.00 86.88 782 LEU A CA 1
ATOM 6245 C C . LEU A 1 782 ? 20.632 5.624 -6.393 1.00 86.88 782 LEU A C 1
ATOM 6247 O O . LEU A 1 782 ? 21.044 5.183 -5.322 1.00 86.88 782 LEU A O 1
ATOM 6251 N N . GLN A 1 783 ? 19.755 4.928 -7.129 1.00 87.31 783 GLN A N 1
ATOM 6252 C CA . GLN A 1 783 ? 19.284 3.591 -6.738 1.00 87.31 783 GLN A CA 1
ATOM 6253 C C . GLN A 1 783 ? 20.385 2.540 -6.942 1.00 87.31 783 GLN A C 1
ATOM 6255 O O . GLN A 1 783 ? 20.609 1.707 -6.065 1.00 87.31 783 GLN A O 1
ATOM 6260 N N . LEU A 1 784 ? 21.114 2.627 -8.059 1.00 90.25 784 LEU A N 1
ATOM 6261 C CA . LEU A 1 784 ? 22.273 1.781 -8.357 1.00 90.25 784 LEU A CA 1
ATOM 6262 C C . LEU A 1 784 ? 23.441 2.063 -7.394 1.00 90.25 784 LEU A C 1
ATOM 6264 O O . LEU A 1 784 ? 24.067 1.131 -6.895 1.00 90.25 784 LEU A O 1
ATOM 6268 N N . TRP A 1 785 ? 23.675 3.327 -7.030 1.00 90.56 785 TRP A N 1
ATOM 6269 C CA . TRP A 1 785 ? 24.625 3.696 -5.974 1.00 90.56 785 TRP A CA 1
ATOM 6270 C C . TRP A 1 785 ? 24.260 3.088 -4.615 1.00 90.56 785 TRP A C 1
ATOM 6272 O O . TRP A 1 785 ? 25.122 2.575 -3.899 1.00 90.56 785 TRP A O 1
ATOM 6282 N N . ASN A 1 786 ? 22.972 3.086 -4.267 1.00 88.69 786 ASN A N 1
ATOM 6283 C CA . ASN A 1 786 ? 22.512 2.433 -3.049 1.00 88.69 786 ASN A CA 1
ATOM 6284 C C . ASN A 1 786 ? 22.731 0.910 -3.103 1.00 88.69 786 ASN A C 1
ATOM 6286 O O . ASN A 1 786 ? 23.116 0.343 -2.084 1.00 88.69 786 ASN A O 1
ATOM 6290 N N . GLN A 1 787 ? 22.600 0.251 -4.264 1.00 91.50 787 GLN A N 1
ATOM 6291 C CA . GLN A 1 787 ? 22.997 -1.160 -4.426 1.00 91.50 787 GLN A CA 1
ATOM 6292 C C . GLN A 1 787 ? 24.508 -1.373 -4.222 1.00 91.50 787 GLN A C 1
ATOM 6294 O O . GLN A 1 787 ? 24.884 -2.288 -3.489 1.00 91.50 787 GLN A O 1
ATOM 6299 N N . VAL A 1 788 ? 25.371 -0.507 -4.776 1.00 91.00 788 VAL A N 1
ATOM 6300 C CA . VAL A 1 788 ? 26.825 -0.515 -4.493 1.00 91.00 788 VAL A CA 1
ATOM 6301 C C . VAL A 1 788 ? 27.076 -0.423 -2.983 1.00 91.00 788 VAL A C 1
ATOM 6303 O O . VAL A 1 788 ? 27.820 -1.227 -2.425 1.00 91.00 788 VAL A O 1
ATOM 6306 N N . CYS A 1 789 ? 26.357 0.463 -2.290 1.00 90.50 789 CYS A N 1
ATOM 6307 C CA . CYS A 1 789 ? 26.404 0.643 -0.837 1.00 90.50 789 CYS A CA 1
ATOM 6308 C C . CYS A 1 789 ? 25.822 -0.528 -0.004 1.00 90.50 789 CYS A C 1
ATOM 6310 O O . CYS A 1 789 ? 25.776 -0.431 1.230 1.00 90.50 789 CYS A O 1
ATOM 6312 N N . TRP A 1 790 ? 25.392 -1.626 -0.637 1.00 89.56 790 TRP A N 1
ATOM 6313 C CA . TRP A 1 790 ? 25.014 -2.900 -0.004 1.00 89.56 790 TRP A CA 1
ATOM 6314 C C . TRP A 1 790 ? 25.878 -4.099 -0.455 1.00 89.56 790 TRP A C 1
ATOM 6316 O O . TRP A 1 790 ? 25.709 -5.192 0.090 1.00 89.56 790 TRP A O 1
ATOM 6326 N N . LEU A 1 791 ? 26.816 -3.932 -1.400 1.00 91.19 791 LEU A N 1
ATOM 6327 C CA . LEU A 1 791 ? 27.727 -5.005 -1.823 1.00 91.19 791 LEU A CA 1
ATOM 6328 C C . LEU A 1 791 ? 28.616 -5.473 -0.657 1.00 91.19 791 LEU A C 1
ATOM 6330 O O . LEU A 1 791 ? 29.215 -4.666 0.049 1.00 91.19 791 LEU A O 1
ATOM 6334 N N . ALA A 1 792 ? 28.766 -6.790 -0.487 1.00 88.56 792 ALA A N 1
ATOM 6335 C CA . ALA A 1 792 ? 29.497 -7.371 0.647 1.00 88.56 792 ALA A CA 1
ATOM 6336 C C . ALA A 1 792 ? 30.996 -6.993 0.695 1.00 88.56 792 ALA A C 1
ATOM 6338 O O . ALA A 1 792 ? 31.559 -6.853 1.785 1.00 88.56 792 ALA A O 1
ATOM 6339 N N . ASP A 1 793 ? 31.626 -6.806 -0.471 1.00 89.56 793 ASP A N 1
ATOM 6340 C CA . ASP A 1 793 ? 33.014 -6.342 -0.611 1.00 89.56 793 ASP A CA 1
ATOM 6341 C C . ASP A 1 793 ? 33.151 -4.801 -0.575 1.00 89.56 793 ASP A C 1
ATOM 6343 O O . ASP A 1 793 ? 34.263 -4.297 -0.427 1.00 89.56 793 ASP A O 1
ATOM 6347 N N . TYR A 1 794 ? 32.055 -4.031 -0.646 1.00 92.75 794 TYR A N 1
ATOM 6348 C CA . TYR A 1 794 ? 32.087 -2.564 -0.557 1.00 92.75 794 TYR A CA 1
ATOM 6349 C C . TYR A 1 794 ? 32.099 -2.110 0.911 1.00 92.75 794 TYR A C 1
ATOM 6351 O O . TYR A 1 794 ? 31.078 -1.786 1.523 1.00 92.75 794 TYR A O 1
ATOM 6359 N N . HIS A 1 795 ? 33.288 -2.125 1.518 1.00 91.94 795 HIS A N 1
ATOM 6360 C CA . HIS A 1 795 ? 33.459 -1.922 2.960 1.00 91.94 795 HIS A CA 1
ATOM 6361 C C . HIS A 1 795 ? 33.106 -0.516 3.454 1.00 91.94 795 HIS A C 1
ATOM 6363 O O . HIS A 1 795 ? 32.710 -0.390 4.611 1.00 91.94 795 HIS A O 1
ATOM 6369 N N . GLN A 1 796 ? 33.246 0.520 2.618 1.00 92.88 796 GLN A N 1
ATOM 6370 C CA . GLN A 1 796 ? 33.193 1.929 3.039 1.00 92.88 796 GLN A CA 1
ATOM 6371 C C . GLN A 1 796 ? 31.950 2.256 3.876 1.00 92.88 796 GLN A C 1
ATOM 6373 O O . GLN A 1 796 ? 32.078 2.721 5.006 1.00 92.88 796 GLN A O 1
ATOM 6378 N N . THR A 1 797 ? 30.753 1.952 3.369 1.00 92.38 797 THR A N 1
ATOM 6379 C CA . THR A 1 797 ? 29.493 2.269 4.062 1.00 92.38 797 THR A CA 1
ATOM 6380 C C . THR A 1 797 ? 29.340 1.510 5.383 1.00 92.38 797 THR A C 1
ATOM 6382 O O . THR A 1 797 ? 28.895 2.085 6.373 1.00 92.38 797 THR A O 1
ATOM 6385 N N . ARG A 1 798 ? 29.756 0.238 5.439 1.00 93.88 798 ARG A N 1
ATOM 6386 C CA . ARG A 1 798 ? 29.731 -0.576 6.667 1.00 93.88 798 ARG A CA 1
ATOM 6387 C C . ARG A 1 798 ? 30.707 -0.040 7.717 1.00 93.88 798 ARG A C 1
ATOM 6389 O O . ARG A 1 798 ? 30.355 0.066 8.891 1.00 93.88 798 ARG A O 1
ATOM 6396 N N . ASP A 1 799 ? 31.928 0.273 7.298 1.00 95.06 799 ASP A N 1
ATOM 6397 C CA . ASP A 1 799 ? 33.002 0.706 8.189 1.00 95.06 799 ASP A CA 1
ATOM 6398 C C . ASP A 1 799 ? 32.743 2.133 8.710 1.00 95.06 799 ASP A C 1
ATOM 6400 O O . ASP A 1 799 ? 33.020 2.400 9.882 1.00 95.06 799 ASP A O 1
ATOM 6404 N N . GLU A 1 800 ? 32.139 3.009 7.896 1.00 95.50 800 GLU A N 1
ATOM 6405 C CA . GLU A 1 800 ? 31.657 4.339 8.295 1.00 95.50 800 GLU A CA 1
ATOM 6406 C C . GLU A 1 800 ? 30.477 4.249 9.278 1.00 95.50 800 GLU A C 1
ATOM 6408 O O . GLU A 1 800 ? 30.534 4.860 10.343 1.00 95.50 800 GLU A O 1
ATOM 6413 N N . ILE A 1 801 ? 29.450 3.431 9.001 1.00 95.38 801 ILE A N 1
ATOM 6414 C CA . ILE A 1 801 ? 28.331 3.210 9.940 1.00 95.38 801 ILE A CA 1
ATOM 6415 C C . ILE A 1 801 ? 28.853 2.697 11.288 1.00 95.38 801 ILE A C 1
ATOM 6417 O O . ILE A 1 801 ? 28.529 3.273 12.324 1.00 95.38 801 ILE A O 1
ATOM 6421 N N . SER A 1 802 ? 29.724 1.683 11.295 1.00 95.81 802 SER A N 1
ATOM 6422 C CA . SER A 1 802 ? 30.259 1.121 12.543 1.00 95.81 802 SER A CA 1
ATOM 6423 C C . SER A 1 802 ? 31.116 2.125 13.334 1.00 95.81 802 SER A C 1
ATOM 6425 O O . SER A 1 802 ? 31.094 2.129 14.568 1.00 95.81 802 SER A O 1
ATOM 6427 N N . LEU A 1 803 ? 31.821 3.033 12.646 1.00 97.25 803 LEU A N 1
ATOM 6428 C CA . LEU A 1 803 ? 32.507 4.170 13.268 1.00 97.25 803 LEU A CA 1
ATOM 6429 C C . LEU A 1 803 ? 31.492 5.119 13.927 1.00 97.25 803 LEU A C 1
ATOM 6431 O O . LEU A 1 803 ? 31.646 5.458 15.103 1.00 97.25 803 LEU A O 1
ATOM 6435 N N . LEU A 1 804 ? 30.441 5.521 13.208 1.00 96.50 804 LEU A N 1
ATOM 6436 C CA . LEU A 1 804 ? 29.416 6.450 13.698 1.00 96.50 804 LEU A CA 1
ATOM 6437 C C . LEU A 1 804 ? 28.569 5.855 14.837 1.00 96.50 804 LEU A C 1
ATOM 6439 O O . LEU A 1 804 ? 28.207 6.580 15.762 1.00 96.50 804 LEU A O 1
ATOM 6443 N N . GLU A 1 805 ? 28.314 4.547 14.849 1.00 95.06 805 GLU A N 1
ATOM 6444 C CA . GLU A 1 805 ? 27.701 3.847 15.985 1.00 95.06 805 GLU A CA 1
ATOM 6445 C C . GLU A 1 805 ? 28.613 3.850 17.222 1.00 95.06 805 GLU A C 1
ATOM 6447 O O . GLU A 1 805 ? 28.167 4.174 18.326 1.00 95.06 805 GLU A O 1
ATOM 6452 N N . HIS A 1 806 ? 29.899 3.525 17.047 1.00 95.81 806 HIS A N 1
ATOM 6453 C CA . HIS A 1 806 ? 30.852 3.377 18.151 1.00 95.81 806 HIS A CA 1
ATOM 6454 C C . HIS A 1 806 ? 31.310 4.724 18.744 1.00 95.81 806 HIS A C 1
ATOM 6456 O O . HIS A 1 806 ? 31.501 4.849 19.956 1.00 95.81 806 HIS A O 1
ATOM 6462 N N . HIS A 1 807 ? 31.469 5.749 17.903 1.00 97.00 807 HIS A N 1
ATOM 6463 C CA . HIS A 1 807 ? 32.008 7.059 18.278 1.00 97.00 807 HIS A CA 1
ATOM 6464 C C . HIS A 1 807 ? 31.000 8.214 18.197 1.00 97.00 807 HIS A C 1
ATOM 6466 O O . HIS A 1 807 ? 31.314 9.309 18.671 1.00 97.00 807 HIS A O 1
ATOM 6472 N N . GLY A 1 808 ? 29.782 8.004 17.685 1.00 96.00 808 GLY A N 1
ATOM 6473 C CA . GLY A 1 808 ? 28.778 9.060 17.494 1.00 96.00 808 GLY A CA 1
ATOM 6474 C C . GLY A 1 808 ? 28.478 9.864 18.757 1.00 96.00 808 GLY A C 1
ATOM 6475 O O . GLY A 1 808 ? 28.446 11.089 18.711 1.00 96.00 808 GLY A O 1
ATOM 6476 N N . ALA A 1 809 ? 28.383 9.216 19.921 1.00 94.88 809 ALA A N 1
ATOM 6477 C CA . ALA A 1 809 ? 28.186 9.910 21.198 1.00 94.88 809 ALA A CA 1
ATOM 6478 C C . ALA A 1 809 ? 29.387 10.781 21.636 1.00 94.88 809 ALA A C 1
ATOM 6480 O O . ALA A 1 809 ? 29.233 11.607 22.532 1.00 94.88 809 ALA A O 1
ATOM 6481 N N . SER A 1 810 ? 30.576 10.607 21.047 1.00 96.81 810 SER A N 1
ATOM 6482 C CA . SER A 1 810 ? 31.707 11.537 21.185 1.00 96.81 810 SER A CA 1
ATOM 6483 C C . SER A 1 810 ? 31.580 12.689 20.191 1.00 96.81 810 SER A C 1
ATOM 6485 O O . SER A 1 810 ? 31.647 13.840 20.602 1.00 96.81 810 SER A O 1
ATOM 6487 N N . ILE A 1 811 ? 31.338 12.375 18.915 1.00 96.94 811 ILE A N 1
ATOM 6488 C CA . ILE A 1 811 ? 31.205 13.346 17.817 1.00 96.94 811 ILE A CA 1
ATOM 6489 C C . ILE A 1 811 ? 30.091 14.362 18.117 1.00 96.94 811 ILE A C 1
ATOM 6491 O O . ILE A 1 811 ? 30.295 15.569 18.029 1.00 96.94 811 ILE A O 1
ATOM 6495 N N . CYS A 1 812 ? 28.924 13.883 18.553 1.00 96.81 812 CYS A N 1
ATOM 6496 C CA . CYS A 1 812 ? 27.750 14.716 18.803 1.00 96.81 812 CYS A CA 1
ATOM 6497 C C . CYS A 1 812 ? 27.919 15.696 19.975 1.00 96.81 812 CYS A C 1
ATOM 6499 O O . CYS A 1 812 ? 27.163 16.656 20.046 1.00 96.81 812 CYS A O 1
ATOM 6501 N N . ARG A 1 813 ? 28.888 15.495 20.884 1.00 95.31 813 ARG A N 1
ATOM 6502 C CA . ARG A 1 813 ? 29.153 16.439 21.992 1.00 95.31 813 ARG A CA 1
ATOM 6503 C C . ARG A 1 813 ? 29.909 17.688 21.555 1.00 95.31 813 ARG A C 1
ATOM 6505 O O . ARG A 1 813 ? 29.825 18.696 22.247 1.00 95.31 813 ARG A O 1
ATOM 6512 N N . GLU A 1 814 ? 30.615 17.619 20.430 1.00 95.94 814 GLU A N 1
ATOM 6513 C CA . GLU A 1 814 ? 31.278 18.777 19.828 1.00 95.94 814 GLU A CA 1
ATOM 6514 C C . GLU A 1 814 ? 30.280 19.650 19.042 1.00 95.94 814 GLU A C 1
ATOM 6516 O O . GLU A 1 814 ? 30.544 20.825 18.803 1.00 95.94 814 GLU A O 1
ATOM 6521 N N . ILE A 1 815 ? 29.114 19.104 18.661 1.00 95.25 815 ILE A N 1
ATOM 6522 C CA . ILE A 1 815 ? 28.067 19.832 17.929 1.00 95.25 815 ILE A CA 1
ATOM 6523 C C . ILE A 1 815 ? 27.306 20.758 18.901 1.00 95.25 815 ILE A C 1
ATOM 6525 O O . ILE A 1 815 ? 26.698 20.274 19.861 1.00 95.25 815 ILE A O 1
ATOM 6529 N N . PRO A 1 816 ? 27.290 22.087 18.675 1.00 92.75 816 PRO A N 1
ATOM 6530 C CA . PRO A 1 816 ? 26.649 23.022 19.593 1.00 92.75 816 PRO A CA 1
ATOM 6531 C C . PRO A 1 816 ? 25.108 22.944 19.528 1.00 92.75 816 PRO A C 1
ATOM 6533 O O . PRO A 1 816 ? 24.540 22.774 18.447 1.00 92.75 816 PRO A O 1
ATOM 6536 N N . PRO A 1 817 ? 24.388 23.140 20.650 1.00 92.75 817 PRO A N 1
ATOM 6537 C CA . PRO A 1 817 ? 22.932 23.268 20.633 1.00 92.75 817 PRO A CA 1
ATOM 6538 C C . PRO A 1 817 ? 22.463 24.434 19.748 1.00 92.75 817 PRO A C 1
ATOM 6540 O O . PRO A 1 817 ? 23.017 25.531 19.798 1.00 92.75 817 PRO A O 1
ATOM 6543 N N . GLY A 1 818 ? 21.412 24.202 18.963 1.00 92.50 818 GLY A N 1
ATOM 6544 C CA . GLY A 1 818 ? 20.898 25.137 17.960 1.00 92.50 818 GLY A CA 1
ATOM 6545 C C . GLY A 1 818 ? 21.642 25.099 16.620 1.00 92.50 818 GLY A C 1
ATOM 6546 O O . GLY A 1 818 ? 21.417 25.977 15.794 1.00 92.50 818 GLY A O 1
ATOM 6547 N N . CYS A 1 819 ? 22.530 24.124 16.397 1.00 95.75 819 CYS A N 1
ATOM 6548 C CA . CYS A 1 819 ? 23.244 23.959 15.132 1.00 95.75 819 CYS A CA 1
ATOM 6549 C C . CYS A 1 819 ? 22.307 23.585 13.966 1.00 95.75 819 CYS A C 1
ATOM 6551 O O . CYS A 1 819 ? 21.418 22.744 14.113 1.00 95.75 819 CYS A O 1
ATOM 6553 N N . THR A 1 820 ? 22.561 24.174 12.795 1.00 97.19 820 THR A N 1
ATOM 6554 C CA . THR A 1 820 ? 22.057 23.704 11.500 1.00 97.19 820 THR A CA 1
ATOM 6555 C C . THR A 1 820 ? 23.055 22.697 10.929 1.00 97.19 820 THR A C 1
ATOM 6557 O O . THR A 1 820 ? 24.151 23.072 10.509 1.00 97.19 820 THR A O 1
ATOM 6560 N N . ILE A 1 821 ? 22.684 21.421 10.915 1.00 97.75 821 ILE A N 1
ATOM 6561 C CA . ILE A 1 821 ? 23.461 20.348 10.294 1.00 97.75 821 ILE A CA 1
ATOM 6562 C C . ILE A 1 821 ? 23.036 20.238 8.825 1.00 97.75 821 ILE A C 1
ATOM 6564 O O . ILE A 1 821 ? 21.840 20.163 8.559 1.00 97.75 821 ILE A O 1
ATOM 6568 N N . VAL A 1 822 ? 23.979 20.204 7.881 1.00 97.44 822 VAL A N 1
ATOM 6569 C CA . VAL A 1 822 ? 23.708 19.944 6.453 1.00 97.44 822 VAL A CA 1
ATOM 6570 C C . VAL A 1 822 ? 24.459 18.691 6.024 1.00 97.44 822 VAL A C 1
ATOM 6572 O O . VAL A 1 822 ? 25.678 18.642 6.160 1.00 97.44 822 VAL A O 1
ATOM 6575 N N . ASP A 1 823 ? 23.750 17.694 5.505 1.00 96.31 823 ASP A N 1
ATOM 6576 C CA . ASP A 1 823 ? 24.330 16.433 5.034 1.00 96.31 823 ASP A CA 1
ATOM 6577 C C . ASP A 1 823 ? 24.441 16.413 3.508 1.00 96.31 823 ASP A C 1
ATOM 6579 O O . ASP A 1 823 ? 23.424 16.385 2.816 1.00 96.31 823 ASP A O 1
ATOM 6583 N N . MET A 1 824 ? 25.667 16.484 2.983 1.00 93.56 824 MET A N 1
ATOM 6584 C CA . MET A 1 824 ? 25.927 16.607 1.547 1.00 93.56 824 MET A CA 1
ATOM 6585 C C . MET A 1 824 ? 25.983 15.233 0.876 1.00 93.56 824 MET A C 1
ATOM 6587 O O . MET A 1 824 ? 26.892 14.452 1.148 1.00 93.56 824 MET A O 1
ATOM 6591 N N . GLY A 1 825 ? 25.053 14.964 -0.045 1.00 85.94 825 GLY A N 1
ATOM 6592 C CA . GLY A 1 825 ? 24.948 13.654 -0.697 1.00 85.94 825 GLY A CA 1
ATOM 6593 C C . GLY A 1 825 ? 24.236 12.645 0.202 1.00 85.94 825 GLY A C 1
ATOM 6594 O O . GLY A 1 825 ? 24.670 11.503 0.346 1.00 85.94 825 GLY A O 1
ATOM 6595 N N . SER A 1 826 ? 23.157 13.099 0.844 1.00 83.19 826 SER A N 1
ATOM 6596 C CA . SER A 1 826 ? 22.431 12.389 1.908 1.00 83.19 826 SER A CA 1
ATOM 6597 C C . SER A 1 826 ? 21.768 11.056 1.511 1.00 83.19 826 SER A C 1
ATOM 6599 O O . SER A 1 826 ? 21.220 10.379 2.382 1.00 83.19 826 SER A O 1
ATOM 6601 N N . GLY A 1 827 ? 21.793 10.671 0.227 1.00 72.75 827 GLY A N 1
ATOM 6602 C CA . GLY A 1 827 ? 21.010 9.580 -0.372 1.00 72.75 827 GLY A CA 1
ATOM 6603 C C . GLY A 1 827 ? 21.075 8.179 0.265 1.00 72.75 827 GLY A C 1
ATOM 6604 O O . GLY A 1 827 ? 20.205 7.357 -0.033 1.00 72.75 827 GLY A O 1
ATOM 6605 N N . ASP A 1 828 ? 22.022 7.911 1.172 1.00 75.31 828 ASP A N 1
ATOM 6606 C CA . ASP A 1 828 ? 21.960 6.782 2.113 1.00 75.31 828 ASP A CA 1
ATOM 6607 C C . ASP A 1 828 ? 21.855 7.265 3.569 1.00 75.31 828 ASP A C 1
ATOM 6609 O O . ASP A 1 828 ? 22.846 7.396 4.297 1.00 75.31 828 ASP A O 1
ATOM 6613 N N . ILE A 1 829 ? 20.615 7.465 4.024 1.00 85.88 829 ILE A N 1
ATOM 6614 C CA . ILE A 1 829 ? 20.321 7.965 5.371 1.00 85.88 829 ILE A CA 1
ATOM 6615 C C . ILE A 1 829 ? 20.684 7.006 6.516 1.00 85.88 829 ILE A C 1
ATOM 6617 O O . ILE A 1 829 ? 20.558 7.397 7.679 1.00 85.88 829 ILE A O 1
ATOM 6621 N N . ARG A 1 830 ? 21.165 5.779 6.247 1.00 88.19 830 ARG A N 1
ATOM 6622 C CA . ARG A 1 830 ? 21.667 4.878 7.306 1.00 88.19 830 ARG A CA 1
ATOM 6623 C C . ARG A 1 830 ? 22.801 5.529 8.102 1.00 88.19 830 ARG A C 1
ATOM 6625 O O . ARG A 1 830 ? 22.850 5.388 9.320 1.00 88.19 830 ARG A O 1
ATOM 6632 N N . LYS A 1 831 ? 23.668 6.280 7.419 1.00 90.75 831 LYS A N 1
ATOM 6633 C CA . LYS A 1 831 ? 24.873 6.911 7.980 1.00 90.75 831 LYS A CA 1
ATOM 6634 C C . LYS A 1 831 ? 24.555 8.110 8.892 1.00 90.75 831 LYS A C 1
ATOM 6636 O O . LYS A 1 831 ? 24.927 8.058 10.068 1.00 90.75 831 LYS A O 1
ATOM 6641 N N . PRO A 1 832 ? 23.807 9.149 8.454 1.00 92.25 832 PRO A N 1
ATOM 6642 C CA . PRO A 1 832 ? 23.396 10.234 9.346 1.00 92.25 832 PRO A CA 1
ATOM 6643 C C . PRO A 1 832 ? 22.500 9.741 10.489 1.00 92.25 832 PRO A C 1
ATOM 6645 O O . PRO A 1 832 ? 22.620 10.260 11.597 1.00 92.25 832 PRO A O 1
ATOM 6648 N N . ALA A 1 833 ? 21.647 8.726 10.283 1.00 91.81 833 ALA A N 1
ATOM 6649 C CA . ALA A 1 833 ? 20.733 8.231 11.319 1.00 91.81 833 ALA A CA 1
ATOM 6650 C C . ALA A 1 833 ? 21.446 7.818 12.623 1.00 91.81 833 ALA A C 1
ATOM 6652 O O . ALA A 1 833 ? 20.904 8.069 13.703 1.00 91.81 833 ALA A O 1
ATOM 6653 N N . CYS A 1 834 ? 22.669 7.277 12.539 1.00 92.75 834 CYS A N 1
ATOM 6654 C CA . CYS A 1 834 ? 23.521 6.995 13.698 1.00 92.75 834 CYS A CA 1
ATOM 6655 C C . CYS A 1 834 ? 23.803 8.263 14.527 1.00 92.75 834 CYS A C 1
ATOM 6657 O O . CYS A 1 834 ? 23.672 8.248 15.750 1.00 92.75 834 CYS A O 1
ATOM 6659 N N . LEU A 1 835 ? 24.139 9.382 13.874 1.00 94.81 835 LEU A N 1
ATOM 6660 C CA . LEU A 1 835 ? 24.373 10.671 14.534 1.00 94.81 835 LEU A CA 1
ATOM 6661 C C . LEU A 1 835 ? 23.068 11.297 15.042 1.00 94.81 835 LEU A C 1
ATOM 6663 O O . LEU A 1 835 ? 23.024 11.749 16.185 1.00 94.81 835 LEU A O 1
ATOM 6667 N N . LEU A 1 836 ? 21.987 11.277 14.253 1.00 95.75 836 LEU A N 1
ATOM 6668 C CA . LEU A 1 836 ? 20.691 11.847 14.661 1.00 95.75 836 LEU A CA 1
ATOM 6669 C C . LEU A 1 836 ? 20.131 11.147 15.909 1.00 95.75 836 LEU A C 1
ATOM 6671 O O . LEU A 1 836 ? 19.643 11.805 16.827 1.00 95.75 836 LEU A O 1
ATOM 6675 N N . GLN A 1 837 ? 20.274 9.821 16.001 1.00 94.75 837 GLN A N 1
ATOM 6676 C CA . GLN A 1 837 ? 19.874 9.059 17.185 1.00 94.75 837 GLN A CA 1
ATOM 6677 C C . GLN A 1 837 ? 20.724 9.389 18.427 1.00 94.75 837 GLN A C 1
ATOM 6679 O O . GLN A 1 837 ? 20.200 9.363 19.542 1.00 94.75 837 GLN A O 1
ATOM 6684 N N . GLN A 1 838 ? 22.007 9.735 18.265 1.00 96.56 838 GLN A N 1
ATOM 6685 C CA . GLN A 1 838 ? 22.861 10.156 19.384 1.00 96.56 838 GLN A CA 1
ATOM 6686 C C . GLN A 1 838 ? 22.634 11.621 19.790 1.00 96.56 838 GLN A C 1
ATOM 6688 O O . GLN A 1 838 ? 22.683 11.934 20.978 1.00 96.56 838 GLN A O 1
ATOM 6693 N N . LEU A 1 839 ? 22.315 12.513 18.849 1.00 97.06 839 LEU A N 1
ATOM 6694 C CA . LEU A 1 839 ? 21.881 13.885 19.145 1.00 97.06 839 LEU A CA 1
ATOM 6695 C C . LEU A 1 839 ? 20.572 13.884 19.948 1.00 97.06 839 LEU A C 1
ATOM 6697 O O . LEU A 1 839 ? 20.478 14.567 20.969 1.00 97.06 839 LEU A O 1
ATOM 6701 N N . GLU A 1 840 ? 19.610 13.041 19.559 1.00 96.12 840 GLU A N 1
ATOM 6702 C CA . GLU A 1 840 ? 18.370 12.819 20.308 1.00 96.12 840 GLU A CA 1
ATOM 6703 C C . GLU A 1 840 ? 18.631 12.228 21.706 1.00 96.12 840 GLU A C 1
ATOM 6705 O O . GLU A 1 840 ? 18.104 12.738 22.697 1.00 96.12 840 GLU A O 1
ATOM 6710 N N . SER A 1 841 ? 19.471 11.187 21.820 1.00 96.00 841 SER A N 1
ATOM 6711 C CA . SER A 1 841 ? 19.756 10.529 23.109 1.00 96.00 841 SER A CA 1
ATOM 6712 C C . SER A 1 841 ? 20.449 11.469 24.109 1.00 96.00 841 SER A C 1
ATOM 6714 O O . SER A 1 841 ? 20.150 11.439 25.307 1.00 96.00 841 SER A O 1
ATOM 6716 N N . LEU A 1 842 ? 21.321 12.352 23.608 1.00 96.12 842 LEU A N 1
ATOM 6717 C CA . LEU A 1 842 ? 21.998 13.409 24.363 1.00 96.12 842 LEU A CA 1
ATOM 6718 C C . LEU A 1 842 ? 21.142 14.678 24.544 1.00 96.12 842 LEU A C 1
ATOM 6720 O O . LEU A 1 842 ? 21.535 15.566 25.302 1.00 96.12 842 LEU A O 1
ATOM 6724 N N . LYS A 1 843 ? 19.972 14.757 23.895 1.00 96.88 843 LYS A N 1
ATOM 6725 C CA . LYS A 1 843 ? 19.031 15.895 23.906 1.00 96.88 843 LYS A CA 1
ATOM 6726 C C . LYS A 1 843 ? 19.614 17.206 23.372 1.00 96.88 843 LYS A C 1
ATOM 6728 O O . LYS A 1 843 ? 19.224 18.298 23.795 1.00 96.88 843 LYS A O 1
ATOM 6733 N N . ILE A 1 844 ? 20.550 17.097 22.434 1.00 95.12 844 ILE A N 1
ATOM 6734 C CA . ILE A 1 844 ? 21.189 18.232 21.768 1.00 95.12 844 ILE A CA 1
ATOM 6735 C C . ILE A 1 844 ? 20.258 18.674 20.640 1.00 95.12 844 ILE A C 1
ATOM 6737 O O . ILE A 1 844 ? 20.132 17.998 19.623 1.00 95.12 844 ILE A O 1
ATOM 6741 N N . SER A 1 845 ? 19.560 19.791 20.853 1.00 95.94 845 SER A N 1
ATOM 6742 C CA . SER A 1 845 ? 18.593 20.302 19.878 1.00 95.94 845 SER A CA 1
ATOM 6743 C C . SER A 1 845 ? 19.299 20.883 18.654 1.00 95.94 845 SER A C 1
ATOM 6745 O O . SER A 1 845 ? 20.202 21.706 18.817 1.00 95.94 845 SER A O 1
ATOM 6747 N N . VAL A 1 846 ? 18.901 20.463 17.453 1.00 96.56 846 VAL A N 1
ATOM 6748 C CA . VAL A 1 846 ? 19.511 20.839 16.162 1.00 96.56 846 VAL A CA 1
ATOM 6749 C C . VAL A 1 846 ? 18.475 20.818 15.035 1.00 96.56 846 VAL A C 1
ATOM 6751 O O . VAL A 1 846 ? 17.436 20.165 15.148 1.00 96.56 846 VAL A O 1
ATOM 6754 N N . SER A 1 847 ? 18.790 21.465 13.914 1.00 96.00 847 SER A N 1
ATOM 6755 C CA . SER A 1 847 ? 18.037 21.342 12.662 1.00 96.00 847 SER A CA 1
ATOM 6756 C C . SER A 1 847 ? 18.904 20.646 11.610 1.00 96.00 847 SER A C 1
ATOM 6758 O O . SER A 1 847 ? 19.911 21.193 11.176 1.00 96.00 847 SER A O 1
ATOM 6760 N N . TYR A 1 848 ? 18.533 19.432 11.219 1.00 97.25 848 TYR A N 1
ATOM 6761 C CA . TYR A 1 848 ? 19.182 18.619 10.194 1.00 97.25 848 TYR A CA 1
ATOM 6762 C C . TYR A 1 848 ? 18.540 18.843 8.821 1.00 97.25 848 TYR A C 1
ATOM 6764 O O . TYR A 1 848 ? 17.323 18.734 8.672 1.00 97.25 848 TYR A O 1
ATOM 6772 N N . PHE A 1 849 ? 19.374 19.104 7.821 1.00 97.06 849 PHE A N 1
ATOM 6773 C CA . PHE A 1 849 ? 19.003 19.309 6.429 1.00 97.06 849 PHE A CA 1
ATOM 6774 C C . PHE A 1 849 ? 19.726 18.283 5.552 1.00 97.06 849 PHE A C 1
ATOM 6776 O O . PHE A 1 849 ? 20.939 18.361 5.366 1.00 97.06 849 PHE A O 1
ATOM 6783 N N . ALA A 1 850 ? 18.979 17.333 4.999 1.00 96.56 850 ALA A N 1
ATOM 6784 C CA . ALA A 1 850 ? 19.480 16.427 3.971 1.00 96.56 850 ALA A CA 1
ATOM 6785 C C . ALA A 1 850 ? 19.631 17.200 2.648 1.00 96.56 850 ALA A C 1
ATOM 6787 O O . ALA A 1 850 ? 18.659 17.810 2.207 1.00 96.56 850 ALA A O 1
ATOM 6788 N N . LEU A 1 851 ? 20.815 17.208 2.030 1.00 95.94 851 LEU A N 1
ATOM 6789 C CA . LEU A 1 851 ? 21.079 17.856 0.740 1.00 95.94 851 LEU A CA 1
ATOM 6790 C C . LEU A 1 851 ? 21.356 16.798 -0.330 1.00 95.94 851 LEU A C 1
ATOM 6792 O O . LEU A 1 851 ? 22.289 16.000 -0.203 1.00 95.94 851 LEU A O 1
ATOM 6796 N N . ASP A 1 852 ? 20.555 16.811 -1.394 1.00 93.00 852 ASP A N 1
ATOM 6797 C CA . ASP A 1 852 ? 20.688 15.879 -2.514 1.00 93.00 852 ASP A CA 1
ATOM 6798 C C . ASP A 1 852 ? 20.137 16.461 -3.828 1.00 93.00 852 ASP A C 1
ATOM 6800 O O . ASP A 1 852 ? 19.281 17.353 -3.841 1.00 93.00 852 ASP A O 1
ATOM 6804 N N . ILE A 1 853 ? 20.595 15.906 -4.950 1.00 90.62 853 ILE A N 1
ATOM 6805 C CA . ILE A 1 853 ? 20.063 16.210 -6.282 1.00 90.62 853 ILE A CA 1
ATOM 6806 C C . ILE A 1 853 ? 18.765 15.437 -6.574 1.00 90.62 853 ILE A C 1
ATOM 6808 O O . ILE A 1 853 ? 17.974 15.859 -7.420 1.00 90.62 853 ILE A O 1
ATOM 6812 N N . SER A 1 854 ? 18.516 14.330 -5.864 1.00 89.31 854 SER A N 1
ATOM 6813 C CA . SER A 1 854 ? 17.311 13.512 -6.006 1.00 89.31 854 SER A CA 1
ATOM 6814 C C . SER A 1 854 ? 16.201 13.959 -5.053 1.00 89.31 854 SER A C 1
ATOM 6816 O O . SER A 1 854 ? 16.204 13.657 -3.857 1.00 89.31 854 SER A O 1
ATOM 6818 N N . ARG A 1 855 ? 15.198 14.652 -5.605 1.00 90.00 855 ARG A N 1
ATOM 6819 C CA . ARG A 1 855 ? 13.999 15.080 -4.867 1.00 90.00 855 ARG A CA 1
ATOM 6820 C C . ARG A 1 855 ? 13.274 13.906 -4.209 1.00 90.00 855 ARG A C 1
ATOM 6822 O O . ARG A 1 855 ? 12.924 13.987 -3.037 1.00 90.00 855 ARG A O 1
ATOM 6829 N N . ASP A 1 856 ? 13.077 12.822 -4.949 1.00 85.75 856 ASP A N 1
ATOM 6830 C CA . ASP A 1 856 ? 12.323 11.650 -4.496 1.00 85.75 856 ASP A CA 1
ATOM 6831 C C . ASP A 1 856 ? 13.016 10.956 -3.313 1.00 85.75 856 ASP A C 1
ATOM 6833 O O . ASP A 1 856 ? 12.352 10.494 -2.381 1.00 85.75 856 ASP A O 1
ATOM 6837 N N . ALA A 1 857 ? 14.356 10.927 -3.313 1.00 85.12 857 ALA A N 1
ATOM 6838 C CA . ALA A 1 857 ? 15.144 10.412 -2.197 1.00 85.12 857 ALA A CA 1
ATOM 6839 C C . ALA A 1 857 ? 15.038 11.314 -0.957 1.00 85.12 857 ALA A C 1
ATOM 6841 O O . ALA A 1 857 ? 14.935 10.800 0.158 1.00 85.12 857 ALA A O 1
ATOM 6842 N N . LEU A 1 858 ? 14.995 12.639 -1.134 1.00 89.94 858 LEU A N 1
ATOM 6843 C CA . LEU A 1 858 ? 14.777 13.595 -0.043 1.00 89.94 858 LEU A CA 1
ATOM 6844 C C . LEU A 1 858 ? 13.364 13.491 0.540 1.00 89.94 858 LEU A C 1
ATOM 6846 O O . LEU A 1 858 ? 13.224 13.411 1.757 1.00 89.94 858 LEU A O 1
ATOM 6850 N N . GLU A 1 859 ? 12.322 13.444 -0.293 1.00 89.44 859 GLU A N 1
ATOM 6851 C CA . GLU A 1 859 ? 10.931 13.322 0.168 1.00 89.44 859 GLU A CA 1
ATOM 6852 C C . GLU A 1 859 ? 10.689 11.976 0.877 1.00 89.44 859 GLU A C 1
ATOM 6854 O O . GLU A 1 859 ? 10.065 11.942 1.941 1.00 89.44 859 GLU A O 1
ATOM 6859 N N . GLY A 1 860 ? 11.256 10.876 0.363 1.00 86.19 860 GLY A N 1
ATOM 6860 C CA . GLY A 1 860 ? 11.243 9.571 1.037 1.00 86.19 860 GLY A CA 1
ATOM 6861 C C . GLY A 1 860 ? 12.055 9.545 2.339 1.00 86.19 860 GLY A C 1
ATOM 6862 O O . GLY A 1 860 ? 11.618 8.977 3.336 1.00 86.19 860 GLY A O 1
ATOM 6863 N N . SER A 1 861 ? 13.209 10.212 2.381 1.00 85.69 861 SER A N 1
ATOM 6864 C CA . SER A 1 861 ? 14.009 10.330 3.608 1.00 85.69 861 SER A CA 1
ATOM 6865 C C . SER A 1 861 ? 13.295 11.156 4.677 1.00 85.69 861 SER A C 1
ATOM 6867 O O . SER A 1 861 ? 13.304 10.807 5.860 1.00 85.69 861 SER A O 1
ATOM 6869 N N . MET A 1 862 ? 12.640 12.244 4.273 1.00 90.38 862 MET A N 1
ATOM 6870 C CA . MET A 1 862 ? 11.906 13.112 5.186 1.00 90.38 862 MET A CA 1
ATOM 6871 C C . MET A 1 862 ? 10.638 12.463 5.732 1.00 90.38 862 MET A C 1
ATOM 6873 O O . MET A 1 862 ? 10.347 12.666 6.912 1.00 90.38 862 MET A O 1
ATOM 6877 N N . SER A 1 863 ? 9.933 11.626 4.958 1.00 82.81 863 SER A N 1
ATOM 6878 C CA . SER A 1 863 ? 8.766 10.882 5.464 1.00 82.81 863 SER A CA 1
ATOM 6879 C C . SER A 1 863 ? 9.116 10.033 6.700 1.00 82.81 863 SER A C 1
ATOM 6881 O O . SER A 1 863 ? 8.337 9.973 7.655 1.00 82.81 863 SER A O 1
ATOM 6883 N N . HIS A 1 864 ? 10.319 9.446 6.720 1.00 80.19 864 HIS A N 1
ATOM 6884 C CA . HIS A 1 864 ? 10.828 8.622 7.815 1.00 80.19 864 HIS A CA 1
ATOM 6885 C C . HIS A 1 864 ? 11.423 9.434 8.980 1.00 80.19 864 HIS A C 1
ATOM 6887 O O . HIS A 1 864 ? 11.292 9.034 10.138 1.00 80.19 864 HIS A O 1
ATOM 6893 N N . LEU A 1 865 ? 12.100 10.553 8.699 1.00 83.31 865 LEU A N 1
ATOM 6894 C CA . LEU A 1 865 ? 12.861 11.305 9.707 1.00 83.31 865 LEU A CA 1
ATOM 6895 C C . LEU A 1 865 ? 12.047 12.407 10.414 1.00 83.31 865 LEU A C 1
ATOM 6897 O O . LEU A 1 865 ? 12.282 12.664 11.594 1.00 83.31 865 LEU A O 1
ATOM 6901 N N . ALA A 1 866 ? 11.065 13.025 9.747 1.00 76.81 866 ALA A N 1
ATOM 6902 C CA . ALA A 1 866 ? 10.398 14.254 10.203 1.00 76.81 866 ALA A CA 1
ATOM 6903 C C . ALA A 1 866 ? 9.723 14.186 11.586 1.00 76.81 866 ALA A C 1
ATOM 6905 O O . ALA A 1 866 ? 9.653 15.198 12.280 1.00 76.81 866 ALA A O 1
ATOM 6906 N N . ASN A 1 867 ? 9.220 13.014 11.988 1.00 80.06 867 ASN A N 1
ATOM 6907 C CA . ASN A 1 867 ? 8.490 12.814 13.250 1.00 80.06 867 ASN A CA 1
ATOM 6908 C C . ASN A 1 867 ? 9.201 11.834 14.207 1.00 80.06 867 ASN A C 1
ATOM 6910 O O . ASN A 1 867 ? 8.595 11.348 15.161 1.00 80.06 867 ASN A O 1
ATOM 6914 N N . LYS A 1 868 ? 10.469 11.500 13.935 1.00 86.88 868 LYS A N 1
ATOM 6915 C CA . LYS A 1 868 ? 11.220 10.438 14.630 1.00 86.88 868 LYS A CA 1
ATOM 6916 C C . LYS A 1 868 ? 11.926 10.909 15.910 1.00 86.88 868 LYS A C 1
ATOM 6918 O O . LYS A 1 868 ? 12.298 10.083 16.741 1.00 86.88 868 LYS A O 1
ATOM 6923 N N . TYR A 1 869 ? 12.103 12.219 16.066 1.00 89.25 869 TYR A N 1
ATOM 6924 C CA . TYR A 1 869 ? 12.960 12.847 17.072 1.00 89.25 869 TYR A CA 1
ATOM 6925 C C . TYR A 1 869 ? 12.260 14.068 17.703 1.00 89.25 869 TYR A C 1
ATOM 6927 O O . TYR A 1 869 ? 11.448 14.723 17.050 1.00 89.25 869 TYR A O 1
ATOM 6935 N N . GLN A 1 870 ? 12.546 14.376 18.973 1.00 91.75 870 GLN A N 1
ATOM 6936 C CA . GLN A 1 870 ? 11.996 15.533 19.701 1.00 91.75 870 GLN A CA 1
ATOM 6937 C C . GLN A 1 870 ? 12.969 16.718 19.759 1.00 91.75 870 GLN A C 1
ATOM 6939 O O . GLN A 1 870 ? 12.539 17.867 19.878 1.00 91.75 870 GLN A O 1
ATOM 6944 N N . HIS A 1 871 ? 14.273 16.443 19.706 1.00 92.81 871 HIS A N 1
ATOM 6945 C CA . HIS A 1 871 ? 15.346 17.432 19.756 1.00 92.81 871 HIS A CA 1
ATOM 6946 C C . HIS A 1 871 ? 15.946 17.694 18.365 1.00 92.81 871 HIS A C 1
ATOM 6948 O O . HIS A 1 871 ? 16.339 18.821 18.073 1.00 92.81 871 HIS A O 1
ATOM 6954 N N . VAL A 1 872 ? 15.971 16.690 17.486 1.00 95.25 872 VAL A N 1
ATOM 6955 C CA . VAL A 1 872 ? 16.409 16.837 16.088 1.00 95.25 872 VAL A CA 1
ATOM 6956 C C . VAL A 1 872 ? 15.218 17.203 15.195 1.00 95.25 872 VAL A C 1
ATOM 6958 O O . VAL A 1 872 ? 14.257 16.446 15.098 1.00 95.25 872 VAL A O 1
ATOM 6961 N N . GLN A 1 873 ? 15.280 18.341 14.506 1.00 94.25 873 GLN A N 1
ATOM 6962 C CA . GLN A 1 873 ? 14.297 18.739 13.488 1.00 94.25 873 GLN A CA 1
ATOM 6963 C C . GLN A 1 873 ? 14.826 18.392 12.093 1.00 94.25 873 GLN A C 1
ATOM 6965 O O . GLN A 1 873 ? 15.934 18.805 11.771 1.00 94.25 873 GLN A O 1
ATOM 6970 N N . CYS A 1 874 ? 14.076 17.663 11.262 1.00 94.94 874 CYS A N 1
ATOM 6971 C CA . CYS A 1 874 ? 14.557 17.204 9.949 1.00 94.94 874 CYS A CA 1
ATOM 6972 C C . CYS A 1 874 ? 13.859 17.912 8.774 1.00 94.94 874 CYS A C 1
ATOM 6974 O O . CYS A 1 874 ? 12.637 18.073 8.786 1.00 94.94 874 CYS A O 1
ATOM 6976 N N . TYR A 1 875 ? 14.644 18.282 7.758 1.00 95.38 875 TYR A N 1
ATOM 6977 C CA . TYR A 1 875 ? 14.231 18.966 6.526 1.00 95.38 875 TYR A CA 1
ATOM 6978 C C . TYR A 1 875 ? 15.053 18.470 5.319 1.00 95.38 875 TYR A C 1
ATOM 6980 O O . TYR A 1 875 ? 16.128 17.887 5.492 1.00 95.38 875 TYR A O 1
ATOM 6988 N N . GLY A 1 876 ? 14.583 18.728 4.096 1.00 95.56 876 GLY A N 1
ATOM 6989 C CA . GLY A 1 876 ? 15.324 18.454 2.858 1.00 95.56 876 GLY A CA 1
ATOM 6990 C C . GLY A 1 876 ? 15.706 19.720 2.085 1.00 95.56 876 GLY A C 1
ATOM 6991 O O . GLY A 1 876 ? 15.001 20.728 2.135 1.00 95.56 876 GLY A O 1
ATOM 6992 N N . LEU A 1 877 ? 16.805 19.648 1.336 1.00 96.62 877 LEU A N 1
ATOM 6993 C CA . LEU A 1 877 ? 17.313 20.658 0.409 1.00 96.62 877 LEU A CA 1
ATOM 6994 C C . LEU A 1 877 ? 17.551 19.990 -0.950 1.00 96.62 877 LEU A C 1
ATOM 6996 O O . LEU A 1 877 ? 18.457 19.173 -1.090 1.00 96.62 877 LEU A O 1
ATOM 7000 N N . TRP A 1 878 ? 16.739 20.327 -1.947 1.00 95.12 878 TRP A N 1
ATOM 7001 C CA . TRP A 1 878 ? 16.839 19.790 -3.301 1.00 95.12 878 TRP A CA 1
ATOM 7002 C C . TRP A 1 878 ? 17.647 20.735 -4.197 1.00 95.12 878 TRP A C 1
ATOM 7004 O O . TRP A 1 878 ? 17.196 21.837 -4.532 1.00 95.12 878 TRP A O 1
ATOM 7014 N N . GLY A 1 879 ? 18.852 20.305 -4.569 1.00 92.88 879 GLY A N 1
ATOM 7015 C CA . GLY A 1 879 ? 19.804 21.083 -5.362 1.00 92.88 879 GLY A CA 1
ATOM 7016 C C . GLY A 1 879 ? 21.216 20.499 -5.333 1.00 92.88 879 GLY A C 1
ATOM 7017 O O . GLY A 1 879 ? 21.465 19.441 -4.759 1.00 92.88 879 GLY A O 1
ATOM 7018 N N . THR A 1 880 ? 22.154 21.192 -5.970 1.00 90.75 880 THR A N 1
ATOM 7019 C CA . THR A 1 880 ? 23.577 20.827 -5.989 1.00 90.75 880 THR A CA 1
ATOM 7020 C C . THR A 1 880 ? 24.296 21.242 -4.699 1.00 90.75 880 THR A C 1
ATOM 7022 O O . THR A 1 880 ? 23.775 21.997 -3.874 1.00 90.75 880 THR A O 1
ATOM 7025 N N . PHE A 1 881 ? 25.549 20.805 -4.533 1.00 91.06 881 PHE A N 1
ATOM 7026 C CA . PHE A 1 881 ? 26.390 21.260 -3.421 1.00 91.06 881 PHE A CA 1
ATOM 7027 C C . PHE A 1 881 ? 26.688 22.771 -3.477 1.00 91.06 881 PHE A C 1
ATOM 7029 O O . PHE A 1 881 ? 26.806 23.392 -2.422 1.00 91.06 881 PHE A O 1
ATOM 7036 N N . GLU A 1 882 ? 26.736 23.392 -4.665 1.00 89.75 882 GLU A N 1
ATOM 7037 C CA . GLU A 1 882 ? 26.874 24.854 -4.784 1.00 89.75 882 GLU A CA 1
ATOM 7038 C C . GLU A 1 882 ? 25.585 25.578 -4.373 1.00 89.75 882 GLU A C 1
ATOM 7040 O O . GLU A 1 882 ? 25.658 26.573 -3.651 1.00 89.75 882 GLU A O 1
ATOM 7045 N N . ASP A 1 883 ? 24.408 25.049 -4.726 1.00 91.81 883 ASP A N 1
ATOM 7046 C CA . ASP A 1 883 ? 23.125 25.591 -4.253 1.00 91.81 883 ASP A CA 1
ATOM 7047 C C . ASP A 1 883 ? 23.040 25.510 -2.721 1.00 91.81 883 ASP A C 1
ATOM 7049 O O . ASP A 1 883 ? 22.679 26.483 -2.055 1.00 91.81 883 ASP A O 1
ATOM 7053 N N . GLY A 1 884 ? 23.447 24.375 -2.136 1.00 93.81 884 GLY A N 1
ATOM 7054 C CA . GLY A 1 884 ? 23.539 24.187 -0.685 1.00 93.81 884 GLY A CA 1
ATOM 7055 C C . GLY A 1 884 ? 24.517 25.159 -0.017 1.00 93.81 884 GLY A C 1
ATOM 7056 O O . GLY A 1 884 ? 24.198 25.754 1.018 1.00 93.81 884 GLY A O 1
ATOM 7057 N N . ARG A 1 885 ? 25.677 25.402 -0.642 1.00 93.25 885 ARG A N 1
ATOM 7058 C CA . ARG A 1 885 ? 26.654 26.414 -0.211 1.00 93.25 885 ARG A CA 1
ATOM 7059 C C . ARG A 1 885 ? 26.057 27.822 -0.281 1.00 93.25 885 ARG A C 1
ATOM 7061 O O . ARG A 1 885 ? 26.188 28.597 0.666 1.00 93.25 885 ARG A O 1
ATOM 7068 N N . GLN A 1 886 ? 25.331 28.156 -1.347 1.00 92.12 886 GLN A N 1
ATOM 7069 C CA . GLN A 1 886 ? 24.632 29.434 -1.478 1.00 92.12 886 GLN A CA 1
ATOM 7070 C C . GLN A 1 886 ? 23.509 29.596 -0.443 1.00 92.12 886 GLN A C 1
ATOM 7072 O O . GLN A 1 886 ? 23.384 30.674 0.142 1.00 92.12 886 GLN A O 1
ATOM 7077 N N . TRP A 1 887 ? 22.739 28.545 -0.162 1.00 94.06 887 TRP A N 1
ATOM 7078 C CA . TRP A 1 887 ? 21.698 28.539 0.867 1.00 94.06 887 TRP A CA 1
ATOM 7079 C C . TRP A 1 887 ? 22.284 28.746 2.273 1.00 94.06 887 TRP A C 1
ATOM 7081 O O . TRP A 1 887 ? 21.762 29.554 3.049 1.00 94.06 887 TRP A O 1
ATOM 7091 N N . LEU A 1 888 ? 23.426 28.118 2.580 1.00 94.06 888 LEU A N 1
ATOM 7092 C CA . LEU A 1 888 ? 24.134 28.253 3.861 1.00 94.06 888 LEU A CA 1
ATOM 7093 C C . LEU A 1 888 ? 24.585 29.689 4.182 1.00 94.06 888 LEU A C 1
ATOM 7095 O O . LEU A 1 888 ? 24.685 30.027 5.366 1.00 94.06 888 LEU A O 1
ATOM 7099 N N . ARG A 1 889 ? 24.769 30.561 3.174 1.00 91.19 889 ARG A N 1
ATOM 7100 C CA . ARG A 1 889 ? 25.020 32.010 3.353 1.00 91.19 889 ARG A CA 1
ATOM 7101 C C . ARG A 1 889 ? 23.823 32.752 3.975 1.00 91.19 889 ARG A C 1
ATOM 7103 O O . ARG A 1 889 ? 23.996 33.865 4.459 1.00 91.19 889 ARG A O 1
ATOM 7110 N N . SER A 1 890 ? 22.621 32.163 3.977 1.00 86.62 890 SER A N 1
ATOM 7111 C CA . SER A 1 890 ? 21.416 32.749 4.598 1.00 86.62 890 SER A CA 1
ATOM 7112 C C . SER A 1 890 ? 21.176 32.305 6.052 1.00 86.62 890 SER A C 1
ATOM 7114 O O . SER A 1 890 ? 20.408 32.944 6.773 1.00 86.62 890 SER A O 1
ATOM 7116 N N . VAL A 1 891 ? 21.833 31.228 6.499 1.00 89.88 891 VAL A N 1
ATOM 7117 C CA . VAL A 1 891 ? 21.658 30.629 7.832 1.00 89.88 891 VAL A CA 1
ATOM 7118 C C . VAL A 1 891 ? 22.487 31.390 8.872 1.00 89.88 891 VAL A C 1
ATOM 7120 O O . VAL A 1 891 ? 23.690 31.563 8.694 1.00 89.88 891 VAL A O 1
ATOM 7123 N N . ASN A 1 892 ? 21.862 31.792 9.985 1.00 88.88 892 ASN A N 1
ATOM 7124 C CA . ASN A 1 892 ? 22.494 32.595 11.049 1.00 88.88 892 ASN A CA 1
ATOM 7125 C C . ASN A 1 892 ? 22.724 31.827 12.370 1.00 88.88 892 ASN A C 1
ATOM 7127 O O . ASN A 1 892 ? 23.117 32.423 13.371 1.00 88.88 892 ASN A O 1
ATOM 7131 N N . THR A 1 893 ? 22.456 30.520 12.397 1.00 91.88 893 THR A N 1
ATOM 7132 C CA . THR A 1 893 ? 22.840 29.621 13.499 1.00 91.88 893 THR A CA 1
ATOM 7133 C C . THR A 1 893 ? 24.280 29.126 13.310 1.00 91.88 893 THR A C 1
ATOM 7135 O O . THR A 1 893 ? 24.785 29.212 12.186 1.00 91.88 893 THR A O 1
ATOM 7138 N N . PRO A 1 894 ? 24.901 28.503 14.333 1.00 95.44 894 PRO A N 1
ATOM 7139 C CA . PRO A 1 894 ? 26.045 27.618 14.119 1.00 95.44 894 PRO A CA 1
ATOM 7140 C C . PRO A 1 894 ? 25.729 26.542 13.071 1.00 95.44 894 PRO A C 1
ATOM 7142 O O . PRO A 1 894 ? 24.559 26.175 12.890 1.00 95.44 894 PRO A O 1
ATOM 7145 N N . LYS A 1 895 ? 26.755 26.021 12.403 1.00 96.69 895 LYS A N 1
ATOM 7146 C CA . LYS A 1 895 ? 26.651 25.101 11.261 1.00 96.69 895 LYS A CA 1
ATOM 7147 C C . LYS A 1 895 ? 27.512 23.858 11.485 1.00 96.69 895 LYS A C 1
ATOM 7149 O O . LYS A 1 895 ? 28.583 23.942 12.080 1.00 96.69 895 LYS A O 1
ATOM 7154 N N . CYS A 1 896 ? 27.068 22.717 10.969 1.00 97.50 896 CYS A N 1
ATOM 7155 C CA . CYS A 1 896 ? 27.875 21.502 10.882 1.00 97.50 896 CYS A CA 1
ATOM 7156 C C . CYS A 1 896 ? 27.625 20.833 9.529 1.00 97.50 896 CYS A C 1
ATOM 7158 O O . CYS A 1 896 ? 26.512 20.385 9.267 1.00 97.50 896 CYS A O 1
ATOM 7160 N N . ILE A 1 897 ? 28.625 20.783 8.653 1.00 97.00 897 ILE A N 1
ATOM 7161 C CA . ILE A 1 897 ? 28.490 20.098 7.362 1.00 97.00 897 ILE A CA 1
ATOM 7162 C C . ILE A 1 897 ? 28.974 18.656 7.498 1.00 97.00 897 ILE A C 1
ATOM 7164 O O . ILE A 1 897 ? 30.109 18.427 7.911 1.00 97.00 897 ILE A O 1
ATOM 7168 N N . LEU A 1 898 ? 28.150 17.684 7.116 1.00 97.19 898 LEU A N 1
ATOM 7169 C CA . LEU A 1 898 ? 28.568 16.292 6.981 1.00 97.19 898 LEU A CA 1
ATOM 7170 C C . LEU A 1 898 ? 29.044 16.053 5.540 1.00 97.19 898 LEU A C 1
ATOM 7172 O O . LEU A 1 898 ? 28.375 16.431 4.579 1.00 97.19 898 LEU A O 1
ATOM 7176 N N . SER A 1 899 ? 30.215 15.436 5.404 1.00 94.81 899 SER A N 1
ATOM 7177 C CA . SER A 1 899 ? 30.782 14.959 4.140 1.00 94.81 899 SER A CA 1
ATOM 7178 C C . SER A 1 899 ? 31.172 13.498 4.339 1.00 94.81 899 SER A C 1
ATOM 7180 O O . SER A 1 899 ? 32.279 13.190 4.781 1.00 94.81 899 SER A O 1
ATOM 7182 N N . MET A 1 900 ? 30.211 12.598 4.137 1.00 92.31 900 MET A N 1
ATOM 7183 C CA . MET A 1 900 ? 30.335 11.170 4.450 1.00 92.31 900 MET A CA 1
ATOM 7184 C C . MET A 1 900 ? 30.578 10.334 3.191 1.00 92.31 900 MET A C 1
ATOM 7186 O O . MET A 1 900 ? 30.122 10.670 2.105 1.00 92.31 900 MET A O 1
ATOM 7190 N N . GLY A 1 901 ? 31.221 9.180 3.337 1.00 90.31 901 GLY A N 1
ATOM 7191 C CA . GLY A 1 901 ? 31.459 8.230 2.248 1.00 90.31 901 GLY A CA 1
ATOM 7192 C C . GLY A 1 901 ? 32.696 8.538 1.412 1.00 90.31 901 GLY A C 1
ATOM 7193 O O . GLY A 1 901 ? 32.741 8.165 0.246 1.00 90.31 901 GLY A O 1
ATOM 7194 N N . SER A 1 902 ? 33.702 9.204 1.988 1.00 92.88 902 SER A N 1
ATOM 7195 C CA . SER A 1 902 ? 34.983 9.474 1.325 1.00 92.88 902 SER A CA 1
ATOM 7196 C C . SER A 1 902 ? 34.887 10.362 0.076 1.00 92.88 902 SER A C 1
ATOM 7198 O O . SER A 1 902 ? 35.718 10.229 -0.818 1.00 92.88 902 SER A O 1
ATOM 7200 N N . MET A 1 903 ? 33.928 11.300 0.022 1.00 90.00 903 MET A N 1
ATOM 7201 C CA . MET A 1 903 ? 33.696 12.161 -1.154 1.00 90.00 903 MET A CA 1
ATOM 7202 C C . MET A 1 903 ? 34.939 12.940 -1.611 1.00 90.00 903 MET A C 1
ATOM 7204 O O . MET A 1 903 ? 35.219 12.981 -2.802 1.00 90.00 903 MET A O 1
ATOM 7208 N N . PHE A 1 904 ? 35.727 13.505 -0.687 1.00 90.81 904 PHE A N 1
ATOM 7209 C CA . PHE A 1 904 ? 36.991 14.187 -1.027 1.00 90.81 904 PHE A CA 1
ATOM 7210 C C . PHE A 1 904 ? 38.129 13.224 -1.417 1.00 90.81 904 PHE A C 1
ATOM 7212 O O . PHE A 1 904 ? 39.200 13.662 -1.824 1.00 90.81 904 PHE A O 1
ATOM 7219 N N . GLY A 1 905 ? 37.904 11.913 -1.305 1.00 87.50 905 GLY A N 1
ATOM 7220 C CA . GLY A 1 905 ? 38.739 10.878 -1.910 1.00 87.50 905 GLY A CA 1
ATOM 7221 C C . GLY A 1 905 ? 38.406 10.640 -3.383 1.00 87.50 905 GLY A C 1
ATOM 7222 O O . GLY A 1 905 ? 39.180 9.987 -4.065 1.00 87.50 905 GLY A O 1
ATOM 7223 N N . ASN A 1 906 ? 37.316 11.191 -3.925 1.00 88.12 906 ASN A N 1
ATOM 7224 C CA . ASN A 1 906 ? 37.020 11.086 -5.360 1.00 88.12 906 ASN A CA 1
ATOM 7225 C C . ASN A 1 906 ? 37.851 12.067 -6.215 1.00 88.12 906 ASN A C 1
ATOM 7227 O O . ASN A 1 906 ? 37.667 12.148 -7.427 1.00 88.12 906 ASN A O 1
ATOM 7231 N N . ASP A 1 907 ? 38.767 12.805 -5.581 1.00 88.50 907 ASP A N 1
ATOM 7232 C CA . ASP A 1 907 ? 39.591 13.854 -6.167 1.00 88.50 907 ASP A CA 1
ATOM 7233 C C . ASP A 1 907 ? 41.078 13.631 -5.878 1.00 88.50 907 ASP A C 1
ATOM 7235 O O . ASP A 1 907 ? 41.464 13.162 -4.806 1.00 88.50 907 ASP A O 1
ATOM 7239 N N . THR A 1 908 ? 41.928 14.058 -6.816 1.00 90.88 908 THR A N 1
ATOM 7240 C CA . THR A 1 908 ? 43.375 14.154 -6.578 1.00 90.88 908 THR A CA 1
ATOM 7241 C C . THR A 1 908 ? 43.683 15.116 -5.426 1.00 90.88 908 THR A C 1
ATOM 7243 O O . THR A 1 908 ? 42.936 16.061 -5.174 1.00 90.88 908 THR A O 1
ATOM 7246 N N . PHE A 1 909 ? 44.822 14.927 -4.755 1.00 92.62 909 PHE A N 1
ATOM 7247 C CA . PHE A 1 909 ? 45.187 15.660 -3.538 1.00 92.62 909 PHE A CA 1
ATOM 7248 C C . PHE A 1 909 ? 44.980 17.189 -3.606 1.00 92.62 909 PHE A C 1
ATOM 7250 O O . PHE A 1 909 ? 44.409 17.764 -2.680 1.00 92.62 909 PHE A O 1
ATOM 7257 N N . ASP A 1 910 ? 45.451 17.861 -4.664 1.00 92.75 910 ASP A N 1
ATOM 7258 C CA . ASP A 1 910 ? 45.338 19.324 -4.767 1.00 92.75 910 ASP A CA 1
ATOM 7259 C C . ASP A 1 910 ? 43.929 19.770 -5.213 1.00 92.75 910 ASP A C 1
ATOM 7261 O O . ASP A 1 910 ? 43.473 20.827 -4.781 1.00 92.75 910 ASP A O 1
ATOM 7265 N N . LEU A 1 911 ? 43.192 18.945 -5.972 1.00 88.75 911 LEU A N 1
ATOM 7266 C CA . LEU A 1 911 ? 41.792 19.206 -6.339 1.00 88.75 911 LEU A CA 1
ATOM 7267 C C . LEU A 1 911 ? 40.838 19.013 -5.146 1.00 88.75 911 LEU A C 1
ATOM 7269 O O . LEU A 1 911 ? 39.886 19.774 -4.985 1.00 88.75 911 LEU A O 1
ATOM 7273 N N . ALA A 1 912 ? 41.123 18.054 -4.261 1.00 92.31 912 ALA A N 1
ATOM 7274 C CA . ALA A 1 912 ? 40.417 17.883 -2.992 1.00 92.31 912 ALA A CA 1
ATOM 7275 C C . ALA A 1 912 ? 40.580 19.129 -2.101 1.00 92.31 912 ALA A C 1
ATOM 7277 O O . ALA A 1 912 ? 39.598 19.640 -1.563 1.00 92.31 912 ALA A O 1
ATOM 7278 N N . VAL A 1 913 ? 41.800 19.677 -2.013 1.00 94.31 913 VAL A N 1
ATOM 7279 C CA . VAL A 1 913 ? 42.076 20.960 -1.339 1.00 94.31 913 VAL A CA 1
ATOM 7280 C C . VAL A 1 913 ? 41.314 22.114 -1.999 1.00 94.31 913 VAL A C 1
ATOM 7282 O O . VAL A 1 913 ? 40.681 22.909 -1.302 1.00 94.31 913 VAL A O 1
ATOM 7285 N N . GLU A 1 914 ? 41.333 22.207 -3.331 1.00 92.00 914 GLU A N 1
ATOM 7286 C CA . GLU A 1 914 ? 40.604 23.245 -4.068 1.00 92.00 914 GLU A CA 1
ATOM 7287 C C . GLU A 1 914 ? 39.092 23.175 -3.812 1.00 92.00 914 GLU A C 1
ATOM 7289 O O . GLU A 1 914 ? 38.472 24.202 -3.559 1.00 92.00 914 GLU A O 1
ATOM 7294 N N . ARG A 1 915 ? 38.499 21.976 -3.773 1.00 89.81 915 ARG A N 1
ATOM 7295 C CA . ARG A 1 915 ? 37.070 21.763 -3.474 1.00 89.81 915 ARG A CA 1
ATOM 7296 C C . ARG A 1 915 ? 36.705 21.973 -2.000 1.00 89.81 915 ARG A C 1
ATOM 7298 O O . ARG A 1 915 ? 35.549 22.276 -1.698 1.00 89.81 915 ARG A O 1
ATOM 7305 N N . MET A 1 916 ? 37.661 21.866 -1.077 1.00 91.94 916 MET A N 1
ATOM 7306 C CA . MET A 1 916 ? 37.464 22.204 0.339 1.00 91.94 916 MET A CA 1
ATOM 7307 C C . MET A 1 916 ? 37.458 23.723 0.594 1.00 91.94 916 MET A C 1
ATOM 7309 O O . MET A 1 916 ? 36.657 24.207 1.397 1.00 91.94 916 MET A O 1
ATOM 7313 N N . GLN A 1 917 ? 38.314 24.503 -0.077 1.00 91.56 917 GLN A N 1
ATOM 7314 C CA . GLN A 1 917 ? 38.484 25.940 0.209 1.00 91.56 917 GLN A CA 1
ATOM 7315 C C . GLN A 1 917 ? 37.207 26.815 0.083 1.00 91.56 917 GLN A C 1
ATOM 7317 O O . GLN A 1 917 ? 37.028 27.690 0.937 1.00 91.56 917 GLN A O 1
ATOM 7322 N N . PRO A 1 918 ? 36.293 26.620 -0.894 1.00 90.31 918 PRO A N 1
ATOM 7323 C CA . PRO A 1 918 ? 35.057 27.399 -1.036 1.00 90.31 918 PRO A CA 1
ATOM 7324 C C . PRO A 1 918 ? 34.115 27.363 0.177 1.00 90.31 918 PRO A C 1
ATOM 7326 O O . PRO A 1 918 ? 33.282 28.262 0.328 1.00 90.31 918 PRO A O 1
ATOM 7329 N N . TRP A 1 919 ? 34.232 26.372 1.065 1.00 90.62 919 TRP A N 1
ATOM 7330 C CA . TRP A 1 919 ? 33.398 26.275 2.269 1.00 90.62 919 TRP A CA 1
ATOM 7331 C C . TRP A 1 919 ? 33.745 27.326 3.336 1.00 90.62 919 TRP A C 1
ATOM 7333 O O . TRP A 1 919 ? 32.866 27.722 4.104 1.00 90.62 919 TRP A O 1
ATOM 7343 N N . ARG A 1 920 ? 34.956 27.905 3.304 1.00 88.94 920 ARG A N 1
ATOM 7344 C CA . ARG A 1 920 ? 35.351 29.033 4.175 1.00 88.94 920 ARG A CA 1
ATOM 7345 C C . ARG A 1 920 ? 34.498 30.294 3.982 1.00 88.94 920 ARG A C 1
ATOM 7347 O O . ARG A 1 920 ? 34.527 31.199 4.804 1.00 88.94 920 ARG A O 1
ATOM 7354 N N . GLU A 1 921 ? 33.795 30.404 2.852 1.00 87.25 921 GLU A N 1
ATOM 7355 C CA . GLU A 1 921 ? 32.914 31.543 2.562 1.00 87.25 921 GLU A CA 1
ATOM 7356 C C . GLU A 1 921 ? 31.578 31.464 3.309 1.00 87.25 921 GLU A C 1
ATOM 7358 O O . GLU A 1 921 ? 30.818 32.434 3.304 1.00 87.25 921 GLU A O 1
ATOM 7363 N N . VAL A 1 922 ? 31.260 30.298 3.885 1.00 90.75 922 VAL A N 1
ATOM 7364 C CA . VAL A 1 922 ? 29.942 30.001 4.466 1.00 90.75 922 VAL A CA 1
ATOM 7365 C C . VAL A 1 922 ? 30.017 29.390 5.865 1.00 90.75 922 VAL A C 1
ATOM 7367 O O . VAL A 1 922 ? 28.998 29.387 6.551 1.00 90.75 922 VAL A O 1
ATOM 7370 N N . LEU A 1 923 ? 31.194 28.910 6.288 1.00 91.62 923 LEU A N 1
ATOM 7371 C CA . LEU A 1 923 ? 31.499 28.430 7.638 1.00 91.62 923 LEU A CA 1
ATOM 7372 C C . LEU A 1 923 ? 32.455 29.399 8.353 1.00 91.62 923 LEU A C 1
ATOM 7374 O O . LEU A 1 923 ? 33.508 29.742 7.816 1.00 91.62 923 LEU A O 1
ATOM 7378 N N . GLY A 1 924 ? 32.101 29.826 9.565 1.00 85.38 924 GLY A N 1
ATOM 7379 C CA . GLY A 1 924 ? 32.968 30.601 10.455 1.00 85.38 924 GLY A CA 1
ATOM 7380 C C . GLY A 1 924 ? 33.899 29.737 11.328 1.00 85.38 924 GLY A C 1
ATOM 7381 O O . GLY A 1 924 ? 33.850 28.510 11.268 1.00 85.38 924 GLY A O 1
ATOM 7382 N N . PRO A 1 925 ? 34.729 30.353 12.196 1.00 84.44 925 PRO A N 1
ATOM 7383 C CA . PRO A 1 925 ? 35.704 29.630 13.032 1.00 84.44 925 PRO A CA 1
ATOM 7384 C C . PRO A 1 925 ? 35.097 28.691 14.093 1.00 84.44 925 PRO A C 1
ATOM 7386 O O . PRO A 1 925 ? 35.758 27.754 14.549 1.00 84.44 925 PRO A O 1
ATOM 7389 N N . GLU A 1 926 ? 33.845 28.949 14.483 1.00 85.75 926 GLU A N 1
ATOM 7390 C CA . GLU A 1 926 ? 33.055 28.137 15.425 1.00 85.75 926 GLU A CA 1
ATOM 7391 C C . GLU A 1 926 ? 32.131 27.129 14.708 1.00 85.75 926 GLU A C 1
ATOM 7393 O O . GLU A 1 926 ? 31.458 26.335 15.364 1.00 85.75 926 GLU A O 1
ATOM 7398 N N . ASP A 1 927 ? 32.082 27.163 13.372 1.00 95.06 927 ASP A N 1
ATOM 7399 C CA . ASP A 1 927 ? 31.318 26.215 12.563 1.00 95.06 927 ASP A CA 1
ATOM 7400 C C . ASP A 1 927 ? 32.162 24.977 12.232 1.00 95.06 927 ASP A C 1
ATOM 7402 O O . ASP A 1 927 ? 33.395 25.019 12.175 1.00 95.06 927 ASP A O 1
ATOM 7406 N N . LEU A 1 928 ? 31.484 23.854 12.011 1.00 96.62 928 LEU A N 1
ATOM 7407 C CA . LEU A 1 928 ? 32.098 22.533 11.936 1.00 96.62 928 LEU A CA 1
ATOM 7408 C C . LEU A 1 928 ? 31.922 21.880 10.564 1.00 96.62 928 LEU A C 1
ATOM 7410 O O . LEU A 1 928 ? 30.941 22.108 9.853 1.00 96.62 928 LEU A O 1
ATOM 7414 N N . MET A 1 929 ? 32.848 20.987 10.228 1.00 96.81 929 MET A N 1
ATOM 7415 C CA . MET A 1 929 ? 32.700 20.032 9.136 1.00 96.81 929 MET A CA 1
ATOM 7416 C C . MET A 1 929 ? 33.174 18.650 9.597 1.00 96.81 929 MET A C 1
ATOM 7418 O O . MET A 1 929 ? 34.253 18.517 10.176 1.00 96.81 929 MET A O 1
ATOM 7422 N N . LEU A 1 930 ? 32.351 17.626 9.370 1.00 97.50 930 LEU A N 1
ATOM 7423 C CA . LEU A 1 930 ? 32.612 16.235 9.728 1.00 97.50 930 LEU A CA 1
ATOM 7424 C C . LEU A 1 930 ? 32.850 15.422 8.450 1.00 97.50 930 LEU A C 1
ATOM 7426 O O . LEU A 1 930 ? 31.914 15.131 7.708 1.00 97.50 930 LEU A O 1
ATOM 7430 N N . ILE A 1 931 ? 34.105 15.056 8.205 1.00 97.19 931 ILE A N 1
ATOM 7431 C CA . ILE A 1 931 ? 34.573 14.457 6.951 1.00 97.19 931 ILE A CA 1
ATOM 7432 C C . ILE A 1 931 ? 34.924 12.985 7.188 1.00 97.19 931 ILE A C 1
ATOM 7434 O O . ILE A 1 931 ? 35.816 12.690 7.983 1.00 97.19 931 ILE A O 1
ATOM 7438 N N . GLY A 1 932 ? 34.234 12.069 6.511 1.00 96.12 932 GLY A N 1
ATOM 7439 C CA . GLY A 1 932 ? 34.528 10.633 6.509 1.00 96.12 932 GLY A CA 1
ATOM 7440 C C . GLY A 1 932 ? 35.408 10.272 5.319 1.00 96.12 932 GLY A C 1
ATOM 7441 O O . GLY A 1 932 ? 35.112 10.702 4.207 1.00 96.12 932 GLY A O 1
ATOM 7442 N N . MET A 1 933 ? 36.482 9.510 5.536 1.00 96.69 933 MET A N 1
ATOM 7443 C CA . MET A 1 933 ? 37.468 9.138 4.513 1.00 96.69 933 MET A CA 1
ATOM 7444 C C . MET A 1 933 ? 37.915 7.685 4.638 1.00 96.69 933 MET A C 1
ATOM 7446 O O . MET A 1 933 ? 38.185 7.185 5.732 1.00 96.69 933 MET A O 1
ATOM 7450 N N . ASP A 1 934 ? 38.091 7.053 3.485 1.00 95.25 934 ASP A N 1
ATOM 7451 C CA . ASP A 1 934 ? 38.649 5.716 3.338 1.00 95.25 934 ASP A CA 1
ATOM 7452 C C . ASP A 1 934 ? 40.153 5.781 3.049 1.00 95.25 934 ASP A C 1
ATOM 7454 O O . ASP A 1 934 ? 40.603 6.510 2.162 1.00 95.25 934 ASP A O 1
ATOM 7458 N N . ALA A 1 935 ? 40.934 4.996 3.783 1.00 94.31 935 ALA A N 1
ATOM 7459 C CA . ALA A 1 935 ? 42.373 4.847 3.593 1.00 94.31 935 ALA A CA 1
ATOM 7460 C C . ALA A 1 935 ? 42.777 3.417 3.196 1.00 94.31 935 ALA A C 1
ATOM 7462 O O . ALA A 1 935 ? 43.957 3.184 2.936 1.00 94.31 935 ALA A O 1
ATOM 7463 N N . ARG A 1 936 ? 41.822 2.474 3.117 1.00 90.31 936 ARG A N 1
ATOM 7464 C CA . ARG A 1 936 ? 42.077 1.054 2.835 1.00 90.31 936 ARG A CA 1
ATOM 7465 C C . ARG A 1 936 ? 42.577 0.868 1.395 1.00 90.31 936 ARG A C 1
ATOM 7467 O O . ARG A 1 936 ? 41.799 0.736 0.453 1.00 90.31 936 ARG A O 1
ATOM 7474 N N . GLY A 1 937 ? 43.898 0.872 1.227 1.00 85.56 937 GLY A N 1
ATOM 7475 C CA . GLY A 1 937 ? 44.577 0.834 -0.074 1.00 85.56 937 GLY A CA 1
ATOM 7476 C C . GLY A 1 937 ? 44.930 -0.560 -0.609 1.00 85.56 937 GLY A C 1
ATOM 7477 O O . GLY A 1 937 ? 45.687 -0.659 -1.572 1.00 85.56 937 GLY A O 1
ATOM 7478 N N . GLY A 1 938 ? 44.456 -1.643 0.017 1.00 90.50 938 GLY A N 1
ATOM 7479 C CA . GLY A 1 938 ? 44.834 -3.009 -0.349 1.00 90.50 938 GLY A CA 1
ATOM 7480 C C . GLY A 1 938 ? 44.371 -3.390 -1.757 1.00 90.50 938 GLY A C 1
ATOM 7481 O O . GLY A 1 938 ? 43.176 -3.520 -1.999 1.00 90.50 938 GLY A O 1
ATOM 7482 N N . ARG A 1 939 ? 45.302 -3.631 -2.691 1.00 91.25 939 ARG A N 1
ATOM 7483 C CA . ARG A 1 939 ? 44.988 -3.874 -4.115 1.00 91.25 939 ARG A CA 1
ATOM 7484 C C . ARG A 1 939 ? 43.940 -4.970 -4.355 1.00 91.25 939 ARG A C 1
ATOM 7486 O O . ARG A 1 939 ? 43.041 -4.774 -5.161 1.00 91.25 939 ARG A O 1
ATOM 7493 N N . GLU A 1 940 ? 44.025 -6.100 -3.650 1.00 90.38 940 GLU A N 1
ATOM 7494 C CA . GLU A 1 940 ? 43.025 -7.177 -3.760 1.00 90.38 940 GLU A CA 1
ATOM 7495 C C . GLU A 1 940 ? 41.655 -6.795 -3.179 1.00 90.38 940 GLU A C 1
ATOM 7497 O O . GLU A 1 940 ? 40.638 -7.343 -3.598 1.00 90.38 940 GLU A O 1
ATOM 7502 N N . GLU A 1 941 ? 41.617 -5.893 -2.196 1.00 88.94 941 GLU A N 1
ATOM 7503 C CA . GLU A 1 941 ? 40.376 -5.366 -1.623 1.00 88.94 941 GLU A CA 1
ATOM 7504 C C . GLU A 1 941 ? 39.729 -4.387 -2.606 1.00 88.94 941 GLU A C 1
ATOM 7506 O O . GLU A 1 941 ? 38.554 -4.546 -2.916 1.00 88.94 941 GLU A O 1
ATOM 7511 N N . LEU A 1 942 ? 40.511 -3.468 -3.188 1.00 92.44 942 LEU A N 1
ATOM 7512 C CA . LEU A 1 942 ? 40.065 -2.562 -4.252 1.00 92.44 942 LEU A CA 1
ATOM 7513 C C . LEU A 1 942 ? 39.548 -3.330 -5.483 1.00 92.44 942 LEU A C 1
ATOM 7515 O O . LEU A 1 942 ? 38.516 -2.966 -6.042 1.00 92.44 942 LEU A O 1
ATOM 7519 N N . GLU A 1 943 ? 40.211 -4.421 -5.877 1.00 92.56 943 GLU A N 1
ATOM 7520 C CA . GLU A 1 943 ? 39.778 -5.274 -6.994 1.00 92.56 943 GLU A CA 1
ATOM 7521 C C . GLU A 1 943 ? 38.374 -5.846 -6.743 1.00 92.56 943 GLU A C 1
ATOM 7523 O O . GLU A 1 943 ? 37.493 -5.703 -7.586 1.00 92.56 943 GLU A O 1
ATOM 7528 N N . ARG A 1 944 ? 38.115 -6.422 -5.560 1.00 90.56 944 ARG A N 1
ATOM 7529 C CA . ARG A 1 944 ? 36.777 -6.944 -5.215 1.00 90.56 944 ARG A CA 1
ATOM 7530 C C . ARG A 1 944 ? 35.739 -5.844 -4.987 1.00 90.56 944 ARG A C 1
ATOM 7532 O O . ARG A 1 944 ? 34.565 -6.053 -5.274 1.00 90.56 944 ARG A O 1
ATOM 7539 N N . MET A 1 945 ? 36.168 -4.699 -4.462 1.00 91.25 945 MET A N 1
ATOM 7540 C CA . MET A 1 945 ? 35.312 -3.564 -4.121 1.00 91.25 945 MET A CA 1
ATOM 7541 C C . MET A 1 945 ? 34.732 -2.872 -5.359 1.00 91.25 945 MET A C 1
ATOM 7543 O O . MET A 1 945 ? 33.577 -2.456 -5.304 1.00 91.25 945 MET A O 1
ATOM 7547 N N . TYR A 1 946 ? 35.512 -2.741 -6.442 1.00 92.75 946 TYR A N 1
ATOM 7548 C CA . TYR A 1 946 ? 35.123 -2.006 -7.657 1.00 92.75 946 TYR A CA 1
ATOM 7549 C C . TYR A 1 946 ? 34.852 -2.891 -8.884 1.00 92.75 946 TYR A C 1
ATOM 7551 O O . TYR A 1 946 ? 34.160 -2.449 -9.800 1.00 92.75 946 TYR A O 1
ATOM 7559 N N . HIS A 1 947 ? 35.364 -4.126 -8.936 1.00 91.75 947 HIS A N 1
ATOM 7560 C CA . HIS A 1 947 ? 35.071 -5.091 -10.006 1.00 91.75 947 HIS A CA 1
ATOM 7561 C C . HIS A 1 947 ? 34.161 -6.205 -9.466 1.00 91.75 947 HIS A C 1
ATOM 7563 O O . HIS A 1 947 ? 34.551 -7.370 -9.334 1.00 91.75 947 HIS A O 1
ATOM 7569 N N . ASP A 1 948 ? 32.936 -5.823 -9.096 1.00 91.56 948 ASP A N 1
ATOM 7570 C CA . ASP A 1 948 ? 31.964 -6.742 -8.511 1.00 91.56 948 ASP A CA 1
ATOM 7571 C C . ASP A 1 948 ? 31.476 -7.799 -9.520 1.00 91.56 948 ASP A C 1
ATOM 7573 O O . ASP A 1 948 ? 31.368 -7.560 -10.723 1.00 91.56 948 ASP A O 1
ATOM 7577 N N . LYS A 1 949 ? 31.149 -8.995 -9.021 1.00 84.62 949 LYS A N 1
ATOM 7578 C CA . LYS A 1 949 ? 30.731 -10.132 -9.861 1.00 84.62 949 LYS A CA 1
ATOM 7579 C C . LYS A 1 949 ? 29.272 -10.067 -10.331 1.00 84.62 949 LYS A C 1
ATOM 7581 O O . LYS A 1 949 ? 28.872 -10.932 -11.106 1.00 84.62 949 LYS A O 1
ATOM 7586 N N . GLY A 1 950 ? 28.482 -9.115 -9.836 1.00 82.75 950 GLY A N 1
ATOM 7587 C CA . GLY A 1 950 ? 27.093 -8.894 -10.244 1.00 82.75 950 GLY A CA 1
ATOM 7588 C C . GLY A 1 950 ? 26.947 -7.890 -11.391 1.00 82.75 950 GLY A C 1
ATOM 7589 O O . GLY A 1 950 ? 25.877 -7.816 -11.985 1.00 82.75 950 GLY A O 1
ATOM 7590 N N . GLY A 1 951 ? 28.000 -7.130 -11.715 1.00 91.19 951 GLY A N 1
ATOM 7591 C CA . GLY A 1 951 ? 27.942 -6.047 -12.698 1.00 91.19 951 GLY A CA 1
ATOM 7592 C C . GLY A 1 951 ? 27.204 -4.805 -12.185 1.00 91.19 951 GLY A C 1
ATOM 7593 O O . GLY A 1 951 ? 26.704 -4.014 -12.990 1.00 91.19 951 GLY A O 1
ATOM 7594 N N . VAL A 1 952 ? 27.113 -4.616 -10.864 1.00 93.25 952 VAL A N 1
ATOM 7595 C CA . VAL A 1 952 ? 26.412 -3.476 -10.248 1.00 93.25 952 VAL A CA 1
ATOM 7596 C C . VAL A 1 952 ? 27.164 -2.171 -10.524 1.00 93.25 952 VAL A C 1
ATOM 7598 O O . VAL A 1 952 ? 26.547 -1.186 -10.930 1.00 93.25 952 VAL A O 1
ATOM 7601 N N . TRP A 1 953 ? 28.497 -2.171 -10.420 1.00 93.19 953 TRP A N 1
ATOM 7602 C CA . TRP A 1 953 ? 29.337 -1.035 -10.817 1.00 93.19 953 TRP A CA 1
ATOM 7603 C C . TRP A 1 953 ? 29.251 -0.728 -12.310 1.00 93.19 953 TRP A C 1
ATOM 7605 O O . TRP A 1 953 ? 29.127 0.435 -12.689 1.00 93.19 953 TRP A O 1
ATOM 7615 N N . GLU A 1 954 ? 29.272 -1.750 -13.172 1.00 93.94 954 GLU A N 1
ATOM 7616 C CA . GLU A 1 954 ? 29.098 -1.546 -14.614 1.00 93.94 954 GLU A CA 1
ATOM 7617 C C . GLU A 1 954 ? 27.719 -0.947 -14.921 1.00 93.94 954 GLU A C 1
ATOM 7619 O O . GLU A 1 954 ? 27.619 -0.008 -15.713 1.00 93.94 954 GLU A O 1
ATOM 7624 N N . SER A 1 955 ? 26.669 -1.412 -14.242 1.00 94.38 955 SER A N 1
ATOM 7625 C CA . SER A 1 955 ? 25.313 -0.873 -14.372 1.00 94.38 955 SER A CA 1
ATOM 7626 C C . SER A 1 955 ? 25.227 0.587 -13.915 1.00 94.38 955 SER A C 1
ATOM 7628 O O . SER A 1 955 ? 24.690 1.418 -14.647 1.00 94.38 955 SER A O 1
ATOM 7630 N N . PHE A 1 956 ? 25.806 0.923 -12.757 1.00 94.56 956 PHE A N 1
ATOM 7631 C CA . PHE A 1 956 ? 25.885 2.287 -12.222 1.00 94.56 956 PHE A CA 1
ATOM 7632 C C . PHE A 1 956 ? 26.626 3.244 -13.170 1.00 94.56 956 PHE A C 1
ATOM 7634 O O . PHE A 1 956 ? 26.093 4.291 -13.544 1.00 94.56 956 PHE A O 1
ATOM 7641 N N . ILE A 1 957 ? 27.815 2.860 -13.644 1.00 94.25 957 ILE A N 1
ATOM 7642 C CA . ILE A 1 957 ? 28.596 3.680 -14.577 1.00 94.25 957 ILE A CA 1
ATOM 7643 C C . ILE A 1 957 ? 27.872 3.845 -15.919 1.00 94.25 957 ILE A C 1
ATOM 7645 O O . ILE A 1 957 ? 27.728 4.967 -16.410 1.00 94.25 957 ILE A O 1
ATOM 7649 N N . ARG A 1 958 ? 27.371 2.758 -16.522 1.00 93.62 958 ARG A N 1
ATOM 7650 C CA . ARG A 1 958 ? 26.659 2.838 -17.809 1.00 93.62 958 ARG A CA 1
ATOM 7651 C C . ARG A 1 958 ? 25.320 3.574 -17.702 1.00 93.62 958 ARG A C 1
ATOM 7653 O O . ARG A 1 958 ? 24.848 4.076 -18.723 1.00 93.62 958 ARG A O 1
ATOM 7660 N N . ASN A 1 959 ? 24.736 3.691 -16.506 1.00 93.56 959 ASN A N 1
ATOM 7661 C CA . ASN A 1 959 ? 23.571 4.541 -16.274 1.00 93.56 959 ASN A CA 1
ATOM 7662 C C . ASN A 1 959 ? 23.893 6.014 -16.550 1.00 93.56 959 ASN A C 1
ATOM 7664 O O . ASN A 1 959 ? 23.236 6.609 -17.393 1.00 93.56 959 ASN A O 1
ATOM 7668 N N . GLY A 1 960 ? 24.934 6.584 -15.932 1.00 92.00 960 GLY A N 1
ATOM 7669 C CA . GLY A 1 960 ? 25.250 8.014 -16.094 1.00 92.00 960 GLY A CA 1
ATOM 7670 C C . GLY A 1 960 ? 25.509 8.437 -17.545 1.00 92.00 960 GLY A C 1
ATOM 7671 O O . GLY A 1 960 ? 25.075 9.504 -17.979 1.00 92.00 960 GLY A O 1
ATOM 7672 N N . PHE A 1 961 ? 26.132 7.562 -18.339 1.00 91.81 961 PHE A N 1
ATOM 7673 C CA . PHE A 1 961 ? 26.285 7.789 -19.777 1.00 91.81 961 PHE A CA 1
ATOM 7674 C C . PHE A 1 961 ? 24.962 7.657 -20.551 1.00 91.81 961 PHE A C 1
ATOM 7676 O O . PHE A 1 961 ? 24.713 8.452 -21.456 1.00 91.81 961 PHE A O 1
ATOM 7683 N N . ARG A 1 962 ? 24.072 6.726 -20.178 1.00 92.44 962 ARG A N 1
ATOM 7684 C CA . ARG A 1 962 ? 22.729 6.596 -20.774 1.00 92.44 962 ARG A CA 1
ATOM 7685 C C . ARG A 1 962 ? 21.834 7.798 -20.462 1.00 92.44 962 ARG A C 1
ATOM 7687 O O . ARG A 1 962 ? 21.215 8.322 -21.380 1.00 92.44 962 ARG A O 1
ATOM 7694 N N . GLU A 1 963 ? 21.811 8.268 -19.216 1.00 90.69 963 GLU A N 1
ATOM 7695 C CA . GLU A 1 963 ? 21.054 9.460 -18.794 1.00 90.69 963 GLU A CA 1
ATOM 7696 C C . GLU A 1 963 ? 21.468 10.705 -19.594 1.00 90.69 963 GLU A C 1
ATOM 7698 O O . GLU A 1 963 ? 20.639 11.557 -19.908 1.00 90.69 963 GLU A O 1
ATOM 7703 N N . SER A 1 964 ? 22.735 10.793 -20.019 1.00 90.56 964 SER A N 1
ATOM 7704 C CA . SER A 1 964 ? 23.188 11.890 -20.881 1.00 90.56 964 SER A CA 1
ATOM 7705 C C . SER A 1 964 ? 22.559 11.888 -22.284 1.00 90.56 964 SER A C 1
ATOM 7707 O O . SER A 1 964 ? 22.407 12.963 -22.864 1.00 90.56 964 SER A O 1
ATOM 7709 N N . ASN A 1 965 ? 22.131 10.731 -22.814 1.00 91.50 965 ASN A N 1
ATOM 7710 C CA . ASN A 1 965 ? 21.369 10.674 -24.069 1.00 91.50 965 ASN A CA 1
ATOM 7711 C C . ASN A 1 965 ? 20.001 11.344 -23.903 1.00 91.50 965 ASN A C 1
ATOM 7713 O O . ASN A 1 965 ? 19.636 12.198 -24.708 1.00 91.50 965 ASN A O 1
ATOM 7717 N N . GLU A 1 966 ? 19.265 10.981 -22.846 1.00 87.06 966 GLU A N 1
ATOM 7718 C CA . GLU A 1 966 ? 17.943 11.543 -22.529 1.00 87.06 966 GLU A CA 1
ATOM 7719 C C . GLU A 1 966 ? 18.044 13.044 -22.229 1.00 87.06 966 GLU A C 1
ATOM 7721 O O . GLU A 1 966 ? 17.251 13.854 -22.713 1.00 87.06 966 GLU A O 1
ATOM 7726 N N . LEU A 1 967 ? 19.086 13.443 -21.494 1.00 87.81 967 LEU A N 1
ATOM 7727 C CA . LEU A 1 967 ? 19.356 14.837 -21.166 1.00 87.81 967 LEU A CA 1
ATOM 7728 C C . LEU A 1 967 ? 19.632 15.693 -22.416 1.00 87.81 967 LEU A C 1
ATOM 7730 O O . LEU A 1 967 ? 19.180 16.842 -22.487 1.00 87.81 967 LEU A O 1
ATOM 7734 N N . LEU A 1 968 ? 20.360 15.159 -23.399 1.00 87.00 968 LEU A N 1
ATOM 7735 C CA . LEU A 1 968 ? 20.666 15.846 -24.660 1.00 87.00 968 LEU A CA 1
ATOM 7736 C C . LEU A 1 968 ? 19.560 15.704 -25.719 1.00 87.00 968 LEU A C 1
ATOM 7738 O O . LEU A 1 968 ? 19.479 16.543 -26.615 1.00 87.00 968 LEU A O 1
ATOM 7742 N N . GLY A 1 969 ? 18.710 14.680 -25.614 1.00 87.19 969 GLY A N 1
ATOM 7743 C CA . GLY A 1 969 ? 17.752 14.287 -26.648 1.00 87.19 969 GLY A CA 1
ATOM 7744 C C . GLY A 1 969 ? 18.398 13.586 -27.853 1.00 87.19 969 GLY A C 1
ATOM 7745 O O . GLY A 1 969 ? 17.832 13.619 -28.944 1.00 87.19 969 GLY A O 1
ATOM 7746 N N . GLU A 1 970 ? 19.585 12.989 -27.689 1.00 85.69 970 GLU A N 1
ATOM 7747 C CA . GLU A 1 970 ? 20.366 12.384 -28.779 1.00 85.69 970 GLU A CA 1
ATOM 7748 C C . GLU A 1 970 ? 21.087 11.091 -28.328 1.00 85.69 970 GLU A C 1
ATOM 7750 O O . GLU A 1 970 ? 21.827 11.124 -27.345 1.00 85.69 970 GLU A O 1
ATOM 7755 N N . PRO A 1 971 ? 20.928 9.950 -29.036 1.00 88.44 971 PRO A N 1
ATOM 7756 C CA . PRO A 1 971 ? 21.520 8.661 -28.658 1.00 88.44 971 PRO A CA 1
ATOM 7757 C C . PRO A 1 971 ? 22.985 8.534 -29.121 1.00 88.44 971 PRO A C 1
ATOM 7759 O O . PRO A 1 971 ? 23.305 7.728 -30.012 1.00 88.44 971 PRO A O 1
ATOM 7762 N N . TRP A 1 972 ? 23.858 9.354 -28.528 1.00 89.12 972 TRP A N 1
ATOM 7763 C CA . TRP A 1 972 ? 25.303 9.376 -28.787 1.00 89.12 972 TRP A CA 1
ATOM 7764 C C . TRP A 1 972 ? 26.039 8.240 -28.059 1.00 89.12 972 TRP A C 1
ATOM 7766 O O . TRP A 1 972 ? 26.927 7.610 -28.628 1.00 89.12 972 TRP A O 1
ATOM 7776 N N . TYR A 1 973 ? 25.641 7.921 -26.823 1.00 92.06 973 TYR A N 1
ATOM 7777 C CA . TYR A 1 973 ? 26.183 6.798 -26.068 1.00 92.06 973 TYR A CA 1
ATOM 7778 C C . TYR A 1 973 ? 25.414 5.505 -26.360 1.00 92.06 973 TYR A C 1
ATOM 7780 O O . TYR A 1 973 ? 24.196 5.441 -26.170 1.00 92.06 973 TYR A O 1
ATOM 7788 N N . ARG A 1 974 ? 26.128 4.447 -26.762 1.00 93.00 974 ARG A N 1
ATOM 7789 C CA . ARG A 1 974 ? 25.575 3.101 -26.991 1.00 93.00 974 ARG A CA 1
ATOM 7790 C C . ARG A 1 974 ? 26.528 2.050 -26.446 1.00 93.00 974 ARG A C 1
ATOM 7792 O O . ARG A 1 974 ? 27.728 2.122 -26.691 1.00 93.00 974 ARG A O 1
ATOM 7799 N N . THR A 1 975 ? 26.020 1.080 -25.694 1.00 91.69 975 THR A N 1
ATOM 7800 C CA . THR A 1 975 ? 26.836 0.109 -24.943 1.00 91.69 975 THR A CA 1
ATOM 7801 C C . THR A 1 975 ? 27.877 -0.608 -25.814 1.00 91.69 975 THR A C 1
ATOM 7803 O O . THR A 1 975 ? 29.006 -0.813 -25.375 1.00 91.69 975 THR A O 1
ATOM 7806 N N . GLU A 1 976 ? 27.522 -0.946 -27.055 1.00 93.25 976 GLU A N 1
ATOM 7807 C CA . GLU A 1 976 ? 28.356 -1.642 -28.041 1.00 93.25 976 GLU A CA 1
ATOM 7808 C C . GLU A 1 976 ? 29.459 -0.784 -28.688 1.00 93.25 976 GLU A C 1
ATOM 7810 O O . GLU A 1 976 ? 30.323 -1.319 -29.393 1.00 93.25 976 GLU A O 1
ATOM 7815 N N . ASP A 1 977 ? 29.436 0.531 -28.468 1.00 93.56 977 ASP A N 1
ATOM 7816 C CA . ASP A 1 977 ? 30.455 1.460 -28.954 1.00 93.56 977 ASP A CA 1
ATOM 7817 C C . ASP A 1 977 ? 31.612 1.615 -27.947 1.00 93.56 977 ASP A C 1
ATOM 7819 O O . ASP A 1 977 ? 32.718 1.963 -28.368 1.00 93.56 977 ASP A O 1
ATOM 7823 N N . TRP A 1 978 ? 31.413 1.278 -26.660 1.00 94.00 978 TRP A N 1
ATOM 7824 C CA . TRP A 1 978 ? 32.349 1.595 -25.568 1.00 94.00 978 TRP A CA 1
ATOM 7825 C C . TRP A 1 978 ? 32.689 0.412 -24.644 1.00 94.00 978 TRP A C 1
ATOM 7827 O O . TRP A 1 978 ? 31.813 -0.187 -24.006 1.00 94.00 978 TRP A O 1
ATOM 7837 N N . VAL A 1 979 ? 33.989 0.147 -24.473 1.00 94.88 979 VAL A N 1
ATOM 7838 C CA . VAL A 1 979 ? 34.510 -0.802 -23.471 1.00 94.88 979 VAL A CA 1
ATOM 7839 C C . VAL A 1 979 ? 34.763 -0.070 -22.154 1.00 94.88 979 VAL A C 1
ATOM 7841 O O . VAL A 1 979 ? 35.544 0.880 -22.124 1.00 94.88 979 VAL A O 1
ATOM 7844 N N . LEU A 1 980 ? 34.131 -0.532 -21.073 1.00 94.56 980 LEU A N 1
ATOM 7845 C CA . LEU A 1 980 ? 34.393 -0.073 -19.709 1.00 94.56 980 LEU A CA 1
ATOM 7846 C C . LEU A 1 980 ? 35.619 -0.792 -19.139 1.00 94.56 980 LEU A C 1
ATOM 7848 O O . LEU A 1 980 ? 35.687 -2.017 -19.175 1.00 94.56 980 LEU A O 1
ATOM 7852 N N . ASN A 1 981 ? 36.565 -0.029 -18.593 1.00 92.31 981 ASN A N 1
ATOM 7853 C CA . ASN A 1 981 ? 37.720 -0.547 -17.864 1.00 92.31 981 ASN A CA 1
ATOM 7854 C C . ASN A 1 981 ? 37.824 0.154 -16.505 1.00 92.31 981 ASN A C 1
ATOM 7856 O O . ASN A 1 981 ? 37.757 1.383 -16.441 1.00 92.31 981 ASN A O 1
ATOM 7860 N N . GLY A 1 982 ? 38.047 -0.615 -15.441 1.00 91.94 982 GLY A N 1
ATOM 7861 C CA . GLY A 1 982 ? 38.516 -0.100 -14.156 1.00 91.94 982 GLY A CA 1
ATOM 7862 C C . GLY A 1 982 ? 40.012 -0.371 -13.982 1.00 91.94 982 GLY A C 1
ATOM 7863 O O . GLY A 1 982 ? 40.517 -1.413 -14.405 1.00 91.94 982 GLY A O 1
ATOM 7864 N N . VAL A 1 983 ? 40.744 0.579 -13.403 1.00 90.94 983 VAL A N 1
ATOM 7865 C CA . VAL A 1 983 ? 42.200 0.506 -13.220 1.00 90.94 983 VAL A CA 1
ATOM 7866 C C . VAL A 1 983 ? 42.556 0.844 -11.780 1.00 90.94 983 VAL A C 1
ATOM 7868 O O . VAL A 1 983 ? 42.213 1.913 -11.285 1.00 90.94 983 VAL A O 1
ATOM 7871 N N . ILE A 1 984 ? 43.313 -0.044 -11.135 1.00 93.62 984 ILE A N 1
ATOM 7872 C CA . ILE A 1 984 ? 43.879 0.189 -9.802 1.00 93.62 984 ILE A CA 1
ATOM 7873 C C . ILE A 1 984 ? 45.350 0.580 -9.931 1.00 93.62 984 ILE A C 1
ATOM 7875 O O . ILE A 1 984 ? 46.110 -0.020 -10.703 1.00 93.62 984 ILE A O 1
ATOM 7879 N N . ARG A 1 985 ? 45.753 1.585 -9.156 1.00 91.62 985 ARG A N 1
ATOM 7880 C CA . ARG A 1 985 ? 47.145 2.003 -8.955 1.00 91.62 985 ARG A CA 1
ATOM 7881 C C . ARG A 1 985 ? 47.485 1.906 -7.473 1.00 91.62 985 ARG A C 1
ATOM 7883 O O . ARG A 1 985 ? 46.605 2.045 -6.632 1.00 91.62 985 ARG A O 1
ATOM 7890 N N . ASP A 1 986 ? 48.768 1.714 -7.181 1.00 86.38 986 ASP A N 1
ATOM 7891 C CA . ASP A 1 986 ? 49.250 1.414 -5.828 1.00 86.38 986 ASP A CA 1
ATOM 7892 C C . ASP A 1 986 ? 49.938 2.612 -5.126 1.00 86.38 986 ASP A C 1
ATOM 7894 O O . ASP A 1 986 ? 50.211 2.531 -3.932 1.00 86.38 986 ASP A O 1
ATOM 7898 N N . ASP A 1 987 ? 50.225 3.718 -5.834 1.00 84.69 987 ASP A N 1
ATOM 7899 C CA . ASP A 1 987 ? 50.992 4.867 -5.308 1.00 84.69 987 ASP A CA 1
ATOM 7900 C C . ASP A 1 987 ? 50.494 6.239 -5.835 1.00 84.69 987 ASP A C 1
ATOM 7902 O O . ASP A 1 987 ? 50.734 6.569 -7.003 1.00 84.69 987 ASP A O 1
ATOM 7906 N N . PRO A 1 988 ? 49.807 7.048 -4.999 1.00 84.69 988 PRO A N 1
ATOM 7907 C CA . PRO A 1 988 ? 49.030 6.593 -3.847 1.00 84.69 988 PRO A CA 1
ATOM 7908 C C . PRO A 1 988 ? 47.851 5.703 -4.300 1.00 84.69 988 PRO A C 1
ATOM 7910 O O . PRO A 1 988 ? 47.371 5.846 -5.432 1.00 84.69 988 PRO A O 1
ATOM 7913 N N . PRO A 1 989 ? 47.382 4.778 -3.442 1.00 92.56 989 PRO A N 1
ATOM 7914 C CA . PRO A 1 989 ? 46.386 3.778 -3.814 1.00 92.56 989 PRO A CA 1
ATOM 7915 C C . PRO A 1 989 ? 45.056 4.402 -4.254 1.00 92.56 989 PRO A C 1
ATOM 7917 O O . PRO A 1 989 ? 44.462 5.201 -3.527 1.00 92.56 989 PRO A O 1
ATOM 7920 N N . HIS A 1 990 ? 44.584 4.029 -5.445 1.00 94.38 990 HIS A N 1
ATOM 7921 C CA . HIS A 1 990 ? 43.302 4.482 -5.993 1.00 94.38 990 HIS A CA 1
ATOM 7922 C C . HIS A 1 990 ? 42.724 3.517 -7.032 1.00 94.38 990 HIS A C 1
ATOM 7924 O O . HIS A 1 990 ? 43.458 2.772 -7.688 1.00 94.38 990 HIS A O 1
ATOM 7930 N N . HIS A 1 991 ? 41.404 3.585 -7.211 1.00 95.00 991 HIS A N 1
ATOM 7931 C CA . HIS A 1 991 ? 40.695 3.063 -8.385 1.00 95.00 991 HIS A CA 1
ATOM 7932 C C . HIS A 1 991 ? 40.306 4.217 -9.325 1.00 95.00 991 HIS A C 1
ATOM 7934 O O . HIS A 1 991 ? 40.148 5.355 -8.877 1.00 95.00 991 HIS A O 1
ATOM 7940 N N . LYS A 1 992 ? 40.167 3.927 -10.620 1.00 91.62 992 LYS A N 1
ATOM 7941 C CA . LYS A 1 992 ? 39.592 4.816 -11.635 1.00 91.62 992 LYS A CA 1
ATOM 7942 C C . LYS A 1 992 ? 38.819 4.031 -12.691 1.00 91.62 992 LYS A C 1
ATOM 7944 O O . LYS A 1 992 ? 39.331 3.026 -13.189 1.00 91.62 992 LYS A O 1
ATOM 7949 N N . PHE A 1 993 ? 37.654 4.529 -13.104 1.00 93.12 993 PHE A N 1
ATOM 7950 C CA . PHE A 1 993 ? 36.940 4.031 -14.281 1.00 93.12 993 PHE A CA 1
ATOM 7951 C C . PHE A 1 993 ? 37.283 4.808 -15.564 1.00 93.12 993 PHE A C 1
ATOM 7953 O O . PHE A 1 993 ? 37.722 5.959 -15.556 1.00 93.12 993 PHE A O 1
ATOM 7960 N N . SER A 1 994 ? 37.095 4.145 -16.705 1.00 92.00 994 SER A N 1
ATOM 7961 C CA . SER A 1 994 ? 37.324 4.721 -18.030 1.00 92.00 994 SER A CA 1
ATOM 7962 C C . SER A 1 994 ? 36.503 4.020 -19.115 1.00 92.00 994 SER A C 1
ATOM 7964 O O . SER A 1 994 ? 36.287 2.807 -19.051 1.00 92.00 994 SER A O 1
ATOM 7966 N N . LEU A 1 995 ? 36.072 4.763 -20.136 1.00 91.50 995 LEU A N 1
ATOM 7967 C CA . LEU A 1 995 ? 35.444 4.219 -21.346 1.00 91.50 995 LEU A CA 1
ATOM 7968 C C . LEU A 1 995 ? 36.381 4.396 -22.542 1.00 91.50 995 LEU A C 1
ATOM 7970 O O . LEU A 1 995 ? 36.810 5.509 -22.833 1.00 91.50 995 LEU A O 1
ATOM 7974 N N . LEU A 1 996 ? 36.646 3.303 -23.257 1.00 91.94 996 LEU A N 1
ATOM 7975 C CA . LEU A 1 996 ? 37.428 3.267 -24.494 1.00 91.94 996 LEU A CA 1
ATOM 7976 C C . LEU A 1 996 ? 36.497 3.181 -25.712 1.00 91.94 996 LEU A C 1
ATOM 7978 O O . LEU A 1 996 ? 35.718 2.228 -25.825 1.00 91.94 996 LEU A O 1
ATOM 7982 N N . ALA A 1 997 ? 36.618 4.126 -26.645 1.00 92.12 997 ALA A N 1
ATOM 7983 C CA . ALA A 1 997 ? 35.849 4.146 -27.889 1.00 92.12 997 ALA A CA 1
ATOM 7984 C C . ALA A 1 997 ? 36.303 3.031 -28.855 1.00 92.12 997 ALA A C 1
ATOM 7986 O O . ALA A 1 997 ? 37.455 2.985 -29.293 1.00 92.12 997 ALA A O 1
ATOM 7987 N N . THR A 1 998 ? 35.402 2.120 -29.233 1.00 94.06 998 THR A N 1
ATOM 7988 C CA . THR A 1 998 ? 35.704 1.001 -30.158 1.00 94.06 998 THR A CA 1
ATOM 7989 C C . THR A 1 998 ? 35.633 1.390 -31.636 1.00 94.06 998 THR A C 1
ATOM 7991 O O . THR A 1 998 ? 36.146 0.668 -32.501 1.00 94.06 998 THR A O 1
ATOM 7994 N N . ARG A 1 999 ? 35.000 2.525 -31.929 1.00 92.56 999 ARG A N 1
ATOM 7995 C CA . ARG A 1 999 ? 34.779 3.152 -33.237 1.00 92.56 999 ARG A CA 1
ATOM 7996 C C . ARG A 1 999 ? 34.667 4.666 -33.031 1.00 92.56 999 ARG A C 1
ATOM 7998 O O . ARG A 1 999 ? 34.646 5.106 -31.888 1.00 92.56 999 ARG A O 1
ATOM 8005 N N . ASP A 1 1000 ? 34.597 5.424 -34.116 1.00 91.56 1000 ASP A N 1
ATOM 8006 C CA . ASP A 1 1000 ? 34.366 6.868 -34.048 1.00 91.56 1000 ASP A CA 1
ATOM 8007 C C . ASP A 1 1000 ? 32.911 7.137 -33.613 1.00 91.56 1000 ASP A C 1
ATOM 8009 O O . ASP A 1 1000 ? 31.993 6.468 -34.101 1.00 91.56 1000 ASP A O 1
ATOM 8013 N N . VAL A 1 1001 ? 32.700 8.079 -32.689 1.00 89.94 1001 VAL A N 1
ATOM 8014 C CA . VAL A 1 1001 ? 31.385 8.436 -32.128 1.00 89.94 1001 VAL A CA 1
ATOM 8015 C C . VAL A 1 1001 ? 31.182 9.951 -32.187 1.00 89.94 1001 VAL A C 1
ATOM 8017 O O . VAL A 1 1001 ? 31.988 10.718 -31.662 1.00 89.94 1001 VAL A O 1
ATOM 8020 N N . ASP A 1 1002 ? 30.076 10.379 -32.794 1.00 87.75 1002 ASP A N 1
ATOM 8021 C CA . ASP A 1 1002 ? 29.662 11.781 -32.887 1.00 87.75 1002 ASP A CA 1
ATOM 8022 C C . ASP A 1 1002 ? 28.533 12.101 -31.891 1.00 87.75 1002 ASP A C 1
ATOM 8024 O O . ASP A 1 1002 ? 27.584 11.330 -31.742 1.00 87.75 1002 ASP A O 1
ATOM 8028 N N . CYS A 1 1003 ? 28.588 13.283 -31.273 1.00 85.69 1003 CYS A N 1
ATOM 8029 C CA . CYS A 1 1003 ? 27.489 13.886 -30.515 1.00 85.69 1003 CYS A CA 1
ATOM 8030 C C . CYS A 1 1003 ? 27.222 15.323 -31.016 1.00 85.69 1003 CYS A C 1
ATOM 8032 O O . CYS A 1 1003 ? 27.727 16.298 -30.439 1.00 85.69 1003 CYS A O 1
ATOM 8034 N N . PRO A 1 1004 ? 26.448 15.486 -32.108 1.00 82.44 1004 PRO A N 1
ATOM 8035 C CA . PRO A 1 1004 ? 26.041 16.785 -32.648 1.00 82.44 1004 PRO A CA 1
ATOM 8036 C C . PRO A 1 1004 ? 25.449 17.775 -31.633 1.00 82.44 1004 PRO A C 1
ATOM 8038 O O . PRO A 1 1004 ? 25.729 18.970 -31.736 1.00 82.44 1004 PRO A O 1
ATOM 8041 N N . ALA A 1 1005 ? 24.694 17.322 -30.626 1.00 79.31 1005 ALA A N 1
ATOM 8042 C CA . ALA A 1 1005 ? 24.117 18.173 -29.573 1.00 79.31 1005 ALA A CA 1
ATOM 8043 C C . ALA A 1 1005 ? 25.171 18.890 -28.695 1.00 79.31 1005 ALA A C 1
ATOM 8045 O O . ALA A 1 1005 ? 24.890 19.950 -28.110 1.00 79.31 1005 ALA A O 1
ATOM 8046 N N . LEU A 1 1006 ? 26.382 18.325 -28.635 1.00 75.75 1006 LEU A N 1
ATOM 8047 C CA . LEU A 1 1006 ? 27.583 18.895 -28.020 1.00 75.75 1006 LEU A CA 1
ATOM 8048 C C . LEU A 1 1006 ? 28.581 19.443 -29.061 1.00 75.75 1006 LEU A C 1
ATOM 8050 O O . LEU A 1 1006 ? 29.537 20.108 -28.690 1.00 75.75 1006 LEU A O 1
ATOM 8054 N N . GLY A 1 1007 ? 28.397 19.178 -30.358 1.00 77.06 1007 GLY A N 1
ATOM 8055 C CA . GLY A 1 1007 ? 29.423 19.439 -31.379 1.00 77.06 1007 GLY A CA 1
ATOM 8056 C C . GLY A 1 1007 ? 30.689 18.589 -31.198 1.00 77.06 1007 GLY A C 1
ATOM 8057 O O . GLY A 1 1007 ? 31.755 18.964 -31.683 1.00 77.06 1007 GLY A O 1
ATOM 8058 N N . LEU A 1 1008 ? 30.575 17.471 -30.475 1.00 77.31 1008 LEU A N 1
ATOM 8059 C CA . LEU A 1 1008 ? 31.679 16.612 -30.060 1.00 77.31 1008 LEU A CA 1
ATOM 8060 C C . LEU A 1 1008 ? 31.898 15.471 -31.063 1.00 77.31 1008 LEU A C 1
ATOM 8062 O O . LEU A 1 1008 ? 30.946 14.842 -31.518 1.00 77.31 1008 LEU A O 1
ATOM 8066 N N . HIS A 1 1009 ? 33.168 15.163 -31.316 1.00 85.75 1009 HIS A N 1
ATOM 8067 C CA . HIS A 1 1009 ? 33.626 13.929 -31.947 1.00 85.75 1009 HIS A CA 1
ATOM 8068 C C . HIS A 1 1009 ? 34.595 13.223 -30.991 1.00 85.75 1009 HIS A C 1
ATOM 8070 O O . HIS A 1 1009 ? 35.451 13.879 -30.384 1.00 85.75 1009 HIS A O 1
ATOM 8076 N N . VAL A 1 1010 ? 34.467 11.903 -30.862 1.00 85.44 1010 VAL A N 1
ATOM 8077 C CA . VAL A 1 1010 ? 35.402 11.034 -30.136 1.00 85.44 1010 VAL A CA 1
ATOM 8078 C C . VAL A 1 1010 ? 35.870 9.947 -31.096 1.00 85.44 1010 VAL A C 1
ATOM 8080 O O . VAL A 1 1010 ? 35.093 9.075 -31.485 1.00 85.44 1010 VAL A O 1
ATOM 8083 N N . GLY A 1 1011 ? 37.132 10.012 -31.511 1.00 87.81 1011 GLY A N 1
ATOM 8084 C CA . GLY A 1 1011 ? 37.721 9.057 -32.440 1.00 87.81 1011 GLY A CA 1
ATOM 8085 C C . GLY A 1 1011 ? 37.947 7.677 -31.820 1.00 87.81 1011 GLY A C 1
ATOM 8086 O O . GLY A 1 1011 ? 38.122 7.510 -30.609 1.00 87.81 1011 GLY A O 1
ATOM 8087 N N . LYS A 1 1012 ? 37.994 6.654 -32.673 1.00 91.94 1012 LYS A N 1
ATOM 8088 C CA . LYS A 1 1012 ? 38.295 5.275 -32.283 1.00 91.94 1012 LYS A CA 1
ATOM 8089 C C . LYS A 1 1012 ? 39.615 5.180 -31.511 1.00 91.94 1012 LYS A C 1
ATOM 8091 O O . LYS A 1 1012 ? 40.684 5.478 -32.039 1.00 91.94 1012 LYS A O 1
ATOM 8096 N N . GLY A 1 1013 ? 39.548 4.614 -30.310 1.00 88.06 1013 GLY A N 1
ATOM 8097 C CA . GLY A 1 1013 ? 40.693 4.417 -29.422 1.00 88.06 1013 GLY A CA 1
ATOM 8098 C C . GLY A 1 1013 ? 40.931 5.560 -28.434 1.00 88.06 1013 GLY A C 1
ATOM 8099 O O . GLY A 1 1013 ? 41.817 5.434 -27.591 1.00 88.06 1013 GLY A O 1
ATOM 8100 N N . GLU A 1 1014 ? 40.151 6.641 -28.496 1.00 87.81 1014 GLU A N 1
ATOM 8101 C CA . GLU A 1 1014 ? 40.142 7.664 -27.451 1.00 87.81 1014 GLU A CA 1
ATOM 8102 C C . GLU A 1 1014 ? 39.492 7.138 -26.160 1.00 87.81 1014 GLU A C 1
ATOM 8104 O O . GLU A 1 1014 ? 38.668 6.216 -26.174 1.00 87.81 1014 GLU A O 1
ATOM 8109 N N . VAL A 1 1015 ? 39.890 7.734 -25.033 1.00 86.50 1015 VAL A N 1
ATOM 8110 C CA . VAL A 1 1015 ? 39.471 7.339 -23.685 1.00 86.50 1015 VAL A CA 1
ATOM 8111 C C . VAL A 1 1015 ? 38.833 8.527 -22.970 1.00 86.50 1015 VAL A C 1
ATOM 8113 O O . VAL A 1 1015 ? 39.373 9.633 -22.989 1.00 86.50 1015 VAL A O 1
ATOM 8116 N N . ILE A 1 1016 ? 37.700 8.274 -22.317 1.00 86.62 1016 ILE A N 1
ATOM 8117 C CA . ILE A 1 1016 ? 37.080 9.169 -21.334 1.00 86.62 1016 ILE A CA 1
ATOM 8118 C C . ILE A 1 1016 ? 37.425 8.608 -19.953 1.00 86.62 1016 ILE A C 1
ATOM 8120 O O . ILE A 1 1016 ? 37.190 7.421 -19.714 1.00 86.62 1016 ILE A O 1
ATOM 8124 N N . GLU A 1 1017 ? 37.964 9.428 -19.054 1.00 86.62 1017 GLU A N 1
ATOM 8125 C CA . GLU A 1 1017 ? 38.281 9.035 -17.673 1.00 86.62 1017 GLU A CA 1
ATOM 8126 C C . GLU A 1 1017 ? 37.335 9.735 -16.688 1.00 86.62 1017 GLU A C 1
ATOM 8128 O O . GLU A 1 1017 ? 36.986 10.903 -16.863 1.00 86.62 1017 GLU A O 1
ATOM 8133 N N . PHE A 1 1018 ? 36.873 9.012 -15.667 1.00 87.94 1018 PHE A N 1
ATOM 8134 C CA . PHE A 1 1018 ? 35.862 9.495 -14.723 1.00 87.94 1018 PHE A CA 1
ATOM 8135 C C . PHE A 1 1018 ? 35.826 8.620 -13.462 1.00 87.94 1018 PHE A C 1
ATOM 8137 O O . PHE A 1 1018 ? 36.349 7.507 -13.452 1.00 87.94 1018 PHE A O 1
ATOM 8144 N N . PHE A 1 1019 ? 35.152 9.112 -12.418 1.00 85.25 1019 PHE A N 1
ATOM 8145 C CA . PHE A 1 1019 ? 34.891 8.376 -11.175 1.00 85.25 1019 PHE A CA 1
ATOM 8146 C C . PHE A 1 1019 ? 36.171 7.751 -10.578 1.00 85.25 1019 PHE A C 1
ATOM 8148 O O . PHE A 1 1019 ? 36.361 6.533 -10.557 1.00 85.25 1019 PHE A O 1
ATOM 8155 N N . GLU A 1 1020 ? 37.085 8.618 -10.138 1.00 89.88 1020 GLU A N 1
ATOM 8156 C CA . GLU A 1 1020 ? 38.266 8.218 -9.369 1.00 89.88 1020 GLU A CA 1
ATOM 8157 C C . GLU A 1 1020 ? 37.876 7.942 -7.904 1.00 89.88 1020 GLU A C 1
ATOM 8159 O O . GLU A 1 1020 ? 36.894 8.489 -7.401 1.00 89.88 1020 GLU A O 1
ATOM 8164 N N . SER A 1 1021 ? 38.639 7.107 -7.194 1.00 93.56 1021 SER A N 1
ATOM 8165 C CA . SER A 1 1021 ? 38.515 6.959 -5.738 1.00 93.56 1021 SER A CA 1
ATOM 8166 C C . SER A 1 1021 ? 39.866 6.634 -5.099 1.00 93.56 1021 SER A C 1
ATOM 8168 O O . SER A 1 1021 ? 40.314 5.483 -5.045 1.00 93.56 1021 SER A O 1
ATOM 8170 N N . TRP A 1 1022 ? 40.519 7.693 -4.635 1.00 94.94 1022 TRP A N 1
ATOM 8171 C CA . TRP A 1 1022 ? 41.783 7.736 -3.916 1.00 94.94 1022 TRP A CA 1
ATOM 8172 C C . TRP A 1 1022 ? 41.609 7.390 -2.439 1.00 94.94 1022 TRP A C 1
ATOM 8174 O O . TRP A 1 1022 ? 40.619 7.757 -1.802 1.00 94.94 1022 TRP A O 1
ATOM 8184 N N . LYS A 1 1023 ? 42.596 6.683 -1.884 1.00 94.38 1023 LYS A N 1
ATOM 8185 C CA . LYS A 1 1023 ? 42.604 6.221 -0.493 1.00 94.38 1023 LYS A CA 1
ATOM 8186 C C . LYS A 1 1023 ? 43.641 7.016 0.296 1.00 94.38 1023 LYS A C 1
ATOM 8188 O O . LYS A 1 1023 ? 44.841 6.916 0.036 1.00 94.38 1023 LYS A O 1
ATOM 8193 N N . TYR A 1 1024 ? 43.183 7.837 1.242 1.00 93.25 1024 TYR A N 1
ATOM 8194 C CA . TYR A 1 1024 ? 44.021 8.827 1.928 1.00 93.25 1024 TYR A CA 1
ATOM 8195 C C . TYR A 1 1024 ? 44.041 8.619 3.446 1.00 93.25 1024 TYR A C 1
ATOM 8197 O O . TYR A 1 1024 ? 43.067 8.865 4.156 1.00 93.25 1024 TYR A O 1
ATOM 8205 N N . GLY A 1 1025 ? 45.203 8.191 3.950 1.00 91.75 1025 GLY A N 1
ATOM 8206 C CA . GLY A 1 1025 ? 45.457 8.012 5.380 1.00 91.75 1025 GLY A CA 1
ATOM 8207 C C . GLY A 1 1025 ? 45.574 9.328 6.172 1.00 91.75 1025 GLY A C 1
ATOM 8208 O O . GLY A 1 1025 ? 45.686 10.408 5.578 1.00 91.75 1025 GLY A O 1
ATOM 8209 N N . PRO A 1 1026 ? 45.604 9.257 7.519 1.00 94.06 1026 PRO A N 1
ATOM 8210 C CA . PRO A 1 1026 ? 45.510 10.432 8.393 1.00 94.06 1026 PRO A CA 1
ATOM 8211 C C . PRO A 1 1026 ? 46.557 11.526 8.155 1.00 94.06 1026 PRO A C 1
ATOM 8213 O O . PRO A 1 1026 ? 46.225 12.709 8.235 1.00 94.06 1026 PRO A O 1
ATOM 8216 N N . ASP A 1 1027 ? 47.797 11.164 7.816 1.00 93.12 1027 ASP A N 1
ATOM 8217 C CA . ASP A 1 1027 ? 48.860 12.140 7.534 1.00 93.12 1027 ASP A CA 1
ATOM 8218 C C . ASP A 1 1027 ? 48.589 12.955 6.256 1.00 93.12 1027 ASP A C 1
ATOM 8220 O O . ASP A 1 1027 ? 48.870 14.155 6.213 1.00 93.12 1027 ASP A O 1
ATOM 8224 N N . ILE A 1 1028 ? 47.984 12.331 5.238 1.00 93.81 1028 ILE A N 1
ATOM 8225 C CA . ILE A 1 1028 ? 47.598 12.994 3.986 1.00 93.81 1028 ILE A CA 1
ATOM 8226 C C . ILE A 1 1028 ? 46.390 13.903 4.223 1.00 93.81 1028 ILE A C 1
ATOM 8228 O O . ILE A 1 1028 ? 46.426 15.074 3.842 1.00 93.81 1028 ILE A O 1
ATOM 8232 N N . MET A 1 1029 ? 45.359 13.410 4.920 1.00 95.69 1029 MET A N 1
ATOM 8233 C CA . MET A 1 1029 ? 44.171 14.210 5.247 1.00 95.69 1029 MET A CA 1
ATOM 8234 C C . MET A 1 1029 ? 44.514 15.438 6.088 1.00 95.69 1029 MET A C 1
ATOM 8236 O O . MET A 1 1029 ? 44.043 16.538 5.806 1.00 95.69 1029 MET A O 1
ATOM 8240 N N . LYS A 1 1030 ? 45.411 15.293 7.068 1.00 95.31 1030 LYS A N 1
ATOM 8241 C CA . LYS A 1 1030 ? 45.909 16.418 7.864 1.00 95.31 1030 LYS A CA 1
ATOM 8242 C C . LYS A 1 1030 ? 46.570 17.500 6.998 1.00 95.31 1030 LYS A C 1
ATOM 8244 O O . LYS A 1 1030 ? 46.337 18.683 7.241 1.00 95.31 1030 LYS A O 1
ATOM 8249 N N . LEU A 1 1031 ? 47.348 17.110 5.985 1.00 95.44 1031 LEU A N 1
ATOM 8250 C CA . LEU A 1 1031 ? 47.979 18.047 5.051 1.00 95.44 1031 LEU A CA 1
ATOM 8251 C C . LEU A 1 1031 ? 46.961 18.701 4.099 1.00 95.44 1031 LEU A C 1
ATOM 8253 O O . LEU A 1 1031 ? 47.118 19.877 3.767 1.00 95.44 1031 LEU A O 1
ATOM 8257 N N . GLN A 1 1032 ? 45.904 17.983 3.691 1.00 95.75 1032 GLN A N 1
ATOM 8258 C CA . GLN A 1 1032 ? 44.787 18.579 2.946 1.00 95.75 1032 GLN A CA 1
ATOM 8259 C C . GLN A 1 1032 ? 44.070 19.644 3.783 1.00 95.75 1032 GLN A C 1
ATOM 8261 O O . GLN A 1 1032 ? 43.849 20.752 3.294 1.00 95.75 1032 GLN A O 1
ATOM 8266 N N . PHE A 1 1033 ? 43.760 19.361 5.053 1.00 95.88 1033 PHE A N 1
ATOM 8267 C CA . PHE A 1 1033 ? 43.116 20.332 5.944 1.00 95.88 1033 PHE A CA 1
ATOM 8268 C C . PHE A 1 1033 ? 43.988 21.581 6.145 1.00 95.88 1033 PHE A C 1
ATOM 8270 O O . PHE A 1 1033 ? 43.496 22.694 5.966 1.00 95.88 1033 PHE A O 1
ATOM 8277 N N . GLU A 1 1034 ? 45.292 21.413 6.403 1.00 94.56 1034 GLU A N 1
ATOM 8278 C CA . GLU A 1 1034 ? 46.242 22.527 6.549 1.00 94.56 1034 GLU A CA 1
ATOM 8279 C C . GLU A 1 1034 ? 46.289 23.413 5.288 1.00 94.56 1034 GLU A C 1
ATOM 8281 O O . GLU A 1 1034 ? 46.109 24.629 5.379 1.00 94.56 1034 GLU A O 1
ATOM 8286 N N . LYS A 1 1035 ? 46.428 22.813 4.096 1.00 95.31 1035 LYS A N 1
ATOM 8287 C CA . LYS A 1 1035 ? 46.387 23.533 2.806 1.00 95.31 1035 LYS A CA 1
ATOM 8288 C C . LYS A 1 1035 ? 45.022 24.160 2.484 1.00 95.31 1035 LYS A C 1
ATOM 8290 O O . LYS A 1 1035 ? 44.960 25.116 1.710 1.00 95.31 1035 LYS A O 1
ATOM 8295 N N . SER A 1 1036 ? 43.936 23.643 3.053 1.00 93.88 1036 SER A N 1
ATOM 8296 C CA . SER A 1 1036 ? 42.577 24.174 2.867 1.00 93.88 1036 SER A CA 1
ATOM 8297 C C . SER A 1 1036 ? 42.236 25.319 3.826 1.00 93.88 1036 SER A C 1
ATOM 8299 O O . SER A 1 1036 ? 41.185 25.941 3.682 1.00 93.88 1036 SER A O 1
ATOM 8301 N N . GLY A 1 1037 ? 43.106 25.619 4.799 1.00 92.69 1037 GLY A N 1
ATOM 8302 C CA . GLY A 1 1037 ? 42.836 26.601 5.852 1.00 92.69 1037 GLY A CA 1
ATOM 8303 C C . GLY A 1 1037 ? 41.927 26.070 6.966 1.00 92.69 1037 GLY A C 1
ATOM 8304 O O . GLY A 1 1037 ? 41.208 26.851 7.587 1.00 92.69 1037 GLY A O 1
ATOM 8305 N N . MET A 1 1038 ? 41.939 24.755 7.208 1.00 93.12 1038 MET A N 1
ATOM 8306 C CA . MET A 1 1038 ? 41.146 24.091 8.244 1.00 93.12 1038 MET A CA 1
ATOM 8307 C C . MET A 1 1038 ? 42.002 23.541 9.391 1.00 93.12 1038 MET A C 1
ATOM 8309 O O . MET A 1 1038 ? 43.084 22.987 9.198 1.00 93.12 1038 MET A O 1
ATOM 8313 N N . MET A 1 1039 ? 41.472 23.657 10.607 1.00 93.75 1039 MET A N 1
ATOM 8314 C CA . MET A 1 1039 ? 42.036 23.125 11.842 1.00 93.75 1039 MET A CA 1
ATOM 8315 C C . MET A 1 1039 ? 41.327 21.828 12.235 1.00 93.75 1039 MET A C 1
ATOM 8317 O O . MET A 1 1039 ? 40.117 21.817 12.457 1.00 93.75 1039 MET A O 1
ATOM 8321 N N . LEU A 1 1040 ? 42.096 20.751 12.403 1.00 95.56 1040 LEU A N 1
ATOM 8322 C CA . LEU A 1 1040 ? 41.603 19.492 12.959 1.00 95.56 1040 LEU A CA 1
ATOM 8323 C C . LEU A 1 1040 ? 41.280 19.646 14.455 1.00 95.56 1040 LEU A C 1
ATOM 8325 O O . LEU A 1 1040 ? 42.175 19.918 15.255 1.00 95.56 1040 LEU A O 1
ATOM 8329 N N . LYS A 1 1041 ? 40.009 19.449 14.826 1.00 94.06 1041 LYS A N 1
ATOM 8330 C CA . LYS A 1 1041 ? 39.511 19.475 16.215 1.00 94.06 1041 LYS A CA 1
ATOM 8331 C C . LYS A 1 1041 ? 39.600 18.093 16.863 1.00 94.06 1041 LYS A C 1
ATOM 8333 O O . LYS A 1 1041 ? 40.027 17.972 18.006 1.00 94.06 1041 LYS A O 1
ATOM 8338 N N . GLY A 1 1042 ? 39.228 17.051 16.119 1.00 94.62 1042 GLY A N 1
ATOM 8339 C CA . GLY A 1 1042 ? 39.219 15.664 16.582 1.00 94.62 1042 GLY A CA 1
ATOM 8340 C C . GLY A 1 1042 ? 39.131 14.679 15.421 1.00 94.62 1042 GLY A C 1
ATOM 8341 O O . GLY A 1 1042 ? 38.770 15.058 14.308 1.00 94.62 1042 GLY A O 1
ATOM 8342 N N . TRP A 1 1043 ? 39.487 13.420 15.664 1.00 96.94 1043 TRP A N 1
ATOM 8343 C CA . TRP A 1 1043 ? 39.342 12.346 14.684 1.00 96.94 1043 TRP A CA 1
ATOM 8344 C C . TRP A 1 1043 ? 39.118 10.997 15.367 1.00 96.94 1043 TRP A C 1
ATOM 8346 O O . TRP A 1 1043 ? 39.495 10.802 16.525 1.00 96.94 1043 TRP A O 1
ATOM 8356 N N . TRP A 1 1044 ? 38.499 10.079 14.632 1.00 97.19 1044 TRP A N 1
ATOM 8357 C CA . TRP A 1 1044 ? 38.120 8.742 15.080 1.00 97.19 1044 TRP A CA 1
ATOM 8358 C C . TRP A 1 1044 ? 38.391 7.726 13.967 1.00 97.19 1044 TRP A C 1
ATOM 8360 O O . TRP A 1 1044 ? 38.430 8.090 12.791 1.00 97.19 1044 TRP A O 1
ATOM 8370 N N . ALA A 1 1045 ? 38.568 6.458 14.334 1.00 96.12 1045 ALA A N 1
ATOM 8371 C CA . ALA A 1 1045 ? 38.837 5.355 13.413 1.00 96.12 1045 ALA A CA 1
ATOM 8372 C C . ALA A 1 1045 ? 37.734 4.296 13.512 1.00 96.12 1045 ALA A C 1
ATOM 8374 O O . ALA A 1 1045 ? 37.151 4.109 14.580 1.00 96.12 1045 ALA A O 1
ATOM 8375 N N . SER A 1 1046 ? 37.452 3.594 12.417 1.00 96.12 1046 SER A N 1
ATOM 8376 C CA . SER A 1 1046 ? 36.485 2.500 12.421 1.00 96.12 1046 SER A CA 1
ATOM 8377 C C . SER A 1 1046 ? 37.029 1.291 13.192 1.00 96.12 1046 SER A C 1
ATOM 8379 O O . SER A 1 1046 ? 38.193 0.925 13.015 1.00 96.12 1046 SER A O 1
ATOM 8381 N N . PRO A 1 1047 ? 36.206 0.596 14.000 1.00 92.75 1047 PRO A N 1
ATOM 8382 C CA . PRO A 1 1047 ? 36.609 -0.669 14.612 1.00 92.75 1047 PRO A CA 1
ATOM 8383 C C . PRO A 1 1047 ? 36.763 -1.817 13.591 1.00 92.75 1047 PRO A C 1
ATOM 8385 O O . PRO A 1 1047 ? 37.226 -2.892 13.969 1.00 92.75 1047 PRO A O 1
ATOM 8388 N N . LEU A 1 1048 ? 36.377 -1.614 12.321 1.00 90.38 1048 LEU A N 1
ATOM 8389 C CA . LEU A 1 1048 ? 36.383 -2.631 11.257 1.00 90.38 1048 LEU A CA 1
ATOM 8390 C C . LEU A 1 1048 ? 37.518 -2.472 10.221 1.00 90.38 1048 LEU A C 1
ATOM 8392 O O . LEU A 1 1048 ? 37.707 -3.356 9.378 1.00 90.38 1048 LEU A O 1
ATOM 8396 N N . GLY A 1 1049 ? 38.288 -1.379 10.265 1.00 87.12 1049 GLY A N 1
ATOM 8397 C CA . GLY A 1 1049 ? 39.403 -1.156 9.340 1.00 87.12 1049 GLY A CA 1
ATOM 8398 C C . GLY A 1 1049 ? 39.818 0.305 9.177 1.00 87.12 1049 GLY A C 1
ATOM 8399 O O . GLY A 1 1049 ? 39.484 1.165 9.988 1.00 87.12 1049 GLY A O 1
ATOM 8400 N N . GLU A 1 1050 ? 40.558 0.577 8.104 1.00 92.06 1050 GLU A N 1
ATOM 8401 C CA . GLU A 1 1050 ? 41.195 1.869 7.810 1.00 92.06 1050 GLU A CA 1
ATOM 8402 C C . GLU A 1 1050 ? 40.216 2.898 7.207 1.00 92.06 1050 GLU A C 1
ATOM 8404 O O . GLU A 1 1050 ? 40.466 3.484 6.156 1.00 92.06 1050 GLU A O 1
ATOM 8409 N N . PHE A 1 1051 ? 39.087 3.119 7.884 1.00 96.31 1051 PHE A N 1
ATOM 8410 C CA . PHE A 1 1051 ? 38.165 4.226 7.619 1.00 96.31 1051 PHE A CA 1
ATOM 8411 C C . PHE A 1 1051 ? 38.185 5.197 8.805 1.00 96.31 1051 PHE A C 1
ATOM 8413 O O . PHE A 1 1051 ? 38.233 4.768 9.962 1.00 96.31 1051 PHE A O 1
ATOM 8420 N N . TYR A 1 1052 ? 38.144 6.501 8.534 1.00 97.56 1052 TYR A N 1
ATOM 8421 C CA . TYR A 1 1052 ? 38.329 7.550 9.537 1.00 97.56 1052 TYR A CA 1
ATOM 8422 C C . TYR A 1 1052 ? 37.296 8.667 9.404 1.00 97.56 1052 TYR A C 1
ATOM 8424 O O . TYR A 1 1052 ? 36.948 9.060 8.295 1.00 97.56 1052 TYR A O 1
ATOM 8432 N N . GLN A 1 1053 ? 36.885 9.242 10.535 1.00 97.62 1053 GLN A N 1
ATOM 8433 C CA . GLN A 1 1053 ? 36.088 10.469 10.577 1.00 97.62 1053 GLN A CA 1
ATOM 8434 C C . GLN A 1 1053 ? 36.923 11.592 11.192 1.00 97.62 1053 GLN A C 1
ATOM 8436 O O . GLN A 1 1053 ? 37.507 11.410 12.261 1.00 97.62 1053 GLN A O 1
ATOM 8441 N N . TYR A 1 1054 ? 36.941 12.760 10.558 1.00 98.00 1054 TYR A N 1
ATOM 8442 C CA . TYR A 1 1054 ? 37.649 13.957 11.008 1.00 98.00 1054 TYR A CA 1
ATOM 8443 C C . TYR A 1 1054 ? 36.645 15.074 11.281 1.00 98.00 1054 TYR A C 1
ATOM 8445 O O . TYR A 1 1054 ? 35.807 15.367 10.433 1.00 98.00 1054 TYR A O 1
ATOM 8453 N N . LEU A 1 1055 ? 36.742 15.718 12.442 1.00 97.44 1055 LEU A N 1
ATOM 8454 C CA . LEU A 1 1055 ? 36.017 16.949 12.750 1.00 97.44 1055 LEU A CA 1
ATOM 8455 C C . LEU A 1 1055 ? 36.973 18.134 12.613 1.00 97.44 1055 LEU A C 1
ATOM 8457 O O . LEU A 1 1055 ? 37.995 18.194 13.303 1.00 97.44 1055 LEU A O 1
ATOM 8461 N N . VAL A 1 1056 ? 36.632 19.080 11.744 1.00 96.31 1056 VAL A N 1
ATOM 8462 C CA . VAL A 1 1056 ? 37.442 20.265 11.432 1.00 96.31 1056 VAL A CA 1
ATOM 8463 C C . VAL A 1 1056 ? 36.616 21.554 11.562 1.00 96.31 1056 VAL A C 1
ATOM 8465 O O . VAL A 1 1056 ? 35.389 21.514 11.497 1.00 96.31 1056 VAL A O 1
ATOM 8468 N N . SER A 1 1057 ? 37.283 22.699 11.729 1.00 94.25 1057 SER A N 1
ATOM 8469 C CA . SER A 1 1057 ? 36.716 24.038 11.467 1.00 94.25 1057 SER A CA 1
ATOM 8470 C C . SER A 1 1057 ? 37.646 24.827 10.552 1.00 94.25 1057 SER A C 1
ATOM 8472 O O . SER A 1 1057 ? 38.813 24.462 10.403 1.00 94.25 1057 SER A O 1
ATOM 8474 N N . PHE A 1 1058 ? 37.181 25.949 10.009 1.00 89.88 1058 PHE A N 1
ATOM 8475 C CA . PHE A 1 1058 ? 38.070 26.939 9.391 1.00 89.88 1058 PHE A CA 1
ATOM 8476 C C . PHE A 1 1058 ? 38.822 27.775 10.449 1.00 89.88 1058 PHE A C 1
ATOM 8478 O O . PHE A 1 1058 ? 38.511 27.695 11.646 1.00 89.88 1058 PHE A O 1
ATOM 8485 N N . VAL A 1 1059 ? 39.853 28.505 10.001 1.00 76.88 1059 VAL A N 1
ATOM 8486 C CA . VAL A 1 1059 ? 40.802 29.308 10.806 1.00 76.88 1059 VAL A CA 1
ATOM 8487 C C . VAL A 1 1059 ? 40.656 30.801 10.520 1.00 76.88 1059 VAL A C 1
ATOM 8489 O O . VAL A 1 1059 ? 40.641 31.160 9.322 1.00 76.88 1059 VAL A O 1
#

Secondary structure (DSSP, 8-state):
-----------------------------------------------SS-----SS--PPP-----------------S--SS---TT--PPPPP---HHHHHHTS-HHHHHHHHHHHSPPPPPSSTT--------TTSSS-S-S-SS--PPPPPPTT----SSSS-----SSSGGGS---------------------STTTTTT-S--PPTTTTTT----TTHHHHHHHIIIIIHHHH-S-SSS-HHHHTHHHHTTT-HHHHHHHHHHHHHHHHTT---HHHHHHHHHHHHHHHHHHHHHHT-GGGSSTTTTHHHHHHHHHHHHHHHH-GGGPPPTTS--HHHHHHHHHHHHHHHH----BTTSTT-----HHHHHHHHHHHHHHHHHGGGS-----TT---SGGGGBS-HHHHTBPPTTTSS-HHHHHHHHHHHHHHHHHHH-TT-SHHHHHHHHHHHHHHH---B-SS----SSHHHHHHT--B-TTS-B-SHHHHHHHHHHHHHHHHHHHIIIIIS---TTSHHHHHHHHHHHHHHHHS-SSGGG--TTS-HHHHHHHHHS--SHHHHHHHHHHHHHHHHH--SS-SHHHHHHHHHHHHHHHTTTTTT-S---SSS-TTTS--HHHHHHHHHHHHHTTT-----TTSS--S------------------------------------------STT-STT---------PPP-----------TTSTTTPPTT-EEESSGGGHHHHHHHHHHHTTT---SSSPEE--GGGGGTTTHHHHHHHHTT-TT-HHHHHHHHHHHHHHHHHHHHSPTTEEEEEETTT-THHHHHHHHHHHHTT--EEEEEEES-HHHHHHHHHHHTTS-SSEEEEEEES-HHHHHHHHTT--S-EEEEE-SSGGGSS-HHHHHHHHGGGGGT--TT-EEEEEEE----HHHHHHHHS-TT-HHHHHHHHHHHHHHHHHTS----GGGEEEEEEEEETTEEEEEEEEESS-EEETTTTEEE-TT-EEEEEEEE---HHHHHHHHHHHTEEEEEEEEETTEEEEEEEEEE-

Radius of gyration: 37.44 Å; chains: 1; bounding box: 111×101×93 Å

Foldseek 3Di:
DDDDDDDDDDDDDDDDDDDDDDDDDDDDDDDDDDDDDDDDDDDDDDPDDPPPPPDDDDDDDDDDDDDDDDDDDDDDDDDDDDDDDPPPPDDDDDDDDDPNVVVVPDDPVLVVVLCCLLFNAFDDPVLLQDLDPADQLLQDDDLALDPDQDPAFDQPPQNAFWAQFAWGDGDPPDPPPPPDPDDDDDDDDDDDDDDDDDDDVVVVVVPPPPQPVCQCVQPDDDPVLVVLLVRQSHIGLLQAFLARVQSCSNVPLSRCLNPQLLSVLLSLLLSLVVVSNNDVDVVSRVSSRVSSNVSSVVLVVLSNDSVCLAAPRVLSSLNSLLSVLQVQFQSVVPADDQPDDGSNQSSLVSSLVSLSSNPPRQAQVDVVRADDDSSSLLSLLSSLLLHLLLLLQADQDDDPPRRLSSSCRHHHPQQQQEQRRNRLGGSVLSSLSSSLSNLLSVCQVPVPDPSSVVSLVVSLVCLQQRFHAYPLGPTDRDLVVLLVPADADPQLAGDDLSNLSRLLHLLSSLLSQLSSCCQQQVHALPDPSNVVSLVSNLSSLSHHDLTPSNNHLSNQVLSLLSLLLSQDDPVSVVSSCVSLVVSFVRRTDGDDSVLSVVLSVVSNVVCVVVPRPDDDPDPVDRSSPHPSVSVVSSVVLQPPQAQNDPPPDPPPVPDDDDDDDDDDDDDDDDDDDDDDDDDDDDDDDDDDDDDRDGHDDDVSNDPPNNHYDDDDPDDDDDDDDDDDDDDDQPCVVVDAFLAADELCLVVVLVVQLVCCLPQQVPDPVPDFGAHDPVLLCPDCNLVLVVVLLVDPLQCQNVLLLLQLLVCLLVVLVLQAAAAEEEEAQCLPVSNCVSNLVSCQVVLRAYEYEYEDSDPVSSSVVRVVPRPPGDRYGYYYYHDHVVSVLVSLQSDDTAYEYEAGRAPLQQDDLVVSLVVLQSSPVRFDQSHKYKHKAAQPQDPVSVCCSQVPPVCSNVVSVVSSVVSVCVSLVHPQDDPVQWDKDWDFDVVVTKIWIKIAGCAWTDDVSSRDIDGHGRMHIYRMGTRDAPVSVCVSCVSSQKDWPDKTGGPVDRMIMTMIGHD

pLDDT: mean 70.89, std 25.39, range [20.12, 98.0]

Sequence (1059 aa):
MYHRRGQKRHRLNEPPGPFSDPSRVEKPGRIRHRQGEENEQEQDEDQSLWDDRSMFAIDMPNIALLPLPDEQPTWDNDYMASALDISTWLPPTPSFLSDDQLINDFDTAARDWLQQVLYPDIPSLEDRFINLSLENPYSDNATSRHETLRKQILTPEDGSVNGYIKFRIRNADLDESCVKTAKRSFGASCMGVHHRNTSEANSLFNNIPYLPPNFASGVKLDAVDGKLLKFYLVAYCQGRTLLSQTNFWLTEIASMIAAEDAVKHAILALVGGYVLDYVHKDDLRKRTNAHYRKASELITAGLSTPETHAVSKSDGIVAAILLLLVDDCVNWELRKPKGKTPNWYNGAHLAKAILDHSDPGYRYWKATNVQCDKAWLANANWASLACVLAEPVTPLQLRENDRHFGWLLEGTEKEVRTIHGGTGLSPKLLHIFAQITHLSARMMKNPQSVVTPIGALKIEEMLHNFRQRSELSEGYATTAALLESCVLDADGKVYTATKVTELTGETWVCAAKIYLHCRFFRKPRCHPDVRAALKILMTCVQRMPYNGVLFTSQAPFFCIFIMSLVSYQQDDRDVARNWFETVLLAASCRSSVPPVWEAVQALWKWMDTELVDEENFDNTIAIGERRAWWEDMVTYLLEKVGWLRLSLTDAQISCGCDVAATRPDLRDPRLEVLGKQALLRPRRLWGNGFWFLWTDNIIEDIIILGQILHLCDIQPRQDLHSFPLKIFSNMQSSLKLGDVLDIGGSGLGDSLKLKLKEEFISSDGESIRSFPTELFYFGLGLQLWNQVCWLADYHQTRDEISLLEHHGASICREIPPGCTIVDMGSGDIRKPACLLQQLESLKISVSYFALDISRDALEGSMSHLANKYQHVQCYGLWGTFEDGRQWLRSVNTPKCILSMGSMFGNDTFDLAVERMQPWREVLGPEDLMLIGMDARGGREELERMYHDKGGVWESFIRNGFRESNELLGEPWYRTEDWVLNGVIRDDPPHHKFSLLATRDVDCPALGLHVGKGEVIEFFESWKYGPDIMKLQFEKSGMMLKGWWASPLGEFYQYLVSFV